Protein 1YAD (pdb70)

Structure (mmCIF, N/CA/C/O backbone):
data_1YAD
#
_entry.id   1YAD
#
_cell.length_a   96.836
_cell.length_b   103.778
_cell.length_c   217.051
_cell.angle_alpha   90.00
_cell.angle_beta   90.00
_cell.angle_gamma   90.00
#
_symmetry.space_group_name_H-M   'C 2 2 21'
#
loop_
_entity.id
_entity.type
_entity.pdbx_description
1 polymer 'Regulatory protein tenI'
2 non-polymer 'SULFATE ION'
3 non-polymer TRIS-HYDROXYMETHYL-METHYL-AMMONIUM
4 water water
#
loop_
_atom_site.group_PDB
_atom_site.id
_atom_site.type_symbol
_atom_site.label_atom_id
_atom_site.label_alt_id
_atom_site.label_comp_id
_atom_site.label_asym_id
_atom_site.label_entity_id
_atom_site.label_seq_id
_atom_site.pdbx_PDB_ins_code
_atom_site.Cartn_x
_atom_site.Cartn_y
_atom_site.Cartn_z
_atom_site.occupancy
_atom_site.B_iso_or_equiv
_atom_site.auth_seq_id
_atom_site.auth_comp_id
_atom_site.auth_asym_id
_atom_site.auth_atom_id
_atom_site.pdbx_PDB_model_num
ATOM 1 N N . MET A 1 17 ? 46.119 78.408 66.962 1.00 25.66 1 MET A N 1
ATOM 2 C CA . MET A 1 17 ? 45.394 79.153 68.038 1.00 27.38 1 MET A CA 1
ATOM 3 C C . MET A 1 17 ? 43.883 79.010 67.936 1.00 24.78 1 MET A C 1
ATOM 4 O O . MET A 1 17 ? 43.290 79.305 66.898 1.00 23.26 1 MET A O 1
ATOM 9 N N . GLU A 1 18 ? 43.262 78.579 69.027 1.00 21.06 2 GLU A N 1
ATOM 10 C CA . GLU A 1 18 ? 41.816 78.411 69.056 1.00 21.83 2 GLU A CA 1
ATOM 11 C C . GLU A 1 18 ? 41.127 79.746 69.301 1.00 18.41 2 GLU A C 1
ATOM 12 O O . GLU A 1 18 ? 41.721 80.673 69.851 1.00 18.59 2 GLU A O 1
ATOM 18 N N . LEU A 1 19 ? 39.869 79.831 68.881 1.00 18.24 3 LEU A N 1
ATOM 19 C CA . LEU A 1 19 ? 39.057 81.022 69.077 1.00 18.00 3 LEU A CA 1
ATOM 20 C C . LEU A 1 19 ? 37.813 80.591 69.846 1.00 18.89 3 LEU A C 1
ATOM 21 O O . LEU A 1 19 ? 37.016 79.796 69.345 1.00 16.77 3 LEU A O 1
ATOM 26 N N . HIS A 1 20 ? 37.659 81.103 71.066 1.00 18.45 4 HIS A N 1
ATOM 27 C CA . HIS A 1 20 ? 36.507 80.764 71.903 1.00 18.21 4 HIS A CA 1
ATOM 28 C C . HIS A 1 20 ? 35.558 81.949 72.012 1.00 19.91 4 HIS A C 1
ATOM 29 O O . HIS A 1 20 ? 35.968 83.047 72.392 1.00 19.74 4 HIS A O 1
ATOM 36 N N . ALA A 1 21 ? 34.293 81.727 71.672 1.00 18.29 5 ALA A N 1
ATOM 37 C CA . ALA A 1 21 ? 33.285 82.775 71.778 1.00 18.51 5 ALA A CA 1
ATOM 38 C C . ALA A 1 21 ? 32.540 82.508 73.084 1.00 17.26 5 ALA A C 1
ATOM 39 O O . ALA A 1 21 ? 32.100 81.383 73.333 1.00 16.22 5 ALA A O 1
ATOM 41 N N . ILE A 1 22 ? 32.422 83.542 73.915 1.00 17.40 6 ILE A N 1
ATOM 42 C CA . ILE A 1 22 ? 31.758 83.451 75.219 1.00 15.32 6 ILE A CA 1
ATOM 43 C C . ILE A 1 22 ? 30.436 84.225 75.193 1.00 16.95 6 ILE A C 1
ATOM 44 O O . ILE A 1 22 ? 30.441 85.417 74.892 1.00 17.18 6 ILE A O 1
ATOM 49 N N . THR A 1 23 ? 29.313 83.576 75.517 1.00 15.50 7 THR A N 1
ATOM 50 C CA . THR A 1 23 ? 28.025 84.280 75.516 1.00 15.88 7 THR A CA 1
ATOM 51 C C . THR A 1 23 ? 28.047 85.426 76.541 1.00 17.19 7 THR A C 1
ATOM 52 O O . THR A 1 23 ? 28.819 85.395 77.502 1.00 16.27 7 THR A O 1
ATOM 56 N N . ASP A 1 24 ? 27.188 86.424 76.346 1.00 18.90 8 ASP A N 1
ATOM 57 C CA . ASP A 1 24 ? 27.197 87.613 77.198 1.00 22.11 8 ASP A CA 1
ATOM 58 C C . ASP A 1 24 ? 26.184 87.790 78.332 1.00 23.17 8 ASP A C 1
ATOM 59 O O . ASP A 1 24 ? 26.151 88.848 78.962 1.00 21.30 8 ASP A O 1
ATOM 64 N N . ASP A 1 25 ? 25.359 86.779 78.588 1.00 22.98 9 ASP A N 1
ATOM 65 C CA . ASP A 1 25 ? 24.395 86.842 79.685 1.00 23.90 9 ASP A CA 1
ATOM 66 C C . ASP A 1 25 ? 23.585 88.141 79.705 1.00 24.96 9 ASP A C 1
ATOM 67 O O . ASP A 1 25 ? 23.519 88.819 80.726 1.00 23.54 9 ASP A O 1
ATOM 72 N N . SER A 1 26 ? 22.960 88.483 78.581 1.00 24.54 10 SER A N 1
ATOM 73 C CA . SER A 1 26 ? 22.172 89.706 78.520 1.00 27.31 10 SER A CA 1
ATOM 74 C C . SER A 1 26 ? 21.086 89.709 77.452 1.00 28.83 10 SER A C 1
ATOM 75 O O . SER A 1 26 ? 20.357 90.690 77.324 1.00 30.70 10 SER A O 1
ATOM 78 N N . LYS A 1 27 ? 20.967 88.617 76.698 1.00 26.12 11 LYS A N 1
ATOM 79 C CA . LYS A 1 27 ? 19.966 88.524 75.638 1.00 24.97 11 LYS A CA 1
ATOM 80 C C . LYS A 1 27 ? 18.950 87.409 75.882 1.00 24.75 11 LYS A C 1
ATOM 81 O O . LYS A 1 27 ? 19.229 86.448 76.599 1.00 23.58 11 LYS A O 1
ATOM 87 N N . PRO A 1 28 ? 17.749 87.533 75.294 1.00 23.27 12 PRO A N 1
ATOM 88 C CA . PRO A 1 28 ? 16.719 86.503 75.462 1.00 23.27 12 PRO A CA 1
ATOM 89 C C . PRO A 1 28 ? 17.248 85.250 74.762 1.00 22.25 12 PRO A C 1
ATOM 90 O O . PRO A 1 28 ? 18.016 85.360 73.809 1.00 21.99 12 PRO A O 1
ATOM 94 N N . VAL A 1 29 ? 16.845 84.071 75.227 1.00 22.03 13 VAL A N 1
ATOM 95 C CA . VAL A 1 29 ? 17.320 82.819 74.637 1.00 22.75 13 VAL A CA 1
ATOM 96 C C . VAL A 1 29 ? 17.076 82.712 73.138 1.00 22.85 13 VAL A C 1
ATOM 97 O O . VAL A 1 29 ? 17.918 82.186 72.409 1.00 23.11 13 VAL A O 1
ATOM 101 N N . GLU A 1 30 ? 15.936 83.214 72.670 1.00 23.92 14 GLU A N 1
ATOM 102 C CA . GLU A 1 30 ? 15.629 83.157 71.241 1.00 24.76 14 GLU A CA 1
ATOM 103 C C . GLU A 1 30 ? 16.703 83.873 70.428 1.00 23.44 14 GLU A C 1
ATOM 104 O O . GLU A 1 30 ? 17.241 83.319 69.467 1.00 24.72 14 GLU A O 1
ATOM 110 N N . GLU A 1 31 ? 17.003 85.110 70.814 1.00 22.04 15 GLU A N 1
ATOM 111 C CA . GLU A 1 31 ? 18.007 85.908 70.121 1.00 21.90 15 GLU A CA 1
ATOM 112 C C . GLU A 1 31 ? 19.402 85.300 70.279 1.00 19.76 15 GLU A C 1
ATOM 113 O O . GLU A 1 31 ? 20.160 85.214 69.316 1.00 21.27 15 GLU A O 1
ATOM 119 N N . LEU A 1 32 ? 19.740 84.882 71.494 1.00 20.14 16 LEU A N 1
ATOM 120 C CA . LEU A 1 32 ? 21.049 84.287 71.745 1.00 19.22 16 LEU A CA 1
ATOM 121 C C . LEU A 1 32 ? 21.241 83.030 70.902 1.00 18.10 16 LEU A C 1
ATOM 122 O O . LEU A 1 32 ? 22.305 82.829 70.311 1.00 19.06 16 LEU A O 1
ATOM 127 N N . ALA A 1 33 ? 20.212 82.189 70.843 1.00 17.67 17 ALA A N 1
ATOM 128 C CA . ALA A 1 33 ? 20.282 80.962 70.056 1.00 17.51 17 ALA A CA 1
ATOM 129 C C . ALA A 1 33 ? 20.626 81.293 68.603 1.00 19.28 17 ALA A C 1
ATOM 130 O O . ALA A 1 33 ? 21.485 80.651 68.003 1.00 18.71 17 ALA A O 1
ATOM 132 N N . ARG A 1 34 ? 19.946 82.290 68.042 1.00 20.27 18 ARG A N 1
ATOM 133 C CA . ARG A 1 34 ? 20.187 82.695 66.657 1.00 21.92 18 ARG A CA 1
ATOM 134 C C . ARG A 1 34 ? 21.656 83.055 66.442 1.00 20.57 18 ARG A C 1
ATOM 135 O O . ARG A 1 34 ? 22.295 82.576 65.507 1.00 18.96 18 ARG A O 1
ATOM 143 N N . ILE A 1 35 ? 22.186 83.910 67.308 1.00 19.28 19 ILE A N 1
ATOM 144 C CA . ILE A 1 35 ? 23.575 84.328 67.182 1.00 19.74 19 ILE A CA 1
ATOM 145 C C . ILE A 1 35 ? 24.529 83.140 67.256 1.00 17.87 19 ILE A C 1
ATOM 146 O O . ILE A 1 35 ? 25.449 83.022 66.444 1.00 18.61 19 ILE A O 1
ATOM 151 N N . ILE A 1 36 ? 24.309 82.260 68.228 1.00 15.75 20 ILE A N 1
ATOM 152 C CA . ILE A 1 36 ? 25.164 81.087 68.388 1.00 17.06 20 ILE A CA 1
ATOM 153 C C . ILE A 1 36 ? 25.217 80.245 67.110 1.00 18.39 20 ILE A C 1
ATOM 154 O O . ILE A 1 36 ? 26.293 79.812 66.688 1.00 17.21 20 ILE A O 1
ATOM 159 N N . ILE A 1 37 ? 24.059 80.031 66.490 1.00 18.87 21 ILE A N 1
ATOM 160 C CA . ILE A 1 37 ? 23.975 79.251 65.256 1.00 19.92 21 ILE A CA 1
ATOM 161 C C . ILE A 1 37 ? 24.758 79.941 64.142 1.00 20.20 21 ILE A C 1
ATOM 162 O O . ILE A 1 37 ? 25.532 79.311 63.415 1.00 19.35 21 ILE A O 1
ATOM 167 N N . THR A 1 38 ? 24.572 81.250 64.032 1.00 18.09 22 THR A N 1
ATOM 168 C CA . THR A 1 38 ? 25.231 82.035 62.999 1.00 19.82 22 THR A CA 1
ATOM 169 C C . THR A 1 38 ? 26.765 82.063 63.034 1.00 20.89 22 THR A C 1
ATOM 170 O O . THR A 1 38 ? 27.407 82.042 61.980 1.00 20.10 22 THR A O 1
ATOM 174 N N . ILE A 1 39 ? 27.357 82.108 64.226 1.00 18.77 23 ILE A N 1
ATOM 175 C CA . ILE A 1 39 ? 28.816 82.184 64.333 1.00 18.52 23 ILE A CA 1
ATOM 176 C C . ILE A 1 39 ? 29.551 80.862 64.520 1.00 19.60 23 ILE A C 1
ATOM 177 O O . ILE A 1 39 ? 30.784 80.840 64.537 1.00 21.00 23 ILE A O 1
ATOM 182 N N . GLN A 1 40 ? 28.814 79.766 64.652 1.00 19.65 24 GLN A N 1
ATOM 183 C CA . GLN A 1 40 ? 29.440 78.472 64.913 1.00 20.87 24 GLN A CA 1
ATOM 184 C C . GLN A 1 40 ? 30.615 78.074 64.023 1.00 21.58 24 GLN A C 1
ATOM 185 O O . GLN A 1 40 ? 31.610 77.534 64.513 1.00 20.39 24 GLN A O 1
ATOM 191 N N . ASN A 1 41 ? 30.519 78.355 62.729 1.00 21.31 25 ASN A N 1
ATOM 192 C CA . ASN A 1 41 ? 31.573 77.976 61.798 1.00 20.75 25 ASN A CA 1
ATOM 193 C C . ASN A 1 41 ? 32.769 78.915 61.758 1.00 21.76 25 ASN A C 1
ATOM 194 O O . ASN A 1 41 ? 33.725 78.678 61.022 1.00 23.12 25 ASN A O 1
ATOM 199 N N . GLU A 1 42 ? 32.724 79.976 62.552 1.00 20.87 26 GLU A N 1
ATOM 200 C CA . GLU A 1 42 ? 33.811 80.943 62.579 1.00 21.24 26 GLU A CA 1
ATOM 201 C C . GLU A 1 42 ? 34.651 80.790 63.846 1.00 21.29 26 GLU A C 1
ATOM 202 O O . GLU A 1 42 ? 35.708 81.404 63.976 1.00 22.90 26 GLU A O 1
ATOM 208 N N . VAL A 1 43 ? 34.185 79.965 64.781 1.00 19.08 27 VAL A N 1
ATOM 209 C CA . VAL A 1 43 ? 34.912 79.766 66.032 1.00 17.49 27 VAL A CA 1
ATOM 210 C C . VAL A 1 43 ? 35.148 78.285 66.317 1.00 18.55 27 VAL A C 1
ATOM 211 O O . VAL A 1 43 ? 34.557 77.416 65.673 1.00 19.67 27 VAL A O 1
ATOM 215 N N . ASP A 1 44 ? 36.011 77.997 67.285 1.00 17.25 28 ASP A N 1
ATOM 216 C CA . ASP A 1 44 ? 36.309 76.613 67.650 1.00 17.42 28 ASP A CA 1
ATOM 217 C C . ASP A 1 44 ? 35.416 76.138 68.782 1.00 17.18 28 ASP A C 1
ATOM 218 O O . ASP A 1 44 ? 35.001 74.982 68.809 1.00 18.55 28 ASP A O 1
ATOM 223 N N . PHE A 1 45 ? 35.126 77.035 69.720 1.00 16.03 29 PHE A N 1
ATOM 224 C CA . PHE A 1 45 ? 34.283 76.699 70.855 1.00 16.14 29 PHE A CA 1
ATOM 225 C C . PHE A 1 45 ? 33.355 77.849 71.220 1.00 18.01 29 PHE A C 1
ATOM 226 O O . PHE A 1 45 ? 33.639 79.013 70.940 1.00 17.17 29 PHE A O 1
ATOM 234 N N . ILE A 1 46 ? 32.238 77.505 71.847 1.00 17.82 30 ILE A N 1
ATOM 235 C CA . ILE A 1 46 ? 31.266 78.494 72.283 1.00 17.07 30 ILE A CA 1
ATOM 236 C C . ILE A 1 46 ? 30.947 78.187 73.738 1.00 16.28 30 ILE A C 1
ATOM 237 O O . ILE A 1 46 ? 30.456 77.105 74.057 1.00 13.68 30 ILE A O 1
ATOM 242 N N . HIS A 1 47 ? 31.257 79.128 74.624 1.00 15.20 31 HIS A N 1
ATOM 243 C CA . HIS A 1 47 ? 30.996 78.931 76.038 1.00 14.50 31 HIS A CA 1
ATOM 244 C C . HIS A 1 47 ? 29.656 79.534 76.425 1.00 15.76 31 HIS A C 1
ATOM 245 O O . HIS A 1 47 ? 29.416 80.721 76.204 1.00 14.16 31 HIS A O 1
ATOM 252 N N . ILE A 1 48 ? 28.783 78.716 77.005 1.00 14.86 32 ILE A N 1
ATOM 253 C CA . ILE A 1 48 ? 27.494 79.211 77.455 1.00 15.11 32 ILE A CA 1
ATOM 254 C C . ILE A 1 48 ? 27.738 79.749 78.860 1.00 17.33 32 ILE A C 1
ATOM 255 O O . ILE A 1 48 ? 27.954 78.983 79.799 1.00 17.08 32 ILE A O 1
ATOM 260 N N . ARG A 1 49 ? 27.729 81.072 78.986 1.00 19.39 33 ARG A N 1
ATOM 261 C CA . ARG A 1 49 ? 27.963 81.723 80.265 1.00 20.27 33 ARG A CA 1
ATOM 262 C C . ARG A 1 49 ? 26.802 82.655 80.592 1.00 19.24 33 ARG A C 1
ATOM 263 O O . ARG A 1 49 ? 26.982 83.861 80.718 1.00 20.23 33 ARG A O 1
ATOM 271 N N . GLU A 1 50 ? 25.607 82.087 80.716 1.00 18.84 34 GLU A N 1
ATOM 272 C CA . GLU A 1 50 ? 24.417 82.866 81.034 1.00 18.30 34 GLU A CA 1
ATOM 273 C C . GLU A 1 50 ? 24.172 82.740 82.532 1.00 20.09 34 GLU A C 1
ATOM 274 O O . GLU A 1 50 ? 23.166 82.185 82.989 1.00 17.87 34 GLU A O 1
ATOM 280 N N . ARG A 1 51 ? 25.133 83.267 83.280 1.00 22.12 35 ARG A N 1
ATOM 281 C CA . ARG A 1 51 ? 25.133 83.238 84.732 1.00 25.62 35 ARG A CA 1
ATOM 282 C C . ARG A 1 51 ? 23.850 83.713 85.403 1.00 24.75 35 ARG A C 1
ATOM 283 O O . ARG A 1 51 ? 23.519 83.239 86.485 1.00 24.83 35 ARG A O 1
ATOM 291 N N . SER A 1 52 ? 23.123 84.636 84.779 1.00 23.03 36 SER A N 1
ATOM 292 C CA . SER A 1 52 ? 21.899 85.137 85.402 1.00 24.88 36 SER A CA 1
ATOM 293 C C . SER A 1 52 ? 20.618 84.460 84.917 1.00 24.06 36 SER A C 1
ATOM 294 O O . SER A 1 52 ? 19.520 84.885 85.269 1.00 23.71 36 SER A O 1
ATOM 297 N N . LYS A 1 53 ? 20.747 83.414 84.106 1.00 22.25 37 LYS A N 1
ATOM 298 C CA . LYS A 1 53 ? 19.566 82.699 83.634 1.00 18.05 37 LYS A CA 1
ATOM 299 C C . LYS A 1 53 ? 19.406 81.413 84.436 1.00 18.77 37 LYS A C 1
ATOM 300 O O . LYS A 1 53 ? 20.389 80.847 84.918 1.00 18.53 37 LYS A O 1
ATOM 306 N N . SER A 1 54 ? 18.165 80.958 84.579 1.00 20.39 38 SER A N 1
ATOM 307 C CA . SER A 1 54 ? 17.865 79.728 85.313 1.00 19.52 38 SER A CA 1
ATOM 308 C C . SER A 1 54 ? 18.228 78.505 84.477 1.00 19.59 38 SER A C 1
ATOM 309 O O . SER A 1 54 ? 18.394 78.598 83.258 1.00 19.87 38 SER A O 1
ATOM 312 N N . ALA A 1 55 ? 18.334 77.356 85.135 1.00 17.29 39 ALA A N 1
ATOM 313 C CA . ALA A 1 55 ? 18.659 76.117 84.447 1.00 17.05 39 ALA A CA 1
ATOM 314 C C . ALA A 1 55 ? 17.596 75.855 83.386 1.00 18.16 39 ALA A C 1
ATOM 315 O O . ALA A 1 55 ? 17.908 75.449 82.266 1.00 17.67 39 ALA A O 1
ATOM 317 N N . ALA A 1 56 ? 16.336 76.091 83.750 1.00 17.35 40 ALA A N 1
ATOM 318 C CA . ALA A 1 56 ? 15.218 75.894 82.832 1.00 17.06 40 ALA A CA 1
ATOM 319 C C . ALA A 1 56 ? 15.403 76.722 81.562 1.00 18.19 40 ALA A C 1
ATOM 320 O O . ALA A 1 56 ? 15.152 76.240 80.455 1.00 19.40 40 ALA A O 1
ATOM 322 N N . ASP A 1 57 ? 15.835 77.972 81.719 1.00 18.78 41 ASP A N 1
ATOM 323 C CA . ASP A 1 57 ? 16.036 78.831 80.559 1.00 20.59 41 ASP A CA 1
ATOM 324 C C . ASP A 1 57 ? 17.226 78.390 79.724 1.00 20.28 41 ASP A C 1
ATOM 325 O O . ASP A 1 57 ? 17.169 78.402 78.494 1.00 20.44 41 ASP A O 1
ATOM 330 N N . ILE A 1 58 ? 18.307 78.005 80.394 1.00 20.02 42 ILE A N 1
ATOM 331 C CA . ILE A 1 58 ? 19.501 77.561 79.690 1.00 17.81 42 ILE A CA 1
ATOM 332 C C . ILE A 1 58 ? 19.198 76.285 78.917 1.00 17.44 42 ILE A C 1
ATOM 333 O O . ILE A 1 58 ? 19.666 76.111 77.792 1.00 16.33 42 ILE A O 1
ATOM 338 N N . LEU A 1 59 ? 18.403 75.399 79.515 1.00 15.95 43 LEU A N 1
ATOM 339 C CA . LEU A 1 59 ? 18.029 74.151 78.858 1.00 17.43 43 LEU A CA 1
ATOM 340 C C . LEU A 1 59 ? 17.164 74.470 77.639 1.00 18.76 43 LEU A C 1
ATOM 341 O O . LEU A 1 59 ? 17.206 73.774 76.627 1.00 17.97 43 LEU A O 1
ATOM 346 N N . LYS A 1 60 ? 16.379 75.535 77.748 1.00 21.33 44 LYS A N 1
ATOM 347 C CA . LYS A 1 60 ? 15.517 75.966 76.651 1.00 22.44 44 LYS A CA 1
ATOM 348 C C . LYS A 1 60 ? 16.434 76.476 75.535 1.00 21.24 44 LYS A C 1
ATOM 349 O O . LYS A 1 60 ? 16.211 76.207 74.353 1.00 19.03 44 LYS A O 1
ATOM 355 N N . LEU A 1 61 ? 17.472 77.210 75.926 1.00 18.51 45 LEU A N 1
ATOM 356 C CA . LEU A 1 61 ? 18.444 77.735 74.974 1.00 18.75 45 LEU A CA 1
ATOM 357 C C . LEU A 1 61 ? 19.112 76.575 74.236 1.00 17.78 45 LEU A C 1
ATOM 358 O O . LEU A 1 61 ? 19.194 76.568 73.009 1.00 17.62 45 LEU A O 1
ATOM 363 N N . LEU A 1 62 ? 19.589 75.596 74.996 1.00 17.64 46 LEU A N 1
ATOM 364 C CA . LEU A 1 62 ? 20.258 74.441 74.413 1.00 17.77 46 LEU A CA 1
ATOM 365 C C . LEU A 1 62 ? 19.336 73.701 73.452 1.00 18.15 46 LEU A C 1
ATOM 366 O O . LEU A 1 62 ? 19.774 73.240 72.404 1.00 16.65 46 LEU A O 1
ATOM 371 N N . ASP A 1 63 ? 18.060 73.595 73.805 1.00 19.22 47 ASP A N 1
ATOM 372 C CA . ASP A 1 63 ? 17.101 72.914 72.936 1.00 23.09 47 ASP A CA 1
ATOM 373 C C . ASP A 1 63 ? 17.027 73.654 71.601 1.00 21.40 47 ASP A C 1
ATOM 374 O O . ASP A 1 63 ? 17.017 73.038 70.535 1.00 21.35 47 ASP A O 1
ATOM 379 N N . LEU A 1 64 ? 16.979 74.980 71.671 1.00 20.12 48 LEU A N 1
ATOM 380 C CA . LEU A 1 64 ? 16.915 75.807 70.473 1.00 20.47 48 LEU A CA 1
ATOM 381 C C . LEU A 1 64 ? 18.142 75.654 69.579 1.00 18.80 48 LEU A C 1
ATOM 382 O O . LEU A 1 64 ? 18.003 75.503 68.365 1.00 18.41 48 LEU A O 1
ATOM 387 N N . ILE A 1 65 ? 19.345 75.694 70.152 1.00 17.34 49 ILE A N 1
ATOM 388 C CA . ILE A 1 65 ? 20.523 75.553 69.305 1.00 17.93 49 ILE A CA 1
ATOM 389 C C . ILE A 1 65 ? 20.662 74.129 68.783 1.00 20.42 49 ILE A C 1
ATOM 390 O O . ILE A 1 65 ? 21.121 73.932 67.658 1.00 19.72 49 ILE A O 1
ATOM 395 N N . PHE A 1 66 ? 20.254 73.136 69.577 1.00 19.78 50 PHE A N 1
ATOM 396 C CA . PHE A 1 66 ? 20.327 71.744 69.123 1.00 22.45 50 PHE A CA 1
ATOM 397 C C . PHE A 1 66 ? 19.390 71.545 67.933 1.00 25.08 50 PHE A C 1
ATOM 398 O O . PHE A 1 66 ? 19.740 70.877 66.959 1.00 24.27 50 PHE A O 1
ATOM 406 N N . GLU A 1 67 ? 18.191 72.117 68.022 1.00 26.13 51 GLU A N 1
ATOM 407 C CA . GLU A 1 67 ? 17.220 71.999 66.942 1.00 29.68 51 GLU A CA 1
ATOM 408 C C . GLU A 1 67 ? 17.622 72.895 65.779 1.00 29.14 51 GLU A C 1
ATOM 409 O O . GLU A 1 67 ? 17.155 72.716 64.653 1.00 26.51 51 GLU A O 1
ATOM 415 N N . GLY A 1 68 ? 18.488 73.865 66.064 1.00 28.05 52 GLY A N 1
ATOM 416 C CA . GLY A 1 68 ? 18.957 74.770 65.030 1.00 27.06 52 GLY A CA 1
ATOM 417 C C . GLY A 1 68 ? 20.111 74.141 64.271 1.00 27.01 52 GLY A C 1
ATOM 418 O O . GLY A 1 68 ? 20.634 74.721 63.323 1.00 26.92 52 GLY A O 1
ATOM 419 N N . GLY A 1 69 ? 20.513 72.949 64.702 1.00 28.67 53 GLY A N 1
ATOM 420 C CA . GLY A 1 69 ? 21.596 72.244 64.044 1.00 31.41 53 GLY A CA 1
ATOM 421 C C . GLY A 1 69 ? 22.993 72.725 64.394 1.00 33.80 53 GLY A C 1
ATOM 422 O O . GLY A 1 69 ? 23.777 73.076 63.512 1.00 36.49 53 GLY A O 1
ATOM 423 N N . ILE A 1 70 ? 23.316 72.747 65.680 1.00 31.95 54 ILE A N 1
ATOM 424 C CA . ILE A 1 70 ? 24.642 73.178 66.102 1.00 30.12 54 ILE A CA 1
ATOM 425 C C . ILE A 1 70 ? 25.535 71.958 66.300 1.00 29.46 54 ILE A C 1
ATOM 426 O O . ILE A 1 70 ? 25.045 70.854 66.531 1.00 30.10 54 ILE A O 1
ATOM 431 N N . ASP A 1 71 ? 26.844 72.159 66.197 1.00 29.74 55 ASP A N 1
ATOM 432 C CA . ASP A 1 71 ? 27.805 71.080 66.414 1.00 29.00 55 ASP A CA 1
ATOM 433 C C . ASP A 1 71 ? 28.053 71.061 67.922 1.00 29.03 55 ASP A C 1
ATOM 434 O O . ASP A 1 71 ? 28.779 71.907 68.448 1.00 27.64 55 ASP A O 1
ATOM 439 N N . LYS A 1 72 ? 27.443 70.103 68.614 1.00 28.07 56 LYS A N 1
ATOM 440 C CA . LYS A 1 72 ? 27.576 69.989 70.061 1.00 28.30 56 LYS A CA 1
ATOM 441 C C . LYS A 1 72 ? 29.008 69.893 70.569 1.00 27.42 56 LYS A C 1
ATOM 442 O O . LYS A 1 72 ? 29.283 70.242 71.717 1.00 26.15 56 LYS A O 1
ATOM 448 N N . ARG A 1 73 ? 29.915 69.408 69.726 1.00 26.76 57 ARG A N 1
ATOM 449 C CA . ARG A 1 73 ? 31.309 69.251 70.129 1.00 25.89 57 ARG A CA 1
ATOM 450 C C . ARG A 1 73 ? 31.979 70.582 70.430 1.00 23.45 57 ARG A C 1
ATOM 451 O O . ARG A 1 73 ? 33.020 70.629 71.083 1.00 23.86 57 ARG A O 1
ATOM 459 N N . LYS A 1 74 ? 31.375 71.665 69.955 1.00 20.93 58 LYS A N 1
ATOM 460 C CA . LYS A 1 74 ? 31.927 72.996 70.161 1.00 20.17 58 LYS A CA 1
ATOM 461 C C . LYS A 1 74 ? 31.445 73.676 71.436 1.00 19.60 58 LYS A C 1
ATOM 462 O O . LYS A 1 74 ? 32.000 74.693 71.843 1.00 17.34 58 LYS A O 1
ATOM 468 N N . LEU A 1 75 ? 30.413 73.116 72.056 1.00 17.57 59 LEU A N 1
ATOM 469 C CA . LEU A 1 75 ? 29.839 73.695 73.265 1.00 18.16 59 LEU A CA 1
ATOM 470 C C . LEU A 1 75 ? 30.616 73.463 74.554 1.00 17.06 59 LEU A C 1
ATOM 471 O O . LEU A 1 75 ? 31.064 72.352 74.840 1.00 15.71 59 LEU A O 1
ATOM 476 N N . VAL A 1 76 ? 30.765 74.533 75.326 1.00 15.20 60 VAL A N 1
ATOM 477 C CA . VAL A 1 76 ? 31.435 74.482 76.615 1.00 13.87 60 VAL A CA 1
ATOM 478 C C . VAL A 1 76 ? 30.484 75.134 77.602 1.00 14.73 60 VAL A C 1
ATOM 479 O O . VAL A 1 76 ? 30.041 76.262 77.385 1.00 17.54 60 VAL A O 1
ATOM 483 N N . MET A 1 77 ? 30.149 74.427 78.675 1.00 14.04 61 MET A N 1
ATOM 484 C CA . MET A 1 77 ? 29.248 74.990 79.670 1.00 14.71 61 MET A CA 1
ATOM 485 C C . MET A 1 77 ? 30.056 75.644 80.773 1.00 16.10 61 MET A C 1
ATOM 486 O O . MET A 1 77 ? 30.925 75.017 81.385 1.00 16.40 61 MET A O 1
ATOM 491 N N . ASN A 1 78 ? 29.784 76.917 81.020 1.00 15.88 62 ASN A N 1
ATOM 492 C CA . ASN A 1 78 ? 30.488 77.618 82.074 1.00 16.77 62 ASN A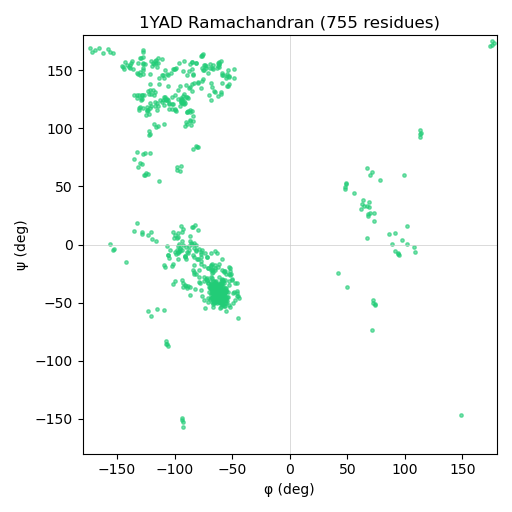 CA 1
ATOM 493 C C . ASN A 1 78 ? 29.707 77.495 83.372 1.00 14.90 62 ASN A C 1
ATOM 494 O O . ASN A 1 78 ? 28.494 77.720 83.402 1.00 15.74 62 ASN A O 1
ATOM 499 N N . GLY A 1 79 ? 30.397 77.089 84.431 1.00 14.03 63 GLY A N 1
ATOM 500 C CA . GLY A 1 79 ? 29.774 76.990 85.743 1.00 13.04 63 GLY A CA 1
ATOM 501 C C . GLY A 1 79 ? 28.800 75.867 86.054 1.00 15.93 63 GLY A C 1
ATOM 502 O O . GLY A 1 79 ? 28.964 75.175 87.066 1.00 16.23 63 GLY A O 1
ATOM 503 N N . ARG A 1 80 ? 27.786 75.689 85.209 1.00 14.54 64 ARG A N 1
ATOM 504 C CA . ARG A 1 80 ? 26.768 74.659 85.428 1.00 16.01 64 ARG A CA 1
ATOM 505 C C . ARG A 1 80 ? 27.207 73.266 84.970 1.00 16.66 64 ARG A C 1
ATOM 506 O O . ARG A 1 80 ? 26.910 72.845 83.845 1.00 14.53 64 ARG A O 1
ATOM 514 N N . VAL A 1 81 ? 27.915 72.563 85.848 1.00 15.32 65 VAL A N 1
ATOM 515 C CA . VAL A 1 81 ? 28.405 71.220 85.561 1.00 14.07 65 VAL A CA 1
ATOM 516 C C . VAL A 1 81 ? 27.219 70.275 85.397 1.00 13.19 65 VAL A C 1
ATOM 517 O O . VAL A 1 81 ? 27.242 69.377 84.559 1.00 14.78 65 VAL A O 1
ATOM 521 N N . ASP A 1 82 ? 26.176 70.490 86.192 1.00 14.25 66 ASP A N 1
ATOM 522 C CA . ASP A 1 82 ? 24.985 69.659 86.106 1.00 14.80 66 ASP A CA 1
ATOM 523 C C . ASP A 1 82 ? 24.318 69.777 84.728 1.00 14.63 66 ASP A C 1
ATOM 524 O O . ASP A 1 82 ? 23.963 68.766 84.118 1.00 15.46 66 ASP A O 1
ATOM 529 N N . ILE A 1 83 ? 24.164 71.000 84.230 1.00 14.49 67 ILE A N 1
ATOM 530 C CA . ILE A 1 83 ? 23.545 71.200 82.919 1.00 14.73 67 ILE A CA 1
ATOM 531 C C . ILE A 1 83 ? 24.360 70.505 81.824 1.00 16.67 67 ILE A C 1
ATOM 532 O O . ILE A 1 83 ? 23.798 69.864 80.935 1.00 18.23 67 ILE A O 1
ATOM 537 N N . ALA A 1 84 ? 25.685 70.615 81.901 1.00 14.22 68 ALA A N 1
ATOM 538 C CA . ALA A 1 84 ? 26.549 69.978 80.917 1.00 15.60 68 ALA A CA 1
ATOM 539 C C . ALA A 1 84 ? 26.322 68.465 80.910 1.00 15.88 68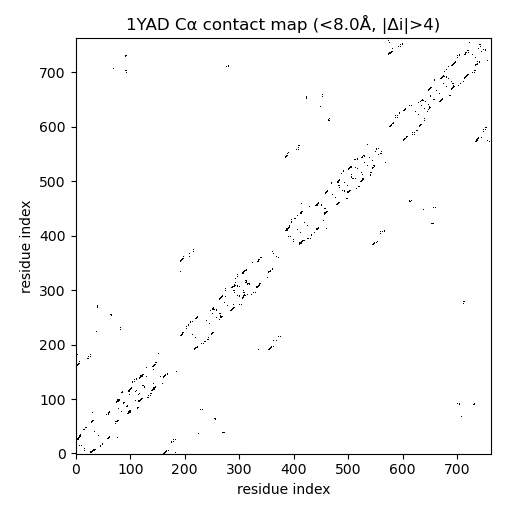 ALA A C 1
ATOM 540 O O . ALA A 1 84 ? 26.061 67.864 79.863 1.00 16.15 68 ALA A O 1
ATOM 542 N N . LEU A 1 85 ? 26.426 67.856 82.086 1.00 16.64 69 LEU A N 1
ATOM 543 C CA . LEU A 1 85 ? 26.242 66.417 82.220 1.00 18.52 69 LEU A CA 1
ATOM 544 C C . LEU A 1 85 ? 24.928 65.911 81.640 1.00 19.56 69 LEU A C 1
ATOM 545 O O . LEU A 1 85 ? 24.905 64.906 80.931 1.00 19.39 69 LEU A O 1
ATOM 550 N N . PHE A 1 86 ? 23.836 66.607 81.932 1.00 20.08 70 PHE A N 1
ATOM 551 C CA . PHE A 1 86 ? 22.534 66.177 81.441 1.00 21.56 70 PHE A CA 1
ATOM 552 C C . PHE A 1 86 ? 22.179 66.675 80.047 1.00 22.06 70 PHE A C 1
ATOM 553 O O . PHE A 1 86 ? 21.061 66.467 79.571 1.00 24.87 70 PHE A O 1
ATOM 561 N N . SER A 1 87 ? 23.141 67.311 79.387 1.00 19.70 71 SER A N 1
ATOM 562 C CA . SER A 1 87 ? 22.942 67.821 78.035 1.00 19.29 71 SER A CA 1
ATOM 563 C C . SER A 1 87 ? 23.946 67.186 77.077 1.00 19.78 71 SER A C 1
ATOM 564 O O . SER A 1 87 ? 24.096 67.624 75.948 1.00 19.40 71 SER A O 1
ATOM 567 N N . THR A 1 88 ? 24.642 66.156 77.540 1.00 23.12 72 THR A N 1
ATOM 568 C CA . THR A 1 88 ? 25.626 65.469 76.710 1.00 27.02 72 THR A CA 1
ATOM 569 C C . THR A 1 88 ? 26.763 66.398 76.284 1.00 23.38 72 THR A C 1
ATOM 570 O O . THR A 1 88 ? 27.327 66.239 75.208 1.00 26.45 72 THR A O 1
ATOM 574 N N . ILE A 1 89 ? 27.083 67.378 77.123 1.00 22.02 73 ILE A N 1
ATOM 575 C CA . ILE A 1 89 ? 28.177 68.309 76.840 1.00 18.91 73 ILE A CA 1
ATOM 576 C C . ILE A 1 89 ? 29.373 67.870 77.695 1.00 20.19 73 ILE A C 1
ATOM 577 O O . ILE A 1 89 ? 29.287 67.810 78.925 1.00 20.64 73 ILE A O 1
ATOM 582 N N . HIS A 1 90 ? 30.483 67.558 77.036 1.00 19.48 74 HIS A N 1
ATOM 583 C CA . HIS A 1 90 ? 31.676 67.067 77.713 1.00 22.99 74 HIS A CA 1
ATOM 584 C C . HIS A 1 90 ? 32.693 68.117 78.166 1.00 22.08 74 HIS A C 1
ATOM 585 O O . HIS A 1 90 ? 33.698 67.770 78.782 1.00 23.23 74 HIS A O 1
ATOM 592 N N . ARG A 1 91 ? 32.436 69.387 77.882 1.00 20.46 75 ARG A N 1
ATOM 593 C CA . ARG A 1 91 ? 33.375 70.442 78.253 1.00 19.85 75 ARG A CA 1
ATOM 594 C C . ARG A 1 91 ? 32.781 71.441 79.237 1.00 18.00 75 ARG A C 1
ATOM 595 O O . ARG A 1 91 ? 31.692 71.970 79.016 1.00 17.88 75 ARG A O 1
ATOM 603 N N . VAL A 1 92 ? 33.499 71.692 80.326 1.00 17.21 76 VAL A N 1
ATOM 604 C CA . VAL A 1 92 ? 33.051 72.648 81.333 1.00 16.38 76 VAL A CA 1
ATOM 605 C C . VAL A 1 92 ? 34.161 73.659 81.615 1.00 18.01 76 VAL A C 1
ATOM 606 O O . VAL A 1 92 ? 35.345 73.349 81.476 1.00 18.00 76 VAL A O 1
ATOM 610 N N . GLN A 1 93 ? 33.762 74.874 81.982 1.00 16.92 77 GLN A N 1
ATOM 611 C CA . GLN A 1 93 ? 34.689 75.955 82.309 1.00 16.81 77 GLN A CA 1
ATOM 612 C C . GLN A 1 93 ? 34.344 76.306 83.755 1.00 18.22 77 GLN A C 1
ATOM 613 O O . GLN A 1 93 ? 33.208 76.696 84.053 1.00 16.97 77 GLN A O 1
ATOM 619 N N . LEU A 1 94 ? 35.316 76.151 84.650 1.00 16.77 78 LEU A N 1
ATOM 620 C CA . LEU A 1 94 ? 35.092 76.396 86.068 1.00 15.81 78 LEU A CA 1
ATOM 621 C C . LEU A 1 94 ? 35.558 77.739 86.594 1.00 16.37 78 LEU A C 1
ATOM 622 O O . LEU A 1 94 ? 36.752 78.048 86.592 1.00 15.82 78 LEU A O 1
ATOM 627 N N . PRO A 1 95 ? 34.611 78.553 87.068 1.00 17.04 79 PRO A N 1
ATOM 628 C CA . PRO A 1 95 ? 34.913 79.875 87.616 1.00 16.78 79 PRO A CA 1
ATOM 629 C C . PRO A 1 95 ? 35.823 79.760 88.836 1.00 17.06 79 PRO A C 1
ATOM 630 O O . PRO A 1 95 ? 35.855 78.728 89.515 1.00 15.74 79 PRO A O 1
ATOM 634 N N . SER A 1 96 ? 36.558 80.829 89.107 1.00 17.86 80 SER A N 1
ATOM 635 C CA . SER A 1 96 ? 37.445 80.876 90.254 1.00 18.76 80 SER A CA 1
ATOM 636 C C . SER A 1 96 ? 36.596 80.823 91.525 1.00 18.55 80 SER A C 1
ATOM 637 O O . SER A 1 96 ? 35.606 81.547 91.648 1.00 19.24 80 SER A O 1
ATOM 640 N N . GLY A 1 97 ? 36.972 79.956 92.459 1.00 18.93 81 GLY A N 1
ATOM 641 C CA . GLY A 1 97 ? 36.229 79.841 93.700 1.00 17.10 81 GLY A CA 1
ATOM 642 C C . GLY A 1 97 ? 35.187 78.737 93.684 1.00 17.65 81 GLY A C 1
ATOM 643 O O . GLY A 1 97 ? 34.602 78.413 94.720 1.00 14.94 81 GLY A O 1
ATOM 644 N N . SER A 1 98 ? 34.949 78.151 92.513 1.00 17.40 82 SER A N 1
ATOM 645 C CA . SER A 1 98 ? 33.970 77.076 92.409 1.00 17.63 82 SER A CA 1
ATOM 646 C C . SER A 1 98 ? 34.653 75.716 92.569 1.00 17.92 82 SER A C 1
ATOM 647 O O . SER A 1 98 ? 35.732 75.630 93.147 1.00 18.65 82 SER A O 1
ATOM 650 N N . PHE A 1 99 ? 34.025 74.663 92.049 1.00 17.32 83 PHE A N 1
ATOM 651 C CA . PHE A 1 99 ? 34.544 73.300 92.154 1.00 17.91 83 PHE A CA 1
ATOM 652 C C . PHE A 1 99 ? 35.983 73.135 91.674 1.00 19.32 83 PHE A C 1
ATOM 653 O O . PHE A 1 99 ? 36.411 73.778 90.715 1.00 16.43 83 PHE A O 1
ATOM 661 N N . SER A 1 100 ? 36.733 72.264 92.335 1.00 18.10 84 SER A N 1
ATOM 662 C CA . SER A 1 100 ? 38.105 72.023 91.902 1.00 20.83 84 SER A CA 1
ATOM 663 C C . SER A 1 100 ? 38.028 70.977 90.793 1.00 18.91 84 SER A C 1
ATOM 664 O O . SER A 1 100 ? 37.104 70.154 90.767 1.00 19.57 84 SER A O 1
ATOM 667 N N . PRO A 1 101 ? 38.986 70.998 89.855 1.00 17.04 85 PRO A N 1
ATOM 668 C CA . PRO A 1 101 ? 38.988 70.028 88.758 1.00 17.32 85 PRO A CA 1
ATOM 669 C C . PRO A 1 101 ? 39.121 68.598 89.272 1.00 18.30 85 PRO A C 1
ATOM 670 O O . PRO A 1 101 ? 38.643 67.660 88.640 1.00 19.34 85 PRO A O 1
ATOM 674 N N . LYS A 1 102 ? 39.763 68.438 90.427 1.00 19.42 86 LYS A N 1
ATOM 675 C CA . LYS A 1 102 ? 39.951 67.114 91.022 1.00 21.03 86 LYS A CA 1
ATOM 676 C C . LYS A 1 102 ? 38.620 66.474 91.434 1.00 22.47 86 LYS A C 1
ATOM 677 O O . LYS A 1 102 ? 38.398 65.284 91.197 1.00 21.24 86 LYS A O 1
ATOM 679 N N . GLN A 1 103 ? 37.746 67.263 92.056 1.00 22.43 87 GLN A N 1
ATOM 680 C CA . GLN A 1 103 ? 36.428 66.779 92.488 1.00 23.76 87 GLN A CA 1
ATOM 681 C C . GLN A 1 103 ? 35.620 66.349 91.273 1.00 21.39 87 GLN A C 1
ATOM 682 O O . GLN A 1 103 ? 34.967 65.304 91.262 1.00 21.53 87 GLN A O 1
ATOM 688 N N . ILE A 1 104 ? 35.653 67.193 90.253 1.00 20.16 88 ILE A N 1
ATOM 689 C CA . ILE A 1 104 ? 34.924 66.931 89.028 1.00 19.69 88 ILE A CA 1
ATOM 690 C C . ILE A 1 104 ? 35.404 65.674 88.310 1.00 19.44 88 ILE A C 1
ATOM 691 O O . ILE A 1 104 ? 34.595 64.828 87.924 1.00 19.37 88 ILE A O 1
ATOM 696 N N . ARG A 1 105 ? 36.714 65.542 88.137 1.00 18.31 89 ARG A N 1
ATOM 697 C CA . ARG A 1 105 ? 37.245 64.375 87.448 1.00 19.64 89 ARG A CA 1
ATOM 698 C C . ARG A 1 105 ? 37.023 63.094 88.249 1.00 19.69 89 ARG A C 1
ATOM 699 O O . ARG A 1 105 ? 36.984 62.005 87.684 1.00 20.07 89 ARG A O 1
ATOM 707 N N . ALA A 1 106 ? 36.870 63.227 89.563 1.00 19.46 90 ALA A N 1
ATOM 708 C CA . ALA A 1 106 ? 36.641 62.068 90.411 1.00 21.91 90 ALA A CA 1
ATOM 709 C C . ALA A 1 106 ? 35.267 61.461 90.133 1.00 23.23 90 ALA A C 1
ATOM 710 O O . ALA A 1 106 ? 35.094 60.245 90.193 1.00 24.40 90 ALA A O 1
ATOM 712 N N . ARG A 1 107 ? 34.289 62.306 89.824 1.00 21.20 91 ARG A N 1
ATOM 713 C CA . ARG A 1 107 ? 32.937 61.828 89.554 1.00 21.74 91 ARG A CA 1
ATOM 714 C C . ARG A 1 107 ? 32.604 61.759 88.067 1.00 22.01 91 ARG A C 1
ATOM 715 O O . ARG A 1 107 ? 31.877 60.865 87.625 1.00 20.03 91 ARG A O 1
ATOM 723 N N . PHE A 1 108 ? 33.153 62.693 87.296 1.00 20.15 92 PHE A N 1
ATOM 724 C CA . PHE A 1 108 ? 32.887 62.754 85.867 1.00 19.74 92 PHE A CA 1
ATOM 725 C C . PHE A 1 108 ? 34.196 62.802 85.072 1.00 20.98 92 PHE A C 1
ATOM 726 O O . PHE A 1 108 ? 34.528 63.814 84.454 1.00 21.53 92 PHE A O 1
ATOM 734 N N . PRO A 1 109 ? 34.949 61.689 85.076 1.00 21.45 93 PRO A N 1
ATOM 735 C CA . PRO A 1 109 ? 36.238 61.504 84.396 1.00 20.56 93 PRO A CA 1
ATOM 736 C C . PRO A 1 109 ? 36.270 61.853 82.912 1.00 20.37 93 PRO A C 1
ATOM 737 O O . PRO A 1 109 ? 37.327 62.182 82.376 1.00 20.52 93 PRO A O 1
ATOM 741 N N . HIS A 1 110 ? 35.124 61.770 82.243 1.00 20.81 94 HIS A N 1
ATOM 742 C CA . HIS A 1 110 ? 35.065 62.057 80.811 1.00 19.19 94 HIS A CA 1
ATOM 743 C C . HIS A 1 110 ? 35.034 63.539 80.452 1.00 18.93 94 HIS A C 1
ATOM 744 O O . HIS A 1 110 ? 35.197 63.896 79.285 1.00 18.37 94 HIS A O 1
ATOM 751 N N . LEU A 1 111 ? 34.814 64.407 81.430 1.00 16.70 95 LEU A N 1
ATOM 752 C CA . LEU A 1 111 ? 34.754 65.835 81.133 1.00 18.82 95 LEU A CA 1
ATOM 753 C C . LEU A 1 111 ? 36.113 66.477 80.866 1.00 19.84 95 LEU A C 1
ATOM 754 O O . LEU A 1 111 ? 37.113 66.122 81.492 1.00 18.41 95 LEU A O 1
ATOM 759 N N . HIS A 1 112 ? 36.146 67.414 79.922 1.00 19.81 96 HIS A N 1
ATOM 760 C CA . HIS A 1 112 ? 37.376 68.144 79.627 1.00 21.18 96 HIS A CA 1
ATOM 761 C C . HIS A 1 112 ? 37.184 69.387 80.498 1.00 19.82 96 HIS A C 1
ATOM 762 O O . HIS A 1 112 ? 36.199 70.113 80.349 1.00 18.44 96 HIS A O 1
ATOM 769 N N . ILE A 1 113 ? 38.127 69.630 81.400 1.00 17.09 97 ILE A N 1
ATOM 770 C CA . ILE A 1 113 ? 38.003 70.721 82.358 1.00 16.79 97 ILE A CA 1
ATOM 771 C C . ILE A 1 113 ? 38.882 71.951 82.184 1.00 18.49 97 ILE A C 1
ATOM 772 O O . ILE A 1 113 ? 40.115 71.861 82.136 1.00 17.06 97 ILE A O 1
ATOM 777 N N . GLY A 1 114 ? 38.230 73.105 82.095 1.00 17.66 98 GLY A N 1
ATOM 778 C CA . GLY A 1 114 ? 38.950 74.359 81.975 1.00 17.88 98 GLY A CA 1
ATOM 779 C C . GLY A 1 114 ? 38.768 75.129 83.277 1.00 19.25 98 GLY A C 1
ATOM 780 O O . GLY A 1 114 ? 37.721 75.023 83.922 1.00 18.49 98 GLY A O 1
ATOM 781 N N . ARG A 1 115 ? 39.787 75.878 83.688 1.00 17.41 99 ARG A N 1
ATOM 782 C CA . ARG A 1 115 ? 39.705 76.678 84.905 1.00 16.57 99 ARG A CA 1
ATOM 783 C C . ARG A 1 115 ? 39.949 78.142 84.564 1.00 18.42 99 ARG A C 1
ATOM 784 O O . ARG A 1 115 ? 40.884 78.470 83.826 1.00 17.87 99 ARG A O 1
ATOM 792 N N . SER A 1 116 ? 39.096 79.018 85.080 1.00 15.29 100 SER A N 1
ATOM 793 C CA . SER A 1 116 ? 39.254 80.446 84.835 1.00 16.31 100 SER A CA 1
ATOM 794 C C . SER A 1 116 ? 40.148 80.983 85.943 1.00 17.00 100 SER A C 1
ATOM 795 O O . SER A 1 116 ? 39.769 80.973 87.112 1.00 17.59 100 SER A O 1
ATOM 798 N N . VAL A 1 117 ? 41.337 81.439 85.559 1.00 17.84 101 VAL A N 1
ATOM 799 C CA . VAL A 1 117 ? 42.324 81.950 86.496 1.00 16.88 101 VAL A CA 1
ATOM 800 C C . VAL A 1 117 ? 42.591 83.432 86.260 1.00 18.32 101 VAL A C 1
ATOM 801 O O . VAL A 1 117 ? 42.450 83.926 85.146 1.00 17.17 101 VAL A O 1
ATOM 805 N N . HIS A 1 118 ? 42.995 84.140 87.309 1.00 21.11 102 HIS A N 1
ATOM 806 C CA . HIS A 1 118 ? 43.232 85.570 87.188 1.00 24.48 102 HIS A CA 1
ATOM 807 C C . HIS A 1 118 ? 44.596 86.020 87.692 1.00 25.24 102 HIS A C 1
ATOM 808 O O . HIS A 1 118 ? 44.868 87.215 87.793 1.00 23.60 102 HIS A O 1
ATOM 815 N N . SER A 1 119 ? 45.454 85.057 88.005 1.00 23.92 103 SER A N 1
ATOM 816 C CA . SER A 1 119 ? 46.791 85.371 88.486 1.00 23.70 103 SER A CA 1
ATOM 817 C C . SER A 1 119 ? 47.703 84.216 88.130 1.00 23.40 103 SER A C 1
ATOM 818 O O . SER A 1 119 ? 47.236 83.125 87.793 1.00 21.66 103 SER A O 1
ATOM 821 N N . LEU A 1 120 ? 49.005 84.461 88.202 1.00 25.52 104 LEU A N 1
ATOM 822 C CA . LEU A 1 120 ? 49.986 83.434 87.896 1.00 25.89 104 LEU A CA 1
ATOM 823 C C . LEU A 1 120 ? 49.844 82.296 88.900 1.00 25.31 104 LEU A C 1
ATOM 824 O O . LEU A 1 120 ? 49.836 81.122 88.531 1.00 23.66 104 LEU A O 1
ATOM 829 N N . GLU A 1 121 ? 49.722 82.654 90.173 1.00 25.04 105 GLU A N 1
ATOM 830 C CA . GLU A 1 121 ? 49.585 81.665 91.237 1.00 26.12 105 GLU A CA 1
ATOM 831 C C . GLU A 1 121 ? 48.360 80.781 91.030 1.00 23.49 105 GLU A C 1
ATOM 832 O O . GLU A 1 121 ? 48.428 79.563 91.202 1.00 22.76 105 GLU A O 1
ATOM 838 N N . GLU A 1 122 ? 47.234 81.392 90.670 1.00 21.92 106 GLU A N 1
ATOM 839 C CA . GLU A 1 122 ? 46.015 80.616 90.459 1.00 20.42 106 GLU A CA 1
ATOM 840 C C . GLU A 1 122 ? 46.181 79.680 89.267 1.00 19.28 106 GLU A C 1
ATOM 841 O O . GLU A 1 122 ? 45.648 78.573 89.264 1.00 19.03 106 GLU A O 1
ATOM 847 N N . ALA A 1 123 ? 46.933 80.122 88.262 1.00 17.75 107 ALA A N 1
ATOM 848 C CA . ALA A 1 123 ? 47.166 79.299 87.081 1.00 17.35 107 ALA A CA 1
ATOM 849 C C . ALA A 1 123 ? 47.971 78.059 87.457 1.00 17.52 107 ALA A C 1
ATOM 850 O O . ALA A 1 123 ? 47.648 76.946 87.042 1.00 16.93 107 ALA A O 1
ATOM 852 N N . VAL A 1 124 ? 49.018 78.255 88.252 1.00 20.58 108 VAL A N 1
ATOM 853 C CA . VAL A 1 124 ? 49.862 77.147 88.691 1.00 18.74 108 VAL A CA 1
ATOM 854 C C . VAL A 1 124 ? 49.053 76.151 89.522 1.00 19.23 108 VAL A C 1
ATOM 855 O O . VAL A 1 124 ? 49.153 74.940 89.323 1.00 20.40 108 VAL A O 1
ATOM 859 N N . GLN A 1 125 ? 48.254 76.663 90.453 1.00 19.46 109 GLN A N 1
ATOM 860 C CA . GLN A 1 125 ? 47.435 75.800 91.303 1.00 21.76 109 GLN A CA 1
ATOM 861 C C . GLN A 1 125 ? 46.426 75.034 90.450 1.00 21.56 109 GLN A C 1
ATOM 862 O O . GLN A 1 125 ? 46.151 73.861 90.706 1.00 23.55 109 GLN A O 1
ATOM 868 N N . ALA A 1 126 ? 45.883 75.700 89.433 1.00 20.20 110 ALA A N 1
ATOM 869 C CA . ALA A 1 126 ? 44.919 75.071 88.537 1.00 21.04 110 ALA A CA 1
ATOM 870 C C . ALA A 1 126 ? 45.540 73.842 87.876 1.00 19.72 110 ALA A C 1
ATOM 871 O O . ALA A 1 126 ? 44.894 72.799 87.752 1.00 19.44 110 ALA A O 1
ATOM 873 N N . GLU A 1 127 ? 46.797 73.961 87.452 1.00 20.33 111 GLU A N 1
ATOM 874 C CA . GLU A 1 127 ? 47.481 72.831 86.819 1.00 20.49 111 GLU A CA 1
ATOM 875 C C . GLU A 1 127 ? 47.690 71.709 87.837 1.00 20.74 111 GLU A C 1
ATOM 876 O O . GLU A 1 127 ? 47.498 70.532 87.529 1.00 22.07 111 GLU A O 1
ATOM 882 N N . LYS A 1 128 ? 48.081 72.069 89.053 1.00 23.37 112 LYS A N 1
ATOM 883 C CA . LYS A 1 128 ? 48.290 71.060 90.089 1.00 25.87 112 LYS A CA 1
ATOM 884 C C . LYS A 1 128 ? 46.980 70.338 90.398 1.00 27.30 112 LYS A C 1
ATOM 885 O O . LYS A 1 128 ? 46.971 69.136 90.670 1.00 26.75 112 LYS A O 1
ATOM 891 N N . GLU A 1 129 ? 45.873 71.075 90.352 1.00 26.02 113 GLU A N 1
ATOM 892 C CA . GLU A 1 129 ? 44.568 70.494 90.637 1.00 26.88 113 GLU A CA 1
ATOM 893 C C . GLU A 1 129 ? 43.976 69.714 89.470 1.00 27.88 113 GLU A C 1
ATOM 894 O O . GLU A 1 129 ? 42.792 69.368 89.469 1.00 29.15 113 GLU A O 1
ATOM 900 N N . ASP A 1 130 ? 44.821 69.453 88.476 1.00 26.27 114 ASP A N 1
ATOM 901 C CA . ASP A 1 130 ? 44.464 68.655 87.309 1.00 25.75 114 ASP A CA 1
ATOM 902 C C . ASP A 1 130 ? 43.543 69.235 86.228 1.00 22.13 114 ASP A C 1
ATOM 903 O O . ASP A 1 130 ? 42.859 68.491 85.527 1.00 21.98 114 ASP A O 1
ATOM 908 N N . ALA A 1 131 ? 43.531 70.553 86.074 1.00 19.45 115 ALA A N 1
ATOM 909 C CA . ALA A 1 131 ? 42.714 71.167 85.026 1.00 19.02 115 ALA A CA 1
ATOM 910 C C . ALA A 1 131 ? 43.347 70.796 83.683 1.00 18.31 115 ALA A C 1
ATOM 911 O O . ALA A 1 131 ? 44.556 70.576 83.608 1.00 17.67 115 ALA A O 1
ATOM 913 N N . ASP A 1 132 ? 42.536 70.730 82.630 1.00 18.57 116 ASP A N 1
ATOM 914 C CA . ASP A 1 132 ? 43.041 70.400 81.297 1.00 18.13 116 ASP A CA 1
ATOM 915 C C . ASP A 1 132 ? 43.608 71.631 80.596 1.00 18.13 116 ASP A C 1
ATOM 916 O O . ASP A 1 132 ? 44.456 71.515 79.713 1.00 18.03 116 ASP A O 1
ATOM 921 N N . TYR A 1 133 ? 43.131 72.807 80.988 1.00 15.84 117 TYR A N 1
ATOM 922 C CA . TYR A 1 133 ? 43.602 74.060 80.406 1.00 16.02 117 TYR A CA 1
ATOM 923 C C . TYR A 1 133 ? 43.073 75.205 81.254 1.00 17.92 117 TYR A C 1
ATOM 924 O O . TYR A 1 133 ? 42.212 75.004 82.116 1.00 18.25 117 TYR A O 1
ATOM 933 N N . VAL A 1 134 ? 43.604 76.401 81.034 1.00 15.17 118 VAL A N 1
ATOM 934 C CA . VAL A 1 134 ? 43.116 77.550 81.770 1.00 14.91 118 VAL A CA 1
ATOM 935 C C . VAL A 1 134 ? 42.736 78.679 80.831 1.00 18.26 118 VAL A C 1
ATOM 936 O O . VAL A 1 134 ? 43.211 78.768 79.693 1.00 14.08 118 VAL A O 1
ATOM 940 N N . LEU A 1 135 ? 41.845 79.523 81.330 1.00 19.32 119 LEU A N 1
ATOM 941 C CA . LEU A 1 135 ? 41.380 80.697 80.624 1.00 21.30 119 LEU A CA 1
ATOM 942 C C . LEU A 1 135 ? 41.927 81.804 81.524 1.00 21.96 119 LEU A C 1
ATOM 943 O O . LEU A 1 135 ? 41.392 82.054 82.609 1.00 21.68 119 LEU A O 1
ATOM 948 N N . PHE A 1 136 ? 43.027 82.417 81.099 1.00 21.43 120 PHE A N 1
ATOM 949 C CA . PHE A 1 136 ? 43.651 83.483 81.873 1.00 22.03 120 PHE A CA 1
ATOM 950 C C . PHE A 1 136 ? 43.046 84.780 81.377 1.00 24.87 120 PHE A C 1
ATOM 951 O O . PHE A 1 136 ? 43.174 85.126 80.198 1.00 22.15 120 PHE A O 1
ATOM 959 N N . GLY A 1 137 ? 42.418 85.522 82.279 1.00 28.27 121 GLY A N 1
ATOM 960 C CA . GLY A 1 137 ? 41.729 86.710 81.830 1.00 35.06 121 GLY A CA 1
ATOM 961 C C . GLY A 1 137 ? 41.988 88.126 82.265 1.00 39.32 121 GLY A C 1
ATOM 962 O O . GLY A 1 137 ? 42.483 88.419 83.354 1.00 39.14 121 GLY A O 1
ATOM 963 N N . HIS A 1 138 ? 41.556 89.008 81.371 1.00 42.77 122 HIS A N 1
ATOM 964 C CA . HIS A 1 138 ? 41.696 90.435 81.512 1.00 42.39 122 HIS A CA 1
ATOM 965 C C . HIS A 1 138 ? 43.154 90.760 81.321 1.00 40.17 122 HIS A C 1
ATOM 966 O O . HIS A 1 138 ? 43.842 91.239 82.220 1.00 39.84 122 HIS A O 1
ATOM 973 N N . VAL A 1 139 ? 43.613 90.445 80.117 1.00 37.45 123 VAL A N 1
ATOM 974 C CA . VAL A 1 139 ? 44.975 90.703 79.704 1.00 37.17 123 VAL A CA 1
ATOM 975 C C . VAL A 1 139 ? 44.999 92.185 79.348 1.00 36.63 123 VAL A C 1
ATOM 976 O O . VAL A 1 139 ? 46.005 92.862 79.531 1.00 37.48 123 VAL A O 1
ATOM 980 N N . PHE A 1 140 ? 43.866 92.675 78.849 1.00 35.12 124 PHE A N 1
ATOM 981 C CA . PHE A 1 140 ? 43.718 94.080 78.468 1.00 34.98 124 PHE A CA 1
ATOM 982 C C . PHE A 1 140 ? 42.560 94.710 79.235 1.00 34.78 124 PHE A C 1
ATOM 983 O O . PHE A 1 140 ? 41.705 94.002 79.769 1.00 36.87 124 PHE A O 1
ATOM 991 N N . ARG A 1 151 ? 50.876 94.809 81.379 1.00 33.06 135 ARG A N 1
ATOM 992 C CA . ARG A 1 151 ? 51.152 93.851 82.445 1.00 34.31 135 ARG A CA 1
ATOM 993 C C . ARG A 1 151 ? 50.408 92.541 82.210 1.00 33.05 135 ARG A C 1
ATOM 994 O O . ARG A 1 151 ? 50.819 91.485 82.696 1.00 33.11 135 ARG A O 1
ATOM 996 N N . GLY A 1 152 ? 49.307 92.618 81.468 1.00 30.66 136 GLY A N 1
ATOM 997 C CA . GLY A 1 152 ? 48.527 91.430 81.182 1.00 26.68 136 GLY A CA 1
ATOM 998 C C . GLY A 1 152 ? 49.261 90.464 80.270 1.00 25.27 136 GLY A C 1
ATOM 999 O O . GLY A 1 152 ? 49.281 89.262 80.534 1.00 25.49 136 GLY A O 1
ATOM 1000 N N . VAL A 1 153 ? 49.863 90.984 79.200 1.00 23.58 137 VAL A N 1
ATOM 1001 C CA . VAL A 1 153 ? 50.597 90.151 78.244 1.00 24.82 137 VAL A CA 1
ATOM 1002 C C . VAL A 1 153 ? 51.876 89.610 78.883 1.00 23.19 137 VAL A C 1
ATOM 1003 O O . VAL A 1 153 ? 52.338 88.515 78.560 1.00 21.93 137 VAL A O 1
ATOM 1007 N N . SER A 1 154 ? 52.439 90.387 79.799 1.00 22.64 138 SER A N 1
ATOM 1008 C CA . SER A 1 154 ? 53.637 89.981 80.517 1.00 25.01 138 SER A CA 1
ATOM 1009 C C . SER A 1 154 ? 53.273 88.789 81.403 1.00 24.52 138 SER A C 1
ATOM 1010 O O . SER A 1 154 ? 53.997 87.789 81.451 1.00 23.51 138 SER A O 1
ATOM 1013 N N . LEU A 1 155 ? 52.141 88.905 82.099 1.00 21.26 139 LEU A N 1
ATOM 1014 C CA . LEU A 1 155 ? 51.658 87.845 82.973 1.00 21.39 139 LEU A CA 1
ATOM 1015 C C . LEU A 1 155 ? 51.401 86.587 82.147 1.00 18.84 139 LEU A C 1
ATOM 1016 O O . LEU A 1 155 ? 51.720 85.475 82.569 1.00 17.04 139 LEU A O 1
ATOM 1021 N N . LEU A 1 156 ? 50.820 86.781 80.969 1.00 17.85 140 LEU A N 1
ATOM 1022 C CA . LEU A 1 156 ? 50.523 85.683 80.056 1.00 18.81 140 LEU A CA 1
ATOM 1023 C C . LEU A 1 156 ? 51.809 84.940 79.715 1.00 19.49 140 LEU A C 1
ATOM 1024 O O . LEU A 1 156 ? 51.890 83.713 79.838 1.00 20.24 140 LEU A O 1
ATOM 1029 N N . SER A 1 157 ? 52.808 85.702 79.280 1.00 19.02 141 SER A N 1
ATOM 1030 C CA . SER A 1 157 ? 54.112 85.155 78.911 1.00 20.67 141 SER A CA 1
ATOM 1031 C C . SER A 1 157 ? 54.733 84.387 80.079 1.00 19.49 141 SER A C 1
ATOM 1032 O O . SER A 1 157 ? 55.309 83.317 79.895 1.00 19.84 141 SER A O 1
ATOM 1035 N N . ASP A 1 158 ? 54.608 84.951 81.277 1.00 20.28 142 ASP A N 1
ATOM 1036 C CA . ASP A 1 158 ? 55.146 84.347 82.495 1.00 20.48 142 ASP A CA 1
ATOM 1037 C C . ASP A 1 158 ? 54.448 83.011 82.728 1.00 21.40 142 ASP A C 1
ATOM 1038 O O . ASP A 1 158 ? 55.093 81.984 82.942 1.00 21.61 142 ASP A O 1
ATOM 1043 N N . ILE A 1 159 ? 53.120 83.035 82.683 1.00 20.28 143 ILE A N 1
ATOM 1044 C CA . ILE A 1 159 ? 52.322 81.831 82.883 1.00 19.67 143 ILE A CA 1
ATOM 1045 C C . ILE A 1 159 ? 52.663 80.740 81.867 1.00 18.31 143 ILE A C 1
ATOM 1046 O O . ILE A 1 159 ? 52.729 79.559 82.216 1.00 18.46 143 ILE A O 1
ATOM 1051 N N . LYS A 1 160 ? 52.878 81.135 80.616 1.00 19.14 144 LYS A N 1
ATOM 1052 C CA . LYS A 1 160 ? 53.215 80.180 79.567 1.00 20.00 144 LYS A CA 1
ATOM 1053 C C . LYS A 1 160 ? 54.539 79.463 79.800 1.00 22.60 144 LYS A C 1
ATOM 1054 O O . LYS A 1 160 ? 54.882 78.545 79.065 1.00 24.92 144 LYS A O 1
ATOM 1060 N N . GLN A 1 161 ? 55.288 79.884 80.813 1.00 24.48 145 GLN A N 1
ATOM 1061 C CA . GLN A 1 161 ? 56.559 79.233 81.124 1.00 26.79 145 GLN A CA 1
ATOM 1062 C C . GLN A 1 161 ? 56.421 78.455 82.431 1.00 27.50 145 GLN A C 1
ATOM 1063 O O . GLN A 1 161 ? 57.229 77.580 82.724 1.00 28.30 145 GLN A O 1
ATOM 1069 N N . ARG A 1 162 ? 55.393 78.782 83.211 1.00 25.92 146 ARG A N 1
ATOM 1070 C CA . ARG A 1 162 ? 55.165 78.135 84.503 1.00 27.61 146 ARG A CA 1
ATOM 1071 C C . ARG A 1 162 ? 54.348 76.850 84.434 1.00 25.58 146 ARG A C 1
ATOM 1072 O O . ARG A 1 162 ? 54.591 75.925 85.204 1.00 27.13 146 ARG A O 1
ATOM 1080 N N . ILE A 1 163 ? 53.364 76.804 83.540 1.00 23.98 147 ILE A N 1
ATOM 1081 C CA . ILE A 1 163 ? 52.519 75.618 83.396 1.00 21.10 147 ILE A CA 1
ATOM 1082 C C . ILE A 1 163 ? 52.656 75.037 81.999 1.00 21.26 147 ILE A C 1
ATOM 1083 O O . ILE A 1 163 ? 53.006 75.749 81.058 1.00 21.39 147 ILE A O 1
ATOM 1088 N N . SER A 1 164 ? 52.370 73.747 81.862 1.00 20.56 148 SER A N 1
ATOM 1089 C CA . SER A 1 164 ? 52.477 73.088 80.567 1.00 23.47 148 SER A CA 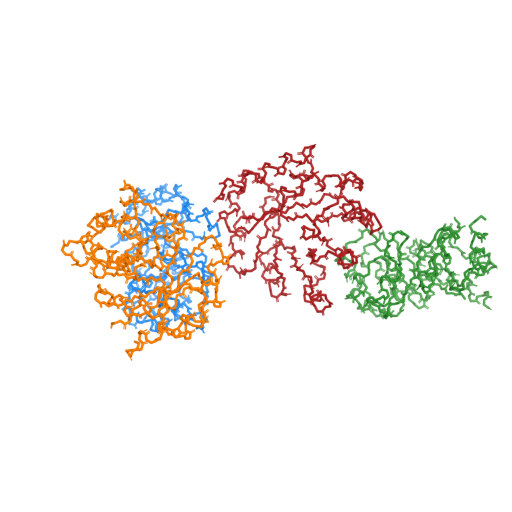1
ATOM 1090 C C . SER A 1 164 ? 51.129 72.833 79.899 1.00 21.97 148 SER A C 1
ATOM 1091 O O . SER A 1 164 ? 51.082 72.361 78.770 1.00 24.47 148 SER A O 1
ATOM 1094 N N . ILE A 1 165 ? 50.029 73.133 80.583 1.00 20.75 149 ILE A N 1
ATOM 1095 C CA . ILE A 1 165 ? 48.717 72.935 79.971 1.00 18.68 149 ILE A CA 1
ATOM 1096 C C . ILE A 1 165 ? 48.375 74.192 79.176 1.00 18.61 149 ILE A C 1
ATOM 1097 O O . ILE A 1 165 ? 48.893 75.268 79.462 1.00 18.08 149 ILE A O 1
ATOM 1102 N N . PRO A 1 166 ? 47.506 74.070 78.160 1.00 19.40 150 PRO A N 1
ATOM 1103 C CA . PRO A 1 166 ? 47.108 75.208 77.321 1.00 18.34 150 PRO A CA 1
ATOM 1104 C C . PRO A 1 166 ? 46.553 76.426 78.065 1.00 18.37 150 PRO A C 1
ATOM 1105 O O . PRO A 1 166 ? 45.890 76.301 79.098 1.00 17.11 150 PRO A O 1
ATOM 1109 N N . VAL A 1 167 ? 46.830 77.603 77.515 1.00 16.80 151 VAL A N 1
ATOM 1110 C CA . VAL A 1 167 ? 46.374 78.864 78.086 1.00 14.74 151 VAL A CA 1
ATOM 1111 C C . VAL A 1 167 ? 45.564 79.668 77.058 1.00 15.26 151 VAL A C 1
ATOM 1112 O O . VAL A 1 167 ? 46.075 80.040 76.003 1.00 14.56 151 VAL A O 1
ATOM 1116 N N . ILE A 1 168 ? 44.297 79.918 77.370 1.00 14.83 152 ILE A N 1
ATOM 1117 C CA . ILE A 1 168 ? 43.426 80.694 76.492 1.00 15.02 152 ILE A CA 1
ATOM 1118 C C . ILE A 1 168 ? 43.359 82.096 77.100 1.00 15.83 152 ILE A C 1
ATOM 1119 O O . ILE A 1 168 ? 42.955 82.261 78.250 1.00 19.34 152 ILE A O 1
ATOM 1124 N N . ALA A 1 169 ? 43.762 83.101 76.334 1.00 16.42 153 ALA A N 1
ATOM 1125 C CA . ALA A 1 169 ? 43.764 84.473 76.821 1.00 17.22 153 ALA A CA 1
ATOM 1126 C C . ALA A 1 169 ? 42.426 85.164 76.590 1.00 16.54 153 ALA A C 1
ATOM 1127 O O . ALA A 1 169 ? 41.848 85.078 75.506 1.00 16.34 153 ALA A O 1
ATOM 1129 N N . ILE A 1 170 ? 41.939 85.858 77.613 1.00 15.87 154 ILE A N 1
ATOM 1130 C CA . ILE A 1 170 ? 40.670 86.559 77.501 1.00 16.07 154 ILE A CA 1
ATOM 1131 C C . ILE A 1 170 ? 40.765 87.931 78.158 1.00 18.47 154 ILE A C 1
ATOM 1132 O O . ILE A 1 170 ? 41.609 88.159 79.032 1.00 19.89 154 ILE A O 1
ATOM 1137 N N . GLY A 1 171 ? 39.905 88.845 77.725 1.00 20.72 155 GLY A N 1
ATOM 1138 C CA . GLY A 1 171 ? 39.904 90.181 78.290 1.00 23.21 155 GLY A CA 1
ATOM 1139 C C . GLY A 1 171 ? 40.341 91.262 77.318 1.00 23.31 155 GLY A C 1
ATOM 1140 O O . GLY A 1 171 ? 41.530 91.550 77.184 1.00 22.82 155 GLY A O 1
ATOM 1141 N N . GLY A 1 172 ? 39.373 91.859 76.632 1.00 22.45 156 GLY A N 1
ATOM 1142 C CA . GLY A 1 172 ? 39.683 92.922 75.691 1.00 21.22 156 GLY A CA 1
ATOM 1143 C C . GLY A 1 172 ? 40.412 92.489 74.438 1.00 21.83 156 GLY A C 1
ATOM 1144 O O . GLY A 1 172 ? 41.150 93.283 73.846 1.00 23.81 156 GLY A O 1
ATOM 1145 N N . MET A 1 173 ? 40.221 91.238 74.026 1.00 19.63 157 MET A N 1
ATOM 1146 C CA . MET A 1 173 ? 40.871 90.742 72.822 1.00 21.30 157 MET A CA 1
ATOM 1147 C C . MET A 1 173 ? 40.299 91.458 71.605 1.00 23.39 157 MET A C 1
ATOM 1148 O O . MET A 1 173 ? 39.091 91.646 71.498 1.00 25.11 157 MET A O 1
ATOM 1153 N N . THR A 1 174 ? 41.179 91.869 70.701 1.00 26.48 158 THR A N 1
ATOM 1154 C CA . THR A 1 174 ? 40.785 92.547 69.471 1.00 27.92 158 THR A CA 1
ATOM 1155 C C . THR A 1 174 ? 41.730 92.046 68.391 1.00 28.47 158 THR A C 1
ATOM 1156 O O . THR A 1 174 ? 42.829 91.578 68.692 1.00 29.02 158 THR A O 1
ATOM 1160 N N . PRO A 1 175 ? 41.319 92.126 67.117 1.00 30.01 159 PRO A N 1
ATOM 1161 C CA . PRO A 1 175 ? 42.201 91.653 66.046 1.00 30.04 159 PRO A CA 1
ATOM 1162 C C . PRO A 1 175 ? 43.582 92.313 66.069 1.00 30.66 159 PRO A C 1
ATOM 1163 O O . PRO A 1 175 ? 44.595 91.658 65.836 1.00 31.67 159 PRO A O 1
ATOM 1167 N N . ASP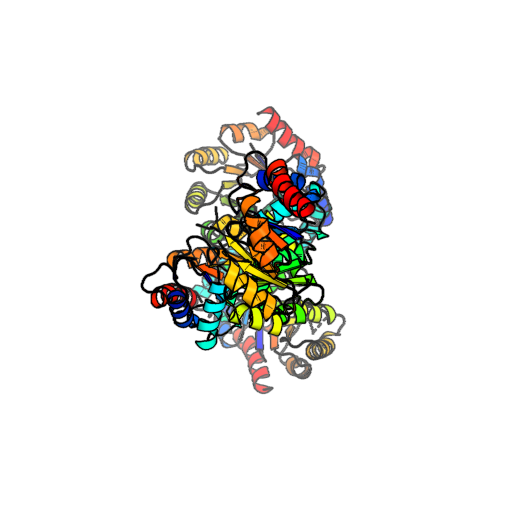 A 1 176 ? 43.615 93.608 66.366 1.00 32.23 160 ASP A N 1
ATOM 1168 C CA . ASP A 1 176 ? 44.870 94.354 66.403 1.00 33.94 160 ASP A CA 1
ATOM 1169 C C . ASP A 1 176 ? 45.827 93.894 67.501 1.00 35.06 160 ASP A C 1
ATOM 1170 O O . ASP A 1 176 ? 47.033 94.117 67.408 1.00 36.78 160 ASP A O 1
ATOM 1172 N N . ARG A 1 177 ? 45.291 93.250 68.533 1.00 34.30 161 ARG A N 1
ATOM 1173 C CA . ARG A 1 177 ? 46.105 92.780 69.652 1.00 33.52 161 ARG A CA 1
ATOM 1174 C C . ARG A 1 177 ? 46.471 91.296 69.602 1.00 32.09 161 ARG A C 1
ATOM 1175 O O . ARG A 1 177 ? 47.257 90.825 70.421 1.00 33.93 161 ARG A O 1
ATOM 1183 N N . LEU A 1 178 ? 45.915 90.562 68.646 1.00 29.20 162 LEU A N 1
ATOM 1184 C CA . LEU A 1 178 ? 46.177 89.131 68.547 1.00 28.68 162 LEU A CA 1
ATOM 1185 C C . LEU A 1 178 ? 47.642 88.735 68.342 1.00 29.45 162 LEU A C 1
ATOM 1186 O O . LEU A 1 178 ? 48.082 87.695 68.835 1.00 27.76 162 LEU A O 1
ATOM 1191 N N . ARG A 1 179 ? 48.397 89.555 67.619 1.00 30.52 163 ARG A N 1
ATOM 1192 C CA . ARG A 1 179 ? 49.805 89.254 67.367 1.00 30.13 163 ARG A CA 1
ATOM 1193 C C . ARG A 1 179 ? 50.609 89.190 68.662 1.00 27.44 163 ARG A C 1
ATOM 1194 O O . ARG A 1 179 ? 51.349 88.233 68.896 1.00 26.59 163 ARG A O 1
ATOM 1196 N N . ASP A 1 180 ? 50.468 90.207 69.502 1.00 27.17 164 ASP A N 1
ATOM 1197 C CA . ASP A 1 180 ? 51.199 90.230 70.761 1.00 28.18 164 ASP A CA 1
ATOM 1198 C C . ASP A 1 180 ? 50.797 89.049 71.635 1.00 27.11 164 ASP A C 1
ATOM 1199 O O . ASP A 1 180 ? 51.640 88.442 72.298 1.00 23.21 164 ASP A O 1
ATOM 1204 N N . VAL A 1 181 ? 49.507 88.721 71.616 1.00 23.56 165 VAL A N 1
ATOM 1205 C CA . VAL A 1 181 ? 48.986 87.623 72.416 1.00 23.11 165 VAL A CA 1
ATOM 1206 C C . VAL A 1 181 ? 49.545 86.289 71.943 1.00 22.19 165 VAL A C 1
ATOM 1207 O O . VAL A 1 181 ? 49.953 85.457 72.755 1.00 23.00 165 VAL A O 1
ATOM 1211 N N . LYS A 1 182 ? 49.574 86.096 70.628 1.00 20.16 166 LYS A N 1
ATOM 1212 C CA . LYS A 1 182 ? 50.094 84.868 70.044 1.00 21.20 166 LYS A CA 1
ATOM 1213 C C . LYS A 1 182 ? 51.593 84.734 70.307 1.00 22.30 166 LYS A C 1
ATOM 1214 O O . LYS A 1 182 ? 52.079 83.674 70.709 1.00 19.53 166 LYS A O 1
ATOM 1216 N N . GLN A 1 183 ? 52.321 85.817 70.061 1.00 23.54 167 GLN A N 1
ATOM 1217 C CA . GLN A 1 183 ? 53.767 85.839 70.250 1.00 26.17 167 GLN A CA 1
ATOM 1218 C C . GLN A 1 183 ? 54.146 85.534 71.702 1.00 24.17 167 GLN A C 1
ATOM 1219 O O . GLN A 1 183 ? 55.198 84.952 71.972 1.00 24.66 167 GLN A O 1
ATOM 1225 N N . ALA A 1 184 ? 53.276 85.922 72.629 1.00 22.80 168 ALA A N 1
ATOM 1226 C CA . ALA A 1 184 ? 53.499 85.685 74.048 1.00 20.68 168 ALA A CA 1
ATOM 1227 C C . ALA A 1 184 ? 53.213 84.230 74.439 1.00 21.25 168 ALA A C 1
ATOM 1228 O O . ALA A 1 184 ? 53.451 83.833 75.576 1.00 22.20 168 ALA A O 1
ATOM 1230 N N . GLY A 1 185 ? 52.683 83.440 73.509 1.00 20.39 169 GLY A N 1
ATOM 1231 C CA . GLY A 1 185 ? 52.423 82.040 73.815 1.00 20.72 169 GLY A CA 1
ATOM 1232 C C . GLY A 1 185 ? 50.988 81.569 74.001 1.00 19.73 169 GLY A C 1
ATOM 1233 O O . GLY A 1 185 ? 50.759 80.378 74.223 1.00 20.20 169 GLY A O 1
ATOM 1234 N N . ALA A 1 186 ? 50.016 82.471 73.918 1.00 18.93 170 ALA A N 1
ATOM 1235 C CA . ALA A 1 186 ? 48.622 82.065 74.086 1.00 17.01 170 ALA A CA 1
ATOM 1236 C C . ALA A 1 186 ? 48.273 80.925 73.124 1.00 19.25 170 ALA A C 1
ATOM 1237 O O . ALA A 1 186 ? 48.657 80.948 71.953 1.00 17.87 170 ALA A O 1
ATOM 1239 N N . ASP A 1 187 ? 47.557 79.924 73.628 1.00 19.19 171 ASP A N 1
ATOM 1240 C CA . ASP A 1 187 ? 47.153 78.783 72.811 1.00 20.62 171 ASP A CA 1
ATOM 1241 C C . ASP A 1 187 ? 45.825 79.066 72.125 1.00 20.34 171 ASP A C 1
ATOM 1242 O O . ASP A 1 187 ? 45.361 78.293 71.285 1.00 20.32 171 ASP A O 1
ATOM 1247 N N . GLY A 1 188 ? 45.226 80.188 72.500 1.00 20.52 172 GLY A N 1
ATOM 1248 C CA . GLY A 1 188 ? 43.961 80.596 71.926 1.00 20.35 172 GLY A CA 1
ATOM 1249 C C . GLY A 1 188 ? 43.490 81.870 72.595 1.00 21.07 172 GLY A C 1
ATOM 1250 O O . GLY A 1 188 ? 44.099 82.336 73.564 1.00 20.42 172 GLY A O 1
ATOM 1251 N N . ILE A 1 189 ? 42.409 82.443 72.078 1.00 19.59 173 ILE A N 1
ATOM 1252 C CA . ILE A 1 189 ? 41.858 83.660 72.647 1.00 19.75 173 ILE A CA 1
ATOM 1253 C C . ILE A 1 189 ? 40.357 83.494 72.814 1.00 19.64 173 ILE A C 1
ATOM 1254 O O . ILE A 1 189 ? 39.707 82.797 72.034 1.00 18.95 173 ILE A O 1
ATOM 1259 N N . ALA A 1 190 ? 39.814 84.127 73.843 1.00 18.19 174 ALA A N 1
ATOM 1260 C CA . ALA A 1 190 ? 38.387 84.067 74.097 1.00 19.73 174 ALA A CA 1
ATOM 1261 C C . ALA A 1 190 ? 37.847 85.473 73.884 1.00 20.53 174 ALA A C 1
ATOM 1262 O O . ALA A 1 190 ? 38.522 86.459 74.198 1.00 19.22 174 ALA A O 1
ATOM 1264 N N . VAL A 1 191 ? 36.642 85.561 73.333 1.00 18.27 175 VAL A N 1
ATOM 1265 C CA . VAL A 1 191 ? 36.013 86.849 73.081 1.00 18.98 175 VAL A CA 1
ATOM 1266 C C . VAL A 1 191 ? 34.548 86.832 73.505 1.00 17.77 175 VAL A C 1
ATOM 1267 O O . VAL A 1 191 ? 33.786 85.940 73.125 1.00 17.34 175 VAL A O 1
ATOM 1271 N N . MET A 1 192 ? 34.155 87.815 74.302 1.00 17.68 176 MET A N 1
ATOM 1272 C CA . MET A 1 192 ? 32.771 87.891 74.725 1.00 17.93 176 MET A CA 1
ATOM 1273 C C . MET A 1 192 ? 32.076 89.043 74.000 1.00 17.34 176 MET A C 1
ATOM 1274 O O . MET A 1 192 ? 31.466 88.834 72.950 1.00 16.26 176 MET A O 1
ATOM 1279 N N . SER A 1 193 ? 32.188 90.255 74.539 1.00 17.33 177 SER A N 1
ATOM 1280 C CA . SER A 1 193 ? 31.534 91.416 73.938 1.00 18.40 177 SER A CA 1
ATOM 1281 C C . SER A 1 193 ? 32.001 91.712 72.516 1.00 18.45 177 SER A C 1
ATOM 1282 O O . SER A 1 193 ? 31.205 92.132 71.673 1.00 17.27 177 SER A O 1
ATOM 1285 N N . GLY A 1 194 ? 33.286 91.500 72.249 1.00 16.86 178 GLY A N 1
ATOM 1286 C CA . GLY A 1 194 ? 33.814 91.738 70.918 1.00 17.93 178 GLY A CA 1
ATOM 1287 C C . GLY A 1 194 ? 33.026 91.019 69.831 1.00 20.93 178 GLY A C 1
ATOM 1288 O O . GLY A 1 194 ? 33.118 91.366 68.657 1.00 20.69 178 GLY A O 1
ATOM 1289 N N . ILE A 1 195 ? 32.257 90.004 70.215 1.00 20.71 179 ILE A N 1
ATOM 1290 C CA . ILE A 1 195 ? 31.443 89.266 69.256 1.00 20.20 179 ILE A CA 1
ATOM 1291 C C . ILE A 1 195 ? 29.945 89.436 69.536 1.00 21.96 179 ILE A C 1
ATOM 1292 O O . ILE A 1 195 ? 29.184 89.876 68.672 1.00 18.77 179 ILE A O 1
ATOM 1297 N N . PHE A 1 196 ? 29.531 89.105 70.755 1.00 21.01 180 PHE A N 1
ATOM 1298 C CA . PHE A 1 196 ? 28.119 89.182 71.122 1.00 22.02 180 PHE A CA 1
ATOM 1299 C C . PHE A 1 196 ? 27.502 90.567 71.290 1.00 22.99 180 PHE A C 1
ATOM 1300 O O . PHE A 1 196 ? 26.277 90.706 71.229 1.00 24.33 180 PHE A O 1
ATOM 1308 N N . SER A 1 197 ? 28.328 91.588 71.501 1.00 21.80 181 SER A N 1
ATOM 1309 C CA . SER A 1 197 ? 27.812 92.948 71.642 1.00 26.33 181 SER A CA 1
ATOM 1310 C C . SER A 1 197 ? 27.845 93.652 70.291 1.00 27.14 181 SER A C 1
ATOM 1311 O O . SER A 1 197 ? 27.375 94.779 70.152 1.00 30.38 181 SER A O 1
ATOM 1314 N N . SER A 1 198 ? 28.406 92.976 69.297 1.00 27.14 182 SER A N 1
ATOM 1315 C CA . SER A 1 198 ? 28.510 93.529 67.954 1.00 27.28 182 SER A CA 1
ATOM 1316 C C . SER A 1 198 ? 27.161 93.556 67.237 1.00 27.67 182 SER A C 1
ATOM 1317 O O . SER A 1 198 ? 26.269 92.761 67.534 1.00 27.43 182 SER A O 1
ATOM 1320 N N . ALA A 1 199 ? 27.020 94.480 66.292 1.00 27.12 183 ALA A N 1
ATOM 1321 C CA . ALA A 1 199 ? 25.787 94.603 65.524 1.00 28.16 183 ALA A CA 1
ATOM 1322 C C . ALA A 1 199 ? 25.676 93.424 64.554 1.00 27.75 183 ALA A C 1
ATOM 1323 O O . ALA A 1 199 ? 24.575 93.007 64.190 1.00 27.36 183 ALA A O 1
ATOM 1325 N N . GLU A 1 200 ? 26.825 92.897 64.138 1.00 25.22 184 GLU A N 1
ATOM 1326 C CA . GLU A 1 200 ? 26.882 91.754 63.227 1.00 24.94 184 GLU A CA 1
ATOM 1327 C C . GLU A 1 200 ? 27.874 90.724 63.779 1.00 20.32 184 GLU A C 1
ATOM 1328 O O . GLU A 1 200 ? 29.020 90.645 63.335 1.00 19.18 184 GLU A O 1
ATOM 1334 N N . PRO A 1 201 ? 27.435 89.919 64.760 1.00 19.90 185 PRO A N 1
ATOM 1335 C CA . PRO A 1 201 ? 28.273 88.889 65.390 1.00 18.96 185 PRO A CA 1
ATOM 1336 C C . PRO A 1 201 ? 29.095 88.045 64.419 1.00 19.44 185 PRO A C 1
ATOM 1337 O O . PRO A 1 201 ? 30.281 87.807 64.652 1.00 19.04 185 PRO A O 1
ATOM 1341 N N . LEU A 1 202 ? 28.482 87.599 63.326 1.00 19.53 186 LEU A N 1
ATOM 1342 C CA . LEU A 1 202 ? 29.215 86.788 62.356 1.00 21.21 186 LEU A CA 1
ATOM 1343 C C . LEU A 1 202 ? 30.392 87.569 61.765 1.00 21.29 186 LEU A C 1
ATOM 1344 O O . LEU A 1 202 ? 31.511 87.057 61.682 1.00 21.87 186 LEU A O 1
ATOM 1349 N N . GLU A 1 203 ? 30.149 88.810 61.361 1.00 21.78 187 GLU A N 1
ATOM 1350 C CA . GLU A 1 203 ? 31.222 89.620 60.796 1.00 24.52 187 GLU A CA 1
ATOM 1351 C C . GLU A 1 203 ? 32.301 89.841 61.856 1.00 22.54 187 GLU A C 1
ATOM 1352 O O . GLU A 1 203 ? 33.494 89.793 61.561 1.00 21.50 187 GLU A O 1
ATOM 1358 N N . ALA A 1 204 ? 31.876 90.086 63.091 1.00 22.20 188 ALA A N 1
ATOM 1359 C CA . ALA A 1 204 ? 32.822 90.306 64.179 1.00 22.50 188 ALA A CA 1
ATOM 1360 C C . ALA A 1 204 ? 33.720 89.088 64.337 1.00 22.24 188 ALA A C 1
ATOM 1361 O O . ALA A 1 204 ? 34.945 89.209 64.377 1.00 20.95 188 ALA A O 1
ATOM 1363 N N . ALA A 1 205 ? 33.106 87.911 64.420 1.00 22.07 189 ALA A N 1
ATOM 1364 C CA . ALA A 1 205 ? 33.857 86.673 64.579 1.00 23.09 189 ALA A CA 1
ATOM 1365 C C . ALA A 1 205 ? 34.829 86.475 63.416 1.00 25.31 189 ALA A C 1
ATOM 1366 O O . ALA A 1 205 ? 35.958 86.021 63.608 1.00 24.50 189 ALA A O 1
ATOM 1368 N N . ARG A 1 206 ? 34.382 86.819 62.211 1.00 26.09 190 ARG A N 1
ATOM 1369 C CA . ARG A 1 206 ? 35.212 86.686 61.016 1.00 27.79 190 ARG A CA 1
ATOM 1370 C C . ARG A 1 206 ? 36.514 87.480 61.122 1.00 26.72 190 ARG A C 1
ATOM 1371 O O . ARG A 1 206 ? 37.563 87.017 60.679 1.00 27.43 190 ARG A O 1
ATOM 1379 N N . ARG A 1 207 ? 36.444 88.677 61.695 1.00 25.17 191 ARG A N 1
ATOM 1380 C CA . ARG A 1 207 ? 37.633 89.509 61.839 1.00 27.43 191 ARG A CA 1
ATOM 1381 C C . ARG A 1 207 ? 38.664 88.796 62.701 1.00 25.60 191 ARG A C 1
ATOM 1382 O O . ARG A 1 207 ? 39.859 88.851 62.428 1.00 25.87 191 ARG A O 1
ATOM 1390 N N . TYR A 1 208 ? 38.197 88.121 63.746 1.00 25.58 192 TYR A N 1
ATOM 1391 C CA . TYR A 1 208 ? 39.100 87.385 64.620 1.00 23.43 192 TYR A CA 1
ATOM 1392 C C . TYR A 1 208 ? 39.642 86.163 63.889 1.00 23.61 192 TYR A C 1
ATOM 1393 O O . TYR A 1 208 ? 40.850 85.933 63.868 1.00 24.83 192 TYR A O 1
ATOM 1402 N N . SER A 1 209 ? 38.750 8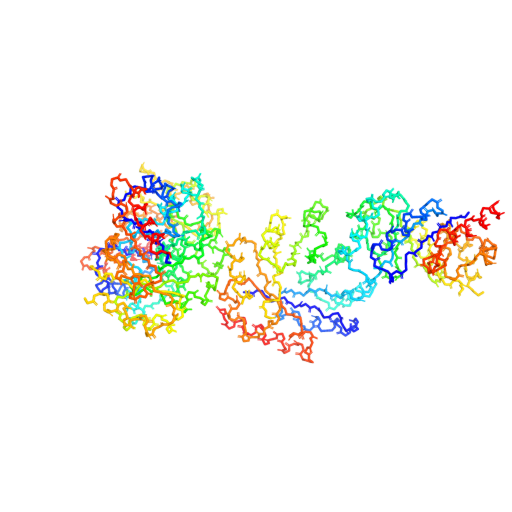5.386 63.279 1.00 24.91 193 SER A N 1
ATOM 1403 C CA . SER A 1 209 ? 39.161 84.180 62.562 1.00 27.47 193 SER A CA 1
ATOM 1404 C C . SER A 1 209 ? 40.085 84.501 61.389 1.00 28.58 193 SER A C 1
ATOM 1405 O O . SER A 1 209 ? 41.064 83.794 61.149 1.00 28.93 193 SER A O 1
ATOM 1408 N N . ARG A 1 210 ? 39.771 85.566 60.661 1.00 29.84 194 ARG A N 1
ATOM 1409 C CA . ARG A 1 210 ? 40.588 85.970 59.524 1.00 31.75 194 ARG A CA 1
ATOM 1410 C C . ARG A 1 210 ? 41.987 86.335 60.010 1.00 32.22 194 ARG A C 1
ATOM 1411 O O . ARG A 1 210 ? 42.987 85.942 59.407 1.00 30.53 194 ARG A O 1
ATOM 1419 N N . LYS A 1 211 ? 42.053 87.081 61.109 1.00 32.49 195 LYS A N 1
ATOM 1420 C CA . LYS A 1 211 ? 43.338 87.486 61.664 1.00 33.56 195 LYS A CA 1
ATOM 1421 C C . LYS A 1 211 ? 44.137 86.268 62.120 1.00 33.82 195 LYS A C 1
ATOM 1422 O O . LYS A 1 211 ? 45.344 86.192 61.893 1.00 34.31 195 LYS A O 1
ATOM 1428 N N . LEU A 1 212 ? 43.466 85.315 62.757 1.00 34.26 196 LEU A N 1
ATOM 1429 C CA . LEU A 1 212 ? 44.138 84.107 63.229 1.00 36.81 196 LEU A CA 1
ATOM 1430 C C . LEU A 1 212 ? 44.665 83.271 62.062 1.00 38.13 196 LEU A C 1
ATOM 1431 O O . LEU A 1 212 ? 45.761 82.717 62.134 1.00 37.22 196 LEU A O 1
ATOM 1436 N N . LYS A 1 213 ? 43.885 83.179 60.989 1.00 40.23 197 LYS A N 1
ATOM 1437 C CA . LYS A 1 213 ? 44.307 82.417 59.818 1.00 45.12 197 LYS A CA 1
ATOM 1438 C C . LYS A 1 213 ? 45.497 83.137 59.198 1.00 47.20 197 LYS A C 1
ATOM 1439 O O . LYS A 1 213 ? 46.486 82.517 58.808 1.00 47.21 197 LYS A O 1
ATOM 1445 N N . GLU A 1 214 ? 45.383 84.459 59.124 1.00 49.73 198 GLU A N 1
ATOM 1446 C CA . GLU A 1 214 ? 46.423 85.312 58.568 1.00 51.94 198 GLU A CA 1
ATOM 1447 C C . GLU A 1 214 ? 47.776 85.036 59.221 1.00 53.40 198 GLU A C 1
ATOM 1448 O O . GLU A 1 214 ? 48.771 84.799 58.535 1.00 53.18 198 GLU A O 1
ATOM 1454 N N . MET A 1 215 ? 47.809 85.072 60.550 1.00 53.67 199 MET A N 1
ATOM 1455 C CA . MET A 1 215 ? 49.044 84.829 61.283 1.00 55.24 199 MET A CA 1
ATOM 1456 C C . MET A 1 215 ? 49.510 83.386 61.147 1.00 57.25 199 MET A C 1
ATOM 1457 O O . MET A 1 215 ? 50.697 83.093 61.284 1.00 56.78 199 MET A O 1
ATOM 1462 N N . ARG A 1 216 ? 48.572 82.486 60.873 1.00 60.56 200 ARG A N 1
ATOM 1463 C CA . ARG A 1 216 ? 48.893 81.072 60.725 1.00 63.48 200 ARG A CA 1
ATOM 1464 C C . ARG A 1 216 ? 49.790 80.836 59.511 1.00 64.52 200 ARG A C 1
ATOM 1465 O O . ARG A 1 216 ? 50.903 80.302 59.702 1.00 65.32 200 ARG A O 1
ATOM 1473 N N . MET B 1 17 ? 3.273 66.849 110.254 1.00 26.13 1 MET B N 1
ATOM 1474 C CA . MET B 1 17 ? 3.492 67.855 109.168 1.00 27.94 1 MET B CA 1
ATOM 1475 C C . MET B 1 17 ? 4.870 68.504 109.232 1.00 26.18 1 MET B C 1
ATOM 1476 O O . MET B 1 17 ? 5.225 69.143 110.218 1.00 25.11 1 MET B O 1
ATOM 1481 N N . GLU B 1 18 ? 5.629 68.347 108.155 1.00 25.86 2 GLU B N 1
ATOM 1482 C CA . GLU B 1 18 ? 6.975 68.896 108.076 1.00 24.30 2 GLU B CA 1
ATOM 1483 C C . GLU B 1 18 ? 6.994 70.401 107.873 1.00 22.74 2 GLU B C 1
ATOM 1484 O O . GLU B 1 18 ? 6.055 70.991 107.336 1.00 20.72 2 GLU B O 1
ATOM 1490 N N . LEU B 1 19 ? 8.085 71.013 108.307 1.00 20.46 3 LEU B N 1
ATOM 1491 C CA . LEU B 1 19 ? 8.280 72.441 108.153 1.00 17.95 3 LEU B CA 1
ATOM 1492 C C . LEU B 1 19 ? 9.591 72.646 107.400 1.00 18.84 3 LEU B C 1
ATOM 1493 O O . LEU B 1 19 ? 10.669 72.272 107.887 1.00 16.34 3 LEU B O 1
ATOM 1498 N N . HIS B 1 20 ? 9.493 73.213 106.199 1.00 18.96 4 HIS B N 1
ATOM 1499 C CA . HIS B 1 20 ? 10.667 73.474 105.370 1.00 18.01 4 HIS B CA 1
ATOM 1500 C C . HIS B 1 20 ? 10.956 74.965 105.308 1.00 19.54 4 HIS B C 1
ATOM 1501 O O . HIS B 1 20 ? 10.071 75.762 104.977 1.00 18.48 4 HIS B O 1
ATOM 1508 N N . ALA B 1 21 ? 12.192 75.341 105.627 1.00 16.57 5 ALA B N 1
ATOM 1509 C CA . ALA B 1 21 ? 12.602 76.740 105.564 1.00 16.35 5 ALA B CA 1
ATOM 1510 C C . ALA B 1 21 ? 13.300 76.918 104.216 1.00 15.70 5 ALA B C 1
ATOM 1511 O O . ALA B 1 21 ? 14.140 76.100 103.845 1.00 16.53 5 ALA B O 1
ATOM 1513 N N . ILE B 1 22 ? 12.947 77.980 103.491 1.00 14.95 6 ILE B N 1
ATOM 1514 C CA . ILE B 1 22 ? 13.520 78.266 102.171 1.00 13.65 6 ILE B CA 1
ATOM 1515 C C . ILE B 1 22 ? 14.312 79.569 102.228 1.00 13.52 6 ILE B C 1
ATOM 1516 O O . ILE B 1 22 ? 13.743 80.608 102.565 1.00 15.18 6 ILE B O 1
ATOM 1521 N N . THR B 1 23 ? 15.607 79.534 101.892 1.00 14.48 7 THR B N 1
ATOM 1522 C CA . THR B 1 23 ? 16.426 80.757 101.935 1.00 15.33 7 THR B CA 1
ATOM 1523 C C . THR B 1 23 ? 15.871 81.780 100.949 1.00 16.75 7 THR B C 1
ATOM 1524 O O . THR B 1 23 ? 15.259 81.411 99.948 1.00 15.30 7 THR B O 1
ATOM 1528 N N . ASP B 1 24 ? 16.101 83.064 101.223 1.00 17.86 8 ASP B N 1
ATOM 1529 C CA . ASP B 1 24 ? 15.514 84.134 100.419 1.00 17.44 8 ASP B CA 1
ATOM 1530 C C . ASP B 1 24 ? 16.289 84.868 99.333 1.00 19.04 8 ASP B C 1
ATOM 1531 O O . ASP B 1 24 ? 15.798 85.872 98.806 1.00 16.03 8 ASP B O 1
ATOM 1536 N N . ASP B 1 25 ? 17.488 84.398 99.005 1.00 18.86 9 ASP B N 1
ATOM 1537 C CA . ASP B 1 25 ? 18.274 85.002 97.935 1.00 17.84 9 ASP B CA 1
ATOM 1538 C C . ASP B 1 25 ? 18.368 86.531 98.013 1.00 20.26 9 ASP B C 1
ATOM 1539 O O . ASP B 1 25 ? 18.139 87.223 97.015 1.00 19.43 9 ASP B O 1
ATOM 1544 N N . SER B 1 26 ? 18.713 87.065 99.179 1.00 21.15 10 SER B N 1
ATOM 1545 C CA . SER B 1 26 ? 18.812 88.514 99.312 1.00 22.79 10 SER B CA 1
ATOM 1546 C C . SER B 1 26 ? 19.794 88.992 100.375 1.00 23.06 10 SER B C 1
ATOM 1547 O O . SER B 1 26 ? 20.014 90.192 100.521 1.00 24.07 10 SER B O 1
ATOM 1550 N N . LYS B 1 27 ? 20.388 88.060 101.111 1.00 21.74 11 LYS B N 1
ATOM 1551 C CA . LYS B 1 27 ? 21.326 88.425 102.170 1.00 22.69 11 LYS B CA 1
ATOM 1552 C C . LYS B 1 27 ? 22.747 87.965 101.878 1.00 22.28 11 LYS B C 1
ATOM 1553 O O . LYS B 1 27 ? 22.954 87.049 101.088 1.00 22.81 11 LYS B O 1
ATOM 1559 N N . PRO B 1 28 ? 23.749 88.625 102.487 1.00 22.12 12 PRO B N 1
ATOM 1560 C CA . PRO B 1 28 ? 25.148 88.242 102.279 1.00 20.88 12 PRO B CA 1
ATOM 1561 C C . PRO B 1 28 ? 25.302 86.865 102.922 1.00 19.49 12 PRO B C 1
ATOM 1562 O O . PRO B 1 28 ? 24.584 86.548 103.873 1.00 19.86 12 PRO B O 1
ATOM 1566 N N . VAL B 1 29 ? 26.231 86.055 102.425 1.00 19.78 13 VAL B N 1
ATOM 1567 C CA . VAL B 1 29 ? 26.418 84.710 102.963 1.00 19.10 13 VAL B CA 1
ATOM 1568 C C . VAL B 1 29 ? 26.634 84.650 104.476 1.00 19.98 13 VAL B C 1
ATOM 1569 O O . VAL B 1 29 ? 26.093 83.768 105.143 1.00 18.02 13 VAL B O 1
ATOM 1573 N N . GLU B 1 30 ? 27.409 85.581 105.024 1.00 19.96 14 GLU B N 1
ATOM 1574 C CA . GLU B 1 30 ? 27.665 85.590 106.465 1.00 20.98 14 GLU B CA 1
ATOM 1575 C C . GLU B 1 30 ? 26.379 85.712 107.281 1.00 19.72 14 GLU B C 1
ATOM 1576 O O . GLU B 1 30 ? 26.146 84.940 108.213 1.00 20.41 14 GLU B O 1
ATOM 1582 N N . GLU B 1 31 ? 25.549 86.688 106.928 1.00 19.60 15 GLU B N 1
ATOM 1583 C CA . GLU B 1 31 ? 24.291 86.920 107.627 1.00 19.73 15 GLU B CA 1
ATOM 1584 C C . GLU B 1 31 ? 23.351 85.729 107.479 1.00 17.70 15 GLU B C 1
ATOM 1585 O O . GLU B 1 31 ? 22.744 85.287 108.450 1.00 19.49 15 GLU B O 1
ATOM 1591 N N . LEU B 1 32 ? 23.228 85.222 106.257 1.00 17.73 16 LEU B N 1
ATOM 1592 C CA . LEU B 1 32 ? 22.352 84.086 105.987 1.00 16.67 16 LEU B CA 1
ATOM 1593 C C . LEU B 1 32 ? 22.806 82.852 106.757 1.00 15.78 16 LEU B C 1
ATOM 1594 O O . LEU B 1 32 ? 21.985 82.109 107.289 1.00 15.89 16 LEU B O 1
ATOM 1599 N N . ALA B 1 33 ? 24.116 82.631 106.808 1.00 15.19 17 ALA B N 1
ATOM 1600 C CA . ALA B 1 33 ? 24.660 81.479 107.520 1.00 16.88 17 ALA B CA 1
ATOM 1601 C C . ALA B 1 33 ? 24.255 81.488 108.997 1.00 16.81 17 ALA B C 1
ATOM 1602 O O . ALA B 1 33 ? 23.887 80.449 109.561 1.00 15.86 17 ALA B O 1
ATOM 1604 N N . ARG B 1 34 ? 24.322 82.659 109.623 1.00 17.32 18 ARG B N 1
ATOM 1605 C CA . ARG B 1 34 ? 23.961 82.769 111.034 1.00 21.07 18 ARG B CA 1
ATOM 1606 C C . ARG B 1 34 ? 22.492 82.406 111.247 1.00 18.88 18 ARG B C 1
ATOM 1607 O O . ARG B 1 34 ? 22.153 81.672 112.176 1.00 20.04 18 ARG B O 1
ATOM 1615 N N . ILE B 1 35 ? 21.623 82.927 110.388 1.00 18.33 19 ILE B N 1
ATOM 1616 C CA . ILE B 1 35 ? 20.196 82.651 110.507 1.00 16.22 19 ILE B CA 1
ATOM 1617 C C . ILE B 1 35 ? 19.934 81.159 110.355 1.00 15.48 19 ILE B C 1
ATOM 1618 O O . ILE B 1 35 ? 19.176 80.573 111.125 1.00 16.19 19 ILE B O 1
ATOM 1623 N N . ILE B 1 36 ? 20.572 80.541 109.368 1.00 17.08 20 ILE B N 1
ATOM 1624 C CA . ILE B 1 36 ? 20.403 79.112 109.140 1.00 14.58 20 ILE B CA 1
ATOM 1625 C C . ILE B 1 36 ? 20.789 78.313 110.392 1.00 17.62 20 ILE B C 1
ATOM 1626 O O . ILE B 1 36 ? 20.048 77.422 110.832 1.00 18.16 20 ILE B O 1
ATOM 1631 N N . ILE B 1 37 ? 21.945 78.637 110.963 1.00 16.33 21 ILE B N 1
ATOM 1632 C CA . ILE B 1 37 ? 22.422 77.961 112.165 1.00 17.22 21 ILE B CA 1
ATOM 1633 C C . ILE B 1 37 ? 21.446 78.188 113.323 1.00 18.29 21 ILE B C 1
ATOM 1634 O O . ILE B 1 37 ? 21.136 77.269 114.086 1.00 18.50 21 ILE B O 1
ATOM 1639 N N . THR B 1 38 ? 20.950 79.415 113.433 1.00 17.75 22 THR B N 1
ATOM 1640 C CA . THR B 1 38 ? 20.031 79.779 114.499 1.00 19.57 22 THR B CA 1
ATOM 1641 C C . THR B 1 38 ? 18.659 79.095 114.468 1.00 19.21 22 THR B C 1
ATOM 1642 O O . THR B 1 38 ? 18.119 78.761 115.520 1.00 19.79 22 THR B O 1
ATOM 1646 N N . ILE B 1 39 ? 18.100 78.871 113.279 1.00 16.93 23 ILE B N 1
ATOM 1647 C CA . ILE B 1 39 ? 16.774 78.251 113.170 1.00 16.36 23 ILE B CA 1
ATOM 1648 C C . ILE B 1 39 ? 16.746 76.737 112.932 1.00 16.97 23 ILE B C 1
ATOM 1649 O O . ILE B 1 39 ? 15.673 76.139 112.949 1.00 15.44 23 ILE B O 1
ATOM 1654 N N . GLN B 1 40 ? 17.908 76.122 112.728 1.00 16.22 24 GLN B N 1
ATOM 1655 C CA . GLN B 1 40 ? 17.987 74.688 112.422 1.00 17.87 24 GLN B CA 1
ATOM 1656 C C . GLN B 1 40 ? 17.189 73.710 113.282 1.00 18.08 24 GLN B C 1
ATOM 1657 O O . GLN B 1 40 ? 16.724 72.687 112.779 1.00 18.92 24 GLN B O 1
ATOM 1663 N N . ASN B 1 41 ? 17.027 74.005 114.565 1.00 17.94 25 ASN B N 1
ATOM 1664 C CA . ASN B 1 41 ? 16.296 73.101 115.444 1.00 19.12 25 ASN B CA 1
ATOM 1665 C C . ASN B 1 41 ? 14.773 73.255 115.404 1.00 21.90 25 ASN B C 1
ATOM 1666 O O . ASN B 1 41 ? 14.047 72.413 115.938 1.00 24.35 25 ASN B O 1
ATOM 1671 N N . GLU B 1 42 ? 14.286 74.315 114.766 1.00 20.38 26 GLU B N 1
ATOM 1672 C CA . GLU B 1 42 ? 12.845 74.548 114.678 1.00 21.91 26 GLU B CA 1
ATOM 1673 C C . GLU B 1 42 ? 12.252 74.068 113.358 1.00 20.62 26 GLU B C 1
ATOM 1674 O O . GLU B 1 42 ? 11.034 74.116 113.169 1.00 21.55 26 GLU B O 1
ATOM 1680 N N . VAL B 1 43 ? 13.105 73.613 112.445 1.00 17.24 27 VAL B N 1
ATOM 1681 C CA . VAL B 1 43 ? 12.628 73.160 111.147 1.00 16.61 27 VAL B CA 1
ATOM 1682 C C . VAL B 1 43 ? 13.115 71.761 110.810 1.00 18.44 27 VAL B C 1
ATOM 1683 O O . VAL B 1 43 ? 14.067 71.261 111.410 1.00 18.69 27 VAL B O 1
ATOM 1687 N N . ASP B 1 44 ? 12.445 71.128 109.852 1.00 17.63 28 ASP B N 1
ATOM 1688 C CA . ASP B 1 44 ? 12.805 69.786 109.424 1.00 16.80 28 ASP B CA 1
ATOM 1689 C C . ASP B 1 44 ? 13.823 69.816 108.288 1.00 17.29 28 ASP B C 1
ATOM 1690 O O . ASP B 1 44 ? 14.711 68.964 108.217 1.00 19.64 28 ASP B O 1
ATOM 1695 N N . PHE B 1 45 ? 13.692 70.799 107.403 1.00 17.06 29 PHE B N 1
ATOM 1696 C CA . PHE B 1 45 ? 14.607 70.944 106.272 1.00 18.31 29 PHE B CA 1
ATOM 1697 C C . PHE B 1 45 ? 14.834 72.412 105.947 1.00 16.62 29 PHE B C 1
ATOM 1698 O O . PHE B 1 45 ? 13.997 73.267 106.232 1.00 17.55 29 PHE B O 1
ATOM 1706 N N . ILE B 1 46 ? 15.983 72.695 105.353 1.00 16.58 30 ILE B N 1
ATOM 1707 C CA . ILE B 1 46 ? 16.329 74.045 104.956 1.00 16.67 30 ILE B CA 1
ATOM 1708 C C . ILE B 1 46 ? 16.766 73.948 103.509 1.00 16.31 30 ILE B C 1
ATOM 1709 O O . ILE B 1 46 ? 17.725 73.239 103.186 1.00 16.38 30 ILE B O 1
ATOM 1714 N N . HIS B 1 47 ? 16.040 74.631 102.631 1.00 16.26 31 HIS B N 1
ATOM 1715 C CA . HIS B 1 47 ? 16.368 74.612 101.212 1.00 16.02 31 HIS B CA 1
ATOM 1716 C C . HIS B 1 47 ? 17.248 75.796 100.866 1.00 16.55 31 HIS B C 1
ATOM 1717 O O . HIS B 1 47 ? 16.896 76.945 101.159 1.00 15.17 31 HIS B O 1
ATOM 1724 N N . ILE B 1 48 ? 18.390 75.516 100.243 1.00 15.72 32 ILE B N 1
ATOM 1725 C CA . ILE B 1 48 ? 19.303 76.573 99.824 1.00 15.63 32 ILE B CA 1
ATOM 1726 C C . ILE B 1 48 ? 18.845 77.033 98.438 1.00 16.81 32 ILE B C 1
ATOM 1727 O O . ILE B 1 48 ? 19.028 76.324 97.444 1.00 16.62 32 ILE B O 1
ATOM 1732 N N . ARG B 1 49 ? 18.239 78.213 98.378 1.00 18.45 33 ARG B N 1
ATOM 1733 C CA . ARG B 1 49 ? 17.741 78.744 97.115 1.00 20.25 33 ARG B CA 1
ATOM 1734 C C . ARG B 1 49 ? 18.275 80.147 96.846 1.00 19.10 33 ARG B C 1
ATOM 1735 O O . ARG B 1 49 ? 17.507 81.100 96.720 1.00 19.11 33 ARG B O 1
ATOM 1743 N N . GLU B 1 50 ? 19.597 80.267 96.764 1.00 20.20 34 GLU B N 1
ATOM 1744 C CA . GLU B 1 50 ? 20.239 81.548 96.501 1.00 19.44 34 GLU B CA 1
ATOM 1745 C C . GLU B 1 50 ? 20.472 81.624 94.999 1.00 21.25 34 GLU B C 1
ATOM 1746 O O . GLU B 1 50 ? 21.609 81.610 94.521 1.00 20.06 34 GLU B O 1
ATOM 1752 N N . ARG B 1 51 ? 19.367 81.709 94.264 1.00 23.10 35 ARG B N 1
ATOM 1753 C CA . ARG B 1 51 ? 19.388 81.739 92.805 1.00 25.38 35 ARG B CA 1
ATOM 1754 C C . ARG B 1 51 ? 20.220 82.841 92.171 1.00 24.64 35 ARG B C 1
ATOM 1755 O O . ARG B 1 51 ? 20.642 82.708 91.021 1.00 26.20 35 ARG B O 1
ATOM 1763 N N . SER B 1 52 ? 20.457 83.921 92.908 1.00 23.25 36 SER B N 1
ATOM 1764 C CA . SER B 1 52 ? 21.232 85.042 92.381 1.00 24.48 36 SER B CA 1
ATOM 1765 C C . SER B 1 52 ? 22.702 85.004 92.778 1.00 24.62 36 SER B C 1
ATOM 1766 O O . SER B 1 52 ? 23.468 85.900 92.424 1.00 23.40 36 SER B O 1
ATOM 1769 N N . LYS B 1 53 ? 23.098 83.979 93.522 1.00 21.52 37 LYS B N 1
ATOM 1770 C CA . LYS B 1 53 ? 24.490 83.871 93.934 1.00 21.82 37 LYS B CA 1
ATOM 1771 C C . LYS B 1 53 ? 25.239 82.872 93.062 1.00 21.21 37 LYS B C 1
ATOM 1772 O O . LYS B 1 53 ? 24.650 81.925 92.532 1.00 19.29 37 LYS B O 1
ATOM 1778 N N . SER B 1 54 ? 26.539 83.100 92.907 1.00 18.76 38 SER B N 1
ATOM 1779 C CA . SER B 1 54 ? 27.380 82.214 92.112 1.00 20.05 38 SER B CA 1
ATOM 1780 C C . SER B 1 54 ? 27.650 80.943 92.911 1.00 19.07 38 SER B C 1
ATOM 1781 O O . SER B 1 54 ? 27.446 80.917 94.125 1.00 19.62 38 SER B O 1
ATOM 1784 N N . ALA B 1 55 ? 28.110 79.893 92.235 1.00 17.15 39 ALA B N 1
ATOM 1785 C CA . ALA B 1 55 ? 28.412 78.648 92.920 1.00 16.23 39 ALA B CA 1
ATOM 1786 C C . ALA B 1 55 ? 29.497 78.907 93.964 1.00 16.00 39 ALA B C 1
ATOM 1787 O O . ALA B 1 55 ? 29.475 78.330 95.049 1.00 17.16 39 ALA B O 1
ATOM 1789 N N . ALA B 1 56 ? 30.446 79.780 93.631 1.00 16.55 40 ALA B N 1
ATOM 1790 C CA . ALA B 1 56 ? 31.535 80.111 94.544 1.00 16.95 40 ALA B CA 1
ATOM 1791 C C . ALA B 1 56 ? 30.993 80.671 95.857 1.00 17.57 40 ALA B C 1
ATOM 1792 O O . ALA B 1 56 ? 31.436 80.278 96.937 1.00 17.16 40 ALA B O 1
ATOM 1794 N N . ASP B 1 57 ? 30.038 81.591 95.769 1.00 17.46 41 ASP B N 1
ATOM 1795 C CA . ASP B 1 57 ? 29.467 82.176 96.980 1.00 20.52 41 ASP B CA 1
ATOM 1796 C C . ASP B 1 57 ? 28.621 81.173 97.755 1.00 18.83 41 ASP B C 1
ATOM 1797 O O . ASP B 1 57 ? 28.608 81.182 98.987 1.00 18.88 41 ASP B O 1
ATOM 1802 N N . ILE B 1 58 ? 27.912 80.310 97.034 1.00 17.66 42 ILE B N 1
ATOM 1803 C CA . ILE B 1 58 ? 27.090 79.299 97.681 1.00 17.18 42 ILE B CA 1
ATOM 1804 C C . ILE B 1 58 ? 27.997 78.291 98.402 1.00 18.29 42 ILE B C 1
ATOM 1805 O O . ILE B 1 58 ? 27.652 77.799 99.474 1.00 16.56 42 ILE B O 1
ATOM 1810 N N . LEU B 1 59 ? 29.160 77.998 97.817 1.00 19.49 43 LEU B N 1
ATOM 1811 C CA . LEU B 1 59 ? 30.108 77.074 98.441 1.00 18.70 43 LEU B CA 1
ATOM 1812 C C . LEU B 1 59 ? 30.659 77.725 99.713 1.00 16.86 43 LEU B C 1
ATOM 1813 O O . LEU B 1 59 ? 30.922 77.042 100.705 1.00 17.93 43 LEU B O 1
ATOM 1818 N N . LYS B 1 60 ? 30.829 79.046 99.683 1.00 15.98 44 LYS B N 1
ATOM 1819 C CA . LYS B 1 60 ? 31.309 79.782 100.856 1.00 15.22 44 LYS B CA 1
ATOM 1820 C C . LYS B 1 60 ? 30.228 79.677 101.934 1.00 14.96 44 LYS B C 1
ATOM 1821 O O . LYS B 1 60 ? 30.518 79.438 103.109 1.00 16.25 44 LYS B O 1
ATOM 1823 N N . LEU B 1 61 ? 28.978 79.859 101.518 1.00 13.55 45 LEU B N 1
ATOM 1824 C CA . LEU B 1 61 ? 27.836 79.760 102.425 1.00 14.48 45 LEU B CA 1
ATOM 1825 C C . LEU B 1 61 ? 27.798 78.370 103.071 1.00 13.33 45 LEU B C 1
ATOM 1826 O O . LEU B 1 61 ? 27.642 78.234 104.284 1.00 13.57 45 LEU B O 1
ATOM 1831 N N . LEU B 1 62 ? 27.946 77.334 102.253 1.00 12.21 46 LEU B N 1
ATOM 1832 C CA . LEU B 1 62 ? 27.915 75.975 102.777 1.00 13.09 46 LEU B CA 1
ATOM 1833 C C . LEU B 1 62 ? 29.046 75.739 103.768 1.00 15.06 46 LEU B C 1
ATOM 1834 O O . LEU B 1 62 ? 28.840 75.164 104.841 1.00 12.69 46 LEU B O 1
ATOM 1839 N N . ASP B 1 63 ? 30.239 76.203 103.414 1.00 16.63 47 ASP B N 1
ATOM 1840 C CA . ASP B 1 63 ? 31.390 76.037 104.285 1.00 19.93 47 ASP B CA 1
ATOM 1841 C C . ASP B 1 63 ? 31.140 76.696 105.645 1.00 18.81 47 ASP B C 1
ATOM 1842 O O . ASP B 1 63 ? 31.490 76.142 106.686 1.00 19.49 47 ASP B O 1
ATOM 1847 N N . LEU B 1 64 ? 30.530 77.876 105.634 1.00 18.25 48 LEU B N 1
ATOM 1848 C CA . LEU B 1 64 ? 30.232 78.580 106.878 1.00 17.57 48 LEU B CA 1
ATOM 1849 C C . LEU B 1 64 ? 29.266 77.783 107.753 1.00 18.04 48 LEU B C 1
ATOM 1850 O O . LEU B 1 64 ? 29.502 77.627 108.955 1.00 15.24 48 LEU B O 1
ATOM 1855 N N . ILE B 1 65 ? 28.185 77.263 107.168 1.00 15.23 49 ILE B N 1
ATOM 1856 C CA . ILE B 1 65 ? 27.241 76.500 107.980 1.00 16.33 49 ILE B CA 1
ATOM 1857 C C . ILE B 1 65 ? 27.780 75.113 108.337 1.00 16.44 49 ILE B C 1
ATOM 1858 O O . ILE B 1 65 ? 27.418 74.559 109.375 1.00 13.88 49 ILE B O 1
ATOM 1863 N N . PHE B 1 66 ? 28.644 74.546 107.497 1.00 16.90 50 PHE B N 1
ATOM 1864 C CA . PHE B 1 66 ? 29.214 73.235 107.824 1.00 18.70 50 PHE B CA 1
ATOM 1865 C C . PHE B 1 66 ? 30.134 73.431 109.030 1.00 18.57 50 PHE B C 1
ATOM 1866 O O . PHE B 1 66 ? 30.117 72.647 109.969 1.00 18.42 50 PHE B O 1
ATOM 1874 N N . GLU B 1 67 ? 30.929 74.492 109.001 1.00 20.51 51 GLU B N 1
ATOM 1875 C CA . GLU B 1 67 ? 31.830 74.774 110.109 1.00 22.69 51 GLU B CA 1
ATOM 1876 C C . GLU B 1 67 ? 31.051 75.236 111.332 1.00 21.28 51 GLU B C 1
ATOM 1877 O O . GLU B 1 67 ? 31.544 75.159 112.457 1.00 19.36 51 GLU B O 1
ATOM 1883 N N . GLY B 1 68 ? 29.829 75.706 111.100 1.00 20.01 52 GLY B N 1
ATOM 1884 C CA . GLY B 1 68 ? 28.977 76.152 112.185 1.00 18.24 52 GLY B CA 1
ATOM 1885 C C . GLY B 1 68 ? 28.253 74.974 112.819 1.00 18.58 52 GLY B C 1
ATOM 1886 O O . GLY B 1 68 ? 27.442 75.150 113.724 1.00 18.87 52 GLY B O 1
ATOM 1887 N N . GLY B 1 69 ? 28.530 73.772 112.325 1.00 18.80 53 GLY B N 1
ATOM 1888 C CA . GLY B 1 69 ? 27.927 72.576 112.891 1.00 22.51 53 GLY B CA 1
ATOM 1889 C C . GLY B 1 69 ? 26.563 72.125 112.394 1.00 23.51 53 GLY B C 1
ATOM 1890 O O . GLY B 1 69 ? 25.975 71.214 112.975 1.00 26.58 53 GLY B O 1
ATOM 1891 N N . ILE B 1 70 ? 26.057 72.733 111.326 1.00 23.41 54 ILE B N 1
ATOM 1892 C CA . ILE B 1 70 ? 24.748 72.364 110.787 1.00 23.38 54 ILE B CA 1
ATOM 1893 C C . ILE B 1 70 ? 24.652 70.867 110.499 1.00 23.73 54 ILE B C 1
ATOM 1894 O O . ILE B 1 70 ? 25.651 70.214 110.196 1.00 25.18 54 ILE B O 1
ATOM 1899 N N . ASP B 1 71 ? 23.447 70.320 110.605 1.00 26.13 55 ASP B N 1
ATOM 1900 C CA . ASP B 1 71 ? 23.229 68.909 110.302 1.00 26.08 55 ASP B CA 1
ATOM 1901 C C . ASP B 1 71 ? 22.902 68.838 108.811 1.00 25.73 55 ASP B C 1
ATOM 1902 O O . ASP B 1 71 ? 21.794 69.181 108.395 1.00 24.49 55 ASP B O 1
ATOM 1907 N N . LYS B 1 72 ? 23.878 68.407 108.017 1.00 25.05 56 LYS B N 1
ATOM 1908 C CA . LYS B 1 72 ? 23.730 68.306 106.570 1.00 27.07 56 LYS B CA 1
ATOM 1909 C C . LYS B 1 72 ? 22.491 67.548 106.110 1.00 26.38 56 LYS B C 1
ATOM 1910 O O . LYS B 1 72 ? 22.005 67.768 105.002 1.00 24.10 56 LYS B O 1
ATOM 1916 N N . ARG B 1 73 ? 21.991 66.652 106.954 1.00 26.70 57 ARG B N 1
ATOM 1917 C CA . ARG B 1 73 ? 20.820 65.848 106.615 1.00 27.82 57 ARG B CA 1
ATOM 1918 C C . ARG B 1 73 ? 19.554 66.677 106.436 1.00 25.75 57 ARG B C 1
ATOM 1919 O O . ARG B 1 73 ? 18.597 66.228 105.810 1.00 24.68 57 ARG B O 1
ATOM 1927 N N . LYS B 1 74 ? 19.550 67.886 106.983 1.00 22.79 58 LYS B N 1
ATOM 1928 C CA . LYS B 1 74 ? 18.390 68.758 106.860 1.00 22.28 58 LYS B CA 1
ATOM 1929 C C . LYS B 1 74 ? 18.492 69.652 105.634 1.00 21.89 58 LYS B C 1
ATOM 1930 O O . LYS B 1 74 ? 17.523 70.317 105.266 1.00 21.11 58 LYS B O 1
ATOM 1936 N N . LEU B 1 75 ? 19.664 69.670 105.007 1.00 18.49 59 LEU B N 1
ATOM 1937 C CA . LEU B 1 75 ? 19.888 70.524 103.847 1.00 17.59 59 LEU B CA 1
ATOM 1938 C C . LEU B 1 75 ? 19.337 69.991 102.528 1.00 16.73 59 LEU B C 1
ATOM 1939 O O . LEU B 1 75 ? 19.430 68.801 102.222 1.00 14.24 59 LEU B O 1
ATOM 1944 N N . VAL B 1 76 ? 18.758 70.899 101.755 1.00 15.08 60 VAL B N 1
ATOM 1945 C CA . VAL B 1 76 ? 18.199 70.576 100.451 1.00 15.16 60 VAL B CA 1
ATOM 1946 C C . VAL B 1 76 ? 18.702 71.643 99.495 1.00 14.61 60 VAL B C 1
ATOM 1947 O O . VAL B 1 76 ? 18.551 72.839 99.755 1.00 15.48 60 VAL B O 1
ATOM 1951 N N . MET B 1 77 ? 19.318 71.217 98.400 1.00 15.73 61 MET B N 1
ATOM 1952 C CA . MET B 1 77 ? 19.825 72.170 97.427 1.00 15.61 61 MET B CA 1
ATOM 1953 C C . MET B 1 77 ? 18.797 72.399 96.341 1.00 16.06 61 MET B C 1
ATOM 1954 O O . MET B 1 77 ? 18.369 71.466 95.665 1.00 16.32 61 MET B O 1
ATOM 1959 N N . ASN B 1 78 ? 18.385 73.644 96.175 1.00 16.23 62 ASN B N 1
ATOM 1960 C CA . ASN B 1 78 ? 17.428 73.938 95.132 1.00 16.55 62 ASN B CA 1
ATOM 1961 C C . ASN B 1 78 ? 18.165 74.225 93.835 1.00 15.99 62 ASN B C 1
ATOM 1962 O O . ASN B 1 78 ? 19.073 75.055 93.804 1.00 17.73 62 ASN B O 1
ATOM 1967 N N . GLY B 1 79 ? 17.796 73.505 92.779 1.00 14.50 63 GLY B N 1
ATOM 1968 C CA . GLY B 1 79 ? 18.375 73.734 91.468 1.00 11.57 63 GLY B CA 1
ATOM 1969 C C . GLY B 1 79 ? 19.790 73.291 91.141 1.00 15.47 63 GLY B C 1
ATOM 1970 O O . GLY B 1 79 ? 20.001 72.637 90.118 1.00 15.07 63 GLY B O 1
ATOM 1971 N N . ARG B 1 80 ? 20.758 73.650 91.979 1.00 14.27 64 ARG B N 1
ATOM 1972 C CA . ARG B 1 80 ? 22.152 73.294 91.724 1.00 15.19 64 ARG B CA 1
ATOM 1973 C C . ARG B 1 80 ? 22.481 71.854 92.107 1.00 16.13 64 ARG B C 1
ATOM 1974 O O . ARG B 1 80 ? 22.985 71.584 93.203 1.00 15.67 64 ARG B O 1
ATOM 1982 N N . VAL B 1 81 ? 22.199 70.929 91.198 1.00 14.36 65 VAL B N 1
ATOM 1983 C CA . VAL B 1 81 ? 22.474 69.525 91.452 1.00 16.56 65 VAL B CA 1
ATOM 1984 C C . VAL B 1 81 ? 23.982 69.321 91.577 1.00 17.78 65 VAL B C 1
ATOM 1985 O O . VAL B 1 81 ? 24.437 68.481 92.354 1.00 16.24 65 VAL B O 1
ATOM 1989 N N . ASP B 1 82 ? 24.756 70.099 90.824 1.00 16.53 66 ASP B N 1
ATOM 1990 C CA . ASP B 1 82 ? 26.204 69.985 90.894 1.00 15.77 66 ASP B CA 1
ATOM 1991 C C . ASP B 1 82 ? 26.722 70.363 92.279 1.00 14.42 66 ASP B C 1
ATOM 1992 O O . ASP B 1 82 ? 27.504 69.624 92.874 1.00 15.92 66 ASP B O 1
ATOM 1997 N N . ILE B 1 83 ? 26.276 71.499 92.805 1.00 15.48 67 ILE B N 1
ATOM 1998 C CA . ILE B 1 83 ? 26.713 71.908 94.131 1.00 15.04 67 ILE B CA 1
ATOM 1999 C C . ILE B 1 83 ? 26.342 70.831 95.158 1.00 15.39 67 ILE B C 1
ATOM 2000 O O . ILE B 1 83 ? 27.139 70.503 96.026 1.00 14.09 67 ILE B O 1
ATOM 2005 N N . ALA B 1 84 ? 25.146 70.264 95.041 1.00 13.67 68 ALA B N 1
ATOM 2006 C CA . ALA B 1 84 ? 24.712 69.222 95.967 1.00 16.46 68 ALA B CA 1
ATOM 2007 C C . ALA B 1 84 ? 25.670 68.029 95.944 1.00 17.24 68 ALA B C 1
ATOM 2008 O O . ALA B 1 84 ? 26.107 67.550 96.993 1.00 17.90 68 ALA B O 1
ATOM 2010 N N . LEU B 1 85 ? 25.996 67.555 94.746 1.00 17.62 69 LEU B N 1
ATOM 2011 C CA . LEU B 1 85 ? 26.897 66.415 94.590 1.00 20.30 69 LEU B CA 1
ATOM 2012 C C . LEU B 1 85 ? 28.292 66.652 95.168 1.00 20.65 69 LEU B C 1
ATOM 2013 O O . LEU B 1 85 ? 28.862 65.772 95.816 1.00 19.66 69 LEU B O 1
ATOM 2018 N N . PHE B 1 86 ? 28.841 67.841 94.939 1.00 21.40 70 PHE B N 1
ATOM 2019 C CA . PHE B 1 86 ? 30.173 68.156 95.435 1.00 22.79 70 PHE B CA 1
ATOM 2020 C C . PHE B 1 86 ? 30.199 68.663 96.878 1.00 24.51 70 PHE B C 1
ATOM 2021 O O . PHE B 1 86 ? 31.267 68.959 97.416 1.00 24.38 70 PHE B O 1
ATOM 2029 N N . SER B 1 87 ? 29.028 68.744 97.507 1.00 21.73 71 SER B N 1
ATOM 2030 C CA . SER B 1 87 ? 28.929 69.216 98.886 1.00 20.77 71 SER B CA 1
ATOM 2031 C C . SER B 1 87 ? 28.415 68.113 99.803 1.00 21.46 71 SER B C 1
ATOM 2032 O O . SER B 1 87 ? 28.196 68.331 100.993 1.00 20.32 71 SER B O 1
ATOM 2035 N N . THR B 1 88 ? 28.212 66.932 99.239 1.00 23.42 72 THR B N 1
ATOM 2036 C CA . THR B 1 88 ? 27.718 65.794 100.001 1.00 27.89 72 THR B CA 1
ATOM 2037 C C . THR B 1 88 ? 26.305 66.043 100.531 1.00 24.94 72 THR B C 1
ATOM 2038 O O . THR B 1 88 ? 25.954 65.597 101.623 1.00 25.31 72 THR B O 1
ATOM 2042 N N . ILE B 1 89 ? 25.511 66.785 99.768 1.00 22.15 73 ILE B N 1
ATOM 2043 C CA . ILE B 1 89 ? 24.125 67.056 100.135 1.00 19.50 73 ILE B CA 1
ATOM 2044 C C . ILE B 1 89 ? 23.326 66.115 99.242 1.00 19.91 73 ILE B C 1
ATOM 2045 O O . ILE B 1 89 ? 23.371 66.235 98.019 1.00 20.14 73 ILE B O 1
ATOM 2050 N N . HIS B 1 90 ? 22.602 65.178 99.850 1.00 21.09 74 HIS B N 1
ATOM 2051 C CA . HIS B 1 90 ? 21.853 64.186 99.083 1.00 22.48 74 HIS B CA 1
ATOM 2052 C C . HIS B 1 90 ? 20.390 64.506 98.801 1.00 21.16 74 HIS B C 1
ATOM 2053 O O . HIS B 1 90 ? 19.621 63.619 98.439 1.00 20.86 74 HIS B O 1
ATOM 2060 N N . ARG B 1 91 ? 20.007 65.766 98.968 1.00 20.41 75 ARG B N 1
ATOM 2061 C CA . ARG B 1 91 ? 18.631 66.184 98.713 1.00 19.87 75 ARG B CA 1
ATOM 2062 C C . ARG B 1 91 ? 18.633 67.364 97.752 1.00 17.20 75 ARG B C 1
ATOM 2063 O O . ARG B 1 91 ? 19.357 68.339 97.962 1.00 18.38 75 ARG B O 1
ATOM 2071 N N . VAL B 1 92 ? 17.843 67.267 96.689 1.00 15.83 76 VAL B N 1
ATOM 2072 C CA . VAL B 1 92 ? 17.751 68.341 95.710 1.00 14.66 76 VAL B CA 1
ATOM 2073 C C . VAL B 1 92 ? 16.294 68.670 95.401 1.00 16.31 76 VAL B C 1
ATOM 2074 O O . VAL B 1 92 ? 15.424 67.794 95.430 1.00 15.34 76 VAL B O 1
ATOM 2078 N N . GLN B 1 93 ? 16.038 69.945 95.124 1.00 15.12 77 GLN B N 1
ATOM 2079 C CA . GLN B 1 93 ? 14.704 70.417 94.776 1.00 15.77 77 GLN B CA 1
ATOM 2080 C C . GLN B 1 93 ? 14.838 70.903 93.336 1.00 15.91 77 GLN B C 1
ATOM 2081 O O . GLN B 1 93 ? 15.573 71.854 93.068 1.00 15.64 77 GLN B O 1
ATOM 2087 N N . LEU B 1 94 ? 14.139 70.239 92.416 1.00 16.00 78 LEU B N 1
ATOM 2088 C CA . LEU B 1 94 ? 14.195 70.572 90.993 1.00 14.74 78 LEU B CA 1
ATOM 2089 C C . LEU B 1 94 ? 13.070 71.510 90.540 1.00 17.42 78 LEU B C 1
ATOM 2090 O O . LEU B 1 94 ? 11.885 71.170 90.629 1.00 16.08 78 LEU B O 1
ATOM 2095 N N . PRO B 1 95 ? 13.428 72.704 90.035 1.00 18.39 79 PRO B N 1
ATOM 2096 C CA . PRO B 1 95 ? 12.407 73.653 89.578 1.00 18.99 79 PRO B CA 1
ATOM 2097 C C . PRO B 1 95 ? 11.695 73.168 88.317 1.00 20.16 79 PRO B C 1
ATOM 2098 O O . PRO B 1 95 ? 12.237 72.369 87.546 1.00 17.96 79 PRO B O 1
ATOM 2102 N N . SER B 1 96 ? 10.477 73.660 88.118 1.00 18.84 80 SER B N 1
ATOM 2103 C CA . SER B 1 96 ? 9.682 73.310 86.950 1.00 19.27 80 SER B CA 1
ATOM 2104 C C . SER B 1 96 ? 10.435 73.728 85.688 1.00 20.15 80 SER B C 1
ATOM 2105 O O . SER B 1 96 ? 10.894 74.866 85.579 1.00 19.70 80 SER B O 1
ATOM 2108 N N . GLY B 1 97 ? 10.573 72.804 84.741 1.00 19.44 81 GLY B N 1
ATOM 2109 C CA . GLY B 1 97 ? 11.266 73.122 83.506 1.00 18.38 81 GLY B CA 1
ATOM 2110 C C . GLY B 1 97 ? 12.742 72.766 83.513 1.00 20.63 81 GLY B C 1
ATOM 2111 O O . GLY B 1 97 ? 13.417 72.866 82.481 1.00 18.06 81 GLY B O 1
ATOM 2112 N N . SER B 1 98 ? 13.257 72.358 84.669 1.00 18.09 82 SER B N 1
ATOM 2113 C CA . SER B 1 98 ? 14.660 71.980 84.756 1.00 20.17 82 SER B CA 1
ATOM 2114 C C . SER B 1 98 ? 14.809 70.473 84.561 1.00 19.97 82 SER B C 1
ATOM 2115 O O . SER B 1 98 ? 13.997 69.844 83.885 1.00 20.16 82 SER B O 1
ATOM 2118 N N . PHE B 1 99 ? 15.839 69.895 85.168 1.00 21.14 83 PHE B N 1
ATOM 2119 C CA . PHE B 1 99 ? 16.110 68.468 85.038 1.00 21.16 83 PHE B CA 1
ATOM 2120 C C . PHE B 1 99 ? 14.932 67.582 85.420 1.00 22.69 83 PHE B C 1
ATOM 2121 O O . PHE B 1 99 ? 14.186 67.883 86.351 1.00 21.32 83 PHE B O 1
ATOM 2129 N N . SER B 1 100 ? 14.771 66.479 84.696 1.00 23.80 84 SER B N 1
ATOM 2130 C CA . SER B 1 100 ? 13.700 65.540 85.000 1.00 25.96 84 SER B CA 1
ATOM 2131 C C . SER B 1 100 ? 14.222 64.622 86.103 1.00 24.57 84 SER B C 1
ATOM 2132 O O . SER B 1 100 ? 15.412 64.301 86.144 1.00 23.43 84 SER B O 1
ATOM 2135 N N . PRO B 1 101 ? 13.341 64.191 87.016 1.00 23.62 85 PRO B N 1
ATOM 2136 C CA . PRO B 1 101 ? 13.771 63.307 88.103 1.00 23.22 85 PRO B CA 1
ATOM 2137 C C . PRO B 1 101 ? 14.392 62.021 87.570 1.00 23.79 85 PRO B C 1
ATOM 2138 O O . PRO B 1 101 ? 15.392 61.531 88.100 1.00 23.74 85 PRO B O 1
ATOM 2142 N N . LYS B 1 102 ? 13.798 61.487 86.509 1.00 22.87 86 LYS B N 1
ATOM 2143 C CA . LYS B 1 102 ? 14.279 60.249 85.917 1.00 24.76 86 LYS B CA 1
ATOM 2144 C C . LYS B 1 102 ? 15.751 60.293 85.510 1.00 23.91 86 LYS B C 1
ATOM 2145 O O . LYS B 1 102 ? 16.512 59.387 85.849 1.00 24.24 86 LYS B O 1
ATOM 2147 N N . GLN B 1 103 ? 16.160 61.337 84.793 1.00 23.80 87 GLN B N 1
ATOM 2148 C CA . GLN B 1 103 ? 17.551 61.419 84.357 1.00 25.25 87 GLN B CA 1
ATOM 2149 C C . GLN B 1 103 ? 18.494 61.597 85.538 1.00 24.30 87 GLN B C 1
ATOM 2150 O O . GLN B 1 103 ? 19.607 61.066 85.534 1.00 23.93 87 GLN B O 1
ATOM 2156 N N . ILE B 1 104 ? 18.039 62.322 86.557 1.00 22.69 88 ILE B N 1
ATOM 2157 C CA . ILE B 1 104 ? 18.842 62.543 87.755 1.00 20.52 88 ILE B CA 1
ATOM 2158 C C . ILE B 1 104 ? 19.026 61.226 88.509 1.00 22.05 88 ILE B C 1
ATOM 2159 O O . ILE B 1 104 ? 20.144 60.854 88.879 1.00 20.27 88 ILE B O 1
ATOM 2164 N N . ARG B 1 105 ? 17.924 60.518 88.737 1.00 20.55 89 ARG B N 1
ATOM 2165 C CA . ARG B 1 105 ? 17.984 59.262 89.466 1.00 23.09 89 ARG B CA 1
ATOM 2166 C C . ARG B 1 105 ? 18.802 58.194 88.741 1.00 22.96 89 ARG B C 1
ATOM 2167 O O . ARG B 1 105 ? 19.422 57.347 89.380 1.00 22.69 89 ARG B O 1
ATOM 2175 N N . ALA B 1 106 ? 18.802 58.237 87.412 1.00 23.51 90 ALA B N 1
ATOM 2176 C CA . ALA B 1 106 ? 19.556 57.267 86.619 1.00 25.17 90 ALA B CA 1
ATOM 2177 C C . ALA B 1 106 ? 21.051 57.336 86.942 1.00 25.44 90 ALA B C 1
ATOM 2178 O O . ALA B 1 106 ? 21.717 56.307 87.070 1.00 24.02 90 ALA B O 1
ATOM 2180 N N . ARG B 1 107 ? 21.568 58.555 87.075 1.00 26.18 91 ARG B N 1
ATOM 2181 C CA . ARG B 1 107 ? 22.980 58.777 87.387 1.00 26.70 91 ARG B CA 1
ATOM 2182 C C . ARG B 1 107 ? 23.250 58.769 88.883 1.00 25.26 91 ARG B C 1
ATOM 2183 O O . ARG B 1 107 ? 24.235 58.191 89.347 1.00 25.21 91 ARG B O 1
ATOM 2191 N N . PHE B 1 108 ? 22.376 59.428 89.637 1.00 23.58 92 PHE B N 1
ATOM 2192 C CA . PHE B 1 108 ? 22.551 59.536 91.078 1.00 23.16 92 PHE B CA 1
ATOM 2193 C C . PHE B 1 108 ? 21.363 58.958 91.844 1.00 26.09 92 PHE B C 1
ATOM 2194 O O . PHE B 1 108 ? 20.504 59.695 92.331 1.00 26.78 92 PHE B O 1
ATOM 2202 N N . PRO B 1 109 ? 21.307 57.623 91.963 1.00 27.96 93 PRO B N 1
ATOM 2203 C CA . PRO B 1 109 ? 20.241 56.897 92.661 1.00 28.60 93 PRO B CA 1
ATOM 2204 C C . PRO B 1 109 ? 20.070 57.286 94.128 1.00 29.38 93 PRO B C 1
ATOM 2205 O O . PRO B 1 109 ? 18.965 57.238 94.664 1.00 30.02 93 PRO B O 1
ATOM 2209 N N . HIS B 1 110 ? 21.163 57.673 94.774 1.00 28.47 94 HIS B N 1
ATOM 2210 C CA . HIS B 1 110 ? 21.117 58.033 96.185 1.00 29.11 94 HIS B CA 1
ATOM 2211 C C . HIS B 1 110 ? 20.351 59.314 96.525 1.00 28.54 94 HIS B C 1
ATOM 2212 O O . HIS B 1 110 ? 19.916 59.486 97.662 1.00 25.33 94 HIS B O 1
ATOM 2219 N N . LEU B 1 111 ? 20.180 60.204 95.552 1.00 25.45 95 LEU B N 1
ATOM 2220 C CA . LEU B 1 111 ? 19.500 61.473 95.802 1.00 25.56 95 LEU B CA 1
ATOM 2221 C C . LEU B 1 111 ? 18.008 61.406 96.107 1.00 24.84 95 LEU B C 1
ATOM 2222 O O . LEU B 1 111 ? 17.267 60.641 95.492 1.00 24.23 95 LEU B O 1
ATOM 2227 N N . HIS B 1 112 ? 17.580 62.210 97.078 1.00 24.52 96 HIS B N 1
ATOM 2228 C CA . HIS B 1 112 ? 16.169 62.304 97.427 1.00 25.25 96 HIS B CA 1
ATOM 2229 C C . HIS B 1 112 ? 15.747 63.458 96.519 1.00 22.81 96 HIS B C 1
ATOM 2230 O O . HIS B 1 112 ? 16.308 64.553 96.604 1.00 21.10 96 HIS B O 1
ATOM 2237 N N . ILE B 1 113 ? 14.770 63.216 95.651 1.00 20.83 97 ILE B N 1
ATOM 2238 C CA . ILE B 1 113 ? 14.352 64.224 94.681 1.00 19.17 97 ILE B CA 1
ATOM 2239 C C . ILE B 1 113 ? 12.987 64.893 94.857 1.00 21.84 97 ILE B C 1
ATOM 2240 O O . ILE B 1 113 ? 11.940 64.236 94.838 1.00 20.22 97 ILE B O 1
ATOM 2245 N N . GLY B 1 114 ? 13.011 66.211 95.010 1.00 19.21 98 GLY B N 1
ATOM 2246 C CA . GLY B 1 114 ? 11.777 66.959 95.133 1.00 19.73 98 GLY B CA 1
ATOM 2247 C C . GLY B 1 114 ? 11.537 67.693 93.827 1.00 18.99 98 GLY B C 1
ATOM 2248 O O . GLY B 1 114 ? 12.485 68.106 93.155 1.00 19.57 98 GLY B O 1
ATOM 2249 N N . ARG B 1 115 ? 10.276 67.833 93.446 1.00 18.12 99 ARG B N 1
ATOM 2250 C CA . ARG B 1 115 ? 9.921 68.539 92.222 1.00 17.53 99 ARG B CA 1
ATOM 2251 C C . ARG B 1 115 ? 8.963 69.667 92.555 1.00 18.13 99 ARG B C 1
ATOM 2252 O O . ARG B 1 115 ? 7.994 69.483 93.298 1.00 18.30 99 ARG B O 1
ATOM 2260 N N . SER B 1 116 ? 9.249 70.844 92.021 1.00 14.96 100 SER B N 1
ATOM 2261 C CA . SER B 1 116 ? 8.391 71.988 92.245 1.00 18.77 100 SER B CA 1
ATOM 2262 C C . SER B 1 116 ? 7.335 71.983 91.145 1.00 19.42 100 SER B C 1
ATOM 2263 O O . SER B 1 116 ? 7.640 72.156 89.964 1.00 19.96 100 SER B O 1
ATOM 2266 N N . VAL B 1 117 ? 6.089 71.768 91.542 1.00 20.50 101 VAL B N 1
ATOM 2267 C CA . VAL B 1 117 ? 4.996 71.702 90.587 1.00 21.12 101 VAL B CA 1
ATOM 2268 C C . VAL B 1 117 ? 4.002 72.829 90.800 1.00 21.64 101 VAL B C 1
ATOM 2269 O O . VAL B 1 117 ? 3.884 73.374 91.902 1.00 19.93 101 VAL B O 1
ATOM 2273 N N . HIS B 1 118 ? 3.277 73.168 89.740 1.00 19.90 102 HIS B N 1
ATOM 2274 C CA . HIS B 1 118 ? 2.330 74.266 89.813 1.00 21.14 102 HIS B CA 1
ATOM 2275 C C . HIS B 1 118 ? 0.955 73.934 89.230 1.00 20.97 102 HIS B C 1
ATOM 2276 O O . HIS B 1 118 ? 0.178 74.832 88.913 1.00 21.53 102 HIS B O 1
ATOM 2283 N N . SER B 1 119 ? 0.659 72.645 89.095 1.00 21.78 103 SER B N 1
ATOM 2284 C CA . SER B 1 119 ? -0.640 72.208 88.587 1.00 23.79 103 SER B CA 1
ATOM 2285 C C . SER B 1 119 ? -0.867 70.751 88.932 1.00 24.31 103 SER B C 1
ATOM 2286 O O . SER B 1 119 ? 0.066 70.038 89.299 1.00 24.27 103 SER B O 1
ATOM 2289 N N . LEU B 1 120 ? -2.114 70.311 88.815 1.00 24.53 104 LEU B N 1
ATOM 2290 C CA . LEU B 1 120 ? -2.457 68.927 89.096 1.00 25.14 104 LEU B CA 1
ATOM 2291 C C . LEU B 1 120 ? -1.700 68.027 88.127 1.00 25.22 104 LEU B C 1
ATOM 2292 O O . LEU B 1 120 ? -1.137 67.005 88.516 1.00 23.98 104 LEU B O 1
ATOM 2297 N N . GLU B 1 121 ? -1.693 68.429 86.861 1.00 27.65 105 GLU B N 1
ATOM 2298 C CA . GLU B 1 121 ? -1.031 67.681 85.797 1.00 29.27 105 GLU B CA 1
ATOM 2299 C C . GLU B 1 121 ? 0.463 67.494 86.062 1.00 28.04 105 GLU B C 1
ATOM 2300 O O . GLU B 1 121 ? 0.990 66.382 85.970 1.00 26.79 105 GLU B O 1
ATOM 2306 N N . GLU B 1 122 ? 1.144 68.587 86.389 1.00 26.88 106 GLU B N 1
ATOM 2307 C CA . GLU B 1 122 ? 2.576 68.533 86.651 1.00 25.69 106 GLU B CA 1
ATOM 2308 C C . GLU B 1 122 ? 2.894 67.659 87.866 1.00 23.69 106 GLU B C 1
ATOM 2309 O O . GLU B 1 122 ? 3.905 66.957 87.879 1.00 23.33 106 GLU B O 1
ATOM 2315 N N . ALA B 1 123 ? 2.023 67.685 88.872 1.00 21.21 107 ALA B N 1
ATOM 2316 C CA . ALA B 1 123 ? 2.231 66.881 90.074 1.00 21.06 107 ALA B CA 1
ATOM 2317 C C . ALA B 1 123 ? 2.174 65.392 89.746 1.00 23.03 107 ALA B C 1
ATOM 2318 O O . ALA B 1 123 ? 3.017 64.614 90.193 1.00 21.75 107 ALA B O 1
ATOM 2320 N N . VAL B 1 124 ? 1.174 65.001 88.963 1.00 24.24 108 VAL B N 1
ATOM 2321 C CA . VAL B 1 124 ? 1.005 63.604 88.582 1.00 25.59 108 VAL B CA 1
ATOM 2322 C C . VAL B 1 124 ? 2.188 63.109 87.760 1.00 25.25 108 VAL B C 1
ATOM 2323 O O . VAL B 1 124 ? 2.697 62.010 87.986 1.00 27.17 108 VAL B O 1
ATOM 2327 N N . GLN B 1 125 ? 2.618 63.926 86.807 1.00 24.13 109 GLN B N 1
ATOM 2328 C CA . GLN B 1 125 ? 3.742 63.581 85.947 1.00 25.33 109 GLN B CA 1
ATOM 2329 C C . GLN B 1 125 ? 5.017 63.471 86.784 1.00 28.02 109 GLN B C 1
ATOM 2330 O O . GLN B 1 125 ? 5.862 62.607 86.537 1.00 28.98 109 GLN B O 1
ATOM 2336 N N . ALA B 1 126 ? 5.151 64.339 87.785 1.00 27.28 110 ALA B N 1
ATOM 2337 C CA . ALA B 1 126 ? 6.329 64.303 88.643 1.00 27.45 110 ALA B CA 1
ATOM 2338 C C . ALA B 1 126 ? 6.387 62.949 89.345 1.00 27.78 110 ALA B C 1
ATOM 2339 O O . ALA B 1 126 ? 7.465 62.368 89.509 1.00 28.33 110 ALA B O 1
ATOM 2341 N N . GLU B 1 127 ? 5.227 62.443 89.755 1.00 26.61 111 GLU B N 1
ATOM 2342 C CA . GLU B 1 127 ? 5.178 61.147 90.423 1.00 27.29 111 GLU B CA 1
ATOM 2343 C C . GLU B 1 127 ? 5.598 60.056 89.443 1.00 28.25 111 GLU B C 1
ATOM 2344 O O . GLU B 1 127 ? 6.321 59.129 89.805 1.00 27.96 111 GLU B O 1
ATOM 2350 N N . LYS B 1 128 ? 5.139 60.175 88.201 1.00 29.17 112 LYS B N 1
ATOM 2351 C CA . LYS B 1 12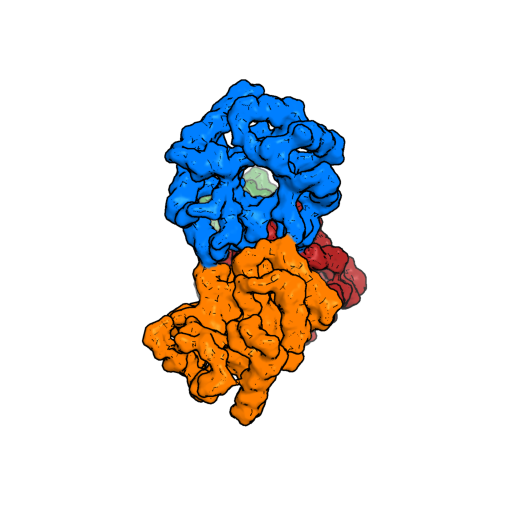8 ? 5.469 59.203 87.165 1.00 33.07 112 LYS B CA 1
ATOM 2352 C C . LYS B 1 128 ? 6.963 59.184 86.852 1.00 33.09 112 LYS B C 1
ATOM 2353 O O . LYS B 1 128 ? 7.520 58.135 86.533 1.00 33.29 112 LYS B O 1
ATOM 2359 N N . GLU B 1 129 ? 7.608 60.343 86.948 1.00 32.74 113 GLU B N 1
ATOM 2360 C CA . GLU B 1 129 ? 9.033 60.450 86.661 1.00 31.56 113 GLU B CA 1
ATOM 2361 C C . GLU B 1 129 ? 9.899 60.074 87.856 1.00 31.74 113 GLU B C 1
ATOM 2362 O O . GLU B 1 129 ? 11.094 60.360 87.891 1.00 32.86 113 GLU B O 1
ATOM 2368 N N . ASP B 1 130 ? 9.268 59.428 88.830 1.00 30.43 114 ASP B N 1
ATOM 2369 C CA . ASP B 1 130 ? 9.916 58.942 90.044 1.00 33.04 114 ASP B CA 1
ATOM 2370 C C . ASP B 1 130 ? 10.427 59.966 91.063 1.00 30.82 114 ASP B C 1
ATOM 2371 O O . ASP B 1 130 ? 11.426 59.719 91.743 1.00 28.79 114 ASP B O 1
ATOM 2376 N N . ALA B 1 131 ? 9.750 61.102 91.180 1.00 27.74 115 ALA B N 1
ATOM 2377 C CA . ALA B 1 131 ? 10.143 62.106 92.162 1.00 25.61 115 ALA B CA 1
ATOM 2378 C C . ALA B 1 131 ? 9.755 61.541 93.527 1.00 25.52 115 ALA B C 1
ATOM 2379 O O . ALA B 1 131 ? 8.819 60.749 93.628 1.00 26.50 115 ALA B O 1
ATOM 2381 N N . ASP B 1 132 ? 10.469 61.935 94.576 1.00 24.32 116 ASP B N 1
ATOM 2382 C CA . ASP B 1 132 ? 10.167 61.444 95.918 1.00 24.36 116 ASP B CA 1
ATOM 2383 C C . ASP B 1 132 ? 9.047 62.233 96.584 1.00 22.65 116 ASP B C 1
ATOM 2384 O O . ASP B 1 132 ? 8.388 61.738 97.495 1.00 20.95 116 ASP B O 1
ATOM 2389 N N . TYR B 1 133 ? 8.853 63.469 96.138 1.00 21.03 117 TYR B N 1
ATOM 2390 C CA . TYR B 1 133 ? 7.818 64.333 96.691 1.00 20.18 117 TYR B CA 1
ATOM 2391 C C . TYR B 1 133 ? 7.710 65.584 95.836 1.00 21.09 117 TYR B C 1
ATOM 2392 O O . TYR B 1 133 ? 8.591 65.875 95.022 1.00 19.88 117 TYR B O 1
ATOM 2401 N N . VAL B 1 134 ? 6.626 66.325 96.020 1.00 19.21 118 VAL B N 1
ATOM 2402 C CA . VAL B 1 134 ? 6.435 67.547 95.266 1.00 19.00 118 VAL B CA 1
ATOM 2403 C C . VAL B 1 134 ? 6.298 68.734 96.197 1.00 19.55 118 VAL B C 1
ATOM 2404 O O . VAL B 1 134 ? 5.788 68.613 97.318 1.00 19.34 118 VAL B O 1
ATOM 2408 N N . LEU B 1 135 ? 6.795 69.874 95.731 1.00 17.99 119 LEU B N 1
ATOM 2409 C CA . LEU B 1 135 ? 6.713 71.129 96.467 1.00 19.58 119 LEU B CA 1
ATOM 2410 C C . LEU B 1 135 ? 5.693 71.850 95.605 1.00 20.05 119 LEU B C 1
ATOM 2411 O O . LEU B 1 135 ? 5.995 72.309 94.498 1.00 19.35 119 LEU B O 1
ATOM 2416 N N . PHE B 1 136 ? 4.468 71.921 96.093 1.00 20.52 120 PHE B N 1
ATOM 2417 C CA . PHE B 1 136 ? 3.428 72.521 95.293 1.00 20.13 120 PHE B CA 1
ATOM 2418 C C . PHE B 1 136 ? 2.963 73.886 95.692 1.00 21.27 120 PHE B C 1
ATOM 2419 O O . PHE B 1 136 ? 2.748 74.183 96.876 1.00 18.78 120 PHE B O 1
ATOM 2427 N N . GLY B 1 137 ? 2.796 74.743 94.701 1.00 23.55 121 GLY B N 1
ATOM 2428 C CA . GLY B 1 137 ? 2.244 75.996 95.090 1.00 27.83 121 GLY B CA 1
ATOM 2429 C C . GLY B 1 137 ? 2.393 77.392 94.589 1.00 32.29 121 GLY B C 1
ATOM 2430 O O . GLY B 1 137 ? 2.545 77.743 93.415 1.00 30.34 121 GLY B O 1
ATOM 2431 N N . HIS B 1 138 ? 2.290 78.166 95.652 1.00 37.36 122 HIS B N 1
ATOM 2432 C CA . HIS B 1 138 ? 2.247 79.583 95.762 1.00 36.35 122 HIS B CA 1
ATOM 2433 C C . HIS B 1 138 ? 0.743 79.516 95.892 1.00 33.65 122 HIS B C 1
ATOM 2434 O O . HIS B 1 138 ? -0.021 79.981 95.045 1.00 31.66 122 HIS B O 1
ATOM 2441 N N . VAL B 1 139 ? 0.365 78.793 96.944 1.00 30.24 123 VAL B N 1
ATOM 2442 C CA . VAL B 1 139 ? -1.011 78.545 97.310 1.00 29.12 123 VAL B CA 1
ATOM 2443 C C . VAL B 1 139 ? -1.724 79.856 97.594 1.00 30.33 123 VAL B C 1
ATOM 2444 O O . VAL B 1 139 ? -2.873 80.046 97.201 1.00 29.45 123 VAL B O 1
ATOM 2448 N N . PHE B 1 140 ? -1.034 80.757 98.288 1.00 29.58 124 PHE B N 1
ATOM 2449 C CA . PHE B 1 140 ? -1.608 82.049 98.640 1.00 30.74 124 PHE B CA 1
ATOM 2450 C C . PHE B 1 140 ? -0.898 83.182 97.926 1.00 31.82 124 PHE B C 1
ATOM 2451 O O . PHE B 1 140 ? -1.458 83.803 97.022 1.00 34.92 124 PHE B O 1
ATOM 2459 N N . LEU B 1 148 ? -1.714 80.483 90.227 1.00 36.96 132 LEU B N 1
ATOM 2460 C CA . LEU B 1 148 ? -2.594 79.324 90.360 1.00 37.06 132 LEU B CA 1
ATOM 2461 C C . LEU B 1 148 ? -4.071 79.712 90.277 1.00 37.47 132 LEU B C 1
ATOM 2462 O O . LEU B 1 148 ? -4.954 78.857 90.375 1.00 37.84 132 LEU B O 1
ATOM 2467 N N . GLU B 1 149 ? -4.325 81.004 90.089 1.00 38.12 133 GLU B N 1
ATOM 2468 C CA . GLU B 1 149 ? -5.682 81.530 89.983 1.00 39.70 133 GLU B CA 1
ATOM 2469 C C . GLU B 1 149 ? -6.564 81.183 91.179 1.00 37.74 133 GLU B C 1
ATOM 2470 O O . GLU B 1 149 ? -7.720 80.797 91.013 1.00 38.65 133 GLU B O 1
ATOM 2476 N N . GLY B 1 150 ? -6.006 81.326 92.380 1.00 37.09 134 GLY B N 1
ATOM 2477 C CA . GLY B 1 150 ? -6.741 81.040 93.601 1.00 34.05 134 GLY B CA 1
ATOM 2478 C C . GLY B 1 150 ? -7.093 79.578 93.814 1.00 33.21 134 GLY B C 1
ATOM 2479 O O . GLY B 1 150 ? -7.793 79.238 94.767 1.00 30.98 134 GLY B O 1
ATOM 2480 N N . ARG B 1 151 ? -6.598 78.709 92.938 1.00 32.05 135 ARG B N 1
ATOM 2481 C CA . ARG B 1 151 ? -6.885 77.280 93.025 1.00 31.74 135 ARG B CA 1
ATOM 2482 C C . ARG B 1 151 ? -5.950 76.513 93.958 1.00 31.48 135 ARG B C 1
ATOM 2483 O O . ARG B 1 151 ? -6.075 75.292 94.117 1.00 28.87 135 ARG B O 1
ATOM 2491 N N . GLY B 1 152 ? -5.031 77.241 94.583 1.00 30.30 136 GLY B N 1
ATOM 2492 C CA . GLY B 1 152 ? -4.062 76.636 95.480 1.00 29.94 136 GLY B CA 1
ATOM 2493 C C . GLY B 1 152 ? -4.546 75.616 96.496 1.00 28.03 136 GLY B C 1
ATOM 2494 O O . GLY B 1 152 ? -4.149 74.450 96.443 1.00 29.72 136 GLY B O 1
ATOM 2495 N N . VAL B 1 153 ? -5.398 76.036 97.424 1.00 26.17 137 VAL B N 1
ATOM 2496 C CA . VAL B 1 153 ? -5.870 75.119 98.452 1.00 25.94 137 VAL B CA 1
ATOM 2497 C C . VAL B 1 153 ? -6.709 73.969 97.906 1.00 25.82 137 VAL B C 1
ATOM 2498 O O . VAL B 1 153 ? -6.594 72.845 98.386 1.00 23.25 137 VAL B O 1
ATOM 2502 N N . SER B 1 154 ? -7.544 74.238 96.905 1.00 26.17 138 SER B N 1
ATOM 2503 C CA . SER B 1 154 ? -8.361 73.178 96.319 1.00 25.86 138 SER B CA 1
ATOM 2504 C C . SER B 1 154 ? -7.463 72.187 95.593 1.00 23.20 138 SER B C 1
ATOM 2505 O O . SER B 1 154 ? -7.619 70.978 95.745 1.00 23.03 138 SER B O 1
ATOM 2508 N N . LEU B 1 155 ? -6.521 72.708 94.808 1.00 24.64 139 LEU B N 1
ATOM 2509 C CA . LEU B 1 155 ? -5.586 71.865 94.064 1.00 25.36 139 LEU B CA 1
ATOM 2510 C C . LEU B 1 155 ? -4.768 71.013 95.014 1.00 26.25 139 LEU B C 1
ATOM 2511 O O . LEU B 1 155 ? -4.396 69.879 94.698 1.00 26.63 139 LEU B O 1
ATOM 2516 N N . LEU B 1 156 ? -4.483 71.578 96.180 1.00 26.74 140 LEU B N 1
ATOM 2517 C CA . LEU B 1 156 ? -3.714 70.886 97.202 1.00 27.55 140 LEU B CA 1
ATOM 2518 C C . LEU B 1 156 ? -4.421 69.566 97.495 1.00 27.40 140 LEU B C 1
ATOM 2519 O O . LEU B 1 156 ? -3.797 68.499 97.476 1.00 26.77 140 LEU B O 1
ATOM 2524 N N . SER B 1 157 ? -5.730 69.643 97.742 1.00 26.03 141 SER B N 1
ATOM 2525 C CA . SER B 1 157 ? -6.534 68.452 98.022 1.00 25.19 141 SER B CA 1
ATOM 2526 C C . SER B 1 157 ? -6.592 67.542 96.798 1.00 23.05 141 SER B C 1
ATOM 2527 O O . SER B 1 157 ? -6.477 66.324 96.920 1.00 23.29 141 SER B O 1
ATOM 2530 N N . ASP B 1 158 ? -6.785 68.132 95.621 1.00 22.69 142 ASP B N 1
ATOM 2531 C CA . ASP B 1 158 ? -6.856 67.347 94.390 1.00 23.60 142 ASP B CA 1
ATOM 2532 C C . ASP B 1 158 ? -5.571 66.556 94.143 1.00 23.12 142 ASP B C 1
ATOM 2533 O O . ASP B 1 158 ? -5.614 65.415 93.688 1.00 23.33 142 ASP B O 1
ATOM 2538 N N . ILE B 1 159 ? -4.428 67.165 94.439 1.00 24.37 143 ILE B N 1
ATOM 2539 C CA . ILE B 1 159 ? -3.145 66.497 94.240 1.00 23.98 143 ILE B CA 1
ATOM 2540 C C . ILE B 1 159 ? -2.977 65.350 95.238 1.00 25.33 143 ILE B C 1
ATOM 2541 O O . ILE B 1 159 ? -2.598 64.240 94.861 1.00 24.63 143 ILE B O 1
ATOM 2546 N N . LYS B 1 160 ? -3.274 65.611 96.507 1.00 27.87 144 LYS B N 1
ATOM 2547 C CA . LYS B 1 160 ? -3.152 64.580 97.535 1.00 31.48 144 LYS B CA 1
ATOM 2548 C C . LYS B 1 160 ? -4.012 63.361 97.237 1.00 34.27 144 LYS B C 1
ATOM 2549 O O . LYS B 1 160 ? -3.676 62.240 97.624 1.00 33.97 144 LYS B O 1
ATOM 2555 N N . GLN B 1 161 ? -5.125 63.584 96.548 1.00 36.76 145 GLN B N 1
ATOM 2556 C CA . GLN B 1 161 ? -6.027 62.496 96.203 1.00 39.17 145 GLN B CA 1
ATOM 2557 C C . GLN B 1 161 ? -5.563 61.723 94.978 1.00 38.03 145 GLN B C 1
ATOM 2558 O O . GLN B 1 161 ? -5.895 60.548 94.822 1.00 38.49 145 GLN B O 1
ATOM 2564 N N . ARG B 1 162 ? -4.787 62.380 94.122 1.00 36.36 146 ARG B N 1
ATOM 2565 C CA . ARG B 1 162 ? -4.304 61.763 92.892 1.00 36.17 146 ARG B CA 1
ATOM 2566 C C . ARG B 1 162 ? -2.932 61.093 92.978 1.00 34.88 146 ARG B C 1
ATOM 2567 O O . ARG B 1 162 ? -2.691 60.095 92.297 1.00 34.36 146 ARG B O 1
ATOM 2575 N N . ILE B 1 163 ? -2.032 61.633 93.797 1.00 32.39 147 ILE B N 1
ATOM 2576 C CA . ILE B 1 163 ? -0.701 61.042 93.931 1.00 29.96 147 ILE B CA 1
ATOM 2577 C C . ILE B 1 163 ? -0.450 60.479 95.326 1.00 29.95 147 ILE B C 1
ATOM 2578 O O . ILE B 1 163 ? -1.131 60.842 96.287 1.00 28.37 147 ILE B O 1
ATOM 2583 N N . SER B 1 164 ? 0.538 59.593 95.430 1.00 30.36 148 SER B N 1
ATOM 2584 C CA . SER B 1 164 ? 0.866 58.951 96.698 1.00 32.03 148 SER B CA 1
ATOM 2585 C C . SER B 1 164 ? 2.126 59.472 97.389 1.00 30.70 148 SER B C 1
ATOM 2586 O O . SER B 1 164 ? 2.379 59.138 98.548 1.00 32.11 148 SER B O 1
ATOM 2589 N N . ILE B 1 165 ? 2.920 60.275 96.690 1.00 28.08 149 ILE B N 1
ATOM 2590 C CA . ILE B 1 165 ? 4.128 60.821 97.296 1.00 25.11 149 ILE B CA 1
ATOM 2591 C C . ILE B 1 165 ? 3.763 62.083 98.075 1.00 24.11 149 ILE B C 1
ATOM 2592 O O . ILE B 1 165 ? 2.741 62.714 97.807 1.00 23.89 149 ILE B O 1
ATOM 2597 N N . PRO B 1 166 ? 4.587 62.459 99.063 1.00 23.22 150 PRO B N 1
ATOM 2598 C CA . PRO B 1 166 ? 4.342 63.648 99.888 1.00 20.95 150 PRO B CA 1
ATOM 2599 C C . PRO B 1 166 ? 4.153 64.948 99.111 1.00 20.19 150 PRO B C 1
ATOM 2600 O O . PRO B 1 166 ? 4.784 65.168 98.080 1.00 18.68 150 PRO B O 1
ATOM 2604 N N . VAL B 1 167 ? 3.279 65.803 99.630 1.00 19.05 151 VAL B N 1
ATOM 2605 C CA . VAL B 1 167 ? 2.989 67.099 99.025 1.00 18.86 151 VAL B CA 1
ATOM 2606 C C . VAL B 1 167 ? 3.299 68.185 100.051 1.00 19.57 151 VAL B C 1
ATOM 2607 O O . VAL B 1 167 ? 2.678 68.235 101.113 1.00 16.63 151 VAL B O 1
ATOM 2611 N N . ILE B 1 168 ? 4.266 69.042 99.733 1.00 18.23 152 ILE B N 1
ATOM 2612 C CA . ILE B 1 168 ? 4.648 70.127 100.628 1.00 17.15 152 ILE B CA 1
ATOM 2613 C C . ILE B 1 168 ? 4.096 71.421 100.044 1.00 19.02 152 ILE B C 1
ATOM 2614 O O . ILE B 1 168 ? 4.378 71.764 98.892 1.00 20.16 152 ILE B O 1
ATOM 2619 N N . ALA B 1 169 ? 3.309 72.139 100.835 1.00 17.98 153 ALA B N 1
ATOM 2620 C CA . ALA B 1 169 ? 2.701 73.384 100.375 1.00 19.13 153 ALA B CA 1
ATOM 2621 C C . ALA B 1 169 ? 3.599 74.596 100.576 1.00 19.08 153 ALA B C 1
ATOM 2622 O O . ALA B 1 169 ? 4.204 74.761 101.637 1.00 19.08 153 ALA B O 1
ATOM 2624 N N . ILE B 1 170 ? 3.670 75.449 99.557 1.00 18.23 154 ILE B N 1
ATOM 2625 C CA . ILE B 1 170 ? 4.480 76.660 99.632 1.00 18.48 154 ILE B CA 1
ATOM 2626 C C . ILE B 1 170 ? 3.749 77.844 99.005 1.00 18.49 154 ILE B C 1
ATOM 2627 O O . ILE B 1 170 ? 2.923 77.668 98.109 1.00 18.55 154 ILE B O 1
ATOM 2632 N N . GLY B 1 171 ? 4.057 79.045 99.487 1.00 18.83 155 GLY B N 1
ATOM 2633 C CA . GLY B 1 171 ? 3.446 80.248 98.949 1.00 20.26 155 GLY B CA 1
ATOM 2634 C C . GLY B 1 171 ? 2.542 80.982 99.923 1.00 19.86 155 GLY B C 1
ATOM 2635 O O . GLY B 1 171 ? 1.372 80.639 100.062 1.00 20.51 155 GLY B O 1
ATOM 2636 N N . GLY B 1 172 ? 3.086 81.990 100.597 1.00 20.38 156 GLY B N 1
ATOM 2637 C CA . GLY B 1 172 ? 2.299 82.764 101.541 1.00 19.92 156 GLY B CA 1
ATOM 2638 C C . GLY B 1 172 ? 1.856 82.024 102.796 1.00 23.19 156 GLY B C 1
ATOM 2639 O O . GLY B 1 172 ? 0.837 82.376 103.397 1.00 20.56 156 GLY B O 1
ATOM 2640 N N . MET B 1 173 ? 2.603 80.999 103.199 1.00 20.91 157 MET B N 1
ATOM 2641 C CA . MET B 1 173 ? 2.246 80.251 104.402 1.00 22.50 157 MET B CA 1
ATOM 2642 C C . MET B 1 173 ? 2.434 81.099 105.656 1.00 23.06 157 MET B C 1
ATOM 2643 O O . MET B 1 173 ? 3.522 81.622 105.904 1.00 24.07 157 MET B O 1
ATOM 2648 N N . THR B 1 174 ? 1.365 81.232 106.437 1.00 23.95 158 THR B N 1
ATOM 2649 C CA . THR B 1 174 ? 1.383 81.982 107.692 1.00 24.94 158 THR B CA 1
ATOM 2650 C C . THR B 1 174 ? 0.760 81.063 108.733 1.00 26.05 158 THR B C 1
ATOM 2651 O O . THR B 1 174 ? 0.056 80.113 108.387 1.00 25.88 158 THR B O 1
ATOM 2655 N N . PRO B 1 175 ? 1.006 81.326 110.024 1.00 27.23 159 PRO B N 1
ATOM 2656 C CA . PRO B 1 175 ? 0.421 80.468 111.058 1.00 27.72 159 PRO B CA 1
ATOM 2657 C C . PRO B 1 175 ? -1.109 80.381 110.964 1.00 28.38 159 PRO B C 1
ATOM 2658 O O . PRO B 1 175 ? -1.692 79.318 111.179 1.00 28.76 159 PRO B O 1
ATOM 2662 N N . ASP B 1 176 ? -1.756 81.491 110.627 1.00 31.32 160 ASP B N 1
ATOM 2663 C CA . ASP B 1 176 ? -3.215 81.503 110.527 1.00 33.51 160 ASP B CA 1
ATOM 2664 C C . ASP B 1 176 ? -3.799 80.751 109.332 1.00 33.47 160 ASP B C 1
ATOM 2665 O O . ASP B 1 176 ? -5.009 80.536 109.265 1.00 33.77 160 ASP B O 1
ATOM 2670 N N . ARG B 1 177 ? -2.950 80.346 108.393 1.00 30.09 161 ARG B N 1
ATOM 2671 C CA . ARG B 1 177 ? -3.425 79.618 107.222 1.00 26.99 161 ARG B CA 1
ATOM 2672 C C . ARG B 1 177 ? -3.061 78.140 107.278 1.00 25.93 161 ARG B C 1
ATOM 2673 O O . ARG B 1 177 ? -3.421 77.374 106.383 1.00 25.42 161 ARG B O 1
ATOM 2681 N N . LEU B 1 178 ? -2.357 77.733 108.329 1.00 25.38 162 LEU B N 1
ATOM 2682 C CA . LEU B 1 178 ? -1.927 76.343 108.441 1.00 26.64 162 LEU B CA 1
ATOM 2683 C C . LEU B 1 178 ? -3.056 75.326 108.574 1.00 27.47 162 LEU B C 1
ATOM 2684 O O . LEU B 1 178 ? -2.973 74.237 108.004 1.00 26.49 162 LEU B O 1
ATOM 2689 N N . ARG B 1 179 ? -4.102 75.673 109.321 1.00 28.01 163 ARG B N 1
ATOM 2690 C CA . ARG B 1 179 ? -5.232 74.768 109.509 1.00 28.78 163 ARG B CA 1
ATOM 2691 C C . ARG B 1 179 ? -5.847 74.401 108.165 1.00 28.91 163 ARG B C 1
ATOM 2692 O O . ARG B 1 179 ? -6.083 73.226 107.882 1.00 30.46 163 ARG B O 1
ATOM 2694 N N . ASP B 1 180 ? -6.103 75.407 107.337 1.00 29.18 164 ASP B N 1
ATOM 2695 C CA . ASP B 1 180 ? -6.678 75.167 106.021 1.00 31.18 164 ASP B CA 1
ATOM 2696 C C . ASP B 1 180 ? -5.777 74.244 105.207 1.00 29.03 164 ASP B C 1
ATOM 2697 O O . ASP B 1 180 ? -6.242 73.272 104.614 1.00 28.75 164 ASP B O 1
ATOM 2702 N N . VAL B 1 181 ? -4.483 74.547 105.185 1.00 28.34 165 VAL B N 1
ATOM 2703 C CA . VAL B 1 181 ? -3.532 73.733 104.437 1.00 25.38 165 VAL B CA 1
ATOM 2704 C C . VAL B 1 181 ? -3.522 72.299 104.975 1.00 25.79 165 VAL B C 1
ATOM 2705 O O . VAL B 1 181 ? -3.466 71.333 104.209 1.00 24.91 165 VAL B O 1
ATOM 2709 N N . LYS B 1 182 ? -3.586 72.155 106.294 1.00 25.67 166 LYS B N 1
ATOM 2710 C CA . LYS B 1 182 ? -3.593 70.823 106.891 1.00 25.58 166 LYS B CA 1
ATOM 2711 C C . LYS B 1 182 ? -4.859 70.074 106.462 1.00 25.96 166 LYS B C 1
ATOM 2712 O O . LYS B 1 182 ? -4.793 68.920 106.023 1.00 23.95 166 LYS B O 1
ATOM 2714 N N . GLN B 1 183 ? -6.008 70.735 106.580 1.00 26.63 167 GLN B N 1
ATOM 2715 C CA . GLN B 1 183 ? -7.275 70.118 106.196 1.00 29.95 167 GLN B CA 1
ATOM 2716 C C . GLN B 1 183 ? -7.236 69.685 104.731 1.00 28.22 167 GLN B C 1
ATOM 2717 O O . GLN B 1 183 ? -7.865 68.703 104.351 1.00 28.08 167 GLN B O 1
ATOM 2723 N N . ALA B 1 184 ? -6.480 70.412 103.913 1.00 28.60 168 ALA B N 1
ATOM 2724 C CA . ALA B 1 184 ? -6.370 70.091 102.495 1.00 27.50 168 ALA B CA 1
ATOM 2725 C C . ALA B 1 184 ? -5.552 68.823 102.242 1.00 27.94 168 ALA B C 1
ATOM 2726 O O . ALA B 1 184 ? -5.533 68.304 101.125 1.00 28.38 168 ALA B O 1
ATOM 2728 N N . GLY B 1 185 ? -4.879 68.324 103.275 1.00 26.31 169 GLY B N 1
ATOM 2729 C CA . GLY B 1 185 ? -4.093 67.111 103.121 1.00 25.50 169 GLY B CA 1
ATOM 2730 C C . GLY B 1 185 ? -2.590 67.293 102.975 1.00 25.41 169 GLY B C 1
ATOM 2731 O O . GLY B 1 185 ? -1.860 66.311 102.830 1.00 24.39 169 GLY B O 1
ATOM 2732 N N . ALA B 1 186 ? -2.119 68.536 103.014 1.00 23.70 170 ALA B N 1
ATOM 2733 C CA . ALA B 1 186 ? -0.687 68.810 102.880 1.00 24.65 170 ALA B CA 1
ATOM 2734 C C . ALA B 1 186 ? 0.137 68.032 103.906 1.00 24.14 170 ALA B C 1
ATOM 2735 O O . ALA B 1 186 ? -0.226 67.957 105.081 1.00 22.02 170 ALA B O 1
ATOM 2737 N N . ASP B 1 187 ? 1.249 67.460 103.450 1.00 23.23 171 ASP B N 1
ATOM 2738 C CA . ASP B 1 187 ? 2.134 66.692 104.318 1.00 22.57 171 ASP B CA 1
ATOM 2739 C C . ASP B 1 187 ? 3.165 67.571 105.013 1.00 20.89 171 ASP B C 1
ATOM 2740 O O . ASP B 1 187 ? 3.940 67.102 105.845 1.00 19.05 171 ASP B O 1
ATOM 2745 N N . GLY B 1 188 ? 3.166 68.852 104.668 1.00 21.15 172 GLY B N 1
ATOM 2746 C CA . GLY B 1 188 ? 4.102 69.782 105.271 1.00 19.68 172 GLY B CA 1
ATOM 2747 C C . GLY B 1 188 ? 3.991 71.137 104.606 1.00 19.91 172 GLY B C 1
ATOM 2748 O O . GLY B 1 188 ? 3.306 71.280 103.592 1.00 18.02 172 GLY B O 1
ATOM 2749 N N . ILE B 1 189 ? 4.651 72.137 105.177 1.00 19.24 173 ILE B N 1
ATOM 2750 C CA . ILE B 1 189 ? 4.626 73.476 104.611 1.00 19.74 173 ILE B CA 1
ATOM 2751 C C . ILE B 1 189 ? 6.046 74.005 104.424 1.00 20.45 173 ILE B C 1
ATOM 2752 O O . ILE B 1 189 ? 6.972 73.611 105.143 1.00 19.36 173 ILE B O 1
ATOM 2757 N N . ALA B 1 190 ? 6.210 74.889 103.447 1.00 17.28 174 ALA B N 1
ATOM 2758 C CA . ALA B 1 190 ? 7.497 75.505 103.168 1.00 16.58 174 ALA B CA 1
ATOM 2759 C C . ALA B 1 190 ? 7.323 77.001 103.364 1.00 17.52 174 ALA B C 1
ATOM 2760 O O . ALA B 1 190 ? 6.350 77.592 102.879 1.00 16.83 174 ALA B O 1
ATOM 2762 N N . VAL B 1 191 ? 8.264 77.610 104.078 1.00 17.22 175 VAL B N 1
ATOM 2763 C CA . VAL B 1 191 ? 8.205 79.034 104.363 1.00 17.22 175 VAL B CA 1
ATOM 2764 C C . VAL B 1 191 ? 9.493 79.773 103.997 1.00 19.33 175 VAL B C 1
ATOM 2765 O O . VAL B 1 191 ? 10.587 79.373 104.408 1.00 17.88 175 VAL B O 1
ATOM 2769 N N . MET B 1 192 ? 9.360 80.858 103.238 1.00 16.21 176 MET B N 1
ATOM 2770 C CA . MET B 1 192 ? 10.524 81.647 102.861 1.00 18.27 176 MET B CA 1
ATOM 2771 C C . MET B 1 192 ? 10.550 82.963 103.636 1.00 18.68 176 MET B C 1
ATOM 2772 O O . MET B 1 192 ? 11.181 83.048 104.692 1.00 17.24 176 MET B O 1
ATOM 2777 N N . SER B 1 193 ? 9.852 83.983 103.139 1.00 19.22 177 SER B N 1
ATOM 2778 C CA . SER B 1 193 ? 9.855 85.283 103.811 1.00 20.99 177 SER B CA 1
ATOM 2779 C C . SER B 1 193 ? 9.321 85.255 105.247 1.00 20.78 177 SER B C 1
ATOM 2780 O O . SER B 1 193 ? 9.786 86.014 106.103 1.00 19.50 177 SER B O 1
ATOM 2783 N N . GLY B 1 194 ? 8.350 84.384 105.509 1.00 19.95 178 GLY B N 1
ATOM 2784 C CA . GLY B 1 194 ? 7.780 84.286 106.845 1.00 20.74 178 GLY B CA 1
ATOM 2785 C C . GLY B 1 194 ? 8.820 84.083 107.938 1.00 22.54 178 GLY B C 1
ATOM 2786 O O . GLY B 1 194 ? 8.599 84.435 109.098 1.00 21.54 178 GLY B O 1
ATOM 2787 N N . ILE B 1 195 ? 9.962 83.516 107.567 1.00 20.53 179 ILE B N 1
ATOM 2788 C CA . ILE B 1 195 ? 11.037 83.280 108.520 1.00 18.93 179 ILE B CA 1
ATOM 2789 C C . ILE B 1 195 ? 12.221 84.214 108.260 1.00 20.04 179 ILE B C 1
ATOM 2790 O O . ILE B 1 195 ? 12.634 84.973 109.140 1.00 20.96 179 ILE B O 1
ATOM 2795 N N . PHE B 1 196 ? 12.741 84.177 107.037 1.00 19.97 180 PHE B N 1
ATOM 2796 C CA . PHE B 1 196 ? 13.914 84.970 106.684 1.00 20.66 180 PHE B CA 1
ATOM 2797 C C . PHE B 1 196 ? 13.776 86.492 106.613 1.00 23.31 180 PHE B C 1
ATOM 2798 O O . PHE B 1 196 ? 14.784 87.201 106.649 1.00 22.39 180 PHE B O 1
ATOM 2806 N N . SER B 1 197 ? 12.549 87.001 106.513 1.00 22.50 181 SER B N 1
ATOM 2807 C CA . SER B 1 197 ? 12.338 88.453 106.482 1.00 26.95 181 SER B CA 1
ATOM 2808 C C . SER B 1 197 ? 11.976 88.975 107.867 1.00 26.79 181 SER B C 1
ATOM 2809 O O . SER B 1 197 ? 11.878 90.181 108.081 1.00 29.63 181 SER B O 1
ATOM 2812 N N . SER B 1 198 ? 11.769 88.059 108.805 1.00 27.48 182 SER B N 1
ATOM 2813 C CA . SER B 1 198 ? 11.404 88.433 110.164 1.00 28.01 182 SER B CA 1
ATOM 2814 C C . SER B 1 198 ? 12.555 89.070 110.932 1.00 28.12 182 SER B C 1
ATOM 2815 O O . SER B 1 198 ? 13.721 88.738 110.721 1.00 25.71 182 SER B O 1
ATOM 2818 N N . ALA B 1 199 ? 12.216 89.992 111.825 1.00 29.54 183 ALA B N 1
ATOM 2819 C CA . ALA B 1 199 ? 13.217 90.658 112.641 1.00 29.71 183 ALA B CA 1
ATOM 2820 C C . ALA B 1 199 ? 13.793 89.624 113.606 1.00 29.30 183 ALA B C 1
ATOM 2821 O O . ALA B 1 199 ? 14.936 89.737 114.046 1.00 29.17 183 ALA B O 1
ATOM 2823 N N . GLU B 1 200 ? 12.984 88.620 113.934 1.00 28.47 184 GLU B N 1
ATOM 2824 C CA . GLU B 1 200 ? 13.402 87.538 114.826 1.00 29.41 184 GLU B CA 1
ATOM 2825 C C . GLU B 1 200 ? 13.135 86.184 114.165 1.00 25.22 184 GLU B C 1
ATOM 2826 O O . GLU B 1 200 ? 12.174 85.493 114.504 1.00 25.19 184 GLU B O 1
ATOM 2832 N N . PRO B 1 201 ? 13.999 85.782 113.219 1.00 24.78 185 PRO B N 1
ATOM 2833 C CA . PRO B 1 201 ? 13.844 84.506 112.510 1.00 23.04 185 PRO B CA 1
ATOM 2834 C C . PRO B 1 201 ? 13.530 83.304 113.393 1.00 20.99 185 PRO B C 1
ATOM 2835 O O . PRO B 1 201 ? 12.669 82.491 113.054 1.00 22.15 185 PRO B O 1
ATOM 2839 N N . LEU B 1 202 ? 14.225 83.182 114.519 1.00 20.60 186 LEU B N 1
ATOM 2840 C CA . LEU B 1 202 ? 13.992 82.051 115.415 1.00 21.01 186 LEU B CA 1
ATOM 2841 C C . LEU B 1 202 ? 12.575 82.068 115.993 1.00 21.93 186 LEU B C 1
ATOM 2842 O O . LEU B 1 202 ? 11.911 81.033 116.056 1.00 21.10 186 LEU B O 1
ATOM 2847 N N . GLU B 1 203 ? 12.110 83.240 116.414 1.00 23.19 187 GLU B N 1
ATOM 2848 C CA . GLU B 1 203 ? 10.768 83.340 116.979 1.00 27.42 187 GLU B CA 1
ATOM 2849 C C . GLU B 1 203 ? 9.740 83.090 115.876 1.00 25.31 187 GLU B C 1
ATOM 2850 O O . GLU B 1 203 ? 8.680 82.521 116.122 1.00 25.61 187 GLU B O 1
ATOM 2856 N N . ALA B 1 204 ? 10.064 83.515 114.659 1.00 23.29 188 ALA B N 1
ATOM 2857 C CA . ALA B 1 204 ? 9.170 83.324 113.525 1.00 22.59 188 ALA B CA 1
ATOM 2858 C C . ALA B 1 204 ? 9.027 81.833 113.228 1.00 23.54 188 ALA B C 1
ATOM 2859 O O . ALA B 1 204 ? 7.912 81.324 113.093 1.00 20.56 188 ALA B O 1
ATOM 2861 N N . ALA B 1 205 ? 10.157 81.137 113.128 1.00 20.70 189 ALA B N 1
ATOM 2862 C CA . ALA B 1 205 ? 10.140 79.707 112.857 1.00 22.48 189 ALA B CA 1
ATOM 2863 C C . ALA B 1 205 ? 9.355 78.976 113.947 1.00 23.36 189 ALA B C 1
ATOM 2864 O O . ALA B 1 205 ? 8.677 77.984 113.676 1.00 24.70 189 ALA B O 1
ATOM 2866 N N . ARG B 1 206 ? 9.442 79.472 115.177 1.00 23.08 190 ARG B N 1
ATOM 2867 C CA . ARG B 1 206 ? 8.733 78.853 116.291 1.00 27.49 190 ARG B CA 1
ATOM 2868 C C . ARG B 1 206 ? 7.213 79.027 116.259 1.00 27.32 190 ARG B C 1
ATOM 2869 O O . ARG B 1 206 ? 6.485 78.138 116.700 1.00 27.68 190 ARG B O 1
ATOM 2877 N N . ARG B 1 207 ? 6.729 80.156 115.747 1.00 26.91 191 ARG B N 1
ATOM 2878 C CA . ARG B 1 207 ? 5.285 80.363 115.658 1.00 27.28 191 ARG B CA 1
ATOM 2879 C C . ARG B 1 207 ? 4.730 79.272 114.752 1.00 26.47 191 ARG B C 1
ATOM 2880 O O . ARG B 1 207 ? 3.661 78.714 115.007 1.00 25.28 191 ARG B O 1
ATOM 2888 N N . TYR B 1 208 ? 5.472 78.968 113.690 1.00 25.22 192 TYR B N 1
ATOM 2889 C CA . TYR B 1 208 ? 5.059 77.936 112.750 1.00 24.68 192 TYR B CA 1
ATOM 2890 C C . TYR B 1 208 ? 5.083 76.556 113.396 1.00 25.21 192 TYR B C 1
ATOM 2891 O O . TYR B 1 208 ? 4.083 75.840 113.373 1.00 26.85 192 TYR B O 1
ATOM 2900 N N . SER B 1 209 ? 6.220 76.184 113.975 1.00 25.55 193 SER B N 1
ATOM 2901 C CA . SER B 1 209 ? 6.350 74.874 114.607 1.00 28.17 193 SER B CA 1
ATOM 2902 C C . SER B 1 209 ? 5.329 74.690 115.724 1.00 28.72 193 SER B C 1
ATOM 2903 O O . SER B 1 209 ? 4.754 73.615 115.877 1.00 28.82 193 SER B O 1
ATOM 2906 N N . ARG B 1 210 ? 5.111 75.742 116.503 1.00 29.61 194 ARG B N 1
ATOM 2907 C CA . ARG B 1 210 ? 4.146 75.695 117.591 1.00 32.47 194 ARG B CA 1
ATOM 2908 C C . ARG B 1 210 ? 2.752 75.422 117.029 1.00 32.52 194 ARG B C 1
ATOM 2909 O O . ARG B 1 210 ? 2.013 74.591 117.553 1.00 31.55 194 ARG B O 1
ATOM 2917 N N . LYS B 1 211 ? 2.404 76.118 115.952 1.00 32.63 195 LYS B N 1
ATOM 2918 C CA . LYS B 1 211 ? 1.097 75.953 115.333 1.00 35.12 195 LYS B CA 1
ATOM 2919 C C . LYS B 1 211 ? 0.901 74.541 114.792 1.00 35.02 195 LYS B C 1
ATOM 2920 O O . LYS B 1 211 ? -0.191 73.982 114.878 1.00 36.07 195 LYS B O 1
ATOM 2926 N N . LEU B 1 212 ? 1.962 73.963 114.239 1.00 35.38 196 LEU B N 1
ATOM 2927 C CA . LEU B 1 212 ? 1.887 72.615 113.692 1.00 36.44 196 LEU B CA 1
ATOM 2928 C C . LEU B 1 212 ? 1.755 71.576 114.806 1.00 38.38 196 LEU B C 1
ATOM 2929 O O . LEU B 1 212 ? 0.924 70.671 114.724 1.00 38.45 196 LEU B O 1
ATOM 2934 N N . LYS B 1 213 ? 2.569 71.708 115.848 1.00 40.64 197 LYS B N 1
ATOM 2935 C CA . LYS B 1 213 ? 2.511 70.775 116.969 1.00 43.42 197 LYS B CA 1
ATOM 2936 C C . LYS B 1 213 ? 1.120 70.829 117.582 1.00 44.05 197 LYS B C 1
ATOM 2937 O O . LYS B 1 213 ? 0.543 69.806 117.940 1.00 43.71 197 LYS B O 1
ATOM 2943 N N . GLU B 1 214 ? 0.587 72.039 117.689 1.00 46.69 198 GLU B N 1
ATOM 2944 C CA . GLU B 1 214 ? -0.738 72.253 118.249 1.00 49.98 198 GLU B CA 1
ATOM 2945 C C . GLU B 1 214 ? -1.776 71.427 117.493 1.00 51.60 198 GLU B C 1
ATOM 2946 O O . GLU B 1 214 ? -2.537 70.667 118.092 1.00 52.46 198 GLU B O 1
ATOM 2952 N N . MET B 1 215 ? -1.793 71.576 116.172 1.00 53.04 199 MET B N 1
ATOM 2953 C CA . MET B 1 215 ? -2.741 70.862 115.325 1.00 54.21 199 MET B CA 1
ATOM 2954 C C . MET B 1 215 ? -2.490 69.360 115.267 1.00 55.89 199 MET B C 1
ATOM 2955 O O . MET B 1 215 ? -3.284 68.619 114.689 1.00 56.57 199 MET B O 1
ATOM 2960 N N . ARG B 1 216 ? -1.390 68.907 115.856 1.00 57.53 200 ARG B N 1
ATOM 2961 C CA . ARG B 1 216 ? -1.088 67.484 115.842 1.00 60.37 200 ARG B CA 1
ATOM 2962 C C . ARG B 1 216 ? -1.906 66.797 116.932 1.00 61.21 200 ARG B C 1
ATOM 2963 O O . ARG B 1 216 ? -2.683 65.879 116.595 1.00 61.37 200 ARG B O 1
ATOM 2971 N N . MET C 1 17 ? 17.465 4.293 53.492 1.00 33.31 1 MET C N 1
ATOM 2972 C CA . MET C 1 17 ? 18.264 4.800 54.647 1.00 34.67 1 MET C CA 1
ATOM 2973 C C . MET C 1 17 ? 18.689 6.253 54.463 1.00 32.18 1 MET C C 1
ATOM 2974 O O . MET C 1 17 ? 19.150 6.643 53.389 1.00 30.34 1 MET C O 1
ATOM 2979 N N . GLU C 1 18 ? 18.541 7.048 55.521 1.00 29.41 2 GLU C N 1
ATOM 2980 C CA . GLU C 1 18 ? 18.916 8.458 55.474 1.00 28.28 2 GLU C CA 1
ATOM 2981 C C . GLU C 1 18 ? 20.412 8.615 55.693 1.00 26.26 2 GLU C C 1
ATOM 2982 O O . GLU C 1 18 ? 21.060 7.753 56.290 1.00 26.82 2 GLU C O 1
ATOM 2988 N N . LEU C 1 19 ? 20.950 9.725 55.206 1.00 23.73 3 LEU C N 1
ATOM 2989 C CA . LEU C 1 19 ? 22.364 10.032 55.366 1.00 23.49 3 LEU C CA 1
ATOM 2990 C C . LEU C 1 19 ? 22.479 11.397 56.051 1.00 24.10 3 LEU C C 1
ATOM 2991 O O . LEU C 1 19 ? 22.058 12.420 55.500 1.00 22.62 3 LEU C O 1
ATOM 2996 N N . HIS C 1 20 ? 23.027 11.399 57.263 1.00 23.41 4 HIS C N 1
ATOM 2997 C CA . HIS C 1 20 ? 23.203 12.629 58.032 1.00 23.24 4 HIS C CA 1
ATOM 2998 C C . HIS C 1 20 ? 24.678 13.010 58.105 1.00 24.19 4 HIS C C 1
ATOM 2999 O O . HIS C 1 20 ? 25.521 12.199 58.494 1.00 25.69 4 HIS C O 1
ATOM 3006 N N . ALA C 1 21 ? 24.989 14.242 57.719 1.00 23.89 5 ALA C N 1
ATOM 3007 C CA . ALA C 1 21 ? 26.361 14.735 57.789 1.00 24.02 5 ALA C CA 1
ATOM 3008 C C . ALA C 1 21 ? 26.451 15.485 59.118 1.00 23.64 5 ALA C C 1
ATOM 3009 O O . ALA C 1 21 ? 25.539 16.234 59.464 1.00 23.47 5 ALA C O 1
ATOM 3011 N N . ILE C 1 22 ? 27.535 15.273 59.861 1.00 22.76 6 ILE C N 1
ATOM 3012 C CA . ILE C 1 22 ? 27.731 15.917 61.164 1.00 21.83 6 ILE C CA 1
ATOM 3013 C C . ILE C 1 22 ? 28.964 16.815 61.094 1.00 22.12 6 ILE C C 1
ATOM 3014 O O . ILE C 1 22 ? 30.051 16.325 60.782 1.00 22.60 6 ILE C O 1
ATOM 3019 N N . THR C 1 23 ? 28.815 18.113 61.378 1.00 21.71 7 THR C N 1
ATOM 3020 C CA . THR C 1 23 ? 29.972 19.009 61.318 1.00 19.71 7 THR C CA 1
ATOM 3021 C C . THR C 1 23 ? 31.024 18.555 62.336 1.00 21.15 7 THR C C 1
ATOM 3022 O O . THR C 1 23 ? 30.690 17.943 63.355 1.00 18.01 7 THR C O 1
ATOM 3026 N N . ASP C 1 24 ? 32.291 18.853 62.055 1.00 20.39 8 ASP C N 1
ATOM 3027 C CA . ASP C 1 24 ? 33.390 18.390 62.895 1.00 21.07 8 ASP C CA 1
ATOM 3028 C C . ASP C 1 24 ? 34.009 19.288 63.964 1.00 21.67 8 ASP C C 1
ATOM 3029 O O . ASP C 1 24 ? 35.007 18.904 64.577 1.00 22.18 8 ASP C O 1
ATOM 3034 N N . ASP C 1 25 ? 33.453 20.474 64.189 1.00 22.11 9 ASP C N 1
ATOM 3035 C CA . ASP C 1 25 ? 33.969 21.354 65.237 1.00 22.02 9 ASP C CA 1
ATOM 3036 C C . ASP C 1 25 ? 35.494 21.496 65.181 1.00 23.84 9 ASP C C 1
ATOM 3037 O O . ASP C 1 25 ? 36.170 21.381 66.204 1.00 23.66 9 ASP C O 1
ATOM 3042 N N . SER C 1 26 ? 36.032 21.761 63.991 1.00 25.62 10 SER C N 1
ATOM 3043 C CA . SER C 1 26 ? 37.481 21.897 63.828 1.00 26.78 10 SER C CA 1
ATOM 3044 C C . SER C 1 26 ? 37.894 22.989 62.851 1.00 27.42 10 SER C C 1
ATOM 3045 O O . SER C 1 26 ? 39.055 23.405 62.833 1.00 28.75 10 SER C O 1
ATOM 3048 N N . LYS C 1 27 ? 36.951 23.458 62.043 1.00 25.43 11 LYS C N 1
ATOM 3049 C CA . LYS C 1 27 ? 37.269 24.461 61.032 1.00 24.99 11 LYS C CA 1
ATOM 3050 C C . LYS C 1 27 ? 36.691 25.860 61.248 1.00 24.58 11 LYS C C 1
ATOM 3051 O O . LYS C 1 27 ? 35.729 26.046 61.994 1.00 24.29 11 LYS C O 1
ATOM 3057 N N . PRO C 1 28 ? 37.296 26.872 60.599 1.00 24.16 12 PRO C N 1
ATOM 3058 C CA . PRO C 1 28 ? 36.829 28.260 60.707 1.00 22.94 12 PRO C CA 1
ATOM 3059 C C . PRO C 1 28 ? 35.464 28.261 60.023 1.00 23.22 12 PRO C C 1
ATOM 3060 O O . PRO C 1 28 ? 35.225 27.423 59.150 1.00 21.05 12 PRO C O 1
ATOM 3064 N N . VAL C 1 29 ? 34.579 29.186 60.392 1.00 22.09 13 VAL C N 1
ATOM 3065 C CA . VAL C 1 29 ? 33.239 29.210 59.804 1.00 22.17 13 VAL C CA 1
ATOM 3066 C C . VAL C 1 29 ? 33.176 29.363 58.286 1.00 22.27 13 VAL C C 1
ATOM 3067 O O . VAL C 1 29 ? 32.313 28.768 57.638 1.00 23.67 13 VAL C O 1
ATOM 3071 N N . GLU C 1 30 ? 34.080 30.150 57.715 1.00 22.21 14 GLU C N 1
ATOM 3072 C CA . GLU C 1 30 ? 34.086 30.360 56.272 1.00 23.79 14 GLU C CA 1
ATOM 3073 C C . GLU C 1 30 ? 34.309 29.054 55.517 1.00 24.79 14 GLU C C 1
ATOM 3074 O O . GLU C 1 30 ? 33.611 28.761 54.538 1.00 22.61 14 GLU C O 1
ATOM 3080 N N . GLU C 1 31 ? 35.280 28.271 55.981 1.00 24.45 15 GLU C N 1
ATOM 3081 C CA . GLU C 1 31 ? 35.603 26.988 55.364 1.00 25.47 15 GLU C CA 1
ATOM 3082 C C . GLU C 1 31 ? 34.452 26.006 55.538 1.00 24.08 15 GLU C C 1
ATOM 3083 O O . GLU C 1 31 ? 33.990 25.394 54.575 1.00 24.83 15 GLU C O 1
ATOM 3089 N N . LEU C 1 32 ? 33.998 25.854 56.778 1.00 22.00 16 LEU C N 1
ATOM 3090 C CA . LEU C 1 32 ? 32.914 24.931 57.079 1.00 20.70 16 LEU C CA 1
ATOM 3091 C C . LEU C 1 32 ? 31.666 25.243 56.261 1.00 19.56 16 LEU C C 1
ATOM 3092 O O . LEU C 1 32 ? 30.993 24.335 55.768 1.00 16.92 16 LEU C O 1
ATOM 3097 N N . ALA C 1 33 ? 31.367 26.531 56.118 1.00 18.27 17 ALA C N 1
ATOM 3098 C CA . ALA C 1 33 ? 30.195 26.964 55.367 1.00 19.48 17 ALA C CA 1
ATOM 3099 C C . ALA C 1 33 ? 30.251 26.519 53.909 1.00 19.82 17 ALA C C 1
ATOM 3100 O O . ALA C 1 33 ? 29.235 26.111 53.343 1.00 17.19 17 ALA C O 1
ATOM 3102 N N . ARG C 1 34 ? 31.432 26.594 53.302 1.00 21.90 18 ARG C N 1
ATOM 3103 C CA . ARG C 1 34 ? 31.576 26.197 51.906 1.00 25.21 18 ARG C CA 1
ATOM 3104 C C . ARG C 1 34 ? 31.304 24.709 51.741 1.00 23.59 18 ARG C C 1
ATOM 3105 O O . ARG C 1 34 ? 30.563 24.300 50.848 1.00 24.99 18 ARG C O 1
ATOM 3113 N N . ILE C 1 35 ? 31.902 23.903 52.613 1.00 22.23 19 ILE C N 1
ATOM 3114 C CA . ILE C 1 35 ? 31.719 22.460 52.558 1.00 21.32 19 ILE C CA 1
ATOM 3115 C C . ILE C 1 35 ? 30.250 22.094 52.718 1.00 21.14 19 ILE C C 1
ATOM 3116 O O . ILE C 1 35 ? 29.731 21.244 51.992 1.00 21.20 19 ILE C O 1
ATOM 3121 N N . ILE C 1 36 ? 29.575 22.734 53.669 1.00 20.23 20 ILE C N 1
ATOM 3122 C CA . ILE C 1 36 ? 28.158 22.462 53.900 1.00 20.08 20 ILE C CA 1
ATOM 3123 C C . ILE C 1 36 ? 27.345 22.720 52.623 1.00 20.46 20 ILE C C 1
ATOM 3124 O O . ILE C 1 36 ? 26.520 21.897 52.224 1.00 20.54 20 ILE C O 1
ATOM 3129 N N . ILE C 1 37 ? 27.587 23.861 51.986 1.00 19.37 21 ILE C N 1
ATOM 3130 C CA . ILE C 1 37 ? 26.886 24.212 50.752 1.00 22.01 21 ILE C CA 1
ATOM 3131 C C . ILE C 1 37 ? 27.125 23.162 49.662 1.00 22.44 21 ILE C C 1
ATOM 3132 O O . ILE C 1 37 ? 26.195 22.707 48.995 1.00 22.75 21 ILE C O 1
ATOM 3137 N N . THR C 1 38 ? 28.385 22.778 49.506 1.00 22.97 22 THR C N 1
ATOM 3138 C CA . THR C 1 38 ? 28.802 21.816 48.499 1.00 25.37 22 THR C CA 1
ATOM 3139 C C . THR C 1 38 ? 28.208 20.413 48.595 1.00 24.58 22 THR C C 1
ATOM 3140 O O . THR C 1 38 ? 27.946 19.783 47.570 1.00 24.75 22 THR C O 1
ATOM 3144 N N . ILE C 1 39 ? 27.986 19.925 49.811 1.00 23.36 23 ILE C N 1
ATOM 3145 C CA . ILE C 1 39 ? 27.458 18.576 49.996 1.00 21.38 23 ILE C CA 1
ATOM 3146 C C . ILE C 1 39 ? 25.955 18.489 50.212 1.00 21.66 23 ILE C C 1
ATOM 3147 O O . ILE C 1 39 ? 25.403 17.390 50.254 1.00 22.74 23 ILE C O 1
ATOM 3152 N N . GLN C 1 40 ? 25.290 19.633 50.337 1.00 21.50 24 GLN C N 1
ATOM 3153 C CA . GLN C 1 40 ? 23.858 19.643 50.629 1.00 23.33 24 GLN C CA 1
ATOM 3154 C C . GLN C 1 40 ? 22.950 18.707 49.843 1.00 24.03 24 GLN C C 1
ATOM 3155 O O . GLN C 1 40 ? 22.054 18.094 50.419 1.00 22.49 24 GLN C O 1
ATOM 3161 N N . ASN C 1 41 ? 23.165 18.587 48.540 1.00 25.10 25 ASN C N 1
ATOM 3162 C CA . ASN C 1 41 ? 22.309 17.719 47.742 1.00 28.57 25 ASN C CA 1
ATOM 3163 C C . ASN C 1 41 ? 22.705 16.251 47.821 1.00 29.49 25 ASN C C 1
ATOM 3164 O O . ASN C 1 41 ? 22.011 15.389 47.285 1.00 30.44 25 ASN C O 1
ATOM 3169 N N . GLU C 1 42 ? 23.809 15.968 48.503 1.00 28.93 26 GLU C N 1
ATOM 3170 C CA . GLU C 1 42 ? 24.279 14.595 48.623 1.00 31.20 26 GLU C CA 1
ATOM 3171 C C . GLU C 1 42 ? 23.841 13.926 49.926 1.00 30.18 26 GLU C C 1
ATOM 3172 O O . GLU C 1 42 ? 23.961 12.713 50.080 1.00 31.91 26 GLU C O 1
ATOM 3178 N N . VAL C 1 43 ? 23.329 14.715 50.864 1.00 29.31 27 VAL C N 1
ATOM 3179 C CA . VAL C 1 43 ? 22.890 14.166 52.140 1.00 23.29 27 VAL C CA 1
ATOM 3180 C C . VAL C 1 43 ? 21.468 14.597 52.441 1.00 23.70 27 VAL C C 1
ATOM 3181 O O . VAL C 1 43 ? 20.947 15.520 51.813 1.00 24.52 27 VAL C O 1
ATOM 3185 N N . ASP C 1 44 ? 20.850 13.937 53.415 1.00 21.68 28 ASP C N 1
ATOM 3186 C CA . ASP C 1 44 ? 19.480 14.245 53.815 1.00 22.36 28 ASP C CA 1
ATOM 3187 C C . ASP C 1 44 ? 19.416 15.296 54.930 1.00 22.18 28 ASP C C 1
ATOM 3188 O O . ASP C 1 44 ? 18.491 16.106 54.975 1.00 21.85 28 ASP C O 1
ATOM 3193 N N . PHE C 1 45 ? 20.391 15.273 55.833 1.00 20.30 29 PHE C N 1
ATOM 3194 C CA . PHE C 1 45 ? 20.424 16.226 56.940 1.00 21.85 29 PHE C CA 1
ATOM 3195 C C . PHE C 1 45 ? 21.853 16.614 57.280 1.00 20.08 29 PHE C C 1
ATOM 3196 O O . PHE C 1 45 ? 22.790 15.848 57.052 1.00 20.88 29 PHE C O 1
ATOM 3204 N N . ILE C 1 46 ? 22.013 17.816 57.821 1.00 20.42 30 ILE C N 1
ATOM 3205 C CA . ILE C 1 46 ? 23.323 18.302 58.226 1.00 18.35 30 ILE C CA 1
ATOM 3206 C C . ILE C 1 46 ? 23.183 18.831 59.644 1.00 18.20 30 ILE C C 1
ATOM 3207 O O . ILE C 1 46 ? 22.449 19.791 59.886 1.00 16.46 30 ILE C O 1
ATOM 3212 N N . HIS C 1 47 ? 23.874 18.190 60.582 1.00 17.22 31 HIS C N 1
ATOM 3213 C CA . HIS C 1 47 ? 23.816 18.599 61.980 1.00 18.54 31 HIS C CA 1
ATOM 3214 C C . HIS C 1 47 ? 24.916 19.595 62.300 1.00 19.24 31 HIS C C 1
ATOM 3215 O O . HIS C 1 47 ? 26.097 19.309 62.092 1.00 17.29 31 HIS C O 1
ATOM 3222 N N . ILE C 1 48 ? 24.533 20.766 62.802 1.00 18.59 32 ILE C N 1
ATOM 3223 C CA . ILE C 1 48 ? 25.525 21.760 63.186 1.00 18.41 32 ILE C CA 1
ATOM 3224 C C . ILE C 1 48 ? 25.953 21.386 64.609 1.00 18.83 32 ILE C C 1
ATOM 3225 O O . ILE C 1 48 ? 25.203 21.576 65.567 1.00 18.00 32 ILE C O 1
ATOM 3230 N N . ARG C 1 49 ? 27.160 20.847 64.732 1.00 19.00 33 ARG C N 1
ATOM 3231 C CA . ARG C 1 49 ? 27.688 20.412 66.022 1.00 20.57 33 ARG C CA 1
ATOM 3232 C C . ARG C 1 49 ? 29.041 21.067 66.305 1.00 20.62 33 ARG C C 1
ATOM 3233 O O . ARG C 1 49 ? 30.052 20.385 66.476 1.00 22.79 33 ARG C O 1
ATOM 3241 N N . GLU C 1 50 ? 29.055 22.395 66.344 1.00 19.49 34 GLU C N 1
ATOM 3242 C CA . GLU C 1 50 ? 30.278 23.144 66.602 1.00 23.05 34 GLU C CA 1
ATOM 3243 C C . GLU C 1 50 ? 30.341 23.463 68.090 1.00 24.41 34 GLU C C 1
ATOM 3244 O O . GLU C 1 50 ? 30.326 24.627 68.500 1.00 23.60 34 GLU C O 1
ATOM 3250 N N . ARG C 1 51 ? 30.415 22.393 68.879 1.00 25.97 35 ARG C N 1
ATOM 3251 C CA . ARG C 1 51 ? 30.445 22.447 70.337 1.00 29.05 35 ARG C CA 1
ATOM 3252 C C . ARG C 1 51 ? 31.460 23.395 70.958 1.00 28.10 35 ARG C C 1
ATOM 3253 O O . ARG C 1 51 ? 31.234 23.905 72.056 1.00 28.93 35 ARG C O 1
ATOM 3261 N N . SER C 1 52 ? 32.575 23.621 70.272 1.00 25.10 36 SER C N 1
ATOM 3262 C CA . SER C 1 52 ? 33.613 24.499 70.800 1.00 25.51 36 SER C CA 1
ATOM 3263 C C . SER C 1 52 ? 33.486 25.949 70.343 1.00 25.21 36 SER C C 1
ATOM 3264 O O . SER C 1 52 ? 34.291 26.798 70.729 1.00 24.58 36 SER C O 1
ATOM 3267 N N . LYS C 1 53 ? 32.480 26.238 69.523 1.00 22.32 37 LYS C N 1
ATOM 3268 C CA . LYS C 1 53 ? 32.288 27.601 69.046 1.00 21.19 37 LYS C CA 1
ATOM 3269 C C . LYS C 1 53 ? 31.229 28.330 69.851 1.00 21.07 37 LYS C C 1
ATOM 3270 O O . LYS C 1 53 ? 30.311 27.714 70.394 1.00 20.17 37 LYS C O 1
ATOM 3276 N N . SER C 1 54 ? 31.372 29.648 69.923 1.00 20.34 38 SER C N 1
ATOM 3277 C CA . SER C 1 54 ? 30.434 30.492 70.647 1.00 21.72 38 SER C CA 1
ATOM 3278 C C . SER C 1 54 ? 29.167 30.661 69.812 1.00 20.99 38 SER C C 1
ATOM 3279 O O . SER C 1 54 ? 29.174 30.419 68.601 1.00 20.49 38 SER C O 1
ATOM 3282 N N . ALA C 1 55 ? 28.087 31.089 70.458 1.00 19.39 39 ALA C N 1
ATOM 3283 C CA . ALA C 1 55 ? 26.825 31.301 69.757 1.00 18.54 39 ALA C CA 1
ATOM 3284 C C . ALA C 1 55 ? 27.033 32.340 68.658 1.00 19.57 39 ALA C C 1
ATOM 3285 O O . ALA C 1 55 ? 26.469 32.227 67.566 1.00 18.22 39 ALA C O 1
ATOM 3287 N N . ALA C 1 56 ? 27.845 33.355 68.950 1.00 17.46 40 ALA C N 1
ATOM 3288 C CA . ALA C 1 56 ? 28.112 34.412 67.974 1.00 18.36 40 ALA C CA 1
ATOM 3289 C C . ALA C 1 56 ? 28.753 33.854 66.709 1.00 18.67 40 ALA C C 1
ATOM 3290 O O . ALA C 1 56 ? 28.365 34.219 65.600 1.00 17.96 40 ALA C O 1
ATOM 3292 N N . ASP C 1 57 ? 29.737 32.975 66.874 1.00 19.30 41 ASP C N 1
ATOM 3293 C CA . ASP C 1 57 ? 30.406 32.374 65.725 1.00 21.40 41 ASP C CA 1
ATOM 3294 C C . ASP C 1 57 ? 29.484 31.426 64.963 1.00 20.30 41 ASP C C 1
ATOM 3295 O O . ASP C 1 57 ? 29.537 31.358 63.737 1.00 22.06 41 ASP C O 1
ATOM 3300 N N . ILE C 1 58 ? 28.650 30.684 65.685 1.00 20.23 42 ILE C N 1
ATOM 3301 C CA . ILE C 1 58 ? 27.723 29.766 65.036 1.00 19.87 42 ILE C CA 1
ATOM 3302 C C . ILE C 1 58 ? 26.671 30.566 64.257 1.00 19.76 42 ILE C C 1
ATOM 3303 O O . ILE C 1 58 ? 26.268 30.170 63.165 1.00 19.73 42 ILE C O 1
ATOM 3308 N N . LEU C 1 59 ? 26.241 31.700 64.804 1.00 19.37 43 LEU C N 1
ATOM 3309 C CA . LEU C 1 59 ? 25.265 32.538 64.110 1.00 20.14 43 LEU C CA 1
ATOM 3310 C C . LEU C 1 59 ? 25.910 33.066 62.828 1.00 19.20 43 LEU C C 1
ATOM 3311 O O . LEU C 1 59 ? 25.240 33.269 61.816 1.00 15.41 43 LEU C O 1
ATOM 3316 N N . LYS C 1 60 ? 27.220 33.291 62.884 1.00 19.88 44 LYS C N 1
ATOM 3317 C CA . LYS C 1 60 ? 27.975 33.759 61.726 1.00 20.92 44 LYS C CA 1
ATOM 3318 C C . LYS C 1 60 ? 27.942 32.643 60.677 1.00 20.50 44 LYS C C 1
ATOM 3319 O O . LYS C 1 60 ? 27.613 32.875 59.510 1.00 20.14 44 LYS C O 1
ATOM 3325 N N . LEU C 1 61 ? 28.287 31.432 61.108 1.00 19.80 45 LEU C N 1
ATOM 3326 C CA . LEU C 1 61 ? 28.270 30.258 60.237 1.00 17.71 45 LEU C CA 1
ATOM 3327 C C . LEU C 1 61 ? 26.913 30.150 59.539 1.00 17.25 45 LEU C C 1
ATOM 3328 O O . LEU C 1 61 ? 26.836 30.062 58.314 1.00 17.71 45 LEU C O 1
ATOM 3333 N N . LEU C 1 62 ? 25.842 30.160 60.327 1.00 16.67 46 LEU C N 1
ATOM 3334 C CA . LEU C 1 62 ? 24.496 30.046 59.779 1.00 17.19 46 LEU C CA 1
ATOM 3335 C C . LEU C 1 62 ? 24.218 31.142 58.757 1.00 18.96 46 LEU C C 1
ATOM 3336 O O . LEU C 1 62 ? 23.638 30.883 57.703 1.00 16.36 46 LEU C O 1
ATOM 3341 N N . ASP C 1 63 ? 24.637 32.364 59.072 1.00 19.47 47 ASP C N 1
ATOM 3342 C CA . ASP C 1 63 ? 24.450 33.484 58.164 1.00 22.17 47 ASP C CA 1
ATOM 3343 C C . ASP C 1 63 ? 25.142 33.170 56.838 1.00 22.96 47 ASP C C 1
ATOM 3344 O O . ASP C 1 63 ? 24.596 33.421 55.761 1.00 21.23 47 ASP C O 1
ATOM 3349 N N . LEU C 1 64 ? 26.348 32.614 56.922 1.00 22.24 48 LEU C N 1
ATOM 3350 C CA . LEU C 1 64 ? 27.101 32.271 55.725 1.00 21.67 48 LEU C CA 1
ATOM 3351 C C . LEU C 1 64 ? 26.386 31.221 54.880 1.00 21.50 48 LEU C C 1
ATOM 3352 O O . LEU C 1 64 ? 26.261 31.380 53.665 1.00 21.37 48 LEU C O 1
ATOM 3357 N N . ILE C 1 65 ? 25.899 30.153 55.501 1.00 20.20 49 ILE C N 1
ATOM 3358 C CA . ILE C 1 65 ? 25.221 29.140 54.709 1.00 20.84 49 ILE C CA 1
ATOM 3359 C C . ILE C 1 65 ? 23.842 29.588 54.221 1.00 21.18 49 ILE C C 1
ATOM 3360 O O . ILE C 1 65 ? 23.399 29.162 53.153 1.00 20.04 49 ILE C O 1
ATOM 3365 N N . PHE C 1 66 ? 23.167 30.452 54.975 1.00 19.96 50 PHE C N 1
ATOM 3366 C CA . PHE C 1 66 ? 21.856 30.934 54.537 1.00 20.96 50 PHE C CA 1
ATOM 3367 C C . PHE C 1 66 ? 22.075 31.782 53.286 1.00 22.01 50 PHE C C 1
ATOM 3368 O O . PHE C 1 66 ? 21.306 31.698 52.328 1.00 21.91 50 PHE C O 1
ATOM 3376 N N . GLU C 1 67 ? 23.132 32.595 53.311 1.00 23.28 51 GLU C N 1
ATOM 3377 C CA . GLU C 1 67 ? 23.502 33.459 52.189 1.00 24.34 51 GLU C CA 1
ATOM 3378 C C . GLU C 1 67 ? 23.962 32.603 51.024 1.00 23.75 51 GLU C C 1
ATOM 3379 O O . GLU C 1 67 ? 23.837 32.997 49.863 1.00 22.56 51 GLU C O 1
ATOM 3385 N N . GLY C 1 68 ? 24.516 31.439 51.354 1.00 21.22 52 GLY C N 1
ATOM 3386 C CA . GLY C 1 68 ? 25.006 30.519 50.344 1.00 22.08 52 GLY C CA 1
ATOM 3387 C C . GLY C 1 68 ? 23.903 29.749 49.650 1.00 21.20 52 GLY C C 1
ATOM 3388 O O . GLY C 1 68 ? 24.159 29.045 48.672 1.00 21.78 52 GLY C O 1
ATOM 3389 N N . GLY C 1 69 ? 22.677 29.871 50.157 1.00 23.35 53 GLY C N 1
ATOM 3390 C CA . GLY C 1 69 ? 21.549 29.189 49.543 1.00 24.68 53 GLY C CA 1
ATOM 3391 C C . GLY C 1 69 ? 21.111 27.866 50.152 1.00 28.21 53 GLY C C 1
ATOM 3392 O O . GLY C 1 69 ? 20.196 27.224 49.632 1.00 31.72 53 GLY C O 1
ATOM 3393 N N . ILE C 1 70 ? 21.739 27.453 51.247 1.00 27.62 54 ILE C N 1
ATOM 3394 C CA . ILE C 1 70 ? 21.395 26.188 51.898 1.00 29.61 54 ILE C CA 1
ATOM 3395 C C . ILE C 1 70 ? 19.884 26.013 52.107 1.00 29.53 54 ILE C C 1
ATOM 3396 O O . ILE C 1 70 ? 19.147 26.987 52.249 1.00 32.31 54 ILE C O 1
ATOM 3401 N N . ASP C 1 71 ? 19.431 24.763 52.117 1.00 30.73 55 ASP C N 1
ATOM 3402 C CA . ASP C 1 71 ? 18.019 24.443 52.335 1.00 30.16 55 ASP C CA 1
ATOM 3403 C C . ASP C 1 71 ? 17.811 24.239 53.839 1.00 29.79 55 ASP C C 1
ATOM 3404 O O . ASP C 1 71 ? 18.153 23.190 54.381 1.00 28.61 55 ASP C O 1
ATOM 3409 N N . LYS C 1 72 ? 17.254 25.247 54.506 1.00 29.04 56 LYS C N 1
ATOM 3410 C CA . LYS C 1 72 ? 17.013 25.195 55.948 1.00 30.54 56 LYS C CA 1
ATOM 3411 C C . LYS C 1 72 ? 16.386 23.908 56.483 1.00 29.98 56 LYS C C 1
ATOM 3412 O O . LYS C 1 72 ? 16.678 23.501 57.606 1.00 28.86 56 LYS C O 1
ATOM 3418 N N . ARG C 1 73 ? 15.522 23.277 55.692 1.00 27.96 57 ARG C N 1
ATOM 3419 C CA . ARG C 1 73 ? 14.849 22.053 56.119 1.00 29.18 57 ARG C CA 1
ATOM 3420 C C . ARG C 1 73 ? 15.792 20.885 56.392 1.00 26.38 57 ARG C C 1
ATOM 3421 O O . ARG C 1 73 ? 15.428 19.932 57.075 1.00 25.56 57 ARG C O 1
ATOM 3429 N N . LYS C 1 74 ? 17.002 20.961 55.858 1.00 24.83 58 LYS C N 1
ATOM 3430 C CA . LYS C 1 74 ? 17.978 19.902 56.055 1.00 24.18 58 LYS C CA 1
ATOM 3431 C C . LYS C 1 74 ? 18.861 20.131 57.275 1.00 23.30 58 LYS C C 1
ATOM 3432 O O . LYS C 1 74 ? 19.614 19.240 57.677 1.00 20.97 58 LYS C O 1
ATOM 3438 N N . LEU C 1 75 ? 18.771 21.316 57.868 1.00 20.02 59 LEU C N 1
ATOM 3439 C CA . LEU C 1 75 ? 19.605 21.629 59.022 1.00 20.47 59 LEU C CA 1
ATOM 3440 C C . LEU C 1 75 ? 19.065 21.114 60.345 1.00 19.93 59 LEU C C 1
ATOM 3441 O O . LEU C 1 75 ? 17.863 21.171 60.610 1.00 19.59 59 LEU C O 1
ATOM 3446 N N . VAL C 1 76 ? 19.977 20.598 61.163 1.00 19.06 60 VAL C N 1
ATOM 3447 C CA . VAL C 1 76 ? 19.655 20.093 62.490 1.00 18.02 60 VAL C CA 1
ATOM 3448 C C . VAL C 1 76 ? 20.650 20.750 63.443 1.00 19.73 60 VAL C C 1
ATOM 3449 O O . VAL C 1 76 ? 21.863 20.650 63.243 1.00 18.99 60 VAL C O 1
ATOM 3453 N N . MET C 1 77 ? 20.150 21.435 64.466 1.00 18.59 61 MET C N 1
ATOM 3454 C CA . MET C 1 77 ? 21.048 22.070 65.416 1.00 17.05 61 MET C CA 1
ATOM 3455 C C . MET C 1 77 ? 21.273 21.117 66.581 1.00 18.68 61 MET C C 1
ATOM 3456 O O . MET C 1 77 ? 20.326 20.671 67.234 1.00 16.48 61 MET C O 1
ATOM 3461 N N . ASN C 1 78 ? 22.533 20.784 66.821 1.00 18.46 62 ASN C N 1
ATOM 3462 C CA . ASN C 1 78 ? 22.874 19.897 67.923 1.00 19.07 62 ASN C CA 1
ATOM 3463 C C . ASN C 1 78 ? 23.111 20.704 69.198 1.00 17.35 62 ASN C C 1
ATOM 3464 O O . ASN C 1 78 ? 23.883 21.663 69.196 1.00 17.10 62 ASN C O 1
ATOM 3469 N N . GLY C 1 79 ? 22.419 20.324 70.269 1.00 17.92 63 GLY C N 1
ATOM 3470 C CA . GLY C 1 79 ? 22.589 20.974 71.559 1.00 19.21 63 GLY C CA 1
ATOM 3471 C C . GLY C 1 79 ? 22.045 22.373 71.794 1.00 18.49 63 GLY C C 1
ATOM 3472 O O . GLY C 1 79 ? 21.354 22.605 72.792 1.00 19.48 63 GLY C O 1
ATOM 3473 N N . ARG C 1 80 ? 22.351 23.304 70.897 1.00 17.07 64 ARG C N 1
ATOM 3474 C CA . ARG C 1 80 ? 21.903 24.689 71.048 1.00 17.17 64 ARG C CA 1
ATOM 3475 C C . ARG C 1 80 ? 20.462 24.920 70.605 1.00 17.79 64 ARG C C 1
ATOM 3476 O O . ARG C 1 80 ? 20.210 25.357 69.481 1.00 15.28 64 ARG C O 1
ATOM 3484 N N . VAL C 1 81 ? 19.523 24.636 71.502 1.00 15.90 65 VAL C N 1
ATOM 3485 C CA . VAL C 1 81 ? 18.110 24.824 71.212 1.00 16.21 65 VAL C CA 1
ATOM 3486 C C . VAL C 1 81 ? 17.805 26.312 71.018 1.00 16.66 65 VAL C C 1
ATOM 3487 O O . VAL C 1 81 ? 16.961 26.674 70.194 1.00 15.77 65 VAL C O 1
ATOM 3491 N N . ASP C 1 82 ? 18.490 27.177 71.766 1.00 16.89 66 ASP C N 1
ATOM 3492 C CA . ASP C 1 82 ? 18.249 28.610 71.622 1.00 16.36 66 ASP C CA 1
ATOM 3493 C C . ASP C 1 82 ? 18.635 29.088 70.222 1.00 17.50 66 ASP C C 1
ATOM 3494 O O . ASP C 1 82 ? 17.864 29.794 69.560 1.00 17.74 66 ASP C O 1
ATOM 3499 N N . ILE C 1 83 ? 19.820 28.698 69.764 1.00 15.57 67 ILE C N 1
ATOM 3500 C CA . ILE C 1 83 ? 20.252 29.089 68.433 1.00 16.82 67 ILE C CA 1
ATOM 3501 C C . ILE C 1 83 ? 19.249 28.609 67.388 1.00 16.01 67 ILE C C 1
ATOM 3502 O O . ILE C 1 83 ? 18.930 29.338 66.455 1.00 14.62 67 ILE C O 1
ATOM 3507 N N . ALA C 1 84 ? 18.747 27.386 67.548 1.00 16.34 68 ALA C N 1
ATOM 3508 C CA . ALA C 1 84 ? 17.776 26.839 66.598 1.00 17.52 68 ALA C CA 1
ATOM 3509 C C . ALA C 1 84 ? 16.533 27.724 66.520 1.00 17.69 68 ALA C C 1
ATOM 3510 O O . ALA C 1 84 ? 16.065 28.075 65.433 1.00 19.20 68 ALA C O 1
ATOM 3512 N N . LEU C 1 85 ? 16.005 28.079 67.684 1.00 17.30 69 LEU C N 1
ATOM 3513 C CA . LEU C 1 85 ? 14.813 28.915 67.772 1.00 20.77 69 LEU C CA 1
ATOM 3514 C C . LEU C 1 85 ? 14.980 30.279 67.110 1.00 20.95 69 LEU C C 1
ATOM 3515 O O . LEU C 1 85 ? 14.082 30.753 66.415 1.00 20.43 69 LEU C O 1
ATOM 3520 N N . PHE C 1 86 ? 16.133 30.905 67.321 1.00 20.80 70 PHE C N 1
ATOM 3521 C CA . PHE C 1 86 ? 16.380 32.227 66.757 1.00 21.69 70 PHE C CA 1
ATOM 3522 C C . PHE C 1 86 ? 16.941 32.208 65.342 1.00 20.99 70 PHE C C 1
ATOM 3523 O O . PHE C 1 86 ? 17.224 33.258 64.776 1.00 23.55 70 PHE C O 1
ATOM 3531 N N . SER C 1 87 ? 17.087 31.019 64.765 1.00 20.37 71 SER C N 1
ATOM 3532 C CA . SER C 1 87 ? 17.616 30.892 63.412 1.00 21.85 71 SER C CA 1
ATOM 3533 C C . SER C 1 87 ? 16.618 30.236 62.466 1.00 22.31 71 SER C C 1
ATOM 3534 O O . SER C 1 87 ? 16.937 29.966 61.311 1.00 22.61 71 SER C O 1
ATOM 3537 N N . THR C 1 88 ? 15.414 29.975 62.959 1.00 23.52 72 THR C N 1
ATOM 3538 C CA . THR C 1 88 ? 14.380 29.343 62.144 1.00 27.33 72 THR C CA 1
ATOM 3539 C C . THR C 1 88 ? 14.741 27.897 61.780 1.00 25.56 72 THR C C 1
ATOM 3540 O O . THR C 1 88 ? 14.403 27.418 60.698 1.00 24.56 72 THR C O 1
ATOM 3544 N N . ILE C 1 89 ? 15.442 27.204 62.672 1.00 23.80 73 ILE C N 1
ATOM 3545 C CA . ILE C 1 89 ? 15.790 25.806 62.422 1.00 21.70 73 ILE C CA 1
ATOM 3546 C C . ILE C 1 89 ? 14.864 24.986 63.308 1.00 22.58 73 ILE C C 1
ATOM 3547 O O . ILE C 1 89 ? 14.915 25.080 64.529 1.00 22.40 73 ILE C O 1
ATOM 3552 N N . HIS C 1 90 ? 14.009 24.185 62.681 1.00 23.20 74 HIS C N 1
ATOM 3553 C CA . HIS C 1 90 ? 13.025 23.397 63.411 1.00 23.32 74 HIS C CA 1
ATOM 3554 C C . HIS C 1 90 ? 13.434 21.984 63.800 1.00 23.39 74 HIS C C 1
ATOM 3555 O O . HIS C 1 90 ? 12.587 21.178 64.186 1.00 23.48 74 HIS C O 1
ATOM 3562 N N . ARG C 1 91 ? 14.719 21.674 63.702 1.00 20.82 75 ARG C N 1
ATOM 3563 C CA . ARG C 1 91 ? 15.184 20.340 64.056 1.00 21.48 75 ARG C CA 1
ATOM 3564 C C . ARG C 1 91 ? 16.340 20.441 65.039 1.00 18.98 75 ARG C C 1
ATOM 3565 O O . ARG C 1 91 ? 17.297 21.182 64.804 1.00 20.61 75 ARG C O 1
ATOM 3573 N N . VAL C 1 92 ? 16.241 19.710 66.146 1.00 18.32 76 VAL C N 1
ATOM 3574 C CA . VAL C 1 92 ? 17.291 19.719 67.156 1.00 18.19 76 VAL C CA 1
ATOM 3575 C C . VAL C 1 92 ? 17.724 18.315 67.569 1.00 18.93 76 VAL C C 1
ATOM 3576 O O . VAL C 1 92 ? 16.921 17.381 67.589 1.00 19.70 76 VAL C O 1
ATOM 3580 N N . GLN C 1 93 ? 19.009 18.178 67.880 1.00 17.73 77 GLN C N 1
ATOM 3581 C CA . GLN C 1 93 ? 19.578 16.914 68.324 1.00 18.91 77 GLN C CA 1
ATOM 3582 C C . GLN C 1 93 ? 20.001 17.158 69.773 1.00 19.62 77 GLN C C 1
ATOM 3583 O O . GLN C 1 93 ? 20.839 18.024 70.045 1.00 18.67 77 GLN C O 1
ATOM 3589 N N . LEU C 1 94 ? 19.415 16.400 70.698 1.00 19.47 78 LEU C N 1
ATOM 3590 C CA . LEU C 1 94 ? 19.702 16.556 72.122 1.00 18.13 78 LEU C CA 1
ATOM 3591 C C . LEU C 1 94 ? 20.705 15.560 72.690 1.00 18.88 78 LEU C C 1
ATOM 3592 O O . LEU C 1 94 ? 20.438 14.356 72.737 1.00 19.87 78 LEU C O 1
ATOM 3597 N N . PRO C 1 95 ? 21.878 16.050 73.129 1.00 17.20 79 PRO C N 1
ATOM 3598 C CA . PRO C 1 95 ? 22.909 15.180 73.703 1.00 19.16 79 PRO C CA 1
ATOM 3599 C C . PRO C 1 95 ? 22.389 14.448 74.943 1.00 20.55 79 PRO C C 1
ATOM 3600 O O . PRO C 1 95 ? 21.418 14.882 75.582 1.00 19.83 79 PRO C O 1
ATOM 3604 N N . SER C 1 96 ? 23.032 13.332 75.271 1.00 21.00 80 SER C N 1
ATOM 3605 C CA . SER C 1 96 ? 22.659 12.548 76.444 1.00 20.03 80 SER C CA 1
ATOM 3606 C C . SER C 1 96 ? 22.922 13.399 77.686 1.00 19.45 80 SER C C 1
ATOM 3607 O O . SER C 1 96 ? 23.993 13.991 77.822 1.00 17.78 80 SER C O 1
ATOM 3610 N N . GLY C 1 97 ? 21.943 13.468 78.584 1.00 19.63 81 GLY C N 1
ATOM 3611 C CA . GLY C 1 97 ? 22.109 14.250 79.794 1.00 18.71 81 GLY C CA 1
ATOM 3612 C C . GLY C 1 97 ? 21.642 15.691 79.673 1.00 20.51 81 GLY C C 1
ATOM 3613 O O . GLY C 1 97 ? 21.647 16.426 80.660 1.00 17.86 81 GLY C O 1
ATOM 3614 N N . SER C 1 98 ? 21.243 16.113 78.475 1.00 18.58 82 SER C N 1
ATOM 3615 C CA . SER C 1 98 ? 20.769 17.483 78.308 1.00 19.38 82 SER C CA 1
ATOM 3616 C C . SER C 1 98 ? 19.246 17.540 78.450 1.00 19.09 82 SER C C 1
ATOM 3617 O O . SER C 1 98 ? 18.661 16.739 79.174 1.00 17.79 82 SER C O 1
ATOM 3620 N N . PHE C 1 99 ? 18.603 18.476 77.758 1.00 18.69 83 PHE C N 1
ATOM 3621 C CA . PHE C 1 99 ? 17.151 18.634 77.846 1.00 19.04 83 PHE C CA 1
ATOM 3622 C C . PHE C 1 99 ? 16.370 17.390 77.437 1.00 20.34 83 PHE C C 1
ATOM 3623 O O . PHE C 1 99 ? 16.798 16.633 76.568 1.00 20.78 83 PHE C O 1
ATOM 3631 N N . SER C 1 100 ? 15.214 17.183 78.060 1.00 21.32 84 SER C N 1
ATOM 3632 C CA . SER C 1 100 ? 14.379 16.039 77.709 1.00 23.73 84 SER C CA 1
ATOM 3633 C C . SER C 1 100 ? 13.448 16.487 76.588 1.00 22.86 84 SER C C 1
ATOM 3634 O O . SER C 1 100 ? 13.030 17.642 76.545 1.00 22.34 84 SER C O 1
ATOM 3637 N N . PRO C 1 101 ? 13.120 15.581 75.660 1.00 23.35 85 PRO C N 1
ATOM 3638 C CA . PRO C 1 101 ? 12.226 15.930 74.554 1.00 23.70 85 PRO C CA 1
ATOM 3639 C C . PRO C 1 101 ? 10.905 16.491 75.079 1.00 23.24 85 PRO C C 1
ATOM 3640 O O . PRO C 1 101 ? 10.376 17.463 74.541 1.00 24.48 85 PRO C O 1
ATOM 3644 N N . LYS C 1 102 ? 10.391 15.879 76.142 1.00 23.05 86 LYS C N 1
ATOM 3645 C CA . LYS C 1 102 ? 9.132 16.300 76.744 1.00 25.48 86 LYS C CA 1
ATOM 3646 C C . LYS C 1 102 ? 9.141 17.787 77.102 1.00 27.02 86 LYS C C 1
ATOM 3647 O O . LYS C 1 102 ? 8.198 18.510 76.780 1.00 25.25 86 LYS C O 1
ATOM 3649 N N . GLN C 1 103 ? 10.206 18.231 77.767 1.00 26.99 87 GLN C N 1
ATOM 3650 C CA . GLN C 1 103 ? 10.359 19.635 78.164 1.00 27.62 87 GLN C CA 1
ATOM 3651 C C . GLN C 1 103 ? 10.234 20.545 76.960 1.00 25.65 87 GLN C C 1
ATOM 3652 O O . GLN C 1 103 ? 9.412 21.459 76.922 1.00 26.69 87 GLN C O 1
ATOM 3658 N N . ILE C 1 104 ? 11.101 20.291 75.988 1.00 24.48 88 ILE C N 1
ATOM 3659 C CA . ILE C 1 104 ? 11.166 21.073 74.765 1.00 22.83 88 ILE C CA 1
ATOM 3660 C C . ILE C 1 104 ? 9.880 21.065 73.945 1.00 22.43 88 ILE C C 1
ATOM 3661 O O . ILE C 1 104 ? 9.445 22.109 73.456 1.00 20.88 88 ILE C O 1
ATOM 3666 N N . ARG C 1 105 ? 9.270 19.896 73.801 1.00 21.19 89 ARG C N 1
ATOM 3667 C CA . ARG C 1 105 ? 8.045 19.786 73.024 1.00 22.77 89 ARG C CA 1
ATOM 3668 C C . ARG C 1 105 ? 6.906 20.589 73.645 1.00 22.10 89 ARG C C 1
ATOM 3669 O O . ARG C 1 105 ? 6.124 21.216 72.929 1.00 19.30 89 ARG C O 1
ATOM 3677 N N . ALA C 1 106 ? 6.824 20.580 74.973 1.00 21.84 90 ALA C N 1
ATOM 3678 C CA . ALA C 1 106 ? 5.775 21.315 75.675 1.00 22.77 90 ALA C CA 1
ATOM 3679 C C . ALA C 1 106 ? 5.823 22.805 75.347 1.00 22.59 90 ALA C C 1
ATOM 3680 O O . ALA C 1 106 ? 4.784 23.441 75.170 1.00 23.73 90 ALA C O 1
ATOM 3682 N N . ARG C 1 107 ? 7.025 23.364 75.263 1.00 21.88 91 ARG C N 1
ATOM 3683 C CA . ARG C 1 107 ? 7.162 24.784 74.956 1.00 22.19 91 ARG C CA 1
ATOM 3684 C C . ARG C 1 107 ? 7.232 25.048 73.454 1.00 22.08 91 ARG C C 1
ATOM 3685 O O . ARG C 1 107 ? 6.680 26.033 72.969 1.00 22.59 91 ARG C O 1
ATOM 3693 N N . PHE C 1 108 ? 7.900 24.160 72.721 1.00 20.40 92 PHE C N 1
ATOM 3694 C CA . PHE C 1 108 ? 8.063 24.322 71.280 1.00 22.24 92 PHE C CA 1
ATOM 3695 C C . PHE C 1 108 ? 7.573 23.093 70.515 1.00 23.91 92 PHE C C 1
ATOM 3696 O O . PHE C 1 108 ? 8.371 22.276 70.064 1.00 22.50 92 PHE C O 1
ATOM 3704 N N . PRO C 1 109 ? 6.245 22.962 70.344 1.00 26.64 93 PRO C N 1
ATOM 3705 C CA . PRO C 1 109 ? 5.617 21.836 69.637 1.00 27.64 93 PRO C CA 1
ATOM 3706 C C . PRO C 1 109 ? 6.048 21.631 68.177 1.00 28.12 93 PRO C C 1
ATOM 3707 O O . PRO C 1 109 ? 5.921 20.529 67.636 1.00 28.32 93 PRO C O 1
ATOM 3711 N N . HIS C 1 110 ? 6.558 22.680 67.540 1.00 26.05 94 HIS C N 1
ATOM 3712 C CA . HIS C 1 110 ? 6.965 22.582 66.137 1.00 26.97 94 HIS C CA 1
ATOM 3713 C C . HIS C 1 110 ? 8.297 21.876 65.888 1.00 26.58 94 HIS C C 1
ATOM 3714 O O . HIS C 1 110 ? 8.606 21.504 64.755 1.00 25.45 94 HIS C O 1
ATOM 3721 N N . LEU C 1 111 ? 9.084 21.680 66.939 1.00 26.08 95 LEU C N 1
ATOM 3722 C CA . LEU C 1 111 ? 10.391 21.055 66.777 1.00 24.83 95 LEU C CA 1
ATOM 3723 C C . LEU C 1 111 ? 10.417 19.548 66.579 1.00 25.43 95 LEU C C 1
ATOM 3724 O O . LEU C 1 111 ? 9.657 18.809 67.202 1.00 23.63 95 LEU C O 1
ATOM 3729 N N . HIS C 1 112 ? 11.310 19.115 65.693 1.00 24.98 96 HIS C N 1
ATOM 3730 C CA . HIS C 1 112 ? 11.535 17.705 65.417 1.00 25.59 96 HIS C CA 1
ATOM 3731 C C . HIS C 1 112 ? 12.670 17.409 66.390 1.00 24.30 96 HIS C C 1
ATOM 3732 O O . HIS C 1 112 ? 13.726 18.040 66.326 1.00 21.19 96 HIS C O 1
ATOM 3739 N N . ILE C 1 113 ? 12.467 16.454 67.290 1.00 24.77 97 ILE C N 1
ATOM 3740 C CA . ILE C 1 113 ? 13.483 16.162 68.289 1.00 23.32 97 ILE C CA 1
ATOM 3741 C C . ILE C 1 113 ? 14.193 14.819 68.205 1.00 23.79 97 ILE C C 1
ATOM 3742 O O . ILE C 1 113 ? 13.562 13.764 68.221 1.00 23.33 97 ILE C O 1
ATOM 3747 N N . GLY C 1 114 ? 15.519 14.874 68.130 1.00 21.50 98 GLY C N 1
ATOM 3748 C CA . GLY C 1 114 ? 16.313 13.661 68.102 1.00 23.44 98 GLY C CA 1
ATOM 3749 C C . GLY C 1 114 ? 17.092 13.546 69.405 1.00 22.90 98 GLY C C 1
ATOM 3750 O O . GLY C 1 114 ? 17.502 14.555 69.978 1.00 21.91 98 GLY C O 1
ATOM 3751 N N . ARG C 1 115 ? 17.287 12.326 69.891 1.00 22.29 99 ARG C N 1
ATOM 3752 C CA . ARG C 1 115 ? 18.038 12.117 71.128 1.00 21.13 99 ARG C CA 1
ATOM 3753 C C . ARG C 1 115 ? 19.257 11.243 70.874 1.00 21.86 99 ARG C C 1
ATOM 3754 O O . ARG C 1 115 ? 19.146 10.181 70.254 1.00 22.89 99 ARG C O 1
ATOM 3762 N N . SER C 1 116 ? 20.420 11.699 71.333 1.00 18.15 100 SER C N 1
ATOM 3763 C CA . SER C 1 116 ? 21.649 10.931 71.186 1.00 21.12 100 SER C CA 1
ATOM 3764 C C . SER C 1 116 ? 21.711 9.943 72.359 1.00 22.63 100 SER C C 1
ATOM 3765 O O . SER C 1 116 ? 21.813 10.354 73.520 1.00 20.66 100 SER C O 1
ATOM 3768 N N . VAL C 1 117 ? 21.636 8.648 72.051 1.00 22.71 101 VAL C N 1
ATOM 3769 C CA . VAL C 1 117 ? 21.658 7.601 73.073 1.00 22.77 101 VAL C CA 1
ATOM 3770 C C . VAL C 1 117 ? 22.885 6.702 72.950 1.00 27.15 101 VAL C C 1
ATOM 3771 O O . VAL C 1 117 ? 23.501 6.610 71.882 1.00 26.93 101 VAL C O 1
ATOM 3775 N N . HIS C 1 118 ? 23.234 6.019 74.036 1.00 26.42 102 HIS C N 1
ATOM 3776 C CA . HIS C 1 118 ? 24.425 5.180 74.020 1.00 28.23 102 HIS C CA 1
ATOM 3777 C C . HIS C 1 118 ? 24.245 3.802 74.653 1.00 28.38 102 HIS C C 1
ATOM 3778 O O . HIS C 1 118 ? 25.221 3.092 74.888 1.00 26.84 102 HIS C O 1
ATOM 3785 N N . SER C 1 119 ? 22.997 3.434 74.922 1.00 29.15 103 SER C N 1
ATOM 3786 C CA . SER C 1 119 ? 22.684 2.146 75.525 1.00 30.71 103 SER C CA 1
ATOM 3787 C C . SER C 1 119 ? 21.240 1.815 75.201 1.00 33.06 103 SER C C 1
ATOM 3788 O O . SER C 1 119 ? 20.489 2.673 74.732 1.00 33.22 103 SER C O 1
ATOM 3791 N N . LEU C 1 120 ? 20.855 0.572 75.470 1.00 33.32 104 LEU C N 1
ATOM 3792 C CA . LEU C 1 120 ? 19.501 0.104 75.208 1.00 35.10 104 LEU C CA 1
ATOM 3793 C C . LEU C 1 120 ? 18.484 0.821 76.094 1.00 33.53 104 LEU C C 1
ATOM 3794 O O . LEU C 1 120 ? 17.449 1.280 75.616 1.00 32.96 104 LEU C O 1
ATOM 3799 N N . GLU C 1 121 ? 18.781 0.918 77.385 1.00 35.22 105 GLU C N 1
ATOM 3800 C CA . GLU C 1 121 ? 17.874 1.577 78.318 1.00 35.94 105 GLU C CA 1
ATOM 3801 C C . GLU C 1 121 ? 17.664 3.047 77.959 1.00 33.50 105 GLU C C 1
ATOM 3802 O O . GLU C 1 121 ? 16.556 3.570 78.075 1.00 32.33 105 GLU C O 1
ATOM 3808 N N . GLU C 1 122 ? 18.726 3.715 77.528 1.00 31.75 106 GLU C N 1
ATOM 3809 C CA . GLU C 1 122 ? 18.605 5.118 77.154 1.00 31.40 106 GLU C CA 1
ATOM 3810 C C . GLU C 1 122 ? 17.746 5.275 75.899 1.00 30.30 106 GLU C C 1
ATOM 3811 O O . GLU C 1 122 ? 17.002 6.246 75.767 1.00 31.20 106 GLU C O 1
ATOM 3817 N N . ALA C 1 123 ? 17.840 4.314 74.985 1.00 29.78 107 ALA C N 1
ATOM 3818 C CA . ALA C 1 123 ? 17.055 4.366 73.757 1.00 29.20 107 ALA C CA 1
ATOM 3819 C C . ALA C 1 123 ? 15.568 4.232 74.069 1.00 29.69 107 ALA C C 1
ATOM 3820 O O . ALA C 1 123 ? 14.748 5.009 73.581 1.00 27.42 107 ALA C O 1
ATOM 3822 N N . VAL C 1 124 ? 15.219 3.243 74.884 1.00 30.39 108 VAL C N 1
ATOM 3823 C CA . VAL C 1 124 ? 13.821 3.033 75.244 1.00 32.56 108 VAL C CA 1
ATOM 3824 C C . VAL C 1 124 ? 13.290 4.200 76.061 1.00 31.92 108 VAL C C 1
ATOM 3825 O O . VAL C 1 124 ? 12.126 4.577 75.940 1.00 32.04 108 VAL C O 1
ATOM 3829 N N . GLN C 1 125 ? 14.146 4.775 76.893 1.00 33.37 109 GLN C N 1
ATOM 3830 C CA . GLN C 1 125 ? 13.741 5.909 77.714 1.00 33.95 109 GLN C CA 1
ATOM 3831 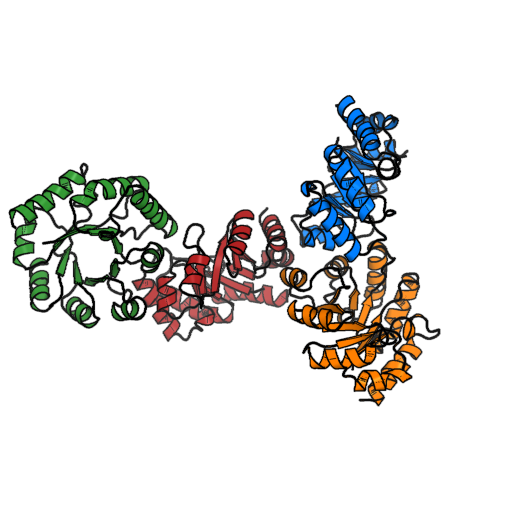C C . GLN C 1 125 ? 13.488 7.112 76.802 1.00 33.32 109 GLN C C 1
ATOM 3832 O O . GLN C 1 125 ? 12.559 7.895 77.023 1.00 33.82 109 GLN C O 1
ATOM 3838 N N . ALA C 1 126 ? 14.312 7.242 75.766 1.00 31.51 110 ALA C N 1
ATOM 3839 C CA . ALA C 1 126 ? 14.180 8.343 74.817 1.00 31.66 110 ALA C CA 1
ATOM 3840 C 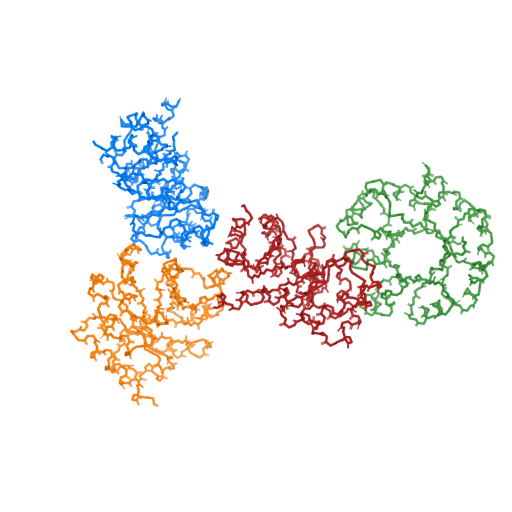C . ALA C 1 126 ? 12.832 8.280 74.106 1.00 32.02 110 ALA C C 1
ATOM 3841 O O . ALA C 1 126 ? 12.172 9.302 73.920 1.00 31.72 110 ALA C O 1
ATOM 3843 N N . GLU C 1 127 ? 12.427 7.080 73.701 1.00 32.39 111 GLU C N 1
ATOM 3844 C CA . GLU C 1 127 ? 11.146 6.918 73.025 1.00 34.03 111 GLU C CA 1
ATOM 3845 C C . GLU C 1 127 ? 10.023 7.224 74.008 1.00 34.29 111 GLU C C 1
ATOM 3846 O O . GLU C 1 127 ? 8.999 7.800 73.638 1.00 34.81 111 GLU C O 1
ATOM 3852 N N . LYS C 1 128 ? 10.221 6.835 75.264 1.00 34.98 112 LYS C N 1
ATOM 3853 C CA . LYS C 1 128 ? 9.225 7.087 76.295 1.00 36.90 112 LYS C CA 1
ATOM 3854 C C . LYS C 1 128 ? 9.082 8.585 76.520 1.00 36.52 112 LYS C C 1
ATOM 3855 O O . LYS C 1 128 ? 7.983 9.080 76.756 1.00 37.50 112 LYS C O 1
ATOM 3861 N N . GLU C 1 129 ? 10.199 9.303 76.440 1.00 37.66 113 GLU C N 1
ATOM 3862 C CA . GLU C 1 129 ? 10.194 10.748 76.636 1.00 36.93 113 GLU C CA 1
ATOM 3863 C C . GLU C 1 129 ? 9.782 11.494 75.372 1.00 36.55 113 GLU C C 1
ATOM 3864 O O . GLU C 1 129 ? 9.999 12.699 75.239 1.00 36.62 113 GLU C O 1
ATOM 3870 N N . ASP C 1 130 ? 9.180 10.745 74.454 1.00 36.33 114 ASP C N 1
ATOM 3871 C CA . ASP C 1 130 ? 8.655 11.250 73.191 1.00 35.58 114 ASP C CA 1
ATOM 3872 C C . ASP C 1 130 ? 9.627 11.839 72.166 1.00 34.57 114 ASP C C 1
ATOM 3873 O O . ASP C 1 130 ? 9.311 12.826 71.499 1.00 32.40 114 ASP C O 1
ATOM 3878 N N . ALA C 1 131 ? 10.803 11.237 72.029 1.00 31.46 115 ALA C N 1
ATOM 3879 C CA . ALA C 1 131 ? 11.765 11.711 71.041 1.00 30.77 115 ALA C CA 1
ATOM 3880 C C . ALA C 1 131 ? 11.244 11.246 69.677 1.00 30.81 115 ALA C C 1
ATOM 3881 O O . ALA C 1 131 ? 10.583 10.213 69.590 1.00 30.39 115 ALA C O 1
ATOM 3883 N N . ASP C 1 132 ? 11.530 11.998 68.617 1.00 28.72 116 ASP C N 1
ATOM 3884 C CA . ASP C 1 132 ? 11.063 11.615 67.284 1.00 28.81 116 ASP C CA 1
ATOM 3885 C C . ASP C 1 132 ? 11.931 10.513 66.692 1.00 27.70 116 ASP C C 1
ATOM 3886 O O . ASP C 1 132 ? 11.473 9.713 65.880 1.00 29.41 116 ASP C O 1
ATOM 3891 N N . TYR C 1 133 ? 13.190 10.477 67.106 1.00 26.47 117 TYR C N 1
ATOM 3892 C CA . TYR C 1 133 ? 14.123 9.468 66.631 1.00 25.62 117 TYR C CA 1
ATOM 3893 C C . TYR C 1 133 ? 15.335 9.501 67.545 1.00 26.39 117 TYR C C 1
ATOM 3894 O O . TYR C 1 133 ? 15.463 10.400 68.379 1.00 27.68 117 TYR C O 1
ATOM 3903 N N . VAL C 1 134 ? 16.208 8.512 67.416 1.00 24.96 118 VAL C N 1
ATOM 3904 C CA . VAL C 1 134 ? 17.412 8.482 68.228 1.00 24.20 118 VAL C CA 1
ATOM 3905 C C . VAL C 1 134 ? 18.628 8.319 67.346 1.00 25.96 118 VAL C C 1
ATOM 3906 O O . VAL C 1 134 ? 18.542 7.818 66.224 1.00 26.54 118 VAL C O 1
ATOM 3910 N N . LEU C 1 135 ? 19.758 8.765 67.870 1.00 25.22 119 LEU C N 1
ATOM 3911 C CA . LEU C 1 135 ? 21.033 8.667 67.190 1.00 27.77 119 LEU C CA 1
ATOM 3912 C C . LEU C 1 135 ? 21.858 7.782 68.120 1.00 29.46 119 LEU C C 1
ATOM 3913 O O . LEU C 1 135 ? 22.288 8.232 69.187 1.00 28.88 119 LEU C O 1
ATOM 3918 N N . PHE C 1 136 ? 22.027 6.514 67.740 1.00 31.35 120 PHE C N 1
ATOM 3919 C CA . PHE C 1 136 ? 22.797 5.561 68.539 1.00 33.25 120 PHE C CA 1
ATOM 3920 C C . PHE C 1 136 ? 24.251 5.670 68.114 1.00 35.28 120 PHE C C 1
ATOM 3921 O O . PHE C 1 136 ? 24.603 5.320 66.986 1.00 34.63 120 PHE C O 1
ATOM 3929 N N . GLY C 1 137 ? 25.097 6.124 69.034 1.00 38.98 121 GLY C N 1
ATOM 3930 C CA . GLY C 1 137 ? 26.487 6.351 68.694 1.00 43.86 121 GLY C CA 1
ATOM 3931 C C . GLY C 1 137 ? 27.656 5.492 69.119 1.00 47.03 121 GLY C C 1
ATOM 3932 O O . GLY C 1 137 ? 27.717 4.938 70.221 1.00 46.11 121 GLY C O 1
ATOM 3933 N N . HIS C 1 138 ? 28.621 5.452 68.205 1.00 49.22 122 HIS C N 1
ATOM 3934 C CA . HIS C 1 138 ? 29.850 4.697 68.346 1.00 49.94 122 HIS C CA 1
ATOM 3935 C C . HIS C 1 138 ? 29.578 3.210 68.278 1.00 49.25 122 HIS C C 1
ATOM 3936 O O . HIS C 1 138 ? 29.852 2.467 69.219 1.00 48.93 122 HIS C O 1
ATOM 3943 N N . VAL C 1 139 ? 29.018 2.787 67.149 1.00 47.55 123 VAL C N 1
ATOM 3944 C CA . VAL C 1 139 ? 28.722 1.382 66.938 1.00 46.50 123 VAL C CA 1
ATOM 3945 C C . VAL C 1 139 ? 30.052 0.736 66.566 1.00 45.92 123 VAL C C 1
ATOM 3946 O O . VAL C 1 139 ? 30.235 -0.471 66.705 1.00 46.83 123 VAL C O 1
ATOM 3950 N N . PHE C 1 140 ? 30.976 1.565 66.088 1.00 44.49 124 PHE C N 1
ATOM 3951 C CA . PHE C 1 140 ? 32.309 1.110 65.712 1.00 44.88 124 PHE C CA 1
ATOM 3952 C C . PHE C 1 140 ? 33.343 1.873 66.529 1.00 45.13 124 PHE C C 1
ATOM 3953 O O . PHE C 1 140 ? 34.494 2.009 66.124 1.00 46.83 124 PHE C O 1
ATOM 3961 N N . ARG C 1 151 ? 29.637 -6.038 67.981 1.00 49.87 135 ARG C N 1
ATOM 3962 C CA . ARG C 1 151 ? 29.942 -5.277 69.188 1.00 49.72 135 ARG C CA 1
ATOM 3963 C C . ARG C 1 151 ? 28.974 -4.102 69.300 1.00 49.98 135 ARG C C 1
ATOM 3964 O O . ARG C 1 151 ? 28.063 -4.106 70.133 1.00 50.62 135 ARG C O 1
ATOM 3966 N N . GLY C 1 152 ? 29.176 -3.095 68.456 1.00 48.40 136 GLY C N 1
ATOM 3967 C CA . GLY C 1 152 ? 28.292 -1.947 68.466 1.00 44.07 136 GLY C CA 1
ATOM 3968 C C . GLY C 1 152 ? 27.054 -2.269 67.651 1.00 41.00 136 GLY C C 1
ATOM 3969 O O . GLY C 1 152 ? 25.936 -1.904 68.015 1.00 39.49 136 GLY C O 1
ATOM 3970 N N . VAL C 1 153 ? 27.261 -2.979 66.548 1.00 38.49 137 VAL C N 1
ATOM 3971 C CA . VAL C 1 153 ? 26.172 -3.355 65.659 1.00 36.13 137 VAL C CA 1
ATOM 3972 C C . VAL C 1 153 ? 25.110 -4.184 66.370 1.00 35.23 137 VAL C C 1
ATOM 3973 O O . VAL C 1 153 ? 23.912 -4.024 66.120 1.00 33.95 137 VAL C O 1
ATOM 3977 N N . SER C 1 154 ? 25.549 -5.072 67.255 1.00 34.65 138 SER C N 1
ATOM 3978 C CA . SER C 1 154 ? 24.620 -5.923 67.983 1.00 33.15 138 SER C CA 1
ATOM 3979 C C . SER C 1 154 ? 23.655 -5.090 68.816 1.00 32.08 138 SER C C 1
ATOM 3980 O O . SER C 1 154 ? 22.445 -5.319 68.786 1.00 30.67 138 SER C O 1
ATOM 3983 N N . LEU C 1 155 ? 24.191 -4.128 69.560 1.00 32.47 139 LEU C N 1
ATOM 3984 C CA . LEU C 1 155 ? 23.360 -3.259 70.390 1.00 33.14 139 LEU C CA 1
ATOM 3985 C C . LEU C 1 155 ? 22.460 -2.445 69.463 1.00 32.96 139 LEU C C 1
ATOM 3986 O O . LEU C 1 155 ? 21.281 -2.218 69.751 1.00 31.52 139 LEU C O 1
ATOM 3991 N N . LEU C 1 156 ? 23.026 -2.021 68.338 1.00 34.29 140 LEU C N 1
ATOM 3992 C CA . LEU C 1 156 ? 22.279 -1.258 67.346 1.00 34.89 140 LEU C CA 1
ATOM 3993 C C . LEU C 1 156 ? 21.045 -2.058 66.962 1.00 35.62 140 LEU C C 1
ATOM 3994 O O . LEU C 1 156 ? 19.938 -1.524 66.895 1.00 36.02 140 LEU C O 1
ATOM 3999 N N . SER C 1 157 ? 21.248 -3.351 66.720 1.00 36.90 141 SER C N 1
ATOM 4000 C CA . SER C 1 157 ? 20.162 -4.246 66.341 1.00 37.18 141 SER C CA 1
ATOM 4001 C C . SER C 1 157 ? 19.147 -4.415 67.465 1.00 36.39 141 SER C C 1
ATOM 4002 O O . SER C 1 157 ? 17.938 -4.369 67.231 1.00 37.60 141 SER C O 1
ATOM 4005 N N . ASP C 1 158 ? 19.632 -4.616 68.687 1.00 37.43 142 ASP C N 1
ATOM 4006 C CA . ASP C 1 158 ? 18.732 -4.785 69.826 1.00 37.45 142 ASP C CA 1
ATOM 4007 C C . ASP C 1 158 ? 17.818 -3.577 69.969 1.00 36.75 142 ASP C C 1
ATOM 4008 O O . ASP C 1 158 ? 16.609 -3.718 70.157 1.00 36.75 142 ASP C O 1
ATOM 4013 N N . ILE C 1 159 ? 18.405 -2.387 69.877 1.00 36.19 143 ILE C N 1
ATOM 4014 C CA . ILE C 1 159 ? 17.639 -1.157 70.002 1.00 35.23 143 ILE C CA 1
ATOM 4015 C C . ILE C 1 159 ? 16.563 -1.078 68.926 1.00 35.68 143 ILE C C 1
ATOM 4016 O O . ILE C 1 159 ? 15.401 -0.809 69.229 1.00 33.50 143 ILE C O 1
ATOM 4021 N N . LYS C 1 160 ? 16.944 -1.321 67.673 1.00 37.65 144 LYS C N 1
ATOM 4022 C CA . LYS C 1 160 ? 15.983 -1.284 66.573 1.00 39.54 144 LYS C CA 1
ATOM 4023 C C . LYS C 1 160 ? 14.828 -2.240 66.835 1.00 41.36 144 LYS C C 1
ATOM 4024 O O . LYS C 1 160 ? 13.702 -2.004 66.396 1.00 42.15 144 LYS C O 1
ATOM 4030 N N . GLN C 1 161 ? 15.112 -3.320 67.554 1.00 44.01 145 GLN C N 1
ATOM 4031 C CA . GLN C 1 161 ? 14.095 -4.313 67.874 1.00 46.00 145 GLN C CA 1
ATOM 4032 C C . GLN C 1 161 ? 13.157 -3.844 68.976 1.00 45.32 145 GLN C C 1
ATOM 4033 O O . GLN C 1 161 ? 11.942 -4.009 68.875 1.00 46.43 145 GLN C O 1
ATOM 4039 N N . ARG C 1 162 ? 13.718 -3.255 70.027 1.00 44.83 146 ARG C N 1
ATOM 4040 C CA . ARG C 1 162 ? 12.910 -2.783 71.147 1.00 45.21 146 ARG C CA 1
ATOM 4041 C C . ARG C 1 162 ? 12.174 -1.475 70.862 1.00 45.11 146 ARG C C 1
ATOM 4042 O O . ARG C 1 162 ? 11.021 -1.304 71.263 1.00 44.74 146 ARG C O 1
ATOM 4044 N N . ILE C 1 163 ? 12.837 -0.562 70.162 1.00 44.85 147 ILE C N 1
ATOM 4045 C CA . ILE C 1 163 ? 12.255 0.743 69.857 1.00 45.77 147 ILE C CA 1
ATOM 4046 C C . ILE C 1 163 ? 11.415 0.799 68.587 1.00 44.15 147 ILE C C 1
ATOM 4047 O O . ILE C 1 163 ? 11.667 0.078 67.622 1.00 43.86 147 ILE C O 1
ATOM 4052 N N . SER C 1 164 ? 10.419 1.679 68.601 1.00 41.98 148 SER C N 1
ATOM 4053 C CA . SER C 1 164 ? 9.519 1.854 67.473 1.00 40.84 148 SER C CA 1
ATOM 4054 C C . SER C 1 164 ? 9.840 3.087 66.618 1.00 39.92 148 SER C C 1
ATOM 4055 O O . SER C 1 164 ? 9.375 3.185 65.482 1.00 40.48 148 SER C O 1
ATOM 4058 N N . ILE C 1 165 ? 10.623 4.024 67.153 1.00 36.76 149 ILE C N 1
ATOM 4059 C CA . ILE C 1 165 ? 10.985 5.228 66.399 1.00 32.64 149 ILE C CA 1
ATOM 4060 C C . ILE C 1 165 ? 12.295 5.019 65.638 1.00 29.77 149 ILE C C 1
ATOM 4061 O O . ILE C 1 165 ? 13.098 4.159 65.998 1.00 28.39 149 ILE C O 1
ATOM 4066 N N . PRO C 1 166 ? 12.526 5.811 64.573 1.00 28.32 150 PRO C N 1
ATOM 4067 C CA . PRO C 1 166 ? 13.739 5.709 63.754 1.00 27.30 150 PRO C CA 1
ATOM 4068 C C . PRO C 1 166 ? 15.040 5.662 64.553 1.00 27.21 150 PRO C C 1
ATOM 4069 O O . PRO C 1 166 ? 15.171 6.321 65.584 1.00 25.85 150 PRO C O 1
ATOM 4073 N N . VAL C 1 167 ? 15.995 4.877 64.061 1.00 25.04 151 VAL C N 1
ATOM 4074 C CA . VAL C 1 167 ? 17.296 4.733 64.702 1.00 25.63 151 VAL C CA 1
ATOM 4075 C C . VAL C 1 167 ? 18.420 5.060 63.720 1.00 25.49 151 VAL C C 1
ATOM 4076 O O . VAL C 1 167 ? 18.651 4.320 62.762 1.00 25.91 151 VAL C O 1
ATOM 4080 N N . ILE C 1 168 ? 19.109 6.172 63.960 1.00 22.56 152 ILE C N 1
ATOM 4081 C CA . ILE C 1 168 ? 20.216 6.587 63.107 1.00 23.66 152 ILE C CA 1
ATOM 4082 C C . ILE C 1 168 ? 21.523 6.133 63.755 1.00 23.74 152 ILE C C 1
ATOM 4083 O O . ILE C 1 168 ? 21.797 6.466 64.908 1.00 24.87 152 ILE C O 1
ATOM 4088 N N . ALA C 1 169 ? 22.330 5.383 63.013 1.00 24.31 153 ALA C N 1
ATOM 4089 C CA . ALA C 1 169 ? 23.600 4.877 63.533 1.00 24.90 153 ALA C CA 1
ATOM 4090 C C . ALA C 1 169 ? 24.755 5.831 63.264 1.00 24.70 153 ALA C C 1
ATOM 4091 O O . ALA C 1 169 ? 24.881 6.374 62.164 1.00 23.52 153 ALA C O 1
ATOM 4093 N N . ILE C 1 170 ? 25.605 6.024 64.269 1.00 24.41 154 ILE C N 1
ATOM 4094 C CA . ILE C 1 170 ? 26.754 6.917 64.134 1.00 23.78 154 ILE C CA 1
ATOM 4095 C C . ILE C 1 170 ? 27.997 6.332 64.805 1.00 23.69 154 ILE C C 1
ATOM 4096 O O . ILE C 1 170 ? 27.891 5.549 65.749 1.00 23.45 154 ILE C O 1
ATOM 4101 N N . GLY C 1 171 ? 29.172 6.710 64.310 1.00 24.54 155 GLY C N 1
ATOM 4102 C CA . GLY C 1 171 ? 30.409 6.228 64.899 1.00 26.55 155 GLY C CA 1
ATOM 4103 C C . GLY C 1 171 ? 31.226 5.299 64.017 1.00 28.58 155 GLY C C 1
ATOM 4104 O O . GLY C 1 171 ? 30.988 4.093 63.986 1.00 27.14 155 GLY C O 1
ATOM 4105 N N . GLY C 1 172 ? 32.191 5.865 63.298 1.00 29.57 156 GLY C N 1
ATOM 4106 C CA . GLY C 1 172 ? 33.045 5.068 62.438 1.00 32.66 156 GLY C CA 1
ATOM 4107 C C . GLY C 1 172 ? 32.391 4.561 61.168 1.00 35.17 156 GLY C C 1
ATOM 4108 O O . GLY C 1 172 ? 32.869 3.601 60.560 1.00 35.74 156 GLY C O 1
ATOM 4109 N N . MET C 1 173 ? 31.300 5.202 60.760 1.00 35.22 157 MET C N 1
ATOM 4110 C CA . MET C 1 173 ? 30.597 4.803 59.549 1.00 34.76 157 MET C CA 1
ATOM 4111 C C . MET C 1 173 ? 31.481 4.950 58.311 1.00 35.21 157 MET C C 1
ATOM 4112 O O . MET C 1 173 ? 32.067 6.005 58.074 1.00 33.56 157 MET C O 1
ATOM 4117 N N . THR C 1 174 ? 31.580 3.876 57.534 1.00 35.99 158 THR C N 1
ATOM 4118 C CA . THR C 1 174 ? 32.364 3.866 56.302 1.00 36.66 158 THR C CA 1
ATOM 4119 C C . THR C 1 174 ? 31.548 3.103 55.266 1.00 36.67 158 THR C C 1
ATOM 4120 O O . THR C 1 174 ? 30.721 2.263 55.621 1.00 35.28 158 THR C O 1
ATOM 4124 N N . PRO C 1 175 ? 31.766 3.384 53.972 1.00 37.55 159 PRO C N 1
ATOM 4125 C CA . PRO C 1 175 ? 31.017 2.692 52.918 1.00 38.98 159 PRO C CA 1
ATOM 4126 C C . PRO C 1 175 ? 31.105 1.172 53.063 1.00 40.01 159 PRO C C 1
ATOM 4127 O O . PRO C 1 175 ? 30.150 0.451 52.775 1.00 40.58 159 PRO C O 1
ATOM 4131 N N . ASP C 1 176 ? 32.260 0.705 53.527 1.00 43.02 160 ASP C N 1
ATOM 4132 C CA . ASP C 1 176 ? 32.523 -0.718 53.720 1.00 46.19 160 ASP C CA 1
ATOM 4133 C C . ASP C 1 176 ? 31.663 -1.376 54.796 1.00 45.37 160 ASP C C 1
ATOM 4134 O O . ASP C 1 176 ? 31.337 -2.555 54.695 1.00 46.36 160 ASP C O 1
ATOM 4139 N N . ARG C 1 177 ? 31.298 -0.616 55.823 1.00 44.41 161 ARG C N 1
ATOM 4140 C CA . ARG C 1 177 ? 30.506 -1.150 56.928 1.00 42.02 161 ARG C CA 1
ATOM 4141 C C . ARG C 1 177 ? 29.010 -0.881 56.818 1.00 41.39 161 ARG C C 1
ATOM 4142 O O . ARG C 1 177 ? 28.235 -1.313 57.674 1.00 40.68 161 ARG C O 1
ATOM 4150 N N . LEU C 1 178 ? 28.600 -0.176 55.771 1.00 39.68 162 LEU C N 1
ATOM 4151 C CA . LEU C 1 178 ? 27.193 0.160 55.607 1.00 39.44 162 LEU C CA 1
ATOM 4152 C C . LEU C 1 178 ? 26.260 -1.046 55.526 1.00 40.17 162 LEU C C 1
ATOM 4153 O O . LEU C 1 178 ? 25.164 -1.026 56.094 1.00 39.69 162 LEU C O 1
ATOM 4158 N N . ARG C 1 179 ? 26.688 -2.096 54.830 1.00 40.04 163 ARG C N 1
ATOM 4159 C CA . ARG C 1 179 ? 25.866 -3.300 54.703 1.00 40.23 163 ARG C CA 1
ATOM 4160 C C . ARG C 1 179 ? 25.530 -3.853 56.086 1.00 38.23 163 ARG C C 1
ATOM 4161 O O . ARG C 1 179 ? 24.379 -4.165 56.380 1.00 37.83 163 ARG C O 1
ATOM 4163 N N . ASP C 1 180 ? 26.547 -3.965 56.931 1.00 39.32 164 ASP C N 1
ATOM 4164 C CA . ASP C 1 180 ? 26.378 -4.470 58.289 1.00 41.20 164 ASP C CA 1
ATOM 4165 C C . ASP C 1 180 ? 25.366 -3.609 59.043 1.00 40.82 164 ASP C C 1
ATOM 4166 O O . ASP C 1 180 ? 24.468 -4.122 59.712 1.00 39.37 164 ASP C O 1
ATOM 4171 N N . VAL C 1 181 ? 25.522 -2.293 58.923 1.00 40.44 165 VAL C N 1
ATOM 4172 C CA . VAL C 1 181 ? 24.632 -1.353 59.590 1.00 39.69 165 VAL C CA 1
ATOM 4173 C C . VAL C 1 181 ? 23.196 -1.546 59.118 1.00 38.63 165 VAL C C 1
ATOM 4174 O O . VAL C 1 181 ? 22.263 -1.518 59.921 1.00 38.26 165 VAL C O 1
ATOM 4178 N N . LYS C 1 182 ? 23.017 -1.743 57.816 1.00 38.80 166 LYS C N 1
ATOM 4179 C CA . LYS C 1 182 ? 21.681 -1.951 57.265 1.00 39.74 166 LYS C CA 1
ATOM 4180 C C . LYS C 1 182 ? 21.099 -3.250 57.816 1.00 40.02 166 LYS C C 1
ATOM 4181 O O . LYS C 1 182 ? 19.922 -3.310 58.177 1.00 38.87 166 LYS C O 1
ATOM 4183 N N . GLN C 1 183 ? 21.933 -4.285 57.879 1.00 41.08 167 GLN C N 1
ATOM 4184 C CA . GLN C 1 183 ? 21.510 -5.585 58.392 1.00 44.54 167 GLN C CA 1
ATOM 4185 C C . GLN C 1 183 ? 20.805 -5.417 59.731 1.00 43.01 167 GLN C C 1
ATOM 4186 O O . GLN C 1 183 ? 19.709 -5.936 59.934 1.00 42.31 167 GLN C O 1
ATOM 4192 N N . ALA C 1 184 ? 21.450 -4.687 60.638 1.00 42.40 168 ALA C N 1
ATOM 4193 C CA . ALA C 1 184 ? 20.911 -4.440 61.973 1.00 40.65 168 ALA C CA 1
ATOM 4194 C C . ALA C 1 184 ? 19.540 -3.775 61.931 1.00 40.00 168 ALA C C 1
ATOM 4195 O O . ALA C 1 184 ? 18.771 -3.858 62.890 1.00 42.24 168 ALA C O 1
ATOM 4197 N N . GLY C 1 185 ? 19.239 -3.110 60.821 1.00 36.84 169 GLY C N 1
ATOM 4198 C CA . GLY C 1 185 ? 17.954 -2.450 60.686 1.00 34.39 169 GLY C CA 1
ATOM 4199 C C . GLY C 1 185 ? 18.009 -0.946 60.899 1.00 32.17 169 GLY C C 1
ATOM 4200 O O . GLY C 1 185 ? 16.977 -0.313 61.112 1.00 31.78 169 GLY C O 1
ATOM 4201 N N . ALA C 1 186 ? 19.205 -0.371 60.846 1.00 30.68 170 ALA C N 1
ATOM 4202 C CA . ALA C 1 186 ? 19.354 1.068 61.034 1.00 30.17 170 ALA C CA 1
ATOM 4203 C C . ALA C 1 186 ? 18.543 1.813 59.981 1.00 29.81 170 ALA C C 1
ATOM 4204 O O . ALA C 1 186 ? 18.515 1.420 58.813 1.00 29.27 170 ALA C O 1
ATOM 4206 N N . ASP C 1 187 ? 17.881 2.888 60.399 1.00 28.83 171 ASP C N 1
ATOM 4207 C CA . ASP C 1 187 ? 17.071 3.689 59.488 1.00 27.86 171 ASP C CA 1
ATOM 4208 C C . ASP C 1 187 ? 17.912 4.703 58.731 1.00 27.04 171 ASP C C 1
ATOM 4209 O O . ASP C 1 187 ? 17.435 5.358 57.808 1.00 28.81 171 ASP C O 1
ATOM 4214 N N . GLY C 1 188 ? 19.170 4.830 59.127 1.00 27.42 172 GLY C N 1
ATOM 4215 C CA . GLY C 1 188 ? 20.054 5.768 58.467 1.00 26.32 172 GLY C CA 1
ATOM 4216 C C . GLY C 1 188 ? 21.387 5.798 59.173 1.00 26.05 172 GLY C C 1
ATOM 4217 O O . GLY C 1 188 ? 21.554 5.151 60.203 1.00 26.14 172 GLY C O 1
ATOM 4218 N N . ILE C 1 189 ? 22.340 6.537 58.617 1.00 26.32 173 ILE C N 1
ATOM 4219 C CA . ILE C 1 189 ? 23.661 6.649 59.216 1.00 28.07 173 ILE C CA 1
ATOM 4220 C C . ILE C 1 189 ? 24.091 8.109 59.293 1.00 27.81 173 ILE C C 1
ATOM 4221 O O . ILE C 1 189 ? 23.613 8.953 58.528 1.00 26.86 173 ILE C O 1
ATOM 4226 N N . ALA C 1 190 ? 24.992 8.395 60.227 1.00 24.77 174 ALA C N 1
ATOM 4227 C CA . ALA C 1 190 ? 25.520 9.739 60.415 1.00 24.53 174 ALA C CA 1
ATOM 4228 C C . ALA C 1 190 ? 27.024 9.653 60.225 1.00 23.76 174 ALA C C 1
ATOM 4229 O O . ALA C 1 190 ? 27.665 8.720 60.707 1.00 24.92 174 ALA C O 1
ATOM 4231 N N . VAL C 1 191 ? 27.587 10.630 59.527 1.00 22.71 175 VAL C N 1
ATOM 4232 C CA . VAL C 1 191 ? 29.018 10.640 59.258 1.00 22.24 175 VAL C CA 1
ATOM 4233 C C . VAL C 1 191 ? 29.629 12.004 59.550 1.00 23.63 175 VAL C C 1
ATOM 4234 O O . VAL C 1 191 ? 29.141 13.025 59.065 1.00 21.92 175 VAL C O 1
ATOM 4238 N N . MET C 1 192 ? 30.698 12.020 60.339 1.00 22.73 176 MET C N 1
ATOM 4239 C CA . MET C 1 192 ? 31.376 13.264 60.652 1.00 24.42 176 MET C CA 1
ATOM 4240 C C . MET C 1 192 ? 32.688 13.335 59.875 1.00 26.02 176 MET C C 1
ATOM 4241 O O . MET C 1 192 ? 32.726 13.874 58.769 1.00 24.05 176 MET C O 1
ATOM 4246 N N . SER C 1 193 ? 33.758 12.781 60.441 1.00 24.98 177 SER C N 1
ATOM 4247 C CA . SER C 1 193 ? 35.063 12.808 59.781 1.00 28.45 177 SER C CA 1
ATOM 4248 C C . SER C 1 193 ? 35.063 12.138 58.404 1.00 27.46 177 SER C C 1
ATOM 4249 O O . SER C 1 193 ? 35.824 12.529 57.523 1.00 29.82 177 SER C O 1
ATOM 4252 N N . GLY C 1 194 ? 34.210 11.136 58.222 1.00 28.21 178 GLY C N 1
ATOM 4253 C CA . GLY C 1 194 ? 34.140 10.444 56.945 1.00 28.54 178 GLY C CA 1
ATOM 4254 C C . GLY C 1 194 ? 33.797 11.350 55.776 1.00 29.04 178 GLY C C 1
ATOM 4255 O O . GLY C 1 194 ? 33.912 10.955 54.614 1.00 30.84 178 GLY C O 1
ATOM 4256 N N . ILE C 1 195 ? 33.364 12.568 56.077 1.00 28.95 179 ILE C N 1
ATOM 4257 C CA . ILE C 1 195 ? 33.018 13.532 55.040 1.00 25.95 179 ILE C CA 1
ATOM 4258 C C . ILE C 1 195 ? 33.841 14.801 55.218 1.00 26.29 179 ILE C C 1
ATOM 4259 O O . ILE C 1 195 ? 34.573 15.206 54.321 1.00 27.69 179 ILE C O 1
ATOM 4264 N N . PHE C 1 196 ? 33.735 15.404 56.397 1.00 27.17 180 PHE C N 1
ATOM 4265 C CA . PHE C 1 196 ? 34.427 16.654 56.705 1.00 26.62 180 PHE C CA 1
ATOM 4266 C C . PHE C 1 196 ? 35.949 16.610 56.811 1.00 28.62 180 PHE C C 1
ATOM 4267 O O . PHE C 1 196 ? 36.604 17.649 56.731 1.00 27.77 180 PHE C O 1
ATOM 4275 N N . SER C 1 197 ? 36.518 15.421 56.990 1.00 31.31 181 SER C N 1
ATOM 4276 C CA . SER C 1 197 ? 37.971 15.296 57.074 1.00 33.00 181 SER C CA 1
ATOM 4277 C C . SER C 1 197 ? 38.558 14.947 55.715 1.00 34.24 181 SER C C 1
ATOM 4278 O O . SER C 1 197 ? 39.773 14.900 55.550 1.00 34.62 181 SER C O 1
ATOM 4281 N N . SER C 1 198 ? 37.683 14.705 54.744 1.00 36.04 182 SER C N 1
ATOM 4282 C CA . SER C 1 198 ? 38.107 14.352 53.397 1.00 37.47 182 SER C CA 1
ATOM 4283 C C . SER C 1 198 ? 38.638 15.551 52.630 1.00 38.89 182 SER C C 1
ATOM 4284 O O . SER C 1 198 ? 38.216 16.684 52.859 1.00 39.04 182 SER C O 1
ATOM 4287 N N . ALA C 1 199 ? 39.566 15.290 51.715 1.00 40.47 183 ALA C N 1
ATOM 4288 C CA . ALA C 1 199 ? 40.150 16.345 50.899 1.00 40.36 183 ALA C CA 1
ATOM 4289 C C . ALA C 1 199 ? 39.142 16.712 49.823 1.00 39.96 183 ALA C C 1
ATOM 4290 O O . ALA C 1 199 ? 39.240 17.768 49.202 1.00 41.21 183 ALA C O 1
ATOM 4292 N N . GLU C 1 200 ? 38.172 15.827 49.612 1.00 39.32 184 GLU C N 1
ATOM 4293 C CA . GLU C 1 200 ? 37.124 16.043 48.624 1.00 39.31 184 GLU C CA 1
ATOM 4294 C C . GLU C 1 200 ? 35.782 15.662 49.253 1.00 36.50 184 GLU C C 1
ATOM 4295 O O . GLU C 1 200 ? 35.199 14.630 48.925 1.00 35.67 184 GLU C O 1
ATOM 4301 N N . PRO C 1 201 ? 35.277 16.504 50.171 1.00 35.78 185 PRO C N 1
ATOM 4302 C CA . PRO C 1 201 ? 34.008 16.300 50.881 1.00 32.21 185 PRO C CA 1
ATOM 4303 C C . PRO C 1 201 ? 32.843 15.830 50.011 1.00 30.64 185 PRO C C 1
ATOM 4304 O O . PRO C 1 201 ? 32.122 14.904 50.381 1.00 27.41 185 PRO C O 1
ATOM 4308 N N . LEU C 1 202 ? 32.655 16.468 48.859 1.00 31.01 186 LEU C N 1
ATOM 4309 C CA . LEU C 1 202 ? 31.558 16.089 47.973 1.00 31.28 186 LEU C CA 1
ATOM 4310 C C . LEU C 1 202 ? 31.703 14.654 47.475 1.00 31.94 186 LEU C C 1
ATOM 4311 O O . LEU C 1 202 ? 30.725 13.898 47.437 1.00 29.07 186 LEU C O 1
ATOM 4316 N N . GLU C 1 203 ? 32.919 14.279 47.092 1.00 33.08 187 GLU C N 1
ATOM 4317 C CA . GLU C 1 203 ? 33.171 12.922 46.613 1.00 36.94 187 GLU C CA 1
ATOM 4318 C C . GLU C 1 203 ? 32.912 11.936 47.745 1.00 35.71 187 GLU C C 1
ATOM 4319 O O . GLU C 1 203 ? 32.202 10.945 47.572 1.00 36.21 187 GLU C O 1
ATOM 4325 N N . ALA C 1 204 ? 33.486 12.221 48.909 1.00 35.59 188 ALA C N 1
ATOM 4326 C CA . ALA C 1 204 ? 33.312 11.364 50.076 1.00 34.06 188 ALA C CA 1
ATOM 4327 C C . ALA C 1 204 ? 31.829 11.157 50.367 1.00 34.17 188 ALA C C 1
ATOM 4328 O O . ALA C 1 204 ? 31.386 10.035 50.617 1.00 33.84 188 ALA C O 1
ATOM 4330 N N . ALA C 1 205 ? 31.058 12.239 50.329 1.00 33.71 189 ALA C N 1
ATOM 4331 C CA . ALA C 1 205 ? 29.628 12.144 50.588 1.00 32.42 189 ALA C CA 1
ATOM 4332 C C . ALA C 1 205 ? 28.964 11.258 49.535 1.00 32.75 189 ALA C C 1
ATOM 4333 O O . ALA C 1 205 ? 28.068 10.477 49.843 1.00 30.20 189 ALA C O 1
ATOM 4335 N N . ARG C 1 206 ? 29.410 11.383 48.290 1.00 35.83 190 ARG C N 1
ATOM 4336 C CA . ARG C 1 206 ? 28.858 10.582 47.203 1.00 38.48 190 ARG C CA 1
ATOM 4337 C C . ARG C 1 206 ? 29.154 9.105 47.438 1.00 38.15 190 ARG C C 1
ATOM 4338 O O . ARG C 1 206 ? 28.321 8.248 47.156 1.00 37.37 190 ARG C O 1
ATOM 4346 N N . ARG C 1 207 ? 30.343 8.815 47.957 1.00 38.14 191 ARG C N 1
ATOM 4347 C CA . ARG C 1 207 ? 30.737 7.443 48.250 1.00 39.08 191 ARG C CA 1
ATOM 4348 C C . ARG C 1 207 ? 29.691 6.806 49.163 1.00 38.73 191 ARG C C 1
ATOM 4349 O O . ARG C 1 207 ? 29.332 5.641 48.998 1.00 38.97 191 ARG C O 1
ATOM 4357 N N . TYR C 1 208 ? 29.198 7.584 50.122 1.00 36.36 192 TYR C N 1
ATOM 4358 C CA . TYR C 1 208 ? 28.190 7.101 51.059 1.00 35.57 192 TYR C CA 1
ATOM 4359 C C . TYR C 1 208 ? 26.814 6.959 50.421 1.00 36.18 192 TYR C C 1
ATOM 4360 O O . TYR C 1 208 ? 26.203 5.891 50.485 1.00 36.93 192 TYR C O 1
ATOM 4369 N N . SER C 1 209 ? 26.323 8.033 49.810 1.00 37.65 193 SER C N 1
ATOM 4370 C CA . SER C 1 209 ? 25.011 8.000 49.172 1.00 40.37 193 SER C CA 1
ATOM 4371 C C . SER C 1 209 ? 25.001 6.958 48.057 1.00 42.26 193 SER C C 1
ATOM 4372 O O . SER C 1 209 ? 23.989 6.305 47.806 1.00 41.12 193 SER C O 1
ATOM 4375 N N . ARG C 1 210 ? 26.144 6.811 47.397 1.00 43.99 194 ARG C N 1
ATOM 4376 C CA . ARG C 1 210 ? 26.297 5.849 46.315 1.00 47.77 194 ARG C CA 1
ATOM 4377 C C . ARG C 1 210 ? 26.034 4.443 46.842 1.00 48.40 194 ARG C C 1
ATOM 4378 O O . ARG C 1 210 ? 25.187 3.720 46.319 1.00 47.83 194 ARG C O 1
ATOM 4386 N N . LYS C 1 211 ? 26.761 4.066 47.889 1.00 48.57 195 LYS C N 1
ATOM 4387 C CA . LYS C 1 211 ? 26.606 2.750 48.491 1.00 49.30 195 LYS C CA 1
ATOM 4388 C C . LYS C 1 211 ? 25.172 2.541 48.962 1.00 49.73 195 LYS C C 1
ATOM 4389 O O . LYS C 1 211 ? 24.568 1.503 48.692 1.00 49.67 195 LYS C O 1
ATOM 4395 N N . LEU C 1 212 ? 24.631 3.533 49.663 1.00 50.23 196 LEU C N 1
ATOM 4396 C CA . LEU C 1 212 ? 23.266 3.457 50.175 1.00 51.23 196 LEU C CA 1
ATOM 4397 C C . LEU C 1 212 ? 22.262 3.222 49.053 1.00 52.76 196 LEU C C 1
ATOM 4398 O O . LEU C 1 212 ? 21.449 2.301 49.120 1.00 53.76 196 LEU C O 1
ATOM 4403 N N . LYS C 1 213 ? 22.316 4.058 48.022 1.00 54.19 197 LYS C N 1
ATOM 4404 C CA . LYS C 1 213 ? 21.408 3.911 46.894 1.00 55.57 197 LYS C CA 1
ATOM 4405 C C . LYS C 1 213 ? 21.692 2.559 46.253 1.00 56.92 197 LYS C C 1
ATOM 4406 O O . LYS C 1 213 ? 20.781 1.847 45.831 1.00 56.70 197 LYS C O 1
ATOM 4408 N N . GLU C 1 214 ? 22.973 2.212 46.204 1.00 58.47 198 GLU C N 1
ATOM 4409 C CA . GLU C 1 214 ? 23.423 0.956 45.626 1.00 59.05 198 GLU C CA 1
ATOM 4410 C C . GLU C 1 214 ? 22.737 -0.222 46.316 1.00 59.45 198 GLU C C 1
ATOM 4411 O O . GLU C 1 214 ? 22.332 -1.183 45.664 1.00 59.15 198 GLU C O 1
ATOM 4417 N N . MET C 1 215 ? 22.600 -0.138 47.636 1.00 60.30 199 MET C N 1
ATOM 4418 C CA . MET C 1 215 ? 21.953 -1.196 48.407 1.00 61.30 199 MET C CA 1
ATOM 4419 C C . MET C 1 215 ? 20.438 -1.034 48.371 1.00 62.15 199 MET C C 1
ATOM 4420 O O . MET C 1 215 ? 19.698 -1.966 48.684 1.00 61.29 199 MET C O 1
ATOM 4425 N N . ARG C 1 216 ? 19.983 0.157 47.994 1.00 63.94 200 ARG C N 1
ATOM 4426 C CA . ARG C 1 216 ? 18.555 0.450 47.920 1.00 65.43 200 ARG C CA 1
ATOM 4427 C C . ARG C 1 216 ? 17.845 -0.502 46.966 1.00 66.30 200 ARG C C 1
ATOM 4428 O O . ARG C 1 216 ? 16.851 -1.126 47.397 1.00 67.40 200 ARG C O 1
ATOM 4430 N N . MET D 1 17 ? 25.203 49.900 95.336 1.00 31.22 1 MET D N 1
ATOM 4431 C CA . MET D 1 17 ? 25.825 49.149 94.209 1.00 28.93 1 MET D CA 1
ATOM 4432 C C . MET D 1 17 ? 25.646 47.643 94.347 1.00 27.02 1 MET D C 1
ATOM 4433 O O . MET D 1 17 ? 25.801 47.083 95.438 1.00 26.30 1 MET D O 1
ATOM 4438 N N . GLU D 1 18 ? 25.333 46.990 93.232 1.00 22.27 2 GLU D N 1
ATOM 4439 C CA . GLU D 1 18 ? 25.145 45.546 93.224 1.00 20.96 2 GLU D CA 1
ATOM 4440 C C . GLU D 1 18 ? 26.494 44.860 93.068 1.00 19.86 2 GLU D C 1
ATOM 4441 O O . GLU D 1 18 ? 27.450 45.452 92.567 1.00 18.71 2 GLU D O 1
ATOM 4447 N N . LEU D 1 19 ? 26.562 43.612 93.512 1.00 18.40 3 LEU D N 1
ATOM 4448 C CA . LEU D 1 19 ? 27.770 42.815 93.407 1.00 18.34 3 LEU D CA 1
ATOM 4449 C C . LEU D 1 19 ? 27.428 41.557 92.623 1.00 18.18 3 LEU D C 1
ATOM 4450 O O . LEU D 1 19 ? 26.660 40.717 93.088 1.00 18.05 3 LEU D O 1
ATOM 4455 N N . HIS D 1 20 ? 27.987 41.442 91.424 1.00 18.09 4 HIS D N 1
ATOM 4456 C CA . HIS D 1 20 ? 27.754 40.282 90.582 1.00 17.18 4 HIS D CA 1
ATOM 4457 C C . HIS D 1 20 ? 29.015 39.417 90.573 1.00 19.58 4 HIS D C 1
ATOM 4458 O O . HIS D 1 20 ? 30.110 39.899 90.268 1.00 18.53 4 HIS D O 1
ATOM 4465 N N . ALA D 1 21 ? 28.855 38.143 90.919 1.00 17.34 5 ALA D N 1
ATOM 4466 C CA . ALA D 1 21 ? 29.966 37.201 90.924 1.00 16.70 5 ALA D CA 1
ATOM 4467 C C . ALA D 1 21 ? 29.810 36.360 89.655 1.00 16.81 5 ALA D C 1
ATOM 4468 O O . ALA D 1 21 ? 28.742 35.791 89.423 1.00 16.57 5 ALA D O 1
ATOM 4470 N N . ILE D 1 22 ? 30.865 36.288 88.843 1.00 14.60 6 ILE D N 1
ATOM 4471 C CA . ILE D 1 22 ? 30.839 35.538 87.582 1.00 13.95 6 ILE D CA 1
ATOM 4472 C C . ILE D 1 22 ? 31.661 34.245 87.689 1.00 15.77 6 ILE D C 1
ATOM 4473 O O . ILE D 1 22 ? 32.854 34.305 88.006 1.00 16.74 6 ILE D O 1
ATOM 4478 N N . THR D 1 23 ? 31.057 33.087 87.409 1.00 14.55 7 THR D N 1
ATOM 4479 C CA . THR D 1 23 ? 31.820 31.839 87.497 1.00 15.22 7 THR D CA 1
ATOM 4480 C C . THR D 1 23 ? 32.978 31.897 86.503 1.00 16.19 7 THR D C 1
ATOM 4481 O O . THR D 1 23 ? 32.913 32.623 85.509 1.00 15.49 7 THR D O 1
ATOM 4485 N N . ASP D 1 24 ? 34.032 31.134 86.775 1.00 16.26 8 ASP D N 1
ATOM 4486 C CA . ASP D 1 24 ? 35.238 31.178 85.962 1.00 18.83 8 ASP D CA 1
ATOM 4487 C C . ASP D 1 24 ? 35.513 30.090 84.927 1.00 19.39 8 ASP D C 1
ATOM 4488 O O . ASP D 1 24 ? 36.623 30.023 84.404 1.00 19.08 8 ASP D O 1
ATOM 4493 N N . ASP D 1 25 ? 34.531 29.238 84.642 1.00 20.43 9 ASP D N 1
ATOM 4494 C CA . ASP D 1 25 ? 34.688 28.203 83.619 1.00 20.39 9 ASP D CA 1
ATOM 4495 C C . ASP D 1 25 ? 35.987 27.396 83.747 1.00 23.38 9 ASP D C 1
ATOM 4496 O O . ASP D 1 25 ? 36.731 27.263 82.774 1.00 19.65 9 ASP D O 1
ATOM 4501 N N . SER D 1 26 ? 36.267 26.854 84.928 1.00 24.54 10 SER D N 1
ATOM 4502 C CA . SER D 1 26 ? 37.493 26.078 85.092 1.00 27.97 10 SER D CA 1
ATOM 4503 C C . SER D 1 26 ? 37.428 25.030 86.194 1.00 26.57 10 SER D C 1
ATOM 4504 O O . SER D 1 26 ? 38.363 24.251 86.369 1.00 26.56 10 SER D O 1
ATOM 4507 N N . LYS D 1 27 ? 36.330 25.007 86.936 1.00 24.87 11 LYS D N 1
ATOM 4508 C CA . LYS D 1 27 ? 36.197 24.055 88.033 1.00 23.08 11 LYS D CA 1
ATOM 4509 C C . LYS D 1 27 ? 35.199 22.938 87.754 1.00 22.22 11 LYS D C 1
ATOM 4510 O O . LYS D 1 27 ? 34.235 23.122 87.007 1.00 22.16 11 LYS D O 1
ATOM 4516 N N . PRO D 1 28 ? 35.426 21.755 88.346 1.00 22.68 12 PRO D N 1
ATOM 4517 C CA . PRO D 1 28 ? 34.501 20.633 88.145 1.00 21.39 12 PRO D CA 1
ATOM 4518 C C . PRO D 1 28 ? 33.162 21.098 88.718 1.00 22.73 12 PRO D C 1
ATOM 4519 O O . PRO D 1 28 ? 33.127 21.977 89.584 1.00 22.43 12 PRO D O 1
ATOM 4523 N N . VAL D 1 29 ? 32.072 20.500 88.254 1.00 21.01 13 VAL D N 1
ATOM 4524 C CA . VAL D 1 29 ? 30.736 20.879 88.698 1.00 22.04 13 VAL D CA 1
ATOM 4525 C C . VAL D 1 29 ? 30.467 20.800 90.207 1.00 20.36 13 VAL D C 1
ATOM 4526 O O . VAL D 1 29 ? 29.925 21.741 90.791 1.00 16.88 13 VAL D O 1
ATOM 4530 N N . GLU D 1 30 ? 30.833 19.686 90.835 1.00 20.40 14 GLU D N 1
ATOM 4531 C CA . GLU D 1 30 ? 30.605 19.510 92.270 1.00 22.80 14 GLU D CA 1
ATOM 4532 C C . GLU D 1 30 ? 31.320 20.604 93.057 1.00 20.92 14 GLU D C 1
ATOM 4533 O O . GLU D 1 30 ? 30.795 21.145 94.032 1.00 20.47 14 GLU D O 1
ATOM 4539 N N . GLU D 1 31 ? 32.527 20.924 92.612 1.00 20.06 15 GLU D N 1
ATOM 4540 C CA . GLU D 1 31 ? 33.358 21.936 93.245 1.00 20.83 15 GLU D CA 1
ATOM 4541 C C . GLU D 1 31 ? 32.744 23.331 93.101 1.00 18.64 15 GLU D C 1
ATOM 4542 O O . GLU D 1 31 ? 32.635 24.074 94.075 1.00 17.35 15 GLU D O 1
ATOM 4548 N N . LEU D 1 32 ? 32.343 23.678 91.883 1.00 17.58 16 LEU D N 1
ATOM 4549 C CA . LEU D 1 32 ? 31.754 24.986 91.619 1.00 16.41 16 LEU D CA 1
ATOM 4550 C C . LEU D 1 32 ? 30.430 25.170 92.371 1.00 15.10 16 LEU D C 1
ATOM 4551 O O . LEU D 1 32 ? 30.132 26.257 92.860 1.00 15.15 16 LEU D O 1
ATOM 4556 N N . ALA D 1 33 ? 29.641 24.105 92.458 1.00 14.73 17 ALA D N 1
ATOM 4557 C CA . ALA D 1 33 ? 28.360 24.162 93.159 1.00 16.09 17 ALA D CA 1
ATOM 4558 C C . ALA D 1 33 ? 28.541 24.547 94.630 1.00 16.75 17 ALA D C 1
ATOM 4559 O O . ALA D 1 33 ? 27.782 25.361 95.163 1.00 14.25 17 ALA D O 1
ATOM 4561 N N . ARG D 1 34 ? 29.538 23.950 95.286 1.00 15.64 18 ARG D N 1
ATOM 4562 C CA . ARG D 1 34 ? 29.798 24.240 96.698 1.00 17.03 18 ARG D CA 1
ATOM 4563 C C . ARG D 1 34 ? 30.155 25.708 96.906 1.00 15.89 18 ARG D C 1
ATOM 4564 O O . ARG D 1 34 ? 29.699 26.340 97.867 1.00 14.88 18 ARG D O 1
ATOM 4572 N N . ILE D 1 35 ? 30.974 26.251 96.009 1.00 14.58 19 ILE D N 1
ATOM 4573 C CA . ILE D 1 35 ? 31.371 27.649 96.113 1.00 13.76 19 ILE D CA 1
ATOM 4574 C C . ILE D 1 35 ? 30.156 28.554 95.941 1.00 14.40 19 ILE D C 1
ATOM 4575 O O . ILE D 1 35 ? 29.977 29.504 96.694 1.00 12.91 19 ILE D O 1
ATOM 4580 N N . ILE D 1 36 ? 29.323 28.261 94.946 1.00 13.34 20 ILE D N 1
ATOM 4581 C CA . ILE D 1 36 ? 28.123 29.070 94.701 1.00 14.95 20 ILE D CA 1
ATOM 4582 C C . ILE D 1 36 ? 27.211 29.126 95.942 1.00 14.76 20 ILE D C 1
ATOM 4583 O O . ILE D 1 36 ? 26.760 30.197 96.346 1.00 14.81 20 ILE D O 1
ATOM 4588 N N . ILE D 1 37 ? 26.950 27.976 96.551 1.00 16.71 21 ILE D N 1
ATOM 4589 C CA . ILE D 1 37 ? 26.102 27.927 97.742 1.00 18.01 21 ILE D CA 1
ATOM 4590 C C . ILE D 1 37 ? 26.738 28.719 98.884 1.00 17.91 21 ILE D C 1
ATOM 4591 O O . ILE D 1 37 ? 26.064 29.457 99.606 1.00 16.70 21 ILE D O 1
ATOM 4596 N N . THR D 1 38 ? 28.049 28.573 99.026 1.00 15.77 22 THR D N 1
ATOM 4597 C CA . THR D 1 38 ? 28.786 29.241 100.087 1.00 14.75 22 THR D CA 1
ATOM 4598 C C . THR D 1 38 ? 28.810 30.763 100.023 1.00 14.08 22 THR D C 1
ATOM 4599 O O . THR D 1 38 ? 28.712 31.416 101.056 1.00 13.66 22 THR D O 1
ATOM 4603 N N . ILE D 1 39 ? 28.929 31.337 98.828 1.00 11.10 23 ILE D N 1
ATOM 4604 C CA . ILE D 1 39 ? 28.999 32.794 98.708 1.00 12.16 23 ILE D CA 1
ATOM 4605 C C . ILE D 1 39 ? 27.677 33.511 98.420 1.00 13.88 23 ILE D C 1
ATOM 4606 O O . ILE D 1 39 ? 27.648 34.739 98.361 1.00 13.51 23 ILE D O 1
ATOM 4611 N N . GLN D 1 40 ? 26.593 32.759 98.250 1.00 15.48 24 GLN D N 1
ATOM 4612 C CA . GLN D 1 40 ? 25.307 33.352 97.891 1.00 16.45 24 GLN D CA 1
ATOM 4613 C C . GLN D 1 40 ? 24.854 34.593 98.653 1.00 17.62 24 GLN D C 1
ATOM 4614 O O . GLN D 1 40 ? 24.320 35.521 98.052 1.00 16.80 24 GLN D O 1
ATOM 4620 N N . ASN D 1 41 ? 25.083 34.627 99.960 1.00 19.53 25 ASN D N 1
ATOM 4621 C CA . ASN D 1 41 ? 24.651 35.759 100.769 1.00 19.64 25 ASN D CA 1
ATOM 4622 C C . ASN D 1 41 ? 25.573 36.979 100.748 1.00 21.15 25 ASN D C 1
ATOM 4623 O O . ASN D 1 41 ? 25.235 38.021 101.312 1.00 21.59 25 ASN D O 1
ATOM 4628 N N . GLU D 1 42 ? 26.730 36.856 100.101 1.00 17.56 26 GLU D N 1
ATOM 4629 C CA . GLU D 1 42 ? 27.669 37.969 100.022 1.00 17.64 26 GLU D CA 1
ATOM 4630 C C . GLU D 1 42 ? 27.552 38.714 98.696 1.00 18.45 26 GLU D C 1
ATOM 4631 O O . GLU D 1 42 ? 28.169 39.768 98.514 1.00 19.16 26 GLU D O 1
ATOM 4637 N N . VAL D 1 43 ? 26.762 38.168 97.773 1.00 17.19 27 VAL D N 1
ATOM 4638 C CA . VAL D 1 43 ? 26.589 38.785 96.462 1.00 15.70 27 VAL D CA 1
ATOM 4639 C C . VAL D 1 43 ? 25.119 38.947 96.086 1.00 15.99 27 VAL D C 1
ATOM 4640 O O . VAL D 1 43 ? 24.250 38.287 96.647 1.00 17.69 27 VAL D O 1
ATOM 4644 N N . ASP D 1 44 ? 24.851 39.829 95.131 1.00 16.44 28 ASP D N 1
ATOM 4645 C CA . ASP D 1 44 ? 23.490 40.077 94.670 1.00 18.87 28 ASP D CA 1
ATOM 4646 C C . ASP D 1 44 ? 23.101 39.134 93.533 1.00 19.38 28 ASP D C 1
ATOM 4647 O O . ASP D 1 44 ? 21.951 38.708 93.435 1.00 20.68 28 ASP D O 1
ATOM 4652 N N . PHE D 1 45 ? 24.064 38.813 92.672 1.00 17.35 29 PHE D N 1
ATOM 4653 C CA . PHE D 1 45 ? 23.810 37.927 91.540 1.00 15.85 29 PHE D CA 1
ATOM 4654 C C . PHE D 1 45 ? 25.010 37.035 91.245 1.00 15.54 29 PHE D C 1
ATOM 4655 O O . PHE D 1 45 ? 26.158 37.394 91.511 1.00 13.86 29 PHE D O 1
ATOM 4663 N N . ILE D 1 46 ? 24.729 35.863 90.698 1.00 14.33 30 ILE D N 1
ATOM 4664 C CA . ILE D 1 46 ? 25.774 34.933 90.325 1.00 15.61 30 ILE D CA 1
ATOM 4665 C C . ILE D 1 46 ? 25.524 34.552 88.868 1.00 15.07 30 ILE D C 1
ATOM 4666 O O . ILE D 1 46 ? 24.481 33.995 88.535 1.00 15.67 30 ILE D O 1
ATOM 4671 N N . HIS D 1 47 ? 26.472 34.890 87.998 1.00 15.42 31 HIS D N 1
ATOM 4672 C CA . HIS D 1 47 ? 26.352 34.576 86.579 1.00 14.85 31 HIS D CA 1
ATOM 4673 C C . HIS D 1 47 ? 27.019 33.233 86.312 1.00 15.50 31 HIS D C 1
ATOM 4674 O O . HIS D 1 47 ? 28.176 33.023 86.692 1.00 13.37 31 HIS D O 1
ATOM 4681 N N . ILE D 1 48 ? 26.293 32.330 85.663 1.00 14.11 32 ILE D N 1
ATOM 4682 C CA . ILE D 1 48 ? 26.844 31.029 85.311 1.00 14.77 32 ILE D CA 1
ATOM 4683 C C . ILE D 1 48 ? 27.461 31.225 83.933 1.00 16.38 32 ILE D C 1
ATOM 4684 O O . ILE D 1 48 ? 26.749 31.339 82.930 1.00 13.45 32 ILE D O 1
ATOM 4689 N N . ARG D 1 49 ? 28.788 31.284 83.897 1.00 15.11 33 ARG D N 1
ATOM 4690 C CA . ARG D 1 49 ? 29.517 31.499 82.654 1.00 16.66 33 ARG D CA 1
ATOM 4691 C C . ARG D 1 49 ? 30.509 30.362 82.420 1.00 18.13 33 ARG D C 1
ATOM 4692 O O . ARG D 1 49 ? 31.720 30.579 82.370 1.00 18.49 33 ARG D O 1
ATOM 4700 N N . GLU D 1 50 ? 29.988 29.145 82.301 1.00 17.37 34 GLU D N 1
ATOM 4701 C CA . GLU D 1 50 ? 30.825 27.974 82.068 1.00 20.89 34 GLU D CA 1
ATOM 4702 C C . GLU D 1 50 ? 30.818 27.668 80.568 1.00 21.94 34 GLU D C 1
ATOM 4703 O O . GLU D 1 50 ? 30.297 26.643 80.125 1.00 18.91 34 GLU D O 1
ATOM 4709 N N . ARG D 1 51 ? 31.405 28.582 79.801 1.00 24.67 35 ARG D N 1
ATOM 4710 C CA . ARG D 1 51 ? 31.475 28.480 78.346 1.00 28.38 35 ARG D CA 1
ATOM 4711 C C . ARG D 1 51 ? 32.046 27.166 77.827 1.00 26.91 35 ARG D C 1
ATOM 4712 O O . ARG D 1 51 ? 31.663 26.701 76.757 1.00 27.57 35 ARG D O 1
ATOM 4720 N N . SER D 1 52 ? 32.960 26.571 78.583 1.00 25.15 36 SER D N 1
ATOM 4721 C CA . SER D 1 52 ? 33.591 25.326 78.167 1.00 25.73 36 SER D CA 1
ATOM 4722 C C . SER D 1 52 ? 32.856 24.049 78.563 1.00 25.15 36 SER D C 1
ATOM 4723 O O . SER D 1 52 ? 33.306 22.952 78.229 1.00 23.86 36 SER D O 1
ATOM 4726 N N . LYS D 1 53 ? 31.738 24.178 79.272 1.00 20.49 37 LYS D N 1
ATOM 4727 C CA . LYS D 1 53 ? 30.983 23.000 79.689 1.00 19.10 37 LYS D CA 1
ATOM 4728 C C . LYS D 1 53 ? 29.788 22.735 78.786 1.00 18.67 37 LYS D C 1
ATOM 4729 O O . LYS D 1 53 ? 29.218 23.655 78.202 1.00 18.77 37 LYS D O 1
ATOM 4735 N N . SER D 1 54 ? 29.422 21.463 78.679 1.00 19.18 38 SER D N 1
ATOM 4736 C CA . SER D 1 54 ? 28.285 21.043 77.875 1.00 19.29 38 SER D CA 1
ATOM 4737 C C . SER D 1 54 ? 27.020 21.384 78.646 1.00 18.93 38 SER D C 1
ATOM 4738 O O . SER D 1 54 ? 27.064 21.605 79.857 1.00 18.05 38 SER D O 1
ATOM 4741 N N . ALA D 1 55 ? 25.892 21.417 77.948 1.00 18.24 39 ALA D N 1
ATOM 4742 C CA . ALA D 1 55 ? 24.625 21.720 78.594 1.00 16.45 39 ALA D CA 1
ATOM 4743 C C . ALA D 1 55 ? 24.369 20.682 79.685 1.00 13.75 39 ALA D C 1
ATOM 4744 O O . ALA D 1 55 ? 23.879 21.009 80.760 1.00 12.69 39 ALA D O 1
ATOM 4746 N N . ALA D 1 56 ? 24.712 19.427 79.405 1.00 13.93 40 ALA D N 1
ATOM 4747 C CA . ALA D 1 56 ? 24.510 18.351 80.371 1.00 15.34 40 ALA D CA 1
ATOM 4748 C C . ALA D 1 56 ? 25.212 18.629 81.698 1.00 16.95 40 ALA D C 1
ATOM 4749 O O . ALA D 1 56 ? 24.635 18.429 82.766 1.00 16.52 40 ALA D O 1
ATOM 4751 N N . ASP D 1 57 ? 26.463 19.070 81.634 1.00 17.04 41 ASP D N 1
ATOM 4752 C CA . ASP D 1 57 ? 27.208 19.363 82.852 1.00 19.02 41 ASP D CA 1
ATOM 4753 C C . ASP D 1 57 ? 26.685 20.598 83.578 1.00 17.96 41 ASP D C 1
ATOM 4754 O O . ASP D 1 57 ? 26.670 20.638 84.803 1.00 16.95 41 ASP D O 1
ATOM 4759 N N . ILE D 1 58 ? 26.258 21.603 82.820 1.00 16.02 42 ILE D N 1
ATOM 4760 C CA . ILE D 1 58 ? 25.730 22.815 83.427 1.00 16.15 42 ILE D CA 1
ATOM 4761 C C . ILE D 1 58 ? 24.394 22.496 84.099 1.00 16.83 42 ILE D C 1
ATOM 4762 O O . ILE D 1 58 ? 24.102 22.997 85.185 1.00 16.31 42 ILE D O 1
ATOM 4767 N N . LEU D 1 59 ? 23.593 21.644 83.464 1.00 17.28 43 LEU D N 1
ATOM 4768 C CA . LEU D 1 59 ? 22.308 21.262 84.042 1.00 17.71 43 LEU D CA 1
ATOM 4769 C C . LEU D 1 59 ? 22.548 20.487 85.338 1.00 17.16 43 LEU D C 1
ATOM 4770 O O . LEU D 1 59 ? 21.773 20.600 86.285 1.00 16.25 43 LEU D O 1
ATOM 4775 N N . LYS D 1 60 ? 23.627 19.708 85.384 1.00 15.66 44 LYS D N 1
ATOM 4776 C CA . LYS D 1 60 ? 23.954 18.959 86.595 1.00 18.15 44 LYS D CA 1
ATOM 4777 C C . LYS D 1 60 ? 24.385 19.949 87.682 1.00 17.53 44 LYS D C 1
ATOM 4778 O O . LYS D 1 60 ? 24.083 19.763 88.865 1.00 18.45 44 LYS D O 1
ATOM 4784 N N . LEU D 1 61 ? 25.102 20.993 87.269 1.00 16.33 45 LEU D N 1
ATOM 4785 C CA . LEU D 1 61 ? 25.560 22.038 88.185 1.00 15.26 45 LEU D CA 1
ATOM 4786 C C . LEU D 1 61 ? 24.336 22.699 88.797 1.00 15.29 45 LEU D C 1
ATOM 4787 O O . LEU D 1 61 ? 24.266 22.915 90.005 1.00 17.13 45 LEU D O 1
ATOM 4792 N N . LEU D 1 62 ? 23.370 23.026 87.946 1.00 15.24 46 LEU D N 1
ATOM 4793 C CA . LEU D 1 62 ? 22.149 23.665 88.408 1.00 15.82 46 LEU D CA 1
ATOM 4794 C C . LEU D 1 62 ? 21.379 22.775 89.373 1.00 15.61 46 LEU D C 1
ATOM 4795 O O . LEU D 1 62 ? 20.873 23.249 90.391 1.00 13.86 46 LEU D O 1
ATOM 4800 N N . ASP D 1 63 ? 21.288 21.486 89.064 1.00 15.79 47 ASP D N 1
ATOM 4801 C CA . ASP D 1 63 ? 20.574 20.573 89.948 1.00 19.32 47 ASP D CA 1
ATOM 4802 C C . ASP D 1 63 ? 21.234 20.546 91.331 1.00 18.18 47 ASP D C 1
ATOM 4803 O O . ASP D 1 63 ? 20.549 20.513 92.356 1.00 15.98 47 ASP D O 1
ATOM 4808 N N . LEU D 1 64 ? 22.565 20.571 91.358 1.00 15.66 48 LEU D N 1
ATOM 4809 C CA . LEU D 1 64 ? 23.291 20.558 92.619 1.00 15.78 48 LEU D CA 1
ATOM 4810 C C . LEU D 1 64 ? 23.005 21.815 93.430 1.00 15.49 48 LEU D C 1
ATOM 4811 O O . LEU D 1 64 ? 22.709 21.721 94.621 1.00 17.44 48 LEU D O 1
ATOM 4816 N N . ILE D 1 65 ? 23.061 22.991 92.805 1.00 13.86 49 ILE D N 1
ATOM 4817 C CA . ILE D 1 65 ? 22.802 24.203 93.574 1.00 12.68 49 ILE D CA 1
ATOM 4818 C C . ILE D 1 65 ? 21.312 24.368 93.893 1.00 15.21 49 ILE D C 1
ATOM 4819 O O . ILE D 1 65 ? 20.966 24.897 94.944 1.00 14.14 49 ILE D O 1
ATOM 4824 N N . PHE D 1 66 ? 20.433 23.896 93.011 1.00 14.19 50 PHE D N 1
ATOM 4825 C CA . PHE D 1 66 ? 18.993 23.978 93.282 1.00 17.91 50 PHE D CA 1
ATOM 4826 C C . PHE D 1 66 ? 18.692 23.123 94.511 1.00 20.09 50 PHE D C 1
ATOM 4827 O O . PHE D 1 66 ? 18.017 23.572 95.434 1.00 19.84 50 PHE D O 1
ATOM 4835 N N . GLU D 1 67 ? 19.191 21.888 94.517 1.00 18.90 51 GLU D N 1
ATOM 4836 C CA . GLU D 1 67 ? 18.973 20.997 95.652 1.00 21.82 51 GLU D CA 1
ATOM 4837 C C . GLU D 1 67 ? 19.722 21.536 96.864 1.00 20.06 51 GLU D C 1
ATOM 4838 O O . GLU D 1 67 ? 19.389 21.213 98.003 1.00 18.87 51 GLU D O 1
ATOM 4844 N N . GLY D 1 68 ? 20.735 22.360 96.607 1.00 20.63 52 GLY D N 1
ATOM 4845 C CA . GLY D 1 68 ? 21.509 22.946 97.689 1.00 17.78 52 GLY D CA 1
ATOM 4846 C C . GLY D 1 68 ? 20.790 24.117 98.341 1.00 17.87 52 GLY D C 1
ATOM 4847 O O . GLY D 1 68 ? 21.288 24.693 99.310 1.00 16.79 52 GLY D O 1
ATOM 4848 N N . GLY D 1 69 ? 19.630 24.487 97.796 1.00 19.02 53 GLY D N 1
ATOM 4849 C CA . GLY D 1 69 ? 18.850 25.575 98.367 1.00 19.88 53 GLY D CA 1
ATOM 4850 C C . GLY D 1 69 ? 19.074 26.987 97.843 1.00 20.98 53 GLY D C 1
ATOM 4851 O O . GLY D 1 69 ? 18.550 27.941 98.414 1.00 21.77 53 GLY D O 1
ATOM 4852 N N . ILE D 1 70 ? 19.829 27.128 96.758 1.00 19.77 54 ILE D N 1
ATOM 4853 C CA . ILE D 1 70 ? 20.116 28.441 96.178 1.00 20.37 54 ILE D CA 1
ATOM 4854 C C . ILE D 1 70 ? 18.838 29.185 95.779 1.00 21.80 54 ILE D C 1
ATOM 4855 O O . ILE D 1 70 ? 17.860 28.571 95.363 1.00 22.13 54 ILE D O 1
ATOM 4860 N N . ASP D 1 71 ? 18.846 30.506 95.918 1.00 23.53 55 ASP D N 1
ATOM 4861 C CA . ASP D 1 71 ? 17.701 31.324 95.521 1.00 25.41 55 ASP D CA 1
ATOM 4862 C C . ASP D 1 71 ? 17.863 31.562 94.020 1.00 25.48 55 ASP D C 1
ATOM 4863 O O . ASP D 1 71 ? 18.770 32.283 93.594 1.00 21.55 55 ASP D O 1
ATOM 4868 N N . LYS D 1 72 ? 16.986 30.957 93.224 1.00 25.13 56 LYS D N 1
ATOM 4869 C CA . LYS D 1 72 ? 17.054 31.087 91.773 1.00 25.27 56 LYS D CA 1
ATOM 4870 C C . LYS D 1 72 ? 17.004 32.522 91.256 1.00 24.20 56 LYS D C 1
ATOM 4871 O O . LYS D 1 72 ? 17.484 32.801 90.157 1.00 21.17 56 LYS D O 1
ATOM 4877 N N . ARG D 1 73 ? 16.436 33.432 92.041 1.00 22.80 57 ARG D N 1
ATOM 4878 C CA . ARG D 1 73 ? 16.330 34.828 91.619 1.00 24.17 57 ARG D CA 1
ATOM 4879 C C . ARG D 1 73 ? 17.684 35.532 91.519 1.00 21.10 57 ARG D C 1
ATOM 4880 O O . ARG D 1 73 ? 17.797 36.588 90.898 1.00 21.22 57 ARG D O 1
ATOM 4888 N N . LYS D 1 74 ? 18.707 34.948 92.128 1.00 21.03 58 LYS D N 1
ATOM 4889 C CA . LYS D 1 74 ? 20.046 35.533 92.090 1.00 22.20 58 LYS D CA 1
ATOM 4890 C C . LYS D 1 74 ? 20.852 35.003 90.913 1.00 19.76 58 LYS D C 1
ATOM 4891 O O . LYS D 1 74 ? 21.931 35.511 90.609 1.00 22.61 58 LYS D O 1
ATOM 4897 N N . LEU D 1 75 ? 20.327 33.981 90.251 1.00 18.63 59 LEU D N 1
ATOM 4898 C CA . LEU D 1 75 ? 21.041 33.378 89.138 1.00 17.25 59 LEU D CA 1
ATOM 4899 C C . LEU D 1 75 ? 20.840 34.056 87.794 1.00 17.00 59 LEU D C 1
ATOM 4900 O O . LEU D 1 75 ? 19.731 34.455 87.428 1.00 14.69 59 LEU D O 1
ATOM 4905 N N . VAL D 1 76 ? 21.944 34.185 87.070 1.00 15.93 60 VAL D N 1
ATOM 4906 C CA . VAL D 1 76 ? 21.945 34.778 85.742 1.00 15.67 60 VAL D CA 1
ATOM 4907 C C . VAL D 1 76 ? 22.670 33.789 84.839 1.00 14.06 60 VAL D C 1
ATOM 4908 O O . VAL D 1 76 ? 23.790 33.366 85.138 1.00 12.82 60 VAL D O 1
ATOM 4912 N N . MET D 1 77 ? 22.031 33.399 83.745 1.00 14.50 61 MET D N 1
ATOM 4913 C CA . MET D 1 77 ? 22.657 32.463 82.824 1.00 15.04 61 MET D CA 1
ATOM 4914 C C . MET D 1 77 ? 23.351 33.250 81.723 1.00 17.12 61 MET D C 1
ATOM 4915 O O . MET D 1 77 ? 22.728 34.062 81.031 1.00 16.14 61 MET D O 1
ATOM 4920 N N . ASN D 1 78 ? 24.648 33.028 81.565 1.00 15.93 62 ASN D N 1
ATOM 4921 C CA . ASN D 1 78 ? 25.376 33.730 80.520 1.00 16.16 62 ASN D CA 1
ATOM 4922 C C . ASN D 1 78 ? 25.336 32.919 79.233 1.00 15.93 62 ASN D C 1
ATOM 4923 O O . ASN D 1 78 ? 25.659 31.734 79.236 1.00 14.98 62 ASN D O 1
ATOM 4928 N N . GLY D 1 79 ? 24.900 33.558 78.148 1.00 15.80 63 GLY D N 1
ATOM 4929 C CA . GLY D 1 79 ? 24.859 32.916 76.843 1.00 12.97 63 GLY D CA 1
ATOM 4930 C C . GLY D 1 79 ? 23.827 31.846 76.525 1.00 15.79 63 GLY D C 1
ATOM 4931 O O . GLY D 1 79 ? 23.190 31.898 75.472 1.00 15.60 63 GLY D O 1
ATOM 4932 N N . ARG D 1 80 ? 23.663 30.870 77.411 1.00 13.89 64 ARG D N 1
ATOM 4933 C CA . ARG D 1 80 ? 22.724 29.778 77.172 1.00 14.53 64 ARG D CA 1
ATOM 4934 C C . ARG D 1 80 ? 21.282 30.114 77.554 1.00 15.10 64 ARG D C 1
ATOM 4935 O O . ARG D 1 80 ? 20.816 29.770 78.644 1.00 16.67 64 ARG D O 1
ATOM 4943 N N . VAL D 1 81 ? 20.583 30.790 76.647 1.00 13.80 65 VAL D N 1
ATOM 4944 C CA . VAL D 1 81 ? 19.195 31.168 76.884 1.00 14.92 65 VAL D CA 1
ATOM 4945 C C . VAL D 1 81 ? 18.321 29.921 77.021 1.00 14.80 65 VAL D C 1
ATOM 4946 O O . VAL D 1 81 ? 17.387 29.897 77.817 1.00 14.96 65 VAL D O 1
ATOM 4950 N N . ASP D 1 82 ? 18.631 28.878 76.256 1.00 14.87 66 ASP D N 1
ATOM 4951 C CA . ASP D 1 82 ? 17.851 27.654 76.352 1.00 14.66 66 ASP D CA 1
ATOM 4952 C C . ASP D 1 82 ? 17.970 27.057 77.754 1.00 17.01 66 ASP D C 1
ATOM 4953 O O . ASP D 1 82 ? 16.965 26.666 78.354 1.00 16.34 66 ASP D O 1
ATOM 4958 N N . ILE D 1 83 ? 19.185 27.000 78.293 1.00 15.75 67 ILE D N 1
ATOM 4959 C CA . ILE D 1 83 ? 19.356 26.445 79.631 1.00 16.66 67 ILE D CA 1
ATOM 4960 C C . ILE D 1 83 ? 18.583 27.260 80.664 1.00 15.41 67 ILE D C 1
ATOM 4961 O O . ILE D 1 83 ? 17.979 26.702 81.580 1.00 16.59 67 ILE D O 1
ATOM 4966 N N . ALA D 1 84 ? 18.584 28.581 80.514 1.00 14.89 68 ALA D N 1
ATOM 4967 C CA . ALA D 1 84 ? 17.867 29.433 81.453 1.00 13.39 68 ALA D CA 1
ATOM 4968 C C . ALA D 1 84 ? 16.364 29.145 81.398 1.00 15.91 68 ALA D C 1
ATOM 4969 O O . ALA D 1 84 ? 15.714 28.968 82.430 1.00 14.35 68 ALA D O 1
ATOM 4971 N N . LEU D 1 85 ? 15.822 29.086 80.186 1.00 17.90 69 LEU D N 1
ATOM 4972 C CA . LEU D 1 85 ? 14.398 28.833 79.996 1.00 20.03 69 LEU D CA 1
ATOM 4973 C C . LEU D 1 85 ? 13.918 27.523 80.617 1.00 23.69 69 LEU D C 1
ATOM 4974 O O . LEU D 1 85 ? 12.837 27.465 81.202 1.00 23.41 69 LEU D O 1
ATOM 4979 N N . PHE D 1 86 ? 14.718 26.472 80.493 1.00 23.25 70 PHE D N 1
ATOM 4980 C CA . PHE D 1 86 ? 14.321 25.179 81.026 1.00 23.92 70 PHE D CA 1
ATOM 4981 C C . PHE D 1 86 ? 14.818 24.878 82.433 1.00 24.29 70 PHE D C 1
ATOM 4982 O O . PHE D 1 86 ? 14.693 23.753 82.905 1.00 25.11 70 PHE D O 1
ATOM 4990 N N . SER D 1 87 ? 15.360 25.892 83.102 1.00 24.23 71 SER D N 1
ATOM 4991 C CA . SER D 1 87 ? 15.877 25.738 84.460 1.00 23.45 71 SER D CA 1
ATOM 4992 C C . SER D 1 87 ? 15.214 26.717 85.422 1.00 22.63 71 SER D C 1
ATOM 4993 O O . SER D 1 87 ? 15.630 26.843 86.569 1.00 23.10 71 SER D O 1
ATOM 4996 N N . THR D 1 88 ? 14.187 27.413 84.944 1.00 24.91 72 THR D N 1
ATOM 4997 C CA . THR D 1 88 ? 13.467 28.404 85.749 1.00 25.59 72 THR D CA 1
ATOM 4998 C C . THR D 1 88 ? 14.376 29.561 86.179 1.00 24.50 72 THR D C 1
ATOM 4999 O O . THR D 1 88 ? 14.256 30.090 87.284 1.00 25.88 72 THR D O 1
ATOM 5003 N N . ILE D 1 89 ? 15.309 29.931 85.309 1.00 21.80 73 ILE D N 1
ATOM 5004 C CA . ILE D 1 89 ? 16.199 31.054 85.577 1.00 20.41 73 ILE D CA 1
ATOM 5005 C C . ILE D 1 89 ? 15.663 32.173 84.681 1.00 22.66 73 ILE D C 1
ATOM 5006 O O . ILE D 1 89 ? 15.586 32.014 83.464 1.00 21.24 73 ILE D O 1
ATOM 5011 N N . HIS D 1 90 ? 15.285 33.294 85.289 1.00 21.59 74 HIS D N 1
ATOM 5012 C CA . HIS D 1 90 ? 14.701 34.414 84.561 1.00 24.41 74 HIS D CA 1
ATOM 5013 C C . HIS D 1 90 ? 15.664 35.505 84.106 1.00 23.23 74 HIS D C 1
ATOM 5014 O O . HIS D 1 90 ? 15.236 36.510 83.539 1.00 24.38 74 HIS D O 1
ATOM 5021 N N . ARG D 1 91 ? 16.955 35.315 84.346 1.00 20.90 75 ARG D N 1
ATOM 5022 C CA . ARG D 1 91 ? 17.939 36.320 83.962 1.00 19.96 75 ARG D CA 1
ATOM 5023 C C . ARG D 1 91 ? 18.995 35.764 83.026 1.00 18.28 75 ARG D C 1
ATOM 5024 O O . ARG D 1 91 ? 19.596 34.729 83.303 1.00 16.96 75 ARG D O 1
ATOM 5032 N N . VAL D 1 92 ? 19.217 36.454 81.914 1.00 15.82 76 VAL D N 1
ATOM 5033 C CA . VAL D 1 92 ? 20.218 36.026 80.951 1.00 16.59 76 VAL D CA 1
ATOM 5034 C C . VAL D 1 92 ? 21.172 37.172 80.632 1.00 17.11 76 VAL D C 1
ATOM 5035 O O . VAL D 1 92 ? 20.783 38.342 80.647 1.00 14.54 76 VAL D O 1
ATOM 5039 N N . GLN D 1 93 ? 22.427 36.820 80.370 1.00 16.67 77 GLN D N 1
ATOM 5040 C CA . GLN D 1 93 ? 23.465 37.786 80.027 1.00 16.09 77 GLN D CA 1
ATOM 5041 C C . GLN D 1 93 ? 23.880 37.413 78.607 1.00 15.35 77 GLN D C 1
ATOM 5042 O O . GLN D 1 93 ? 24.343 36.295 78.366 1.00 15.20 77 GLN D O 1
ATOM 5048 N N . LEU D 1 94 ? 23.702 38.350 77.677 1.00 15.15 78 LEU D N 1
ATOM 5049 C CA . LEU D 1 94 ? 23.997 38.121 76.265 1.00 16.18 78 LEU D CA 1
ATOM 5050 C C . LEU D 1 94 ? 25.326 38.660 75.756 1.00 17.13 78 LEU D C 1
ATOM 5051 O O . LEU D 1 94 ? 25.540 39.878 75.720 1.00 17.46 78 LEU D O 1
ATOM 5056 N N . PRO D 1 95 ? 26.229 37.756 75.332 1.00 17.50 79 PRO D N 1
ATOM 5057 C CA . PRO D 1 95 ? 27.545 38.133 74.811 1.00 18.32 79 PRO D CA 1
ATOM 5058 C C . PRO D 1 95 ? 27.414 38.962 73.541 1.00 19.09 79 PRO D C 1
ATOM 5059 O O . PRO D 1 95 ? 26.445 38.821 72.791 1.00 15.97 79 PRO D O 1
ATOM 5063 N N . SER D 1 96 ? 28.401 39.819 73.303 1.00 19.70 80 SER D N 1
ATOM 5064 C CA . SER D 1 96 ? 28.416 40.655 72.112 1.00 19.44 80 SER D CA 1
ATOM 5065 C C . SER D 1 96 ? 28.422 39.752 70.881 1.00 19.86 80 SER D C 1
ATOM 5066 O O . SER D 1 96 ? 29.209 38.811 70.800 1.00 20.64 80 SER D O 1
ATOM 5069 N N . GLY D 1 97 ? 27.538 40.028 69.929 1.00 19.45 81 GLY D N 1
ATOM 5070 C CA . GLY D 1 97 ? 27.495 39.222 68.723 1.00 19.45 81 GLY D CA 1
ATOM 5071 C C . GLY D 1 97 ? 26.494 38.083 68.757 1.00 20.05 81 GLY D C 1
ATOM 5072 O O . GLY D 1 97 ? 26.260 37.425 67.738 1.00 18.47 81 GLY D O 1
ATOM 5073 N N . SER D 1 98 ? 25.897 37.842 69.920 1.00 17.94 82 SER D N 1
ATOM 5074 C CA . SER D 1 98 ? 24.919 36.771 70.044 1.00 19.42 82 SER D CA 1
ATOM 5075 C C . SER D 1 98 ? 23.508 37.318 69.799 1.00 19.97 82 SER D C 1
ATOM 5076 O O . SER D 1 98 ? 23.343 38.300 69.086 1.00 20.13 82 SER D O 1
ATOM 5079 N N . PHE D 1 99 ? 22.497 36.687 70.391 1.00 19.54 83 PHE D N 1
ATOM 5080 C CA . PHE D 1 99 ? 21.109 37.103 70.202 1.00 18.75 83 PHE D CA 1
ATOM 5081 C C . PHE D 1 99 ? 20.833 38.555 70.595 1.00 18.56 83 PHE D C 1
ATOM 5082 O O . PHE D 1 99 ? 21.427 39.083 71.540 1.00 17.32 83 PHE D O 1
ATOM 5090 N N . SER D 1 100 ? 19.918 39.199 69.877 1.00 18.52 84 SER D N 1
ATOM 5091 C CA . SER D 1 100 ? 19.558 40.581 70.191 1.00 21.48 84 SER D CA 1
ATOM 5092 C C . SER D 1 100 ? 18.507 40.556 71.291 1.00 20.61 84 SER D C 1
ATOM 5093 O O . SER D 1 100 ? 17.686 39.642 71.352 1.00 21.92 84 SER D O 1
ATOM 5096 N N . PRO D 1 101 ? 18.519 41.553 72.183 1.00 20.31 85 PRO D N 1
ATOM 5097 C CA . PRO D 1 101 ? 17.516 41.558 73.250 1.00 19.78 85 PRO D CA 1
ATOM 5098 C C . PRO D 1 101 ? 16.099 41.536 72.677 1.00 20.56 85 PRO D C 1
ATOM 5099 O O . PRO D 1 101 ? 15.193 40.947 73.265 1.00 15.76 85 PRO D O 1
ATOM 5103 N N . LYS D 1 102 ? 15.921 42.170 71.521 1.00 20.57 86 LYS D N 1
ATOM 5104 C CA . LYS D 1 102 ? 14.612 42.233 70.875 1.00 22.48 86 LYS D CA 1
ATOM 5105 C C . LYS D 1 102 ? 14.098 40.843 70.513 1.00 23.24 86 LYS D C 1
ATOM 5106 O O . LYS D 1 102 ? 12.932 40.528 70.746 1.00 24.04 86 LYS D O 1
ATOM 5108 N N . GLN D 1 103 ? 14.968 40.019 69.933 1.00 23.18 87 GLN D N 1
ATOM 5109 C CA . GLN D 1 103 ? 14.602 38.652 69.557 1.00 24.32 87 GLN D CA 1
ATOM 5110 C C . GLN D 1 103 ? 14.124 37.884 70.779 1.00 21.76 87 GLN D C 1
ATOM 5111 O O . GLN D 1 103 ? 13.092 37.211 70.755 1.00 21.57 87 GLN D O 1
ATOM 5117 N N . ILE D 1 104 ? 14.918 37.973 71.840 1.00 19.03 88 ILE D N 1
ATOM 5118 C CA . ILE D 1 104 ? 14.631 37.278 73.084 1.00 19.04 88 ILE D CA 1
ATOM 5119 C C . ILE D 1 104 ? 13.345 37.731 73.758 1.00 18.46 88 ILE D C 1
ATOM 5120 O O . ILE D 1 104 ? 12.540 36.902 74.179 1.00 18.53 88 ILE D O 1
ATOM 5125 N N . ARG D 1 105 ? 13.143 39.041 73.853 1.00 18.58 89 ARG D N 1
ATOM 5126 C CA . ARG D 1 105 ? 11.945 39.563 74.504 1.00 20.76 89 ARG D CA 1
ATOM 5127 C C . ARG D 1 105 ? 10.676 39.231 73.716 1.00 19.16 89 ARG D C 1
ATOM 5128 O O . ARG D 1 105 ? 9.613 39.045 74.297 1.00 21.51 89 ARG D O 1
ATOM 5136 N N . ALA D 1 106 ? 10.790 39.154 72.395 1.00 21.27 90 ALA D N 1
ATOM 5137 C CA . ALA D 1 106 ? 9.638 38.834 71.558 1.00 22.40 90 ALA D CA 1
ATOM 5138 C C . ALA D 1 106 ? 9.084 37.445 71.886 1.00 22.38 90 ALA D C 1
ATOM 5139 O O . ALA D 1 106 ? 7.872 37.230 71.852 1.00 22.49 90 ALA D O 1
ATOM 5141 N N . ARG D 1 107 ? 9.975 36.509 72.205 1.00 20.96 91 ARG D N 1
ATOM 5142 C CA . ARG D 1 107 ? 9.576 35.138 72.521 1.00 23.47 91 ARG D CA 1
ATOM 5143 C C . ARG D 1 107 ? 9.504 34.794 74.011 1.00 23.23 91 ARG D C 1
ATOM 5144 O O . ARG D 1 107 ? 8.688 33.967 74.424 1.00 22.49 91 ARG D O 1
ATOM 5152 N N . PHE D 1 108 ? 10.351 35.430 74.815 1.00 22.92 92 PHE D N 1
ATOM 5153 C CA . PHE D 1 108 ? 10.405 35.148 76.247 1.00 21.68 92 PHE D CA 1
ATOM 5154 C C . PHE D 1 108 ? 10.386 36.445 77.061 1.00 21.54 92 PHE D C 1
ATOM 5155 O O . PHE D 1 108 ? 11.359 36.791 77.734 1.00 20.90 92 PHE D O 1
ATOM 5163 N N . PRO D 1 109 ? 9.255 37.168 77.017 1.00 22.77 93 PRO D N 1
ATOM 5164 C CA . PRO D 1 109 ? 9.013 38.442 77.705 1.00 20.90 93 PRO D CA 1
ATOM 5165 C C . PRO D 1 109 ? 9.303 38.445 79.204 1.00 20.05 93 PRO D C 1
ATOM 5166 O O . PRO D 1 109 ? 9.541 39.504 79.787 1.00 20.55 93 PRO D O 1
ATOM 5170 N N . HIS D 1 110 ? 9.278 37.274 79.831 1.00 18.11 94 HIS D N 1
ATOM 5171 C CA . HIS D 1 110 ? 9.529 37.199 81.266 1.00 19.90 94 HIS D CA 1
ATOM 5172 C C . HIS D 1 110 ? 11.012 37.316 81.644 1.00 18.76 94 HIS D C 1
ATOM 5173 O O . HIS D 1 110 ? 11.347 37.478 82.821 1.00 18.46 94 HIS D O 1
ATOM 5180 N N . LEU D 1 111 ? 11.899 37.247 80.657 1.00 17.35 95 LEU D N 1
ATOM 5181 C CA . LEU D 1 111 ? 13.334 37.331 80.936 1.00 17.96 95 LEU D CA 1
ATOM 5182 C C . LEU D 1 111 ? 13.891 38.738 81.154 1.00 20.16 95 LEU D C 1
ATOM 5183 O O . LEU D 1 111 ? 13.505 39.686 80.470 1.00 16.20 95 LEU D O 1
ATOM 5188 N N . HIS D 1 112 ? 14.799 38.861 82.121 1.00 19.25 96 HIS D N 1
ATOM 5189 C CA . HIS D 1 112 ? 15.464 40.133 82.392 1.00 22.57 96 HIS D CA 1
ATOM 5190 C C . HIS D 1 112 ? 16.718 39.968 81.543 1.00 19.66 96 HIS D C 1
ATOM 5191 O O . HIS D 1 112 ? 17.445 38.985 81.697 1.00 18.73 96 HIS D O 1
ATOM 5198 N N . ILE D 1 113 ? 16.971 40.921 80.653 1.00 18.55 97 ILE D N 1
ATOM 5199 C CA . ILE D 1 113 ? 18.091 40.813 79.726 1.00 16.78 97 ILE D CA 1
ATOM 5200 C C . ILE D 1 113 ? 19.271 41.756 79.899 1.00 17.90 97 ILE D C 1
ATOM 5201 O O . ILE D 1 113 ? 19.127 42.982 79.859 1.00 15.76 97 ILE D O 1
ATOM 5206 N N . GLY D 1 114 ? 20.449 41.170 80.061 1.00 16.63 98 GLY D N 1
ATOM 5207 C CA . GLY D 1 114 ? 21.647 41.971 80.189 1.00 16.19 98 GLY D CA 1
ATOM 5208 C C . GLY D 1 114 ? 22.483 41.829 78.931 1.00 17.54 98 GLY D C 1
ATOM 5209 O O . GLY D 1 114 ? 22.534 40.757 78.333 1.00 17.29 98 GLY D O 1
ATOM 5210 N N . ARG D 1 115 ? 23.120 42.911 78.504 1.00 16.41 99 ARG D N 1
ATOM 5211 C CA . ARG D 1 115 ? 23.970 42.857 77.326 1.00 16.29 99 ARG D CA 1
ATOM 5212 C C . ARG D 1 115 ? 25.404 43.177 77.726 1.00 17.72 99 ARG D C 1
ATOM 5213 O O . ARG D 1 115 ? 25.667 44.144 78.447 1.00 17.24 99 ARG D O 1
ATOM 5221 N N . SER D 1 116 ? 26.330 42.342 77.280 1.00 17.21 100 SER D N 1
ATOM 5222 C CA . SER D 1 116 ? 27.736 42.553 77.581 1.00 17.01 100 SER D CA 1
ATOM 5223 C C . SER D 1 116 ? 28.277 43.479 76.501 1.00 17.82 100 SER D C 1
ATOM 5224 O O . SER D 1 116 ? 28.300 43.120 75.325 1.00 17.90 100 SER D O 1
ATOM 5227 N N . VAL D 1 117 ? 28.697 44.677 76.898 1.00 18.40 101 VAL D N 1
ATOM 5228 C CA . VAL D 1 117 ? 29.189 45.655 75.934 1.00 17.33 101 VAL D CA 1
ATOM 5229 C C . VAL D 1 117 ? 30.634 46.056 76.198 1.00 19.68 101 VAL D C 1
ATOM 5230 O O . VAL D 1 117 ? 31.113 45.995 77.333 1.00 18.25 101 VAL D O 1
ATOM 5234 N N . HIS D 1 118 ? 31.329 46.477 75.147 1.00 20.77 102 HIS D N 1
ATOM 5235 C CA . HIS D 1 118 ? 32.735 46.826 75.280 1.00 21.67 102 HIS D CA 1
ATOM 5236 C C . HIS D 1 118 ? 33.100 48.196 74.727 1.00 23.80 102 HIS D C 1
ATOM 5237 O O . HIS D 1 118 ? 34.278 48.527 74.591 1.00 26.10 102 HIS D O 1
ATOM 5244 N N . SER D 1 119 ? 32.090 48.994 74.408 1.00 23.81 103 SER D N 1
ATOM 5245 C CA . SER D 1 119 ? 32.328 50.332 73.891 1.00 25.79 103 SER D CA 1
ATOM 5246 C C . SER D 1 119 ? 31.107 51.189 74.168 1.00 26.35 103 SER D C 1
ATOM 5247 O O . SER D 1 119 ? 30.032 50.675 74.496 1.00 24.00 103 SER D O 1
ATOM 5250 N N . LEU D 1 120 ? 31.275 52.499 74.035 1.00 26.57 104 LEU D N 1
ATOM 5251 C CA . LEU D 1 120 ? 30.180 53.424 74.260 1.00 26.70 104 LEU D CA 1
ATOM 5252 C C . LEU D 1 120 ? 29.092 53.195 73.218 1.00 25.60 104 LEU D C 1
ATOM 5253 O O . LEU D 1 120 ? 27.905 53.158 73.543 1.00 26.23 104 LEU D O 1
ATOM 5258 N N . GLU D 1 121 ? 29.499 53.031 71.964 1.00 24.64 105 GLU D N 1
ATOM 5259 C CA . GLU D 1 121 ? 28.536 52.817 70.888 1.00 25.10 105 GLU D CA 1
ATOM 5260 C C . GLU D 1 121 ? 27.704 51.554 71.096 1.00 25.01 105 GLU D C 1
ATOM 5261 O O . GLU D 1 121 ? 26.484 51.568 70.913 1.00 25.03 105 GLU D O 1
ATOM 5263 N N . GLU D 1 122 ? 28.357 50.462 71.478 1.00 24.48 106 GLU D N 1
ATOM 5264 C CA . GLU D 1 122 ? 27.636 49.213 71.698 1.00 23.08 106 GLU D CA 1
ATOM 5265 C C . GLU D 1 122 ? 26.681 49.340 72.887 1.00 23.68 106 GLU D C 1
ATOM 5266 O O . GLU D 1 122 ? 25.586 48.769 72.875 1.00 23.79 106 GLU D O 1
ATOM 5272 N N . ALA D 1 123 ? 27.088 50.093 73.908 1.00 22.65 107 ALA D N 1
ATOM 5273 C CA . ALA D 1 123 ? 26.247 50.293 75.088 1.00 21.49 107 ALA D CA 1
ATOM 5274 C C . ALA D 1 123 ? 24.992 51.065 74.695 1.00 22.02 107 ALA D C 1
ATOM 5275 O O . ALA D 1 123 ? 23.883 50.719 75.102 1.00 21.75 107 ALA D O 1
ATOM 5277 N N . VAL D 1 124 ? 25.176 52.115 73.901 1.00 22.73 108 VAL D N 1
ATOM 5278 C CA . VAL D 1 124 ? 24.059 52.932 73.437 1.00 24.52 108 VAL D CA 1
ATOM 5279 C C . VAL D 1 124 ? 23.099 52.086 72.605 1.00 22.37 108 VAL D C 1
ATOM 5280 O O . VAL D 1 124 ? 21.881 52.162 72.777 1.00 24.23 108 VAL D O 1
ATOM 5284 N N . GLN D 1 125 ? 23.650 51.274 71.711 1.00 23.15 109 GLN D N 1
ATOM 5285 C CA . GLN D 1 125 ? 22.831 50.407 70.867 1.00 25.03 109 GLN D CA 1
ATOM 5286 C C . GLN D 1 125 ? 22.058 49.393 71.725 1.00 24.45 109 GLN D C 1
ATOM 5287 O O . GLN D 1 125 ? 20.903 49.081 71.436 1.00 24.31 109 GLN D O 1
ATOM 5293 N N . ALA D 1 126 ? 22.696 48.891 72.782 1.00 22.61 110 ALA D N 1
ATOM 5294 C CA . ALA D 1 126 ? 22.060 47.917 73.671 1.00 22.34 110 ALA D CA 1
ATOM 5295 C C . ALA D 1 126 ? 20.796 48.493 74.293 1.00 23.39 110 ALA D C 1
ATOM 5296 O O . ALA D 1 126 ? 19.776 47.808 74.404 1.00 22.90 110 ALA D O 1
ATOM 5298 N N . GLU D 1 127 ? 20.856 49.754 74.704 1.00 23.04 111 GLU D N 1
ATOM 5299 C CA . GLU D 1 127 ? 19.684 50.382 75.295 1.00 23.88 111 GLU D CA 1
ATOM 5300 C C . GLU D 1 127 ? 18.592 50.478 74.236 1.00 24.57 111 GLU D C 1
ATOM 5301 O O . GLU D 1 127 ? 17.414 50.236 74.513 1.00 24.11 111 GLU D O 1
ATOM 5307 N N . LYS D 1 128 ? 18.993 50.828 73.019 1.00 26.39 112 LYS D N 1
ATOM 5308 C CA . LYS D 1 128 ? 18.050 50.950 71.916 1.00 29.06 112 LYS D CA 1
ATOM 5309 C C . LYS D 1 128 ? 17.393 49.618 71.584 1.00 30.60 112 LYS D C 1
ATOM 5310 O O . LYS D 1 128 ? 16.226 49.583 71.197 1.00 31.32 112 LYS D O 1
ATOM 5316 N N . GLU D 1 129 ? 18.133 48.522 71.735 1.00 30.73 113 GLU D N 1
ATOM 5317 C CA . GLU D 1 129 ? 17.570 47.210 71.433 1.00 30.24 113 GLU D CA 1
ATOM 5318 C C . GLU D 1 129 ? 16.802 46.652 72.619 1.00 29.80 113 GLU D C 1
ATOM 5319 O O . GLU D 1 129 ? 16.494 45.462 72.678 1.00 31.35 113 GLU D O 1
ATOM 5325 N N . ASP D 1 130 ? 16.512 47.530 73.571 1.00 28.24 114 ASP D N 1
ATOM 5326 C CA . ASP D 1 130 ? 15.738 47.183 74.756 1.00 28.69 114 ASP D CA 1
ATOM 5327 C C . ASP D 1 130 ? 16.365 46.248 75.795 1.00 25.38 114 ASP D C 1
ATOM 5328 O O . ASP D 1 130 ? 15.668 45.423 76.391 1.00 22.67 114 ASP D O 1
ATOM 5333 N N . ALA D 1 131 ? 17.669 46.364 76.017 1.00 22.27 115 ALA D N 1
ATOM 5334 C CA . ALA D 1 131 ? 18.309 45.544 77.041 1.00 20.44 115 ALA D CA 1
ATOM 5335 C C . ALA D 1 131 ? 17.851 46.154 78.365 1.00 20.19 115 ALA D C 1
ATOM 5336 O O . ALA D 1 131 ? 17.510 47.335 78.414 1.00 18.36 115 ALA D O 1
ATOM 5338 N N . ASP D 1 132 ? 17.835 45.364 79.432 1.00 19.95 116 ASP D N 1
ATOM 5339 C CA . ASP D 1 132 ? 17.429 45.877 80.735 1.00 19.93 116 ASP D CA 1
ATOM 5340 C C . ASP D 1 132 ? 18.609 46.545 81.425 1.00 19.69 116 ASP D C 1
ATOM 5341 O O . ASP D 1 132 ? 18.430 47.374 82.318 1.00 18.21 116 ASP D O 1
ATOM 5346 N N . TYR D 1 133 ? 19.816 46.177 81.006 1.00 16.66 117 TYR D N 1
ATOM 5347 C CA . TYR D 1 133 ? 21.030 46.744 81.583 1.00 15.74 117 TYR D CA 1
ATOM 5348 C C . TYR D 1 133 ? 22.222 46.238 80.790 1.00 16.22 117 TYR D C 1
ATOM 5349 O O . TYR D 1 133 ? 22.089 45.328 79.970 1.00 17.23 117 TYR D O 1
ATOM 5358 N N . VAL D 1 134 ? 23.381 46.836 81.033 1.00 15.09 118 VAL D N 1
ATOM 5359 C CA . VAL D 1 134 ? 24.597 46.431 80.349 1.00 16.49 118 VAL D CA 1
ATOM 5360 C C . VAL D 1 134 ? 25.697 46.103 81.345 1.00 17.47 118 VAL D C 1
ATOM 5361 O O . VAL D 1 134 ? 25.696 46.572 82.490 1.00 16.72 118 VAL D O 1
ATOM 5365 N N . LEU D 1 135 ? 26.620 45.266 80.892 1.00 18.45 119 LEU D N 1
ATOM 5366 C CA . LEU D 1 135 ? 27.780 44.863 81.665 1.00 18.00 119 LEU D CA 1
ATOM 5367 C C . LEU D 1 135 ? 28.902 45.450 80.808 1.00 19.51 119 LEU D C 1
ATOM 5368 O O . LEU D 1 135 ? 29.238 44.897 79.758 1.00 16.67 119 LEU D O 1
ATOM 5373 N N . PHE D 1 136 ? 29.433 46.599 81.226 1.00 19.04 120 PHE D N 1
ATOM 5374 C CA . PHE D 1 136 ? 30.499 47.263 80.482 1.00 20.46 120 PHE D CA 1
ATOM 5375 C C . PHE D 1 136 ? 31.810 46.669 80.954 1.00 23.37 120 PHE D C 1
ATOM 5376 O O . PHE D 1 136 ? 32.223 46.868 82.103 1.00 18.50 120 PHE D O 1
ATOM 5384 N N . GLY D 1 137 ? 32.472 45.965 80.042 1.00 26.79 121 GLY D N 1
ATOM 5385 C CA . GLY D 1 137 ? 33.678 45.252 80.401 1.00 34.95 121 GLY D CA 1
ATOM 5386 C C . GLY D 1 137 ? 35.098 45.656 80.103 1.00 38.15 121 GLY D C 1
ATOM 5387 O O . GLY D 1 137 ? 35.431 46.223 79.062 1.00 37.74 121 GLY D O 1
ATOM 5388 N N . HIS D 1 138 ? 35.939 45.257 81.053 1.00 41.84 122 HIS D N 1
ATOM 5389 C CA . HIS D 1 138 ? 37.366 45.507 81.061 1.00 40.04 122 HIS D CA 1
ATOM 5390 C C . HIS D 1 138 ? 37.646 46.975 81.236 1.00 37.28 122 HIS D C 1
ATOM 5391 O O . HIS D 1 138 ? 38.160 47.651 80.348 1.00 36.35 122 HIS D O 1
ATOM 5398 N N . VAL D 1 139 ? 37.275 47.456 82.416 1.00 33.04 123 VAL D N 1
ATOM 5399 C CA . VAL D 1 139 ? 37.477 48.841 82.791 1.00 31.34 123 VAL D CA 1
ATOM 5400 C C . VAL D 1 139 ? 38.948 48.989 83.172 1.00 32.81 123 VAL D C 1
ATOM 5401 O O . VAL D 1 139 ? 39.557 50.028 82.933 1.00 33.06 123 VAL D O 1
ATOM 5405 N N . PHE D 1 140 ? 39.516 47.929 83.741 1.00 31.72 124 PHE D N 1
ATOM 5406 C CA . PHE D 1 140 ? 40.918 47.933 84.150 1.00 33.20 124 PHE D CA 1
ATOM 5407 C C . PHE D 1 140 ? 41.702 46.810 83.476 1.00 34.12 124 PHE D C 1
ATOM 5408 O O . PHE D 1 140 ? 41.242 45.667 83.420 1.00 37.99 124 PHE D O 1
ATOM 5416 N N . ARG D 1 151 ? 41.260 55.359 80.992 1.00 35.44 135 ARG D N 1
ATOM 5417 C CA . ARG D 1 151 ? 40.382 55.342 79.824 1.00 35.27 135 ARG D CA 1
ATOM 5418 C C . ARG D 1 151 ? 39.094 54.570 80.107 1.00 34.70 135 ARG D C 1
ATOM 5419 O O . ARG D 1 151 ? 38.021 54.940 79.626 1.00 32.83 135 ARG D O 1
ATOM 5421 N N . GLY D 1 152 ? 39.216 53.499 80.891 1.00 32.10 136 GLY D N 1
ATOM 5422 C CA . GLY D 1 152 ? 38.071 52.673 81.225 1.00 28.59 136 GLY D CA 1
ATOM 5423 C C . GLY D 1 152 ? 37.033 53.365 82.089 1.00 26.46 136 GLY D C 1
ATOM 5424 O O . GLY D 1 152 ? 35.836 53.264 81.826 1.00 26.86 136 GLY D O 1
ATOM 5425 N N . VAL D 1 153 ? 37.486 54.062 83.124 1.00 23.69 137 VAL D N 1
ATOM 5426 C CA . VAL D 1 153 ? 36.576 54.766 84.019 1.00 23.57 137 VAL D CA 1
ATOM 5427 C C . VAL D 1 153 ? 35.988 55.983 83.310 1.00 23.12 137 VAL D C 1
ATOM 5428 O O . VAL D 1 153 ? 34.855 56.393 83.579 1.00 21.13 137 VAL D O 1
ATOM 5432 N N . SER D 1 154 ? 36.762 56.554 82.394 1.00 20.84 138 SER D N 1
ATOM 5433 C CA . SER D 1 154 ? 36.303 57.703 81.629 1.00 21.87 138 SER D CA 1
ATOM 5434 C C . SER D 1 154 ? 35.168 57.258 80.703 1.00 22.06 138 SER D C 1
ATOM 5435 O O . SER D 1 154 ? 34.172 57.975 80.531 1.00 20.65 138 SER D O 1
ATOM 5438 N N . LEU D 1 155 ? 35.313 56.071 80.113 1.00 20.20 139 LEU D N 1
ATOM 5439 C CA . LEU D 1 155 ? 34.281 55.538 79.223 1.00 21.78 139 LEU D CA 1
ATOM 5440 C C . LEU D 1 155 ? 33.021 55.226 80.022 1.00 19.60 139 LEU D C 1
ATOM 5441 O O . LEU D 1 155 ? 31.904 55.487 79.575 1.00 19.82 139 LEU D O 1
ATOM 5446 N N . LEU D 1 156 ? 33.218 54.653 81.205 1.00 19.25 140 LEU D N 1
ATOM 5447 C CA . LEU D 1 156 ? 32.120 54.307 82.100 1.00 20.77 140 LEU D CA 1
ATOM 5448 C C . LEU D 1 156 ? 31.302 55.559 82.405 1.00 18.74 140 LEU D C 1
ATOM 5449 O O . LEU D 1 156 ? 30.076 55.552 82.334 1.00 16.75 140 LEU D O 1
ATOM 5454 N N . SER D 1 157 ? 32.008 56.631 82.750 1.00 17.52 141 SER D N 1
ATOM 5455 C CA . SER D 1 157 ? 31.400 57.913 83.079 1.00 17.33 141 SER D CA 1
ATOM 5456 C C . SER D 1 157 ? 30.594 58.464 81.905 1.00 19.07 141 SER D C 1
ATOM 5457 O O . SER D 1 157 ? 29.493 58.976 82.083 1.00 17.38 141 SER D O 1
ATOM 5460 N N . ASP D 1 158 ? 31.154 58.354 80.704 1.00 19.53 142 ASP D N 1
ATOM 5461 C CA . ASP D 1 158 ? 30.495 58.841 79.498 1.00 21.57 142 ASP D CA 1
ATOM 5462 C C . ASP D 1 158 ? 29.229 58.024 79.244 1.00 22.50 142 ASP D C 1
ATOM 5463 O O . ASP D 1 158 ? 28.165 58.578 78.957 1.00 23.48 142 ASP D O 1
ATOM 5468 N N . ILE D 1 159 ? 29.348 56.704 79.355 1.00 21.74 143 ILE D N 1
ATOM 5469 C CA . ILE D 1 159 ? 28.205 55.818 79.151 1.00 20.08 143 ILE D CA 1
ATOM 5470 C C . ILE D 1 159 ? 27.078 56.118 80.141 1.00 18.62 143 ILE D C 1
ATOM 5471 O O . ILE D 1 159 ? 25.906 56.139 79.767 1.00 16.68 143 ILE D O 1
ATOM 5476 N N . LYS D 1 160 ? 27.437 56.348 81.400 1.00 19.07 144 LYS D N 1
ATOM 5477 C CA . LYS D 1 160 ? 26.448 56.643 82.436 1.00 22.36 144 LYS D CA 1
ATOM 5478 C C . LYS D 1 160 ? 25.692 57.953 82.226 1.00 23.91 144 LYS D C 1
ATOM 5479 O O . LYS D 1 160 ? 24.764 58.271 82.971 1.00 25.17 144 LYS D O 1
ATOM 5485 N N . GLN D 1 161 ? 26.087 58.717 81.219 1.00 23.87 145 GLN D N 1
ATOM 5486 C CA . GLN D 1 161 ? 25.419 59.977 80.941 1.00 26.39 145 GLN D CA 1
ATOM 5487 C C . GLN D 1 161 ? 24.610 59.828 79.657 1.00 27.55 145 GLN D C 1
ATOM 5488 O O . GLN D 1 161 ? 23.686 60.601 79.403 1.00 29.58 145 GLN D O 1
ATOM 5494 N N . ARG D 1 162 ? 24.951 58.819 78.858 1.00 24.55 146 ARG D N 1
ATOM 5495 C CA . ARG D 1 162 ? 24.264 58.594 77.589 1.00 27.61 146 ARG D CA 1
ATOM 5496 C C . ARG D 1 162 ? 23.094 57.616 77.637 1.00 24.54 146 ARG D C 1
ATOM 5497 O O . ARG D 1 162 ? 22.149 57.757 76.867 1.00 27.35 146 ARG D O 1
ATOM 5505 N N . ILE D 1 163 ? 23.148 56.625 78.523 1.00 22.24 147 ILE D N 1
ATOM 5506 C CA . ILE D 1 163 ? 22.046 55.673 78.629 1.00 20.60 147 ILE D CA 1
ATOM 5507 C C . ILE D 1 163 ? 21.420 55.765 80.010 1.00 20.69 147 ILE D C 1
ATOM 5508 O O . ILE D 1 163 ? 22.052 56.231 80.956 1.00 21.11 147 ILE D O 1
ATOM 5513 N N . SER D 1 164 ? 20.176 55.319 80.127 1.00 21.29 148 SER D N 1
ATOM 5514 C CA . SER D 1 164 ? 19.470 55.383 81.399 1.00 25.24 148 SER D CA 1
ATOM 5515 C C . SER D 1 164 ? 19.415 54.052 82.133 1.00 25.09 148 SER D C 1
ATOM 5516 O O . SER D 1 164 ? 19.153 54.017 83.335 1.00 27.47 148 SER D O 1
ATOM 5519 N N . ILE D 1 165 ? 19.650 52.957 81.415 1.00 23.05 149 ILE D N 1
ATOM 5520 C CA . ILE D 1 165 ? 19.614 51.642 82.042 1.00 22.28 149 ILE D CA 1
ATOM 5521 C C . ILE D 1 165 ? 20.879 51.399 82.863 1.00 21.67 149 ILE D C 1
ATOM 5522 O O . ILE D 1 165 ? 21.941 51.950 82.565 1.00 21.37 149 ILE D O 1
ATOM 5527 N N . PRO D 1 166 ? 20.779 50.568 83.912 1.00 20.22 150 PRO D N 1
ATOM 5528 C CA . PRO D 1 166 ? 21.917 50.257 84.786 1.00 19.18 150 PRO D CA 1
ATOM 5529 C C . PRO D 1 166 ? 23.174 49.770 84.067 1.00 19.03 150 PRO D C 1
ATOM 5530 O O . PRO D 1 166 ? 23.099 49.052 83.065 1.00 18.55 150 PRO D O 1
ATOM 5534 N N . VAL D 1 167 ? 24.327 50.163 84.597 1.00 18.05 151 VAL D N 1
ATOM 5535 C CA . VAL D 1 167 ? 25.611 49.771 84.038 1.00 16.68 151 VAL D CA 1
ATOM 5536 C C . VAL D 1 167 ? 26.412 49.020 85.095 1.00 18.04 151 VAL D C 1
ATOM 5537 O O . VAL D 1 167 ? 26.666 49.543 86.182 1.00 16.07 151 VAL D O 1
ATOM 5541 N N . ILE D 1 168 ? 26.784 47.781 84.786 1.00 18.64 152 ILE D N 1
ATOM 5542 C CA . ILE D 1 168 ? 27.571 46.986 85.713 1.00 17.52 152 ILE D CA 1
ATOM 5543 C C . ILE D 1 168 ? 28.995 46.973 85.164 1.00 18.43 152 ILE D C 1
ATOM 5544 O O . ILE D 1 168 ? 29.223 46.546 84.034 1.00 18.71 152 ILE D O 1
ATOM 5549 N N . ALA D 1 169 ? 29.942 47.457 85.961 1.00 17.76 153 ALA D N 1
ATOM 5550 C CA . ALA D 1 169 ? 31.344 47.516 85.554 1.00 18.14 153 ALA D CA 1
ATOM 5551 C C . ALA D 1 169 ? 32.066 46.203 85.821 1.00 18.74 153 ALA D C 1
ATOM 5552 O O . ALA D 1 169 ? 31.962 45.649 86.918 1.00 19.98 153 ALA D O 1
ATOM 5554 N N . ILE D 1 170 ? 32.801 45.707 84.826 1.00 19.11 154 ILE D N 1
ATOM 5555 C CA . ILE D 1 170 ? 33.545 44.451 84.972 1.00 18.78 154 ILE D CA 1
ATOM 5556 C C . ILE D 1 170 ? 34.961 44.564 84.396 1.00 19.60 154 ILE D C 1
ATOM 5557 O O . ILE D 1 170 ? 35.204 45.345 83.475 1.00 20.20 154 ILE D O 1
ATOM 5562 N N . GLY D 1 171 ? 35.892 43.791 84.947 1.00 19.22 155 GLY D N 1
ATOM 5563 C CA . GLY D 1 171 ? 37.256 43.824 84.451 1.00 19.21 155 GLY D CA 1
ATOM 5564 C C . GLY D 1 171 ? 38.262 44.388 85.435 1.00 20.11 155 GLY D C 1
ATOM 5565 O O . GLY D 1 171 ? 38.398 45.607 85.568 1.00 18.52 155 GLY D O 1
ATOM 5566 N N . GLY D 1 172 ? 38.968 43.495 86.124 1.00 20.23 156 GLY D N 1
ATOM 5567 C CA . GLY D 1 172 ? 39.972 43.914 87.087 1.00 20.63 156 GLY D CA 1
ATOM 5568 C C . GLY D 1 172 ? 39.415 44.593 88.322 1.00 21.79 156 GLY D C 1
ATOM 5569 O O . GLY D 1 172 ? 40.112 45.369 88.970 1.00 22.52 156 GLY D O 1
ATOM 5570 N N . MET D 1 173 ? 38.162 44.310 88.662 1.00 20.61 157 MET D N 1
ATOM 5571 C CA . MET D 1 173 ? 37.561 44.929 89.839 1.00 19.74 157 MET D CA 1
ATOM 5572 C C . MET D 1 173 ? 38.183 44.392 91.122 1.00 20.51 157 MET D C 1
ATOM 5573 O O . MET D 1 173 ? 38.261 43.183 91.326 1.00 20.23 157 MET D O 1
ATOM 5578 N N . THR D 1 174 ? 38.622 45.303 91.982 1.00 20.39 158 THR D N 1
ATOM 5579 C CA . THR D 1 174 ? 39.222 44.943 93.261 1.00 22.92 158 THR D CA 1
ATOM 5580 C C . THR D 1 174 ? 38.655 45.890 94.308 1.00 23.13 158 THR D C 1
ATOM 5581 O O . THR D 1 174 ? 38.194 46.981 93.978 1.00 26.02 158 THR D O 1
ATOM 5585 N N . PRO D 1 175 ? 38.688 45.491 95.588 1.00 25.08 159 PRO D N 1
ATOM 5586 C CA . PRO D 1 175 ? 38.162 46.337 96.665 1.00 25.55 159 PRO D CA 1
ATOM 5587 C C . PRO D 1 175 ? 38.655 47.788 96.633 1.00 28.53 159 PRO D C 1
ATOM 5588 O O . PRO D 1 175 ? 37.874 48.716 96.850 1.00 28.18 159 PRO D O 1
ATOM 5592 N N . ASP D 1 176 ? 39.942 47.981 96.355 1.00 30.10 160 ASP D N 1
ATOM 5593 C CA . ASP D 1 176 ? 40.525 49.321 96.323 1.00 33.02 160 ASP D CA 1
ATOM 5594 C C . ASP D 1 176 ? 40.146 50.152 95.104 1.00 34.58 160 ASP D C 1
ATOM 5595 O O . ASP D 1 176 ? 40.473 51.339 95.031 1.00 33.77 160 ASP D O 1
ATOM 5600 N N . ARG D 1 177 ? 39.464 49.533 94.147 1.00 32.20 161 ARG D N 1
ATOM 5601 C CA . ARG D 1 177 ? 39.052 50.238 92.945 1.00 32.96 161 ARG D CA 1
ATOM 5602 C C . ARG D 1 177 ? 37.563 50.554 92.944 1.00 31.36 161 ARG D C 1
ATOM 5603 O O . ARG D 1 177 ? 37.084 51.298 92.093 1.00 33.26 161 ARG D O 1
ATOM 5611 N N . LEU D 1 178 ? 36.837 49.997 93.906 1.00 29.05 162 LEU D N 1
ATOM 5612 C CA . LEU D 1 178 ? 35.395 50.195 93.979 1.00 28.34 162 LEU D CA 1
ATOM 5613 C C . LEU D 1 178 ? 34.932 51.636 94.128 1.00 27.31 162 LEU D C 1
ATOM 5614 O O . LEU D 1 178 ? 33.919 52.017 93.546 1.00 24.48 162 LEU D O 1
ATOM 5619 N N . ARG D 1 179 ? 35.663 52.433 94.903 1.00 27.26 163 ARG D N 1
ATOM 5620 C CA . ARG D 1 179 ? 35.303 53.834 95.118 1.00 27.43 163 ARG D CA 1
ATOM 5621 C C . ARG D 1 179 ? 35.344 54.624 93.818 1.00 26.34 163 ARG D C 1
ATOM 5622 O O . ARG D 1 179 ? 34.431 55.391 93.517 1.00 26.93 163 ARG D O 1
ATOM 5624 N N . ASP D 1 180 ? 36.411 54.444 93.051 1.00 26.91 164 ASP D N 1
ATOM 5625 C CA . ASP D 1 180 ? 36.547 55.151 91.785 1.00 29.36 164 ASP D CA 1
ATOM 5626 C C . ASP D 1 180 ? 35.432 54.754 90.829 1.00 28.41 164 ASP D C 1
ATOM 5627 O O . ASP D 1 180 ? 34.834 55.606 90.174 1.00 26.65 164 ASP D O 1
ATOM 5632 N N . VAL D 1 181 ? 35.160 53.453 90.758 1.00 26.03 165 VAL D N 1
ATOM 5633 C CA . VAL D 1 181 ? 34.118 52.933 89.884 1.00 23.91 165 VAL D CA 1
ATOM 5634 C C . VAL D 1 181 ? 32.755 53.463 90.317 1.00 22.10 165 VAL D C 1
ATOM 5635 O O . VAL D 1 181 ? 31.959 53.890 89.485 1.00 23.57 165 VAL D O 1
ATOM 5639 N N . LYS D 1 182 ? 32.501 53.442 91.621 1.00 20.27 166 LYS D N 1
ATOM 5640 C CA . LYS D 1 182 ? 31.242 53.931 92.178 1.00 22.53 166 LYS D CA 1
ATOM 5641 C C . LYS D 1 182 ? 31.073 55.426 91.905 1.00 22.62 166 LYS D C 1
ATOM 5642 O O . LYS D 1 182 ? 30.010 55.875 91.479 1.00 21.46 166 LYS D O 1
ATOM 5648 N N . GLN D 1 183 ? 32.129 56.192 92.164 1.00 22.53 167 GLN D N 1
ATOM 5649 C CA . GLN D 1 183 ? 32.110 57.640 91.946 1.00 24.89 167 GLN D CA 1
ATOM 5650 C C . GLN D 1 183 ? 31.818 57.988 90.491 1.00 22.17 167 GLN D C 1
ATOM 5651 O O . GLN D 1 183 ? 31.203 59.011 90.206 1.00 21.79 167 GLN D O 1
ATOM 5657 N N . ALA D 1 184 ? 32.272 57.136 89.576 1.00 23.14 168 ALA D N 1
ATOM 5658 C CA . ALA D 1 184 ? 32.069 57.351 88.146 1.00 21.21 168 ALA D CA 1
ATOM 5659 C C . ALA D 1 184 ? 30.645 57.019 87.686 1.00 21.50 168 ALA D C 1
ATOM 5660 O O . ALA D 1 184 ? 30.304 57.220 86.519 1.00 20.30 168 ALA D O 1
ATOM 5662 N N . GLY D 1 185 ? 29.822 56.496 88.590 1.00 20.02 169 GLY D N 1
ATOM 5663 C CA . GLY D 1 185 ? 28.445 56.193 88.229 1.00 21.89 169 GLY D CA 1
ATOM 5664 C C . GLY D 1 185 ? 28.017 54.739 88.080 1.00 21.92 169 GLY D C 1
ATOM 5665 O O . GLY D 1 185 ? 26.832 54.473 87.883 1.00 22.62 169 GLY D O 1
ATOM 5666 N N . ALA D 1 186 ? 28.951 53.797 88.164 1.00 19.62 170 ALA D N 1
ATOM 5667 C CA . ALA D 1 186 ? 28.595 52.385 88.027 1.00 20.90 170 ALA D CA 1
ATOM 5668 C C . ALA D 1 186 ? 27.467 52.011 88.987 1.00 21.10 170 ALA D C 1
ATOM 5669 O O . ALA D 1 186 ? 27.457 52.430 90.149 1.00 20.02 170 ALA D O 1
ATOM 5671 N N . ASP D 1 187 ? 26.518 51.221 88.495 1.00 19.48 171 ASP D N 1
ATOM 5672 C CA . ASP D 1 187 ? 25.384 50.786 89.302 1.00 19.47 171 ASP D CA 1
ATOM 5673 C C . ASP D 1 187 ? 25.719 49.491 90.034 1.00 20.32 171 ASP D C 1
ATOM 5674 O O . ASP D 1 187 ? 24.947 49.004 90.864 1.00 19.87 171 ASP D O 1
ATOM 5679 N N . GLY D 1 188 ? 26.882 48.934 89.713 1.00 19.98 172 GLY D N 1
ATOM 5680 C CA . GLY D 1 188 ? 27.322 47.709 90.349 1.00 18.33 172 GLY D CA 1
ATOM 5681 C C . GLY D 1 188 ? 28.616 47.247 89.716 1.00 18.57 172 GLY D C 1
ATOM 5682 O O . GLY D 1 188 ? 29.049 47.806 88.709 1.00 17.52 172 GLY D O 1
ATOM 5683 N N . ILE D 1 189 ? 29.239 46.232 90.305 1.00 17.37 173 ILE D N 1
ATOM 5684 C CA . ILE D 1 189 ? 30.479 45.696 89.767 1.00 16.91 173 ILE D CA 1
ATOM 5685 C C . ILE D 1 189 ? 30.373 44.184 89.646 1.00 17.05 173 ILE D C 1
ATOM 5686 O O . ILE D 1 189 ? 29.673 43.529 90.428 1.00 17.04 173 ILE D O 1
ATOM 5691 N N . ALA D 1 190 ? 31.056 43.637 88.650 1.00 15.46 174 ALA D N 1
ATOM 5692 C CA . ALA D 1 190 ? 31.066 42.199 88.436 1.00 16.68 174 ALA D CA 1
ATOM 5693 C C . ALA D 1 190 ? 32.485 41.716 88.696 1.00 17.14 174 ALA D C 1
ATOM 5694 O O . ALA D 1 190 ? 33.457 42.357 88.298 1.00 17.22 174 ALA D O 1
ATOM 5696 N N . VAL D 1 191 ? 32.598 40.586 89.376 1.00 16.83 175 VAL D N 1
ATOM 5697 C CA . VAL D 1 191 ? 33.901 40.039 89.705 1.00 17.64 175 VAL D CA 1
ATOM 5698 C C . VAL D 1 191 ? 33.976 38.566 89.333 1.00 15.97 175 VAL D C 1
ATOM 5699 O O . VAL D 1 191 ? 33.102 37.784 89.695 1.00 17.28 175 VAL D O 1
ATOM 5703 N N . MET D 1 192 ? 35.015 38.190 88.596 1.00 16.45 176 MET D N 1
ATOM 5704 C CA . MET D 1 192 ? 35.193 36.795 88.232 1.00 16.59 176 MET D CA 1
ATOM 5705 C C . MET D 1 192 ? 36.365 36.209 89.032 1.00 17.78 176 MET D C 1
ATOM 5706 O O . MET D 1 192 ? 36.158 35.592 90.079 1.00 15.37 176 MET D O 1
ATOM 5711 N N . SER D 1 193 ? 37.593 36.419 88.560 1.00 18.04 177 SER D N 1
ATOM 5712 C CA . SER D 1 193 ? 38.766 35.883 89.250 1.00 19.38 177 SER D CA 1
ATOM 5713 C C . SER D 1 193 ? 38.878 36.355 90.703 1.00 21.39 177 SER D C 1
ATOM 5714 O O . SER D 1 193 ? 39.225 35.569 91.589 1.00 19.81 177 SER D O 1
ATOM 5717 N N . GLY D 1 194 ? 38.569 37.629 90.943 1.00 19.29 178 GLY D N 1
ATOM 5718 C CA . GLY D 1 194 ? 38.648 38.180 92.285 1.00 21.08 178 GLY D CA 1
ATOM 5719 C C . GLY D 1 194 ? 37.910 37.385 93.349 1.00 22.18 178 GLY D C 1
ATOM 5720 O O . GLY D 1 194 ? 38.183 37.529 94.543 1.00 20.84 178 GLY D O 1
ATOM 5721 N N . ILE D 1 195 ? 36.965 36.551 92.928 1.00 20.81 179 ILE D N 1
ATOM 5722 C CA . ILE D 1 195 ? 36.216 35.732 93.872 1.00 20.43 179 ILE D CA 1
ATOM 5723 C C . ILE D 1 195 ? 36.393 34.244 93.584 1.00 22.18 179 ILE D C 1
ATOM 5724 O O . ILE D 1 195 ? 36.914 33.503 94.415 1.00 20.60 179 ILE D O 1
ATOM 5729 N N . PHE D 1 196 ? 35.971 33.816 92.398 1.00 22.77 180 PHE D N 1
ATOM 5730 C CA . PHE D 1 196 ? 36.057 32.409 92.019 1.00 25.37 180 PHE D CA 1
ATOM 5731 C C . PHE D 1 196 ? 37.463 31.855 91.818 1.00 25.40 180 PHE D C 1
ATOM 5732 O O . PHE D 1 196 ? 37.666 30.645 91.888 1.00 29.35 180 PHE D O 1
ATOM 5740 N N . SER D 1 197 ? 38.440 32.718 91.576 1.00 26.18 181 SER D N 1
ATOM 5741 C CA . SER D 1 197 ? 39.801 32.232 91.404 1.00 28.41 181 SER D CA 1
ATOM 5742 C C . SER D 1 197 ? 40.583 32.353 92.711 1.00 28.05 181 SER D C 1
ATOM 5743 O O . SER D 1 197 ? 41.798 32.173 92.744 1.00 28.97 181 SER D O 1
ATOM 5746 N N . SER D 1 198 ? 39.871 32.660 93.790 1.00 25.01 182 SER D N 1
ATOM 5747 C CA . SER D 1 198 ? 40.488 32.771 95.107 1.00 23.20 182 SER D CA 1
ATOM 5748 C C . SER D 1 198 ? 40.370 31.419 95.798 1.00 21.82 182 SER D C 1
ATOM 5749 O O . SER D 1 198 ? 39.416 30.681 95.558 1.00 20.29 182 SER D O 1
ATOM 5752 N N . ALA D 1 199 ? 41.333 31.093 96.657 1.00 22.79 183 ALA D N 1
ATOM 5753 C CA . ALA D 1 199 ? 41.302 29.826 97.385 1.00 21.68 183 ALA D CA 1
ATOM 5754 C C . ALA D 1 199 ? 40.361 29.951 98.578 1.00 20.54 183 ALA D C 1
ATOM 5755 O O . ALA D 1 199 ? 39.996 28.961 99.209 1.00 21.76 183 ALA D O 1
ATOM 5757 N N . GLU D 1 200 ? 39.970 31.180 98.883 1.00 19.87 184 GLU D N 1
ATOM 5758 C CA . GLU D 1 200 ? 39.062 31.450 99.992 1.00 21.03 184 GLU D CA 1
ATOM 5759 C C . GLU D 1 200 ? 37.948 32.341 99.433 1.00 19.32 184 GLU D C 1
ATOM 5760 O O . GLU D 1 200 ? 37.846 33.519 99.769 1.00 19.77 184 GLU D O 1
ATOM 5766 N N . PRO D 1 201 ? 37.086 31.765 98.576 1.00 18.97 185 PRO D N 1
ATOM 5767 C CA . PRO D 1 201 ? 35.960 32.445 97.919 1.00 19.17 185 PRO D CA 1
ATOM 5768 C C . PRO D 1 201 ? 35.073 33.293 98.828 1.00 18.78 185 PRO D C 1
ATOM 5769 O O . PRO D 1 201 ? 34.765 34.442 98.503 1.00 16.86 185 PRO D O 1
ATOM 5773 N N . LEU D 1 202 ? 34.666 32.726 99.960 1.00 16.23 186 LEU D N 1
ATOM 5774 C CA . LEU D 1 202 ? 33.800 33.439 100.892 1.00 17.75 186 LEU D CA 1
ATOM 5775 C C . LEU D 1 202 ? 34.467 34.702 101.415 1.00 18.40 186 LEU D C 1
ATOM 5776 O O . LEU D 1 202 ? 33.874 35.783 101.402 1.00 17.19 186 LEU D O 1
ATOM 5781 N N . GLU D 1 203 ? 35.704 34.569 101.875 1.00 20.78 187 GLU D N 1
ATOM 5782 C CA . GLU D 1 203 ? 36.422 35.725 102.384 1.00 21.94 187 GLU D CA 1
ATOM 5783 C C . GLU D 1 203 ? 36.683 36.720 101.254 1.00 19.94 187 GLU D C 1
ATOM 5784 O O . GLU D 1 203 ? 36.623 37.928 101.463 1.00 18.71 187 GLU D O 1
ATOM 5790 N N . ALA D 1 204 ? 36.970 36.219 100.057 1.00 16.50 188 ALA D N 1
ATOM 5791 C CA . ALA D 1 204 ? 37.219 37.118 98.935 1.00 17.68 188 ALA D CA 1
ATOM 5792 C C . ALA D 1 204 ? 35.944 37.915 98.666 1.00 19.17 188 ALA D C 1
ATOM 5793 O O . ALA D 1 204 ? 35.978 39.143 98.543 1.00 18.05 188 ALA D O 1
ATOM 5795 N N . ALA D 1 205 ? 34.813 37.216 98.594 1.00 19.64 189 ALA D N 1
ATOM 5796 C CA . ALA D 1 205 ? 33.534 37.879 98.352 1.00 21.08 189 ALA D CA 1
ATOM 5797 C C . ALA D 1 205 ? 33.265 38.912 99.447 1.00 23.22 189 ALA D C 1
ATOM 5798 O O . ALA D 1 205 ? 32.856 40.041 99.155 1.00 21.65 189 ALA D O 1
ATOM 5800 N N . ARG D 1 206 ? 33.496 38.523 100.701 1.00 23.23 190 ARG D N 1
ATOM 5801 C CA . ARG D 1 206 ? 33.282 39.420 101.837 1.00 25.44 190 ARG D CA 1
ATOM 5802 C C . ARG D 1 206 ? 34.111 40.696 101.721 1.00 25.43 190 ARG D C 1
ATOM 5803 O O . ARG D 1 206 ? 33.660 41.773 102.114 1.00 24.89 190 ARG D O 1
ATOM 5811 N N . ARG D 1 207 ? 35.325 40.576 101.192 1.00 23.48 191 ARG D N 1
ATOM 5812 C CA . ARG D 1 207 ? 36.181 41.742 101.024 1.00 28.13 191 ARG D CA 1
ATOM 5813 C C . ARG D 1 207 ? 35.466 42.768 100.146 1.00 27.25 191 ARG D C 1
ATOM 5814 O O . ARG D 1 207 ? 35.544 43.972 100.392 1.00 25.70 191 ARG D O 1
ATOM 5822 N N . TYR D 1 208 ? 34.765 42.284 99.125 1.00 24.35 192 TYR D N 1
ATOM 5823 C CA . TYR D 1 208 ? 34.028 43.163 98.221 1.00 22.20 192 TYR D CA 1
ATOM 5824 C C . TYR D 1 208 ? 32.753 43.698 98.876 1.00 23.16 192 TYR D C 1
ATOM 5825 O O . TYR D 1 208 ? 32.481 44.898 98.820 1.00 24.04 192 TYR D O 1
ATOM 5834 N N . SER D 1 209 ? 31.976 42.813 99.498 1.00 21.99 193 SER D N 1
ATOM 5835 C CA . SER D 1 209 ? 30.733 43.228 100.139 1.00 25.94 193 SER D CA 1
ATOM 5836 C C . SER D 1 209 ? 30.996 44.179 101.303 1.00 27.89 193 SER D C 1
ATOM 5837 O O . SER D 1 209 ? 30.226 45.106 101.545 1.00 28.35 193 SER D O 1
ATOM 5840 N N . ARG D 1 210 ? 32.092 43.955 102.017 1.00 28.55 194 ARG D N 1
ATOM 5841 C CA . ARG D 1 210 ? 32.438 44.812 103.142 1.00 29.19 194 ARG D CA 1
ATOM 5842 C C . ARG D 1 210 ? 32.764 46.210 102.626 1.00 28.14 194 ARG D C 1
ATOM 5843 O O . ARG D 1 210 ? 32.356 47.211 103.212 1.00 27.68 194 ARG D O 1
ATOM 5851 N N . LYS D 1 211 ? 33.500 46.276 101.522 1.00 28.93 195 LYS D N 1
ATOM 5852 C CA . LYS D 1 211 ? 33.866 47.561 100.945 1.00 30.46 195 LYS D CA 1
ATOM 5853 C C . LYS D 1 211 ? 32.606 48.301 100.498 1.00 31.05 195 LYS D C 1
ATOM 5854 O O . LYS D 1 211 ? 32.421 49.476 100.819 1.00 31.43 195 LYS D O 1
ATOM 5860 N N . LEU D 1 212 ? 31.738 47.609 99.767 1.00 30.55 196 LEU D N 1
ATOM 5861 C CA . LEU D 1 212 ? 30.492 48.206 99.296 1.00 32.15 196 LEU D CA 1
ATOM 5862 C C . LEU D 1 212 ? 29.682 48.698 100.495 1.00 35.14 196 LEU D C 1
ATOM 5863 O O . LEU D 1 212 ? 29.165 49.816 100.492 1.00 33.56 196 LEU D O 1
ATOM 5868 N N . LYS D 1 213 ? 29.585 47.853 101.517 1.00 37.55 197 LYS D N 1
ATOM 5869 C CA . LYS D 1 213 ? 28.848 48.181 102.733 1.00 42.71 197 LYS D CA 1
ATOM 5870 C C . LYS D 1 213 ? 29.370 49.487 103.333 1.00 44.26 197 LYS D C 1
ATOM 5871 O O . LYS D 1 213 ? 28.592 50.376 103.680 1.00 43.57 197 LYS D O 1
ATOM 5877 N N . GLU D 1 214 ? 30.690 49.600 103.445 1.00 45.79 198 GLU D N 1
ATOM 5878 C CA . GLU D 1 214 ? 31.313 50.797 104.002 1.00 48.39 198 GLU D CA 1
ATOM 5879 C C . GLU D 1 214 ? 30.970 52.058 103.220 1.00 48.87 198 GLU D C 1
ATOM 5880 O O . GLU D 1 214 ? 30.542 53.056 103.799 1.00 50.02 198 GLU D O 1
ATOM 5886 N N . MET D 1 215 ? 31.159 52.012 101.906 1.00 49.86 199 MET D N 1
ATOM 5887 C CA . MET D 1 215 ? 30.871 53.164 101.060 1.00 51.49 199 MET D CA 1
ATOM 5888 C C . MET D 1 215 ? 29.403 53.561 101.120 1.00 53.35 199 MET D C 1
ATOM 5889 O O . MET D 1 215 ? 29.038 54.672 100.734 1.00 54.67 199 MET D O 1
ATOM 5894 N N . ARG D 1 216 ? 28.562 52.653 101.603 1.00 54.56 200 ARG D N 1
ATOM 5895 C CA . ARG D 1 216 ? 27.134 52.922 101.710 1.00 56.87 200 ARG D CA 1
ATOM 5896 C C . ARG D 1 216 ? 26.875 54.013 102.746 1.00 58.75 200 ARG D C 1
ATOM 5897 O O . ARG D 1 216 ? 26.267 55.039 102.371 1.00 60.24 200 ARG D O 1
#

Secondary structure (DSSP, 8-state):
-EEEEE--S-S-HHHHHHHHHHHGGG-SEEEE--TTS-HHHHHHHHHHHHHTT--GGGEEEES-HHHHHTTT--EEEEPTTS--HHHHHHH-TT-EEEEEE-SHHHHHHHHHTT-SEEEEE----HHHHHHHHHHH--S-EEEESS--GGGHHHHHHTT-SEEEESHHHHTSSSHHHHHHHHHHHHHHH-/-EEEEE--S-S-HHHHHHHHHHHTTT-SEEEE--TTS-HHHHHHHHHHHHHTT--GGGEEEES-HHHHHHTT--EEEEPTTS--HHHHHHH-TT-EEEEEE-SHHHHHHHHHTT-SEEEEE----TT-HHHHHHHHHHH--S-EEEESS--GGGHHHHHHTT-SEEEESHHHHTSSSHHHHHHHHHHHHHHH-/-EEEEE--S-S-HHHHHHHHHHHGGG-SEEEE--TTS-HHHHHHHHHHHHHTT--GGGEEEES-HHHHHHTT--EEEE-TTS--HHHHHHH-TT-EEEEEE-SHHHHHHHHHTT-SEEEEE----HHHHHHHHHHH--S-EEEESS--GGGHHHHHHHT-SEEEESHHHHTSSSHHHHHHHHHHHHHHH-/-EEEEE--S-S-HHHHHHHHHHHGGG-SEEEE--TTS-HHHHHHHHHHHHHTT--GGGEEEES-HHHHHTTT--EEEE-TTS--HHHHHHH-TT-EEEEEE-SHHHHHHHHHTT-SEEEEE----HHHHHHHHHHH--S-EEEESS--GGGHHHHHHTT-SEEEESHHHHTSSSHHHHHHHHHHHHHHH-

B-factor: mean 26.78, std 10.34, range [6.38, 72.29]

Sequence (763 aa):
MELHAITDDSKPVEELARIIITIQNEVDFIHIRERSKSAADILKLLDLIFEGGIDKRKLVMNGRVDIALFSTIHRVQLPSGSFSPKQIRARFPHLHIGRSVHSLEEAVQAEKEDADYVLFGHVFRGVSLLSDIKQRISIPVIAIGGMTPDRLRDVKQAGADGIAVMSGIFSSAEPLEAARRYSRKLKEMRMELHAITDDSKPVEELARIIITIQNEVDFIHIRERSKSAADILKLLDLIFEGGIDKRKLVMNGRVDIALFSTIHRVQLPSGSFSPKQIRARFPHLHIGRSVHSLEEAVQAEKEDADYVLFGHVFLEGRGVSLLSDIKQRISIPVIAIGGMTPDRLRDVKQAGADGIAVMSGIFSSAEPLEAARRYSRKLKEMRMELHAITDDSKPVEELARIIITIQNEVDFIHIRERSKSAADILKLLDLIFEGGIDKRKLVMNGRVDIALFSTIHRVQLPSGSFSPKQIRARFPHLHIGRSVHSLEEAVQAEKEDADYVLFGHVFRGVSLLSDIKQRISIPVIAIGGMTPDRLRDVKQAGADGIAVMSGIFSSAEPLEAARRYSRKLKEMRMELHAITDDSKPVEELARIIITIQNEVDFIHIRERSKSAADILKLLDLIFEGGIDKRKLVMNGRVDIALFSTIHRVQLPSGSFSPKQIRARFPHLHIGRSVHSLEEAVQAEKEDADYVLFGHVFRGVSLLSDIKQRISIPVIAIGGMTPDRLRDVKQAGADGIAVMSGIFSSAEPLEAARRYSRKLKEMR

Nearest PDB structures (foldseek):
  1yad-assembly2_D  TM=1.003E+00  e=4.000E-38  Bacillus subtilis
  1yad-assembly1_B  TM=1.000E+00  e=6.922E-37  Bacillus subtilis
  3qh2-assembly2_C  TM=9.958E-01  e=1.452E-34  Bacillus subtilis
  3qh2-assembly1_B  TM=9.960E-01  e=2.335E-34  Bacillus subtilis
  3qh2-assembly1_A  TM=1.003E+00  e=4.762E-34  Bacillus subtilis

Solvent-accessible surface area: 32049 Å² total; per-residue (Å²): 92,68,3,5,0,2,0,20,35,85,34,80,11,81,58,0,8,152,19,0,47,69,0,22,128,40,7,61,32,0,1,1,61,4,174,92,36,52,8,29,59,4,39,96,0,2,80,64,0,58,141,42,54,17,40,73,181,38,1,2,1,16,12,31,0,0,0,0,2,30,10,56,2,46,67,0,0,0,43,44,53,18,3,29,0,54,72,0,62,49,57,1,25,24,3,77,0,0,20,13,0,108,39,20,120,35,0,35,83,1,48,152,54,66,6,38,17,0,13,3,8,149,10,83,119,11,42,76,60,0,47,51,0,50,157,136,8,106,29,62,0,3,0,34,8,44,7,47,41,95,97,0,44,87,0,28,163,17,26,6,50,0,0,0,6,65,61,30,0,1,78,31,99,94,19,48,79,1,0,99,120,9,9,144,52,18,138,119,64,248,58,68,3,6,0,3,0,20,32,81,34,81,19,95,60,0,6,150,20,0,51,72,0,28,128,33,6,63,34,0,0,1,69,4,165,97,40,60,10,26,68,6,40,45,0,2,83,73,0,49,146,42,58,12,41,81,182,44,0,3,1,19,10,32,0,2,0,0,8,21,8,75,1,92,60,0,0,0,42,43,55,18,3,36,0,54,60,0,49,24,8,9,78,101,3,70,0,0,20,14,0,88,36,29,120,37,0,36,84,1,50,151,50,74,3,42,14,0,10,0,2,127,11,86,69,173,81,122,0,47,70,8,0,40,46,0,51,149,130,7,107,29,61,0,2,0,42,8,40,7,51,39,132,92,0,43,68,0,32,154,10,28,7,46,0,0,1,4,69,64,27,0,2,82,30,97,103,24,54,71,0,0,100,102,7,11,130,56,15,147,121,65,214,93,69,3,5,0,4,0,14,36,88,35,82,9,70,68,0,6,153,21,0,44,72,0,26,135,46,5,61,35,0,0,1,70,3,155,96,40,61,9,29,64,5,41,97,0,2,71,53,0,61,129,41,56,14,43,68,181,44,0,2,2,18,10,32,0,0,0,0,8,21,10,78,1,88,60,0,0,0,43,44,51,19,3,29,0,53,76,0,55,86,114,7,100,93,4,83,0,0,20,15,0,96,45,62,108,36,0,27,72,2,51,155,54,73,4,56,31,0,10,5,10,150,5,97,131,12,35,67,56,0,33,62,0,52,140,60,8,100,29,62,0,2,0,36,8,42,7,41,32,126,94,0,44,69,0,33,150,13,29,6,51,0,0,1,4,74,62,28,0,1,81,32,105,100,23,45,74,1,0,89,117,8,26,133,65,16,70,125,66,120,68,69,2,6,0,3,0,19,31,84,31,77,10,82,65,0,8,153,22,0,50,73,0,29,127,44,7,62,32,0,1,1,69,4,171,96,36,45,7,24,64,4,37,92,0,2,74,57,0,49,133,42,58,12,46,72,180,47,0,2,1,18,10,33,0,0,0,0,33,34,8,79,1,87,61,0,0,0,46,48,54,19,3,32,0,57,67,0,58,84,112,3,94,98,4,74,0,0,21,13,0,106,45,34,72,37,0,37,87,2,50,152,57,74,4,39,15,0,12,4,9,150,10,88,120,13,28,37,66,0,0,15,0,3,31,98,6,76,30,61,0,2,0,33,9,42,8,53,37,129,94,0,41,85,0,73,60,0,8,7,29,0,0,1,4,72,66,28,0,0,71,28,105,114,24,50,67,0,0,99,98,8,26,115,63,24,161,120,47,110

Foldseek 3Di:
DFEEEEEDLPDQLVVSLVLCLLQQVLGQAYEDDNVVDDLVRVVVSLVSNVVVPHDLQRYEYEPCPVSCVVSVRQHYEYEPPDDQVLVCCVVPVSHQFEYEDAALVRLLVNVVSPHQEYEHEQCCVNLVRLLVSQVRDPHAYEYEHPDALVCVVSNVVSPHPYYYHYCQQNVDPHNNVSSNSNSVSVVVVD/DFEEEEEDLPDQLVVSLVLCLLQLVLGQAYEDDNVVDDLVRVVVSLVSNVVVVHDLQRYEYEPPPVSCVVSVRQHYEYEPPDDQLQVVCVVPVSHQFEYEDEALVRLLVNVVSPHQEYEYDLCCSVVCNLVRLLVNVVRDDHAYEYERPDALVCVVSNVVSPHPYYYDYCQQNVDPHNNVSSNSNSVSVVVVD/DFEEEEEDLPDQLVVSLVLCLLQQVLGQAYEDDNVVDDLVRVVVSLVSNVVSVHDLQRYEYEPCPVSCVVSVRQEYEYEPPGDQVLVCCVVPVSHQFEYEDAALVRLVVNVVSPHQEYEHEACCVNLVRLLVNVVVDDHAYEYEHPDALVCVVSNVVSPHPYYYYYCQQNVDPHNNVSSCSNSVSVVVVD/DFEEEEEDQPDQLVVVLVLCLLQQVLGQAYEDDNVVDDLVRVLVSLVSNVVVVHDLQRYEYEPCPVSCVVSVRQHYEYEPPDDQVLVCCVPPVSHQFEYEDAALVVLLVNVVSPHQEYEHEAQCVSLVRLLVSQVRHPHAYEYEHPDALVCVVSNVVSPHPYYYHYCQANVDPCNNVSSNSNSVSVVVVD

InterPro domains:
  IPR013785 Aldolase-type TIM barrel [G3DSA:3.20.20.70] (1-205)
  IPR022998 Thiamine phosphate synthase/TenI [PF02581] (4-179)
  IPR022998 Thiamine phosphate synthase/TenI [cd00564] (3-194)
  IPR036206 Thiamin phosphate synthase superfamily [SSF51391] (3-199)

Organism: Bacillus subtilis (strain 168) (NCBI:txid224308)

CATH classification: 3.20.20.70

Radius of gyration: 35.02 Å; Cα contacts (8 Å, |Δi|>4): 1550; chains: 4; bounding box: 65×100×73 Å